Protein AF-0000000086943783 (afdb_homodimer)

Solvent-accessible surface area (backbone atoms only — not comparable to full-atom values): 76403 Å² total; per-residue (Å²): 144,80,87,82,84,87,76,86,74,84,74,84,80,66,71,90,65,64,84,80,62,68,92,60,79,70,76,73,70,64,77,73,72,56,77,78,65,75,58,68,52,67,50,79,80,73,63,37,38,27,36,44,81,49,81,36,45,38,57,27,76,38,79,39,72,90,73,42,32,34,34,36,22,16,54,25,28,37,35,55,28,37,61,92,45,45,45,77,45,46,78,70,81,31,38,32,80,47,69,41,53,62,38,65,60,27,37,72,73,71,41,48,58,92,60,51,21,29,10,35,28,66,44,65,38,61,70,76,78,83,46,40,29,36,38,24,18,9,20,14,55,48,25,30,30,48,66,28,34,70,86,56,41,75,58,56,89,87,59,75,66,79,86,63,54,62,9,70,34,54,26,32,29,49,78,85,55,50,48,24,61,40,63,42,56,69,61,24,65,93,55,31,47,38,46,39,14,32,19,29,55,35,88,85,54,71,32,53,33,48,27,34,54,58,29,44,40,85,89,76,57,45,75,76,44,75,41,36,25,54,64,77,84,34,59,76,76,51,30,81,56,41,30,49,32,51,47,86,51,88,65,33,39,36,39,32,28,23,24,52,36,68,76,34,53,79,75,45,82,48,61,36,16,35,43,31,38,34,36,44,41,59,64,11,24,69,77,63,52,42,53,19,61,63,26,49,36,35,28,40,48,49,39,39,45,69,61,100,50,57,36,67,34,31,35,57,44,22,57,31,60,48,88,94,43,82,55,43,39,38,33,32,17,21,34,63,90,27,88,49,84,42,23,22,35,31,34,39,33,40,46,64,40,48,49,51,22,73,68,48,45,38,27,39,55,88,40,97,62,33,32,60,39,67,48,58,75,87,73,56,51,83,72,57,73,49,59,82,53,89,57,39,48,72,55,54,66,70,40,53,57,45,38,74,73,39,30,36,32,54,43,55,23,55,32,48,90,60,38,52,60,40,69,44,72,78,34,54,54,39,27,45,42,66,49,77,46,79,42,66,63,91,69,76,62,45,61,33,41,37,38,42,34,25,16,57,54,9,32,33,38,32,32,41,30,42,86,90,72,51,55,46,63,56,38,60,43,80,73,36,83,76,33,39,33,56,32,64,48,77,40,77,89,76,38,31,33,38,38,20,19,48,46,38,35,38,38,38,55,64,61,56,18,61,78,67,30,90,43,53,68,61,17,16,33,32,81,52,21,9,24,34,78,89,79,68,43,30,32,60,53,48,79,86,39,44,64,40,54,80,61,82,56,50,65,75,35,59,86,69,45,62,72,42,73,44,79,40,47,68,57,37,56,48,76,50,63,57,37,74,68,56,53,72,55,53,65,85,49,57,72,49,42,36,39,37,27,90,86,78,37,75,43,76,63,74,72,43,76,81,41,36,37,45,27,61,45,65,18,42,32,39,47,52,35,50,79,81,64,30,34,39,37,38,35,24,52,58,81,27,65,65,32,34,35,36,38,43,59,57,72,60,81,78,53,78,74,83,57,72,61,61,45,40,49,56,39,42,60,41,35,59,57,32,47,56,43,48,56,48,43,55,57,43,54,58,46,47,61,56,56,56,72,60,62,64,85,80,83,83,87,65,86,77,56,84,53,101,73,73,60,96,104,137,92,83,89,85,88,84,93,83,82,67,101,77,79,72,99,67,74,77,93,61,70,89,65,75,69,74,70,68,66,74,74,66,57,77,75,64,75,58,67,53,71,50,79,79,73,63,39,37,28,36,42,78,48,81,36,45,38,56,25,78,36,79,37,74,92,74,43,34,33,36,35,23,16,53,24,30,36,35,55,29,36,62,90,45,45,44,77,45,45,77,71,80,32,39,31,81,48,69,42,54,63,39,66,63,27,38,73,73,71,42,51,57,93,60,52,21,29,11,36,29,68,44,66,38,60,69,76,78,84,48,39,30,35,38,24,19,10,19,14,56,49,25,31,31,49,65,27,34,70,86,56,41,75,57,54,89,87,58,76,67,79,86,63,55,64,9,70,35,55,27,33,28,49,77,87,56,50,48,25,61,41,61,41,57,68,62,25,65,94,56,30,46,38,47,38,14,32,18,28,54,34,87,84,56,72,32,51,33,47,28,32,54,57,30,43,40,84,89,78,55,46,76,77,44,76,42,36,24,54,64,78,84,33,60,76,77,49,31,81,56,40,30,50,32,51,46,88,50,87,66,33,38,37,37,31,29,23,24,51,35,69,75,34,52,78,75,43,81,47,60,35,16,34,41,30,38,34,38,43,42,60,63,11,26,67,77,65,54,42,52,20,61,63,25,48,37,34,29,39,48,49,42,38,43,67,61,100,49,58,36,70,33,31,34,58,45,21,57,31,60,48,89,94,41,81,56,43,40,38,33,34,17,21,34,62,91,28,90,52,84,44,23,22,35,30,34,38,33,41,47,63,38,46,48,50,21,72,69,48,45,37,28,40,55,87,40,96,62,34,34,61,41,69,48,58,75,86,74,55,51,83,71,59,73,49,59,80,54,89,57,40,50,72,56,55,67,69,41,52,57,45,39,73,72,39,28,36,32,52,42,56,23,57,32,48,90,61,37,51,60,41,72,45,73,78,34,54,54,39,26,44,42,66,47,76,47,79,41,65,64,90,68,74,63,45,62,33,40,37,38,43,33,24,16,57,56,8,34,34,38,32,32,40,31,40,86,90,72,52,55,46,63,57,38,59,41,79,74,36,83,77,35,38,34,56,32,66,48,76,40,76,90,76,38,33,36,39,38,20,19,48,44,38,34,38,39,38,53,64,61,55,18,63,77,68,28,91,43,53,68,62,18,14,32,32,81,51,19,9,24,33,78,88,80,66,44,30,32,60,53,48,78,87,39,44,65,40,53,79,62,81,57,50,66,74,34,56,85,70,44,62,72,42,72,45,79,40,46,69,56,38,56,48,74,49,63,56,36,74,67,56,53,72,55,54,66,86,50,57,73,50,43,36,37,37,27,87,85,79,36,75,43,76,64,74,73,42,76,83,42,36,37,44,28,62,44,65,19,42,32,39,48,51,35,50,81,83,65,32,33,39,36,37,34,24,51,59,81,28,64,64,32,34,34,34,38,43,60,52,72,59,78,77,51,79,67,83,52,73,60,54,44,38,41,58,44,37,55,49,39,47,60,43,40,55,47,45,50,49,40,46,54,42,44,51,46,36,47,53,46,38,57,58,55,51,87,71,60,92,74,64,68,74,100,63,82,90,77,77,80,81,128

InterPro domains:
  IPR001627 Sema domain [PF01403] (317-490)
  IPR001627 Sema domain [PS51004] (33-510)
  IPR001627 Sema domain [SM00630] (58-494)
  IPR007110 Immunoglobulin-like domain [PS50835] (554-635)
  IPR015943 WD40/YVTN repeat-like-containing domain superfamily [G3DSA:2.130.10.10] (34-515)
  IPR027231 Semaphorin [PTHR11036] (12-685)
  IPR036352 Sema domain superfamily [SSF101912] (40-510)

Foldseek 3Di:
DDDDDDCVDDDDPPDPPPDPDDPPPPPPPPPVVPPQPLPFDQPVQFRKGWGFSFLFAFFDWDDDVVVQWIWTWTWQKIFTARNLGRSPGDPPQRIAGHWADPLVVLVVVPDDSVALQTWTWQDWADQPPQFKIKIWTLRSLFIFIAIDTPSRHHDDPVQDAAPHTGCQLPDENGPPAAKEKYWDQAQAVVSFIWMWMWYARDSVSQFTKTKIAFGADSVVRDTDAHMAMADGNDVLQAASKGWAYWDDDDQKIKTKIKHWDPLCVVVHTDIAIKIKIAGNHFQAAQPFRRRYTQQIAMATAFAWADDPDIHTQGGWQHKEDDPPDPQKIKTKGWHPPDPDWIKIFIFMAGPVLVVVQVPAFWWAAPDPPGHIDTDDPVQADPPGGNDDDNDNRPDDPSSSVCCSHTRYTDDHRATPPNHTLDMDIPWAWRYKYWDWFWDCQVPDIWIWIWIWTWTQQQKTWTKIDTPPSDIATLAIDNHDGRFGWNDWDADPVSQWIWTDTSTIIMIHHNFSFFSVDQAQQSQQLRSQWFADQVVGTIGGDDHPGRHDVRCPPQCSCVVSADAAEDEDEAQAKDKAALDPAAGPRLLPFDKWKWFAFPPPGIDTDDADPPAWDADPRRITMGGRDDPRRAGKMWMDGHSHTRHIYGYDYDPPVVPDPPDPVVVVVVVVVVVVVVVVVVVVVVVVVVVVVVVVVVPDDDDDDDPVDDDPPDPVD/DDDDDDDDPDDPDDDVDDDVDDDPPCPPPPPVVPPQPLPFDQPVQFRKGWGFSFLFAFFDWDDDVVVQWIWTWTWQKIFTARNLGRSPGDPPQRMAGHWADPLVVLVVVPDDSVALQIWTWQDWADQPPQFKIKIWTLRSLFIFIAIDTPSRHHDDPVQDAAPHTGCQLPDENGPPAAKEKYWDQAQAVVSFIWMWMWYARDSVSQFTKTKIAFTADSVVRDTDAHMAMADGNDVLQAASKGWAYWDDDDQKIKTKIKHWDPLCVVVHTDIAIKIKIAGNHFQAAQPFRRRYTQQIAMATAFAWADDPDIHTQGGWQHKEDDPPDPQKIKTKGWHPPDPDWIKIFIFMAGPVLVVVQVPAFWWAAPDPPGHIDTDDPVQADPPGGNDDDNDNHPDDPSSSVCCSHTRYTDDHRATPPNHTLDMDIPWAWRYKYWDWFWDCQVPDIWIWIWIWTWTQQQKTWTKIDTPPSDIATLAIDNHDGRFGWNDWDADPVSQWIWTDTSTIIMIHHNFSFFSVDQAQQSQQLRSQWFADQVVGTIGGDDHPGRHDVVCPDQCSCVVSADAAEDEAEAQAKDKAALDPAAGPRLLPFDKWKWFAFPPPGIDTDDADPPAWDADPRRITMGGRDDPRRAGKMWMDGHSHTRHIYGYHYPHPVVPPPPDPVVVVVVVVVVVVVVVVVVVVVVVVVVVVCVVVVVVPVDDVVDDDPDPVPDDDD

Radius of gyration: 41.55 Å; Cα contacts (8 Å, |Δi|>4): 3367; chains: 2; bounding box: 140×114×156 Å

Organism: Bombyx mandarina (NCBI:txid7092)

Secondary structure (DSSP, 8-state):
--PPP-------TTGGGGGG-S-------------------EETTTTEEEE--SS----EEEEETTTTEEEEE-BSEEEEEETT-GGG--TTTTEEE-PPS-HHHHHHTT--TTTTTS-BEEEEEE-SSSSEEEEEE-TTTS-EEEEEETTS-BPPTT---TT-S--TTTS-SSTTS--EEEEE-SSSGGG--EEEEEEE-STTS--EEEEEPPEE-TTT--EEE--EEPPTT-TTT-SS-EEEEEEEETTEEEEEEEEE-GGGTTT---EEEEEEEEETT----SSTTTTB-SS-EEEEBP-EE-SSS-EE--EEEEEE--TT-TTEEEEEEE--S-SS--EEEEEEEEHHHHHHHHHS-BEEESSTTBPEEEPPGGGS-SSPTT---S-GGGS-HHHHHHHHH--BBSSPBPPGGGS-SEEEET--EEEEEEEEEEE--SSS-EEEEEEEEEETTSEEEEEEE-TTS-EEEEEEEE-STT----EEEEETTTTEEEEE-SS-EEEEETT--TTT--SHHHHTTSTTEEEETTTTEEEE--TTSB--TT---GGGGGGGS-EEEEEEETT--EEE-S-SS--GGGTTS-EEEEEEETTTEEEEPPP-SSSEEEBTTS-EEESS--GGG-EEEEEEETTEEEEEEEEEEE-GGGS---SHHHHHHHHHHHHHHHHHHHHHHHHHHHHHHHHHTTS-------TT-S-------/---------------S-SSS----------------------BTTTTBEEE--SS----EEEEETTTTEEEEEEBTEEEEEETT-GGG--TTTTEEE-PPS-HHHHHHTT--TTTTTS-BEEEEEE-SSSSEEEEEE-TTTS-EEEEEETTS-BPPTT---TT-S--TTTS-SSTTS--EEEEE-SSSGGG--EEEEEEE-STTS--EEEEEPPEE-TTT--EEE--EEPPTT-TTT-SS-EEEEEEEETTEEEEEEEEE-GGGTTT---EEEEEEEEETT----SSTTTTB-SS-EEEEBP-EE-SSS-EE--EEEEEE--TT-TTEEEEEEE--S-SS--EEEEEEEEHHHHHHHHHS-BEEESSTTBPEEEPPGGGS-SSPTT---S-GGGS-HHHHHHHHH--BBSSPBPPGGGS-SEEEET--EEEEEEEEEEE--SSS-EEEEEEEEEETTSEEEEEEE-TTS-EEEEEEEE-STT----EEEEETTTTEEEEE-SS-EEEEETT--TTT--SHHHHTTSTTEEEETTTTEEEE--TTSB--TT---GGGGTTTS-EEEEEEETT--EEE-S-SS--GGGTTS-EEEEEEETTTEEEEPPP-SSSEEEBTTS-EEESS--GGG-EEEEEEETTEEEEEEEEEEE-GGGS---SHHHHHHHHHHHHHHHHHHHHHHHHHHHHHHHHHTTT-------SSS---SS---

pLDDT: mean 83.32, std 23.14, range [16.33, 98.81]

Nearest PDB structures (foldseek):
  6qp7-assembly1_A  TM=9.779E-01  e=5.122E-95  Drosophila melanogaster
  6qp8-assembly1_B  TM=9.682E-01  e=1.395E-90  Drosophila melanogaster
  8rmj-assembly1_A-2  TM=9.760E-01  e=7.878E-88  Drosophila melanogaster
  6fkm-assembly1_B  TM=8.703E-01  e=6.163E-46  Drosophila melanogaster
  6fkk-assembly1_A  TM=8.649E-01  e=2.052E-46  Drosophila melanogaster

Structure (mmCIF, N/CA/C/O backbone):
data_AF-0000000086943783-model_v1
#
loop_
_entity.id
_entity.type
_entity.pdbx_description
1 polymer Semaphorin-2A
#
loop_
_atom_site.group_PDB
_atom_site.id
_atom_site.type_symbol
_atom_site.label_atom_id
_atom_site.label_alt_id
_atom_site.label_comp_id
_atom_site.label_asym_id
_atom_site.label_entity_id
_atom_site.label_seq_id
_atom_site.pdbx_PDB_ins_code
_atom_site.Cartn_x
_atom_site.Cartn_y
_atom_site.Cartn_z
_atom_site.occupancy
_atom_site.B_iso_or_equiv
_atom_site.auth_seq_id
_atom_site.auth_comp_id
_atom_site.auth_asym_id
_atom_site.auth_atom_id
_atom_site.pdbx_PDB_model_num
ATOM 1 N N . MET A 1 1 ? 53.219 -12.406 52.656 1 21.72 1 MET A N 1
ATOM 2 C CA . MET A 1 1 ? 52.219 -13.117 53.469 1 21.72 1 MET A CA 1
ATOM 3 C C . MET A 1 1 ? 50.781 -12.68 53.062 1 21.72 1 MET A C 1
ATOM 5 O O . MET A 1 1 ? 50.375 -11.562 53.375 1 21.72 1 MET A O 1
ATOM 9 N N . GLY A 1 2 ? 50.25 -13.07 51.969 1 22.25 2 GLY A N 1
ATOM 10 C CA . GLY A 1 2 ? 49.625 -12.664 50.719 1 22.25 2 GLY A CA 1
ATOM 11 C C . GLY A 1 2 ? 48.094 -12.773 50.781 1 22.25 2 GLY A C 1
ATOM 12 O O . GLY A 1 2 ? 47.406 -11.953 50.156 1 22.25 2 GLY A O 1
ATOM 13 N N . GLY A 1 3 ? 47.562 -13.93 51.25 1 24.02 3 GLY A N 1
ATOM 14 C CA . GLY A 1 3 ? 46.625 -14.766 50.5 1 24.02 3 GLY A CA 1
ATOM 15 C C . GLY A 1 3 ? 45.188 -14.359 50.688 1 24.02 3 GLY A C 1
ATOM 16 O O . GLY A 1 3 ? 44.812 -13.852 51.75 1 24.02 3 GLY A O 1
ATOM 17 N N . GLY A 1 4 ? 44.438 -14.125 49.531 1 23.8 4 GLY A N 1
ATOM 18 C CA . GLY A 1 4 ? 43.281 -13.43 48.969 1 23.8 4 GLY A CA 1
ATOM 19 C C . GLY A 1 4 ? 41.969 -13.922 49.531 1 23.8 4 GLY A C 1
ATOM 20 O O . GLY A 1 4 ? 41.906 -14.984 50.156 1 23.8 4 GLY A O 1
ATOM 21 N N . GLY A 1 5 ? 41.031 -13.086 49.531 1 23.92 5 GLY A N 1
ATOM 22 C CA . GLY A 1 5 ? 39.75 -12.727 50.094 1 23.92 5 GLY A CA 1
ATOM 23 C C . GLY A 1 5 ? 38.688 -13.812 49.938 1 23.92 5 GLY A C 1
ATOM 24 O O . GLY A 1 5 ? 38.844 -14.727 49.125 1 23.92 5 GLY A O 1
ATOM 25 N N . GLN A 1 6 ? 37.781 -13.883 50.875 1 22.11 6 GLN A N 1
ATOM 26 C CA . GLN A 1 6 ? 36.781 -14.656 51.594 1 22.11 6 GLN A CA 1
ATOM 27 C C . GLN A 1 6 ? 35.625 -15.07 50.656 1 22.11 6 GLN A C 1
ATOM 29 O O . GLN A 1 6 ? 34.969 -14.219 50.062 1 22.11 6 GLN A O 1
ATOM 34 N N . TRP A 1 7 ? 35.594 -16.359 50.062 1 22.61 7 TRP A N 1
ATOM 35 C CA . TRP A 1 7 ? 35 -17.234 49.062 1 22.61 7 TRP A CA 1
ATOM 36 C C . TRP A 1 7 ? 33.531 -17.531 49.406 1 22.61 7 TRP A C 1
ATOM 38 O O . TRP A 1 7 ? 33.25 -18.484 50.125 1 22.61 7 TRP A O 1
ATOM 48 N N . THR A 1 8 ? 32.844 -16.5 50.188 1 23.02 8 THR A N 1
ATOM 49 C CA . THR A 1 8 ? 31.656 -16.953 50.906 1 23.02 8 THR A CA 1
ATOM 50 C C . THR A 1 8 ? 30.641 -17.562 49.938 1 23.02 8 THR A C 1
ATOM 52 O O . THR A 1 8 ? 30 -16.844 49.188 1 23.02 8 THR A O 1
ATOM 55 N N . THR A 1 9 ? 30.75 -18.812 49.312 1 21.97 9 THR A N 1
ATOM 56 C CA . THR A 1 9 ? 30.312 -19.703 48.219 1 21.97 9 THR A CA 1
ATOM 57 C C . THR A 1 9 ? 28.875 -20.141 48.438 1 21.97 9 THR A C 1
ATOM 59 O O . THR A 1 9 ? 28.125 -20.328 47.469 1 21.97 9 THR A O 1
ATOM 62 N N . GLY A 1 10 ? 28.359 -20.562 49.719 1 20.02 10 GLY A N 1
ATOM 63 C CA . GLY A 1 10 ? 27.844 -21.922 49.75 1 20.02 10 GLY A CA 1
ATOM 64 C C . GLY A 1 10 ? 26.422 -22.031 49.25 1 20.02 10 GLY A C 1
ATOM 65 O O . GLY A 1 10 ? 26.141 -22.812 48.344 1 20.02 10 GLY A O 1
ATOM 66 N N . ILE A 1 11 ? 25.359 -22.141 50.156 1 21.33 11 ILE A N 1
ATOM 67 C CA . ILE A 1 11 ? 24.5 -23.281 50.469 1 21.33 11 ILE A CA 1
ATOM 68 C C . ILE A 1 11 ? 23.125 -23.094 49.812 1 21.33 11 ILE A C 1
ATOM 70 O O . ILE A 1 11 ? 22.469 -24.078 49.469 1 21.33 11 ILE A O 1
ATOM 74 N N . LEU A 1 12 ? 22.562 -21.891 49.812 1 22.33 12 LEU A N 1
ATOM 75 C CA . LEU A 1 12 ? 21.188 -21.875 50.281 1 22.33 12 LEU A CA 1
ATOM 76 C C . LEU A 1 12 ? 20.219 -22.328 49.188 1 22.33 12 LEU A C 1
ATOM 78 O O . LEU A 1 12 ? 19.016 -22.156 49.281 1 22.33 12 LEU A O 1
ATOM 82 N N . TRP A 1 13 ? 20.672 -22.828 48 1 22.64 13 TRP A N 1
ATOM 83 C CA . TRP A 1 13 ? 19.891 -22.766 46.75 1 22.64 13 TRP A CA 1
ATOM 84 C C . TRP A 1 13 ? 18.75 -23.797 46.781 1 22.64 13 TRP A C 1
ATOM 86 O O . TRP A 1 13 ? 18.094 -24.016 45.75 1 22.64 13 TRP A O 1
ATOM 96 N N . ILE A 1 14 ? 18.594 -24.531 47.906 1 22.06 14 ILE A N 1
ATOM 97 C CA . ILE A 1 14 ? 18.078 -25.891 47.781 1 22.06 14 ILE A CA 1
ATOM 98 C C . ILE A 1 14 ? 16.594 -25.844 47.406 1 22.06 14 ILE A C 1
ATOM 100 O O . ILE A 1 14 ? 16.125 -26.641 46.594 1 22.06 14 ILE A O 1
ATOM 104 N N . VAL A 1 15 ? 15.797 -25.141 48.219 1 22.83 15 VAL A N 1
ATOM 105 C CA . VAL A 1 15 ? 14.555 -25.719 48.719 1 22.83 15 VAL A CA 1
ATOM 106 C C . VAL A 1 15 ? 13.492 -25.688 47.625 1 22.83 15 VAL A C 1
ATOM 108 O O . VAL A 1 15 ? 12.5 -26.422 47.688 1 22.83 15 VAL A O 1
ATOM 111 N N . VAL A 1 16 ? 13.461 -24.656 46.75 1 23.95 16 VAL A N 1
ATOM 112 C CA . VAL A 1 16 ? 12.195 -24.266 46.156 1 23.95 16 VAL A CA 1
ATOM 113 C C . VAL A 1 16 ? 11.742 -25.344 45.188 1 23.95 16 VAL A C 1
ATOM 115 O O . VAL A 1 16 ? 10.93 -25.094 44.281 1 23.95 16 VAL A O 1
ATOM 118 N N . ALA A 1 17 ? 12.266 -26.641 45.25 1 21.55 17 ALA A N 1
ATOM 119 C CA . ALA A 1 17 ? 12.211 -27.719 44.25 1 21.55 17 ALA A CA 1
ATOM 120 C C . ALA A 1 17 ? 10.789 -28.219 44.062 1 21.55 17 ALA A C 1
ATOM 122 O O . ALA A 1 17 ? 10.398 -28.609 42.969 1 21.55 17 ALA A O 1
ATOM 123 N N . ALA A 1 18 ? 10.109 -28.547 45.188 1 20.61 18 ALA A N 1
ATOM 124 C CA . ALA A 1 18 ? 9.336 -29.781 45.188 1 20.61 18 ALA A CA 1
ATOM 125 C C . ALA A 1 18 ? 8.016 -29.594 44.438 1 20.61 18 ALA A C 1
ATOM 127 O O . ALA A 1 18 ? 7.484 -30.547 43.875 1 20.61 18 ALA A O 1
ATOM 128 N N . ALA A 1 19 ? 7.363 -28.562 44.875 1 22.23 19 ALA A N 1
ATOM 129 C CA . ALA A 1 19 ? 5.914 -28.734 44.875 1 22.23 19 ALA A CA 1
ATOM 130 C C . ALA A 1 19 ? 5.371 -28.828 43.469 1 22.23 19 ALA A C 1
ATOM 132 O O . ALA A 1 19 ? 4.156 -28.797 43.25 1 22.23 19 ALA A O 1
ATOM 133 N N . LEU A 1 20 ? 6.242 -28.641 42.438 1 21.02 20 LEU A N 1
ATOM 134 C CA . LEU A 1 20 ? 5.781 -28.484 41.062 1 21.02 20 LEU A CA 1
ATOM 135 C C . LEU A 1 20 ? 5.164 -29.781 40.531 1 21.02 20 LEU A C 1
ATOM 137 O O . LEU A 1 20 ? 4.93 -29.922 39.344 1 21.02 20 LEU A O 1
ATOM 141 N N . ALA A 1 21 ? 5.125 -30.812 41.375 1 20.91 21 ALA A N 1
ATOM 142 C CA . ALA A 1 21 ? 5.105 -32.156 40.812 1 20.91 21 ALA A CA 1
ATOM 143 C C . ALA A 1 21 ? 3.783 -32.438 40.094 1 20.91 21 ALA A C 1
ATOM 145 O O . ALA A 1 21 ? 3.762 -33.062 39.031 1 20.91 21 ALA A O 1
ATOM 146 N N . ASP A 1 22 ? 2.74 -32.438 40.906 1 19.8 22 ASP A N 1
ATOM 147 C CA . ASP A 1 22 ? 1.849 -33.594 40.812 1 19.8 22 ASP A CA 1
ATOM 148 C C . ASP A 1 22 ? 1.018 -33.531 39.531 1 19.8 22 ASP A C 1
ATOM 150 O O . ASP A 1 22 ? 0.693 -34.562 38.938 1 19.8 22 ASP A O 1
ATOM 154 N N . SER A 1 23 ? 0.177 -32.5 39.469 1 21.75 23 SER A N 1
ATOM 155 C CA . SER A 1 23 ? -1.133 -32.875 38.938 1 21.75 23 SER A CA 1
ATOM 156 C C . SER A 1 23 ? -1.054 -33.156 37.438 1 21.75 23 SER A C 1
ATOM 158 O O . SER A 1 23 ? -1.062 -32.25 36.625 1 21.75 23 SER A O 1
ATOM 160 N N . TRP A 1 24 ? -0.158 -33.938 37 1 22.02 24 TRP A N 1
ATOM 161 C CA . TRP A 1 24 ? 0.235 -34.375 35.656 1 22.02 24 TRP A CA 1
ATOM 162 C C . TRP A 1 24 ? -0.876 -35.188 35 1 22.02 24 TRP A C 1
ATOM 164 O O . TRP A 1 24 ? -0.632 -36.281 34.469 1 22.02 24 TRP A O 1
ATOM 174 N N . THR A 1 25 ? -2.043 -35.281 35.688 1 21.34 25 THR A N 1
ATOM 175 C CA . THR A 1 25 ? -2.836 -36.375 35.125 1 21.34 25 THR A CA 1
ATOM 176 C C . THR A 1 25 ? -2.91 -36.25 33.594 1 21.34 25 THR A C 1
ATOM 178 O O . THR A 1 25 ? -3.115 -35.156 33.062 1 21.34 25 THR A O 1
ATOM 181 N N . ALA A 1 26 ? -2.398 -37.219 32.969 1 22.08 26 ALA A N 1
ATOM 182 C CA . ALA A 1 26 ? -2.051 -37.625 31.594 1 22.08 26 ALA A CA 1
ATOM 183 C C . ALA A 1 26 ? -3.266 -37.562 30.672 1 22.08 26 ALA A C 1
ATOM 185 O O . ALA A 1 26 ? -4.246 -38.281 30.875 1 22.08 26 ALA A O 1
ATOM 186 N N . TYR A 1 27 ? -3.809 -36.375 30.422 1 22.52 27 TYR A N 1
ATOM 187 C CA . TYR A 1 27 ? -4.855 -36.344 29.406 1 22.52 27 TYR A CA 1
ATOM 188 C C . TYR A 1 27 ? -4.547 -37.344 28.297 1 22.52 27 TYR A C 1
ATOM 190 O O . TYR A 1 27 ? -3.566 -37.188 27.562 1 22.52 27 TYR A O 1
ATOM 198 N N . GLN A 1 28 ? -4.758 -38.625 28.625 1 23.81 28 GLN A N 1
ATOM 199 C CA . GLN A 1 28 ? -4.668 -39.719 27.656 1 23.81 28 GLN A CA 1
ATOM 200 C C . GLN A 1 28 ? -5.25 -39.312 26.312 1 23.81 28 GLN A C 1
ATOM 202 O O . GLN A 1 28 ? -6.434 -38.969 26.203 1 23.81 28 GLN A O 1
ATOM 207 N N . GLU A 1 29 ? -4.441 -38.688 25.547 1 25.27 29 GLU A N 1
ATOM 208 C CA . GLU A 1 29 ? -4.688 -38.406 24.141 1 25.27 29 GLU A CA 1
ATOM 209 C C . GLU A 1 29 ? -5.281 -39.625 23.422 1 25.27 29 GLU A C 1
ATOM 211 O O . GLU A 1 29 ? -4.664 -40.688 23.391 1 25.27 29 GLU A O 1
ATOM 216 N N . GLN A 1 30 ? -6.531 -39.938 23.828 1 27.5 30 GLN A N 1
ATOM 217 C CA . GLN A 1 30 ? -7.129 -41.031 23.047 1 27.5 30 GLN A CA 1
ATOM 218 C C . GLN A 1 30 ? -6.672 -40.969 21.594 1 27.5 30 GLN A C 1
ATOM 220 O O . GLN A 1 30 ? -6.531 -39.906 21.016 1 27.5 30 GLN A O 1
ATOM 225 N N . PRO A 1 31 ? -5.953 -42.094 21.25 1 28.91 31 PRO A N 1
ATOM 226 C CA . PRO A 1 31 ? -5.379 -42.188 19.906 1 28.91 31 PRO A CA 1
ATOM 227 C C . PRO A 1 31 ? -6.367 -41.781 18.812 1 28.91 31 PRO A C 1
ATOM 229 O O . PRO A 1 31 ? -7.473 -42.312 18.75 1 28.91 31 PRO A O 1
ATOM 232 N N . CYS A 1 32 ? -6.578 -40.625 18.688 1 26.22 32 CYS A N 1
ATOM 233 C CA . CYS A 1 32 ? -7.438 -40 17.688 1 26.22 32 CYS A CA 1
ATOM 234 C C . CYS A 1 32 ? -7.258 -40.688 16.328 1 26.22 32 CYS A C 1
ATOM 236 O O . CYS A 1 32 ? -7.23 -40 15.289 1 26.22 32 CYS A O 1
ATOM 238 N N . CYS A 1 33 ? -6.578 -41.875 16.344 1 28.78 33 CYS A N 1
ATOM 239 C CA . CYS A 1 33 ? -6.512 -42.562 15.055 1 28.78 33 CYS A CA 1
ATOM 240 C C . CYS A 1 33 ? -7.91 -42.812 14.492 1 28.78 33 CYS A C 1
ATOM 242 O O . CYS A 1 33 ? -8.461 -43.906 14.641 1 28.78 33 CYS A O 1
ATOM 244 N N . ARG A 1 34 ? -8.828 -41.938 14.773 1 29.62 34 ARG A N 1
ATOM 245 C CA . ARG A 1 34 ? -10.078 -42.281 14.102 1 29.62 34 ARG A CA 1
ATOM 246 C C . ARG A 1 34 ? -9.844 -42.594 12.633 1 29.62 34 ARG A C 1
ATOM 248 O O . ARG A 1 34 ? -8.992 -41.969 11.984 1 29.62 34 ARG A O 1
ATOM 255 N N . PRO A 1 35 ? -10.297 -43.75 12.297 1 33.06 35 PRO A N 1
ATOM 256 C CA . PRO A 1 35 ? -10.148 -44.094 10.875 1 33.06 35 PRO A CA 1
ATOM 257 C C . PRO A 1 35 ? -10.492 -42.938 9.953 1 33.06 35 PRO A C 1
ATOM 259 O O . PRO A 1 35 ? -11.406 -42.156 10.25 1 33.06 35 PRO A O 1
ATOM 262 N N . VAL A 1 36 ? -9.484 -42.281 9.312 1 39.12 36 VAL A N 1
ATOM 263 C CA . VAL A 1 36 ? -9.609 -41.25 8.305 1 39.12 36 VAL A CA 1
ATOM 264 C C . VAL A 1 36 ? -10.766 -41.562 7.367 1 39.12 36 VAL A C 1
ATOM 266 O O . VAL A 1 36 ? -10.703 -42.531 6.602 1 39.12 36 VAL A O 1
ATOM 269 N N . SER A 1 37 ? -12 -41.531 7.855 1 37.56 37 SER A N 1
ATOM 270 C CA . SER A 1 37 ? -13.141 -41.688 6.961 1 37.56 37 SER A CA 1
ATOM 271 C C . SER A 1 37 ? -13.031 -40.75 5.762 1 37.56 37 SER A C 1
ATOM 273 O O . SER A 1 37 ? -12.57 -39.625 5.895 1 37.56 37 SER A O 1
ATOM 275 N N . HIS A 1 38 ? -12.867 -41.312 4.594 1 44.88 38 HIS A N 1
ATOM 276 C CA . HIS A 1 38 ? -13.008 -40.688 3.285 1 44.88 38 HIS A CA 1
ATOM 277 C C . HIS A 1 38 ? -14.242 -39.781 3.236 1 44.88 38 HIS A C 1
ATOM 279 O O . HIS A 1 38 ? -15.367 -40.281 3.385 1 44.88 38 HIS A O 1
ATOM 285 N N . HIS A 1 39 ? -14.227 -38.719 3.758 1 42.84 39 HIS A N 1
ATOM 286 C CA . HIS A 1 39 ? -15.406 -37.875 3.662 1 42.84 39 HIS A CA 1
ATOM 287 C C . HIS A 1 39 ? -15.625 -37.375 2.232 1 42.84 39 HIS A C 1
ATOM 289 O O . HIS A 1 39 ? -14.766 -36.688 1.663 1 42.84 39 HIS A O 1
ATOM 295 N N . ARG A 1 40 ? -16.406 -38.031 1.47 1 48.03 40 ARG A N 1
ATOM 296 C CA . ARG A 1 40 ? -16.969 -37.562 0.197 1 48.03 40 ARG A CA 1
ATOM 297 C C . ARG A 1 40 ? -17.891 -36.375 0.396 1 48.03 40 ARG A C 1
ATOM 299 O O . ARG A 1 40 ? -18.953 -36.5 0.985 1 48.03 40 ARG A O 1
ATOM 306 N N . VAL A 1 41 ? -17.359 -35.281 0.521 1 49.62 41 VAL A N 1
ATOM 307 C CA . VAL A 1 41 ? -18.312 -34.188 0.648 1 49.62 41 VAL A CA 1
ATOM 308 C C . VAL A 1 41 ? -18.609 -33.594 -0.731 1 49.62 41 VAL A C 1
ATOM 310 O O . VAL A 1 41 ? -17.703 -33.219 -1.461 1 49.62 41 VAL A O 1
ATOM 313 N N . ARG A 1 42 ? -19.594 -34.031 -1.423 1 45.69 42 ARG A N 1
ATOM 314 C CA . ARG A 1 42 ? -20.109 -33.312 -2.568 1 45.69 42 ARG A CA 1
ATOM 315 C C . ARG A 1 42 ? -20.984 -32.125 -2.115 1 45.69 42 ARG A C 1
ATOM 317 O O . ARG A 1 42 ? -21.953 -32.312 -1.395 1 45.69 42 ARG A O 1
ATOM 324 N N . HIS A 1 43 ? -20.422 -31.078 -2.105 1 49 43 HIS A N 1
ATOM 325 C CA . HIS A 1 43 ? -21.328 -29.953 -1.863 1 49 43 HIS A CA 1
ATOM 326 C C . HIS A 1 43 ? -22.281 -29.75 -3.037 1 49 43 HIS A C 1
ATOM 328 O O . HIS A 1 43 ? -21.828 -29.562 -4.172 1 49 43 HIS A O 1
ATOM 334 N N . HIS A 1 44 ? -23.422 -30.375 -3.156 1 47.31 44 HIS A N 1
ATOM 335 C CA . HIS A 1 44 ? -24.469 -30.406 -4.168 1 47.31 44 HIS A CA 1
ATOM 336 C C . HIS A 1 44 ? -24.578 -29.078 -4.898 1 47.31 44 HIS A C 1
ATOM 338 O O . HIS A 1 44 ? -24.812 -29.047 -6.105 1 47.31 44 HIS A O 1
ATOM 344 N N . ARG A 1 45 ? -24.531 -27.922 -4.219 1 49.5 45 ARG A N 1
ATOM 345 C CA . ARG A 1 45 ? -24.922 -26.703 -4.918 1 49.5 45 ARG A CA 1
ATOM 346 C C . ARG A 1 45 ? -23.828 -26.234 -5.863 1 49.5 45 ARG A C 1
ATOM 348 O O . ARG A 1 45 ? -24.109 -25.656 -6.914 1 49.5 45 ARG A O 1
ATOM 355 N N . ASP A 1 46 ? -22.609 -26.312 -5.523 1 58.56 46 ASP A N 1
ATOM 356 C CA . ASP A 1 46 ? -21.641 -25.594 -6.344 1 58.56 46 ASP A CA 1
ATOM 357 C C . ASP A 1 46 ? -20.781 -26.547 -7.164 1 58.56 46 ASP A C 1
ATOM 359 O O . ASP A 1 46 ? -19.922 -26.125 -7.93 1 58.56 46 ASP A O 1
ATOM 363 N N . HIS A 1 47 ? -21.172 -27.719 -7.418 1 71.88 47 HIS A N 1
ATOM 364 C CA . HIS A 1 47 ? -20.438 -28.672 -8.242 1 71.88 47 HIS A CA 1
ATOM 365 C C . HIS A 1 47 ? -18.953 -28.688 -7.891 1 71.88 47 HIS A C 1
ATOM 367 O O . HIS A 1 47 ? -18.109 -28.828 -8.773 1 71.88 47 HIS A O 1
ATOM 373 N N . ILE A 1 48 ? -18.672 -28.438 -6.719 1 85.25 48 ILE A N 1
ATOM 374 C CA . ILE A 1 48 ? -17.297 -28.516 -6.258 1 85.25 48 ILE A CA 1
ATOM 375 C C . ILE A 1 48 ? -17.031 -29.891 -5.656 1 85.25 48 ILE A C 1
ATOM 377 O O . ILE A 1 48 ? -17.781 -30.359 -4.797 1 85.25 48 ILE A O 1
ATOM 381 N N . ARG A 1 49 ? -16.094 -30.578 -6.242 1 92.44 49 ARG A N 1
ATOM 382 C CA . ARG A 1 49 ? -15.688 -31.875 -5.73 1 92.44 49 ARG A CA 1
ATOM 383 C C . ARG A 1 49 ? -14.477 -31.75 -4.809 1 92.44 49 ARG A C 1
ATOM 385 O O . ARG A 1 49 ? -13.648 -30.859 -4.988 1 92.44 49 ARG A O 1
ATOM 392 N N . GLU A 1 50 ? -14.438 -32.688 -3.807 1 94.81 50 GLU A N 1
ATOM 393 C CA . GLU A 1 50 ? -13.391 -32.531 -2.799 1 94.81 50 GLU A CA 1
ATOM 394 C C . GLU A 1 50 ? -12.727 -33.875 -2.504 1 94.81 50 GLU A C 1
ATOM 396 O O . GLU A 1 50 ? -13.367 -34.938 -2.584 1 94.81 50 GLU A O 1
ATOM 401 N N . PHE A 1 51 ? -11.453 -33.812 -2.25 1 96.12 51 PHE A N 1
ATOM 402 C CA . PHE A 1 51 ? -10.648 -34.938 -1.758 1 96.12 51 PHE A CA 1
ATOM 403 C C . PHE A 1 51 ? -9.828 -34.5 -0.543 1 96.12 51 PHE A C 1
ATOM 405 O O . PHE A 1 51 ? -9.109 -33.5 -0.588 1 96.12 51 PHE A O 1
ATOM 412 N N . SER A 1 52 ? -10.008 -35.219 0.588 1 95.94 52 SER A N 1
ATOM 413 C CA . SER A 1 52 ? -9.211 -34.906 1.774 1 95.94 52 SER A CA 1
ATOM 414 C C . SER A 1 52 ? -8.922 -36.188 2.59 1 95.94 52 SER A C 1
ATOM 416 O O . SER A 1 52 ? -9.805 -37 2.787 1 95.94 52 SER A O 1
ATOM 418 N N . CYS A 1 53 ? -7.719 -36.375 2.922 1 96.38 53 CYS A N 1
ATOM 419 C CA . CYS A 1 53 ? -7.285 -37.438 3.812 1 96.38 53 CYS A CA 1
ATOM 420 C C . CYS A 1 53 ? -6.699 -36.875 5.102 1 96.38 53 CYS A C 1
ATOM 422 O O . CYS A 1 53 ? -5.793 -37.469 5.684 1 96.38 53 CYS A O 1
ATOM 424 N N . GLY A 1 54 ? -7.125 -35.656 5.402 1 94.25 54 GLY A N 1
ATOM 425 C CA . GLY A 1 54 ? -6.574 -34.938 6.555 1 94.25 54 GLY A CA 1
ATOM 426 C C . GLY A 1 54 ? -5.535 -33.906 6.188 1 94.25 54 GLY A C 1
ATOM 427 O O . GLY A 1 54 ? -5.371 -33.562 5.012 1 94.25 54 GLY A O 1
ATOM 428 N N . THR A 1 55 ? -4.895 -33.375 7.25 1 96.19 55 THR A N 1
ATOM 429 C CA . THR A 1 55 ? -3.865 -32.375 7.016 1 96.19 55 THR A CA 1
ATOM 430 C C . THR A 1 55 ? -2.559 -33.031 6.582 1 96.19 55 THR A C 1
ATOM 432 O O . THR A 1 55 ? -1.725 -33.375 7.418 1 96.19 55 THR A O 1
ATOM 435 N N . LEU A 1 56 ? -2.391 -33.125 5.289 1 97.38 56 LEU A N 1
ATOM 436 C CA . LEU A 1 56 ? -1.236 -33.844 4.754 1 97.38 56 LEU A CA 1
ATOM 437 C C . LEU A 1 56 ? -0.415 -32.938 3.842 1 97.38 56 LEU A C 1
ATOM 439 O O . LEU A 1 56 ? 0.472 -33.406 3.127 1 97.38 56 LEU A O 1
ATOM 443 N N . PHE A 1 57 ? -0.708 -31.703 3.785 1 97.38 57 PHE A N 1
ATOM 444 C CA . PHE A 1 57 ? 0.084 -30.703 3.078 1 97.38 57 PHE A CA 1
ATOM 445 C C . PHE A 1 57 ? 0.224 -31.062 1.605 1 97.38 57 PHE A C 1
ATOM 447 O O . PHE A 1 57 ? 1.331 -31.312 1.125 1 97.38 57 PHE A O 1
ATOM 454 N N . TYR A 1 58 ? -0.854 -30.969 0.869 1 97.62 58 TYR A N 1
ATOM 455 C CA . TYR A 1 58 ? -0.907 -31.266 -0.559 1 97.62 58 TYR A CA 1
ATOM 456 C C . TYR A 1 58 ? -0.285 -30.125 -1.373 1 97.62 58 TYR A C 1
ATOM 458 O O . TYR A 1 58 ? -0.994 -29.25 -1.873 1 97.62 58 TYR A O 1
ATOM 466 N N . ARG A 1 59 ? 1.004 -30.172 -1.658 1 95.81 59 ARG A N 1
ATOM 467 C CA . ARG A 1 59 ? 1.668 -28.953 -2.121 1 95.81 59 ARG A CA 1
ATOM 468 C C . ARG A 1 59 ? 2.242 -29.141 -3.521 1 95.81 59 ARG A C 1
ATOM 470 O O . ARG A 1 59 ? 2.67 -28.188 -4.16 1 95.81 59 ARG A O 1
ATOM 477 N N . THR A 1 60 ? 2.238 -30.359 -4.008 1 97 60 THR A N 1
ATOM 478 C CA . THR A 1 60 ? 2.797 -30.609 -5.332 1 97 60 THR A CA 1
ATOM 479 C C . THR A 1 60 ? 1.791 -31.344 -6.215 1 97 60 THR A C 1
ATOM 481 O O . THR A 1 60 ? 1.19 -32.344 -5.789 1 97 60 THR A O 1
ATOM 484 N N . LEU A 1 61 ? 1.687 -30.812 -7.457 1 97.31 61 LEU A N 1
ATOM 485 C CA . LEU A 1 61 ? 0.752 -31.422 -8.406 1 97.31 61 LEU A CA 1
ATOM 486 C C . LEU A 1 61 ? 1.446 -31.75 -9.719 1 97.31 61 LEU A C 1
ATOM 488 O O . LEU A 1 61 ? 2.291 -30.984 -10.188 1 97.31 61 LEU A O 1
ATOM 492 N N . TYR A 1 62 ? 1.17 -32.906 -10.219 1 96.38 62 TYR A N 1
ATOM 493 C CA . TYR A 1 62 ? 1.527 -33.281 -11.578 1 96.38 62 TYR A CA 1
ATOM 494 C C . TYR A 1 62 ? 0.323 -33.844 -12.32 1 96.38 62 TYR A C 1
ATOM 496 O O . TYR A 1 62 ? -0.258 -34.844 -11.906 1 96.38 62 TYR A O 1
ATOM 504 N N . MET A 1 63 ? 0.023 -33.188 -13.406 1 95.19 63 MET A N 1
ATOM 505 C CA . MET A 1 63 ? -1.173 -33.562 -14.156 1 95.19 63 MET A CA 1
ATOM 506 C C . MET A 1 63 ? -0.802 -34.312 -15.43 1 95.19 63 MET A C 1
ATOM 508 O O . MET A 1 63 ? 0.004 -33.844 -16.234 1 95.19 63 MET A O 1
ATOM 512 N N . ASN A 1 64 ? -1.394 -35.469 -15.562 1 94.06 64 ASN A N 1
ATOM 513 C CA . ASN A 1 64 ? -1.35 -36.25 -16.797 1 94.06 64 ASN A CA 1
ATOM 514 C C . ASN A 1 64 ? -2.725 -36.344 -17.453 1 94.06 64 ASN A C 1
ATOM 516 O O . ASN A 1 64 ? -3.488 -37.281 -17.156 1 94.06 64 ASN A O 1
ATOM 520 N N . GLU A 1 65 ? -2.971 -35.5 -18.375 1 91.75 65 GLU A N 1
ATOM 521 C CA . GLU A 1 65 ? -4.301 -35.406 -18.969 1 91.75 65 GLU A CA 1
ATOM 522 C C . GLU A 1 65 ? -4.598 -36.625 -19.859 1 91.75 65 GLU A C 1
ATOM 524 O O . GLU A 1 65 ? -5.746 -37.031 -19.969 1 91.75 65 GLU A O 1
ATOM 529 N N . GLU A 1 66 ? -3.613 -37.156 -20.5 1 90.19 66 GLU A N 1
ATOM 530 C CA . GLU A 1 66 ? -3.799 -38.312 -21.375 1 90.19 66 GLU A CA 1
ATOM 531 C C . GLU A 1 66 ? -4.328 -39.5 -20.609 1 90.19 66 GLU A C 1
ATOM 533 O O . GLU A 1 66 ? -5.191 -40.25 -21.094 1 90.19 66 GLU A O 1
ATOM 538 N N . ARG A 1 67 ? -3.822 -39.625 -19.453 1 92.38 67 ARG A N 1
ATOM 539 C CA . ARG A 1 67 ? -4.23 -40.75 -18.641 1 92.38 67 ARG A CA 1
ATOM 540 C C . ARG A 1 67 ? -5.328 -40.344 -17.656 1 92.38 67 ARG A C 1
ATOM 542 O O . ARG A 1 67 ? -5.727 -41.156 -16.812 1 92.38 67 ARG A O 1
ATOM 549 N N . ASN A 1 68 ? -5.734 -39.219 -17.703 1 94.56 68 ASN A N 1
ATOM 550 C CA . ASN A 1 68 ? -6.781 -38.688 -16.828 1 94.56 68 ASN A CA 1
ATOM 551 C C . ASN A 1 68 ? -6.43 -38.875 -15.359 1 94.56 68 ASN A C 1
ATOM 553 O O . ASN A 1 68 ? -7.242 -39.375 -14.586 1 94.56 68 ASN A O 1
ATOM 557 N N . THR A 1 69 ? -5.207 -38.531 -15.047 1 95.88 69 THR A N 1
ATOM 558 C CA . THR A 1 69 ? -4.723 -38.75 -13.688 1 95.88 69 THR A CA 1
ATOM 559 C C . THR A 1 69 ? -4.012 -37.531 -13.156 1 95.88 69 THR A C 1
ATOM 561 O O . THR A 1 69 ? -3.244 -36.875 -13.875 1 95.88 69 THR A O 1
ATOM 564 N N . LEU A 1 70 ? -4.348 -37.219 -11.93 1 97.44 70 LEU A N 1
ATOM 565 C CA . LEU A 1 70 ? -3.664 -36.156 -11.195 1 97.44 70 LEU A CA 1
ATOM 566 C C . LEU A 1 70 ? -2.822 -36.75 -10.062 1 97.44 70 LEU A C 1
ATOM 568 O O . LEU A 1 70 ? -3.354 -37.375 -9.148 1 97.44 70 LEU A O 1
ATOM 572 N N . TYR A 1 71 ? -1.542 -36.594 -10.141 1 98.06 71 TYR A N 1
ATOM 573 C CA . TYR A 1 71 ? -0.654 -37.031 -9.062 1 98.06 71 TYR A CA 1
ATOM 574 C C . TYR A 1 71 ? -0.447 -35.906 -8.055 1 98.06 71 TYR A C 1
ATOM 576 O O . TYR A 1 71 ? -0.254 -34.75 -8.438 1 98.06 71 TYR A O 1
ATOM 584 N N . VAL A 1 72 ? -0.537 -36.25 -6.801 1 98.31 72 VAL A N 1
ATOM 585 C CA . VAL A 1 72 ? -0.424 -35.25 -5.742 1 98.31 72 VAL A CA 1
ATOM 586 C C . VAL A 1 72 ? 0.653 -35.656 -4.746 1 98.31 72 VAL A C 1
ATOM 588 O O . VAL A 1 72 ? 0.603 -36.75 -4.199 1 98.31 72 VAL A O 1
ATOM 591 N N . GLY A 1 73 ? 1.672 -34.781 -4.609 1 98.19 73 GLY A N 1
ATOM 592 C CA . GLY A 1 73 ? 2.654 -35 -3.557 1 98.19 73 GLY A CA 1
ATOM 593 C C . GLY A 1 73 ? 2.211 -34.469 -2.209 1 98.19 73 GLY A C 1
ATOM 594 O O . GLY A 1 73 ? 1.877 -33.281 -2.08 1 98.19 73 GLY A O 1
ATOM 595 N N . ALA A 1 74 ? 2.197 -35.344 -1.19 1 98.06 74 ALA A N 1
ATOM 596 C CA . ALA A 1 74 ? 1.779 -34.969 0.163 1 98.06 74 ALA A CA 1
ATOM 597 C C . ALA A 1 74 ? 2.781 -35.5 1.197 1 98.06 74 ALA A C 1
ATOM 599 O O . ALA A 1 74 ? 3.895 -35.875 0.848 1 98.06 74 ALA A O 1
ATOM 600 N N . MET A 1 75 ? 2.395 -35.312 2.449 1 97.81 75 MET A N 1
ATOM 601 C CA . MET A 1 75 ? 3.25 -35.781 3.533 1 97.81 75 MET A CA 1
ATOM 602 C C . MET A 1 75 ? 3.264 -37.312 3.59 1 97.81 75 MET A C 1
ATOM 604 O O . MET A 1 75 ? 2.225 -37.938 3.809 1 97.81 75 MET A O 1
ATOM 608 N N . ASP A 1 76 ? 4.359 -37.969 3.328 1 96.81 76 ASP A N 1
ATOM 609 C CA . ASP A 1 76 ? 4.676 -39.375 3.463 1 96.81 76 ASP A CA 1
ATOM 610 C C . ASP A 1 76 ? 3.996 -40.188 2.367 1 96.81 76 ASP A C 1
ATOM 612 O O . ASP A 1 76 ? 4.008 -41.438 2.41 1 96.81 76 ASP A O 1
ATOM 616 N N . ARG A 1 77 ? 3.418 -39.531 1.415 1 96.88 77 ARG A N 1
ATOM 617 C CA . ARG A 1 77 ? 2.721 -40.344 0.405 1 96.88 77 ARG A CA 1
ATOM 618 C C . ARG A 1 77 ? 2.547 -39.531 -0.885 1 96.88 77 ARG A C 1
ATOM 620 O O . ARG A 1 77 ? 2.674 -38.312 -0.888 1 96.88 77 ARG A O 1
ATOM 627 N N . VAL A 1 78 ? 2.287 -40.25 -1.901 1 98.12 78 VAL A N 1
ATOM 628 C CA . VAL A 1 78 ? 1.877 -39.719 -3.205 1 98.12 78 VAL A CA 1
ATOM 629 C C . VAL A 1 78 ? 0.503 -40.281 -3.57 1 98.12 78 VAL A C 1
ATOM 631 O O . VAL A 1 78 ? 0.257 -41.5 -3.432 1 98.12 78 VAL A O 1
ATOM 634 N N . PHE A 1 79 ? -0.35 -39.406 -4 1 98.12 79 PHE A N 1
ATOM 635 C CA . PHE A 1 79 ? -1.692 -39.844 -4.375 1 98.12 79 PHE A CA 1
ATOM 636 C C . PHE A 1 79 ? -1.85 -39.875 -5.891 1 98.12 79 PHE A C 1
ATOM 638 O O . PHE A 1 79 ? -1.216 -39.062 -6.598 1 98.12 79 PHE A O 1
ATOM 645 N N . LYS A 1 80 ? -2.594 -40.781 -6.324 1 97.69 80 LYS A N 1
ATOM 646 C CA . LYS A 1 80 ? -3.051 -40.875 -7.707 1 97.69 80 LYS A CA 1
ATOM 647 C C . LYS A 1 80 ? -4.562 -40.688 -7.801 1 97.69 80 LYS A C 1
ATOM 649 O O . LYS A 1 80 ? -5.328 -41.594 -7.551 1 97.69 80 LYS A O 1
ATOM 654 N N . LEU A 1 81 ? -4.953 -39.5 -8.297 1 97.31 81 LEU A N 1
ATOM 655 C CA . LEU A 1 81 ? -6.371 -39.156 -8.281 1 97.31 81 LEU A CA 1
ATOM 656 C C . LEU A 1 81 ? -6.953 -39.219 -9.688 1 97.31 81 LEU A C 1
ATOM 658 O O . LEU A 1 81 ? -6.254 -38.938 -10.664 1 97.31 81 LEU A O 1
ATOM 662 N N . ASN A 1 82 ? -8.219 -39.531 -9.711 1 95.06 82 ASN A N 1
ATOM 663 C CA . ASN A 1 82 ? -8.969 -39.469 -10.961 1 95.06 82 ASN A CA 1
ATOM 664 C C . ASN A 1 82 ? -9.375 -38.031 -11.305 1 95.06 82 ASN A C 1
ATOM 666 O O . ASN A 1 82 ? -10.148 -37.438 -10.57 1 95.06 82 ASN A O 1
ATOM 670 N N . MET A 1 83 ? -8.977 -37.562 -12.422 1 95.25 83 MET A N 1
ATOM 671 C CA . MET A 1 83 ? -9.164 -36.156 -12.766 1 95.25 83 MET A CA 1
ATOM 672 C C . MET A 1 83 ? -10.625 -35.875 -13.102 1 95.25 83 MET A C 1
ATOM 674 O O . MET A 1 83 ? -11.078 -34.719 -13.023 1 95.25 83 MET A O 1
ATOM 678 N N . SER A 1 84 ? -11.352 -36.906 -13.523 1 92.19 84 SER A N 1
ATOM 679 C CA . SER A 1 84 ? -12.766 -36.688 -13.836 1 92.19 84 SER A CA 1
ATOM 680 C C . SER A 1 84 ? -13.578 -36.406 -12.578 1 92.19 84 SER A C 1
ATOM 682 O O . SER A 1 84 ? -14.578 -35.688 -12.625 1 92.19 84 SER A O 1
ATOM 684 N N . ASP A 1 85 ? -13.18 -37.094 -11.555 1 94.06 85 ASP A N 1
ATOM 685 C CA . ASP A 1 85 ? -13.805 -36.906 -10.25 1 94.06 85 ASP A CA 1
ATOM 686 C C . ASP A 1 85 ? -12.852 -37.281 -9.117 1 94.06 85 ASP A C 1
ATOM 688 O O . ASP A 1 85 ? -12.773 -38.438 -8.727 1 94.06 85 ASP A O 1
ATOM 692 N N . ILE A 1 86 ? -12.359 -36.25 -8.547 1 95.44 86 ILE A N 1
ATOM 693 C CA . ILE A 1 86 ? -11.312 -36.531 -7.566 1 95.44 86 ILE A CA 1
ATOM 694 C C . ILE A 1 86 ? -11.922 -37.094 -6.297 1 95.44 86 ILE A C 1
ATOM 696 O O . ILE A 1 86 ? -11.219 -37.688 -5.477 1 95.44 86 ILE A O 1
ATOM 700 N N . SER A 1 87 ? -13.242 -36.938 -6.09 1 93.06 87 SER A N 1
ATOM 701 C CA . SER A 1 87 ? -13.906 -37.438 -4.895 1 93.06 87 SER A CA 1
ATOM 702 C C . SER A 1 87 ? -14.016 -38.969 -4.914 1 93.06 87 SER A C 1
ATOM 704 O O . SER A 1 87 ? -14.273 -39.594 -3.879 1 93.06 87 SER A O 1
ATOM 706 N N . GLN A 1 88 ? -13.812 -39.562 -6.035 1 91.94 88 GLN A N 1
ATOM 707 C CA . GLN A 1 88 ? -13.93 -41 -6.184 1 91.94 88 GLN A CA 1
ATOM 708 C C . GLN A 1 88 ? -12.633 -41.688 -5.785 1 91.94 88 GLN A C 1
ATOM 710 O O . GLN A 1 88 ? -12.609 -42.906 -5.637 1 91.94 88 GLN A O 1
ATOM 715 N N . SER A 1 89 ? -11.609 -40.938 -5.535 1 92.38 89 SER A N 1
ATOM 716 C CA . SER A 1 89 ? -10.328 -41.531 -5.156 1 92.38 89 SER A CA 1
ATOM 717 C C . SER A 1 89 ? -10.289 -41.844 -3.666 1 92.38 89 SER A C 1
ATOM 719 O O . SER A 1 89 ? -10.984 -41.219 -2.869 1 92.38 89 SER A O 1
ATOM 721 N N . HIS A 1 90 ? -9.461 -42.844 -3.363 1 93.69 90 HIS A N 1
ATOM 722 C CA . HIS A 1 90 ? -9.383 -43.312 -1.984 1 93.69 90 HIS A CA 1
ATOM 723 C C . HIS A 1 90 ? -8.016 -43.031 -1.381 1 93.69 90 HIS A C 1
ATOM 725 O O . HIS A 1 90 ? -6.992 -43.125 -2.064 1 93.69 90 HIS A O 1
ATOM 731 N N . CYS A 1 91 ? -8.062 -42.812 -0.122 1 93.88 91 CYS A N 1
ATOM 732 C CA . CYS A 1 91 ? -6.855 -42.406 0.583 1 93.88 91 CYS A CA 1
ATOM 733 C C . CYS A 1 91 ? -5.867 -43.562 0.689 1 93.88 91 CYS A C 1
ATOM 735 O O . CYS A 1 91 ? -4.656 -43.344 0.716 1 93.88 91 CYS A O 1
ATOM 737 N N . GLU A 1 92 ? -6.32 -44.812 0.734 1 91.31 92 GLU A N 1
ATOM 738 C CA . GLU A 1 92 ? -5.449 -45.938 0.963 1 91.31 92 GLU A CA 1
ATOM 739 C C . GLU A 1 92 ? -5.117 -46.656 -0.345 1 91.31 92 GLU A C 1
ATOM 741 O O . GLU A 1 92 ? -3.955 -47 -0.602 1 91.31 92 GLU A O 1
ATOM 746 N N . ARG A 1 93 ? -6.094 -46.781 -1.185 1 91.75 93 ARG A N 1
ATOM 747 C CA . ARG A 1 93 ? -5.926 -47.562 -2.4 1 91.75 93 ARG A CA 1
ATOM 748 C C . ARG A 1 93 ? -5.176 -46.781 -3.467 1 91.75 93 ARG A C 1
ATOM 750 O O . ARG A 1 93 ? -4.383 -47.344 -4.227 1 91.75 93 ARG A O 1
ATOM 757 N N . ASP A 1 94 ? -5.414 -45.594 -3.502 1 95.12 94 ASP A N 1
ATOM 758 C CA . ASP A 1 94 ? -4.852 -44.781 -4.566 1 95.12 94 ASP A CA 1
ATOM 759 C C . ASP A 1 94 ? -3.662 -43.969 -4.062 1 95.12 94 ASP A C 1
ATOM 761 O O . ASP A 1 94 ? -3.551 -42.781 -4.352 1 95.12 94 ASP A O 1
ATOM 765 N N . ALA A 1 95 ? -2.891 -44.531 -3.197 1 96.44 95 ALA A N 1
ATOM 766 C CA . ALA A 1 95 ? -1.747 -43.844 -2.621 1 96.44 95 ALA A CA 1
ATOM 767 C C . ALA A 1 95 ? -0.528 -44.75 -2.535 1 96.44 95 ALA A C 1
ATOM 769 O O . ALA A 1 95 ? -0.666 -45.969 -2.479 1 96.44 95 ALA A O 1
ATOM 770 N N . LEU A 1 96 ? 0.588 -44.188 -2.689 1 97.19 96 LEU A N 1
ATOM 771 C CA . LEU A 1 96 ? 1.864 -44.844 -2.406 1 97.19 96 LEU A CA 1
ATOM 772 C C . LEU A 1 96 ? 2.514 -44.25 -1.164 1 97.19 96 LEU A C 1
ATOM 774 O O . LEU A 1 96 ? 2.781 -43.031 -1.116 1 97.19 96 LEU A O 1
ATOM 778 N N . LEU A 1 97 ? 2.787 -45.062 -0.224 1 96.38 97 LEU A N 1
ATOM 779 C CA . LEU A 1 97 ? 3.381 -44.625 1.027 1 96.38 97 LEU A CA 1
ATOM 780 C C . LEU A 1 97 ? 4.898 -44.531 0.91 1 96.38 97 LEU A C 1
ATOM 782 O O . LEU A 1 97 ? 5.547 -45.5 0.483 1 96.38 97 LEU A O 1
ATOM 786 N N . LEU A 1 98 ? 5.398 -43.406 1.161 1 96.06 98 LEU A N 1
ATOM 787 C CA . LEU A 1 98 ? 6.832 -43.125 1.22 1 96.06 98 LEU A CA 1
ATOM 788 C C . LEU A 1 98 ? 7.207 -42.469 2.539 1 96.06 98 LEU A C 1
ATOM 790 O O . LEU A 1 98 ? 7.508 -41.281 2.574 1 96.06 98 LEU A O 1
ATOM 794 N N . GLU A 1 99 ? 7.332 -43.188 3.564 1 94.06 99 GLU A N 1
ATOM 795 C CA . GLU A 1 99 ? 7.586 -42.656 4.902 1 94.06 99 GLU A CA 1
ATOM 796 C C . GLU A 1 99 ? 9.055 -42.281 5.074 1 94.06 99 GLU A C 1
ATOM 798 O O . GLU A 1 99 ? 9.93 -42.844 4.414 1 94.06 99 GLU A O 1
ATOM 803 N N . ALA A 1 100 ? 9.203 -41.312 5.906 1 94.06 100 ALA A N 1
ATOM 804 C CA . ALA A 1 100 ? 10.547 -40.812 6.168 1 94.06 100 ALA A CA 1
ATOM 805 C C . ALA A 1 100 ? 11.398 -41.875 6.855 1 94.06 100 ALA A C 1
ATOM 807 O O . ALA A 1 100 ? 10.891 -42.656 7.656 1 94.06 100 ALA A O 1
ATOM 808 N N . SER A 1 101 ? 12.625 -41.625 6.434 1 88.62 101 SER A N 1
ATOM 809 C CA . SER A 1 101 ? 13.609 -42.469 7.082 1 88.62 101 SER A CA 1
ATOM 810 C C . SER A 1 101 ? 14.312 -41.75 8.227 1 88.62 101 SER A C 1
ATOM 812 O O . SER A 1 101 ? 14.422 -40.5 8.211 1 88.62 101 SER A O 1
ATOM 814 N N . ASN A 1 102 ? 14.633 -42.344 9.305 1 88.12 102 ASN A N 1
ATOM 815 C CA . ASN A 1 102 ? 15.453 -41.812 10.391 1 88.12 102 ASN A CA 1
ATOM 816 C C . ASN A 1 102 ? 14.781 -40.625 11.086 1 88.12 102 ASN A C 1
ATOM 818 O O . ASN A 1 102 ? 15.383 -39.562 11.227 1 88.12 102 ASN A O 1
ATOM 822 N N . VAL A 1 103 ? 13.672 -40.625 11.406 1 93.69 103 VAL A N 1
ATOM 823 C CA . VAL A 1 103 ? 12.875 -39.594 12.07 1 93.69 103 VAL A CA 1
ATOM 824 C C . VAL A 1 103 ? 13.531 -39.219 13.391 1 93.69 103 VAL A C 1
ATOM 826 O O . VAL A 1 103 ? 13.555 -38.031 13.766 1 93.69 103 VAL A O 1
ATOM 829 N N . ALA A 1 104 ? 14.172 -40.156 14.055 1 93.19 104 ALA A N 1
ATOM 830 C CA . ALA A 1 104 ? 14.797 -39.938 15.359 1 93.19 104 ALA A CA 1
ATOM 831 C C . ALA A 1 104 ? 15.961 -38.938 15.25 1 93.19 104 ALA A C 1
ATOM 833 O O . ALA A 1 104 ? 16.109 -38.062 16.094 1 93.19 104 ALA A O 1
ATOM 834 N N . ARG A 1 105 ? 16.688 -39.125 14.258 1 92.69 105 ARG A N 1
ATOM 835 C CA . ARG A 1 105 ? 17.812 -38.219 14.039 1 92.69 105 ARG A CA 1
ATOM 836 C C . ARG A 1 105 ? 17.328 -36.812 13.758 1 92.69 105 ARG A C 1
ATOM 838 O O . ARG A 1 105 ? 17.938 -35.812 14.211 1 92.69 105 ARG A O 1
ATOM 845 N N . CYS A 1 106 ? 16.328 -36.688 13.008 1 94.69 106 CYS A N 1
ATOM 846 C CA . CYS A 1 106 ? 15.742 -35.406 12.664 1 94.69 106 CYS A CA 1
ATOM 847 C C . CYS A 1 106 ? 15.219 -34.688 13.906 1 94.69 106 CYS A C 1
ATOM 849 O O . CYS A 1 106 ? 15.445 -33.5 14.086 1 94.69 106 CYS A O 1
ATOM 851 N N . VAL A 1 107 ? 14.648 -35.375 14.828 1 94.94 107 VAL A N 1
ATOM 852 C CA . VAL A 1 107 ? 14.086 -34.812 16.047 1 94.94 107 VAL A CA 1
ATOM 853 C C . VAL A 1 107 ? 15.211 -34.375 17 1 94.94 107 VAL A C 1
ATOM 855 O O . VAL A 1 107 ? 15.109 -33.344 17.672 1 94.94 107 VAL A O 1
ATOM 858 N N . SER A 1 108 ? 16.234 -35.125 16.953 1 93.38 108 SER A N 1
ATOM 859 C CA . SER A 1 108 ? 17.375 -34.812 17.812 1 93.38 108 SER A CA 1
ATOM 860 C C . SER A 1 108 ? 18.047 -33.5 17.391 1 93.38 108 SER A C 1
ATOM 862 O O . SER A 1 108 ? 18.688 -32.844 18.188 1 93.38 108 SER A O 1
ATOM 864 N N . LYS A 1 109 ? 17.891 -33.188 16.172 1 92.38 109 LYS A N 1
ATOM 865 C CA . LYS A 1 109 ? 18.453 -31.938 15.648 1 92.38 109 LYS A CA 1
ATOM 866 C C . LYS A 1 109 ? 17.531 -30.766 15.961 1 92.38 109 LYS A C 1
ATOM 868 O O . LYS A 1 109 ? 17.797 -29.641 15.523 1 92.38 109 LYS A O 1
ATOM 873 N N . GLY A 1 110 ? 16.422 -31 16.625 1 91.25 110 GLY A N 1
ATOM 874 C CA . GLY A 1 110 ? 15.57 -29.922 17.109 1 91.25 110 GLY A CA 1
ATOM 875 C C . GLY A 1 110 ? 14.398 -29.625 16.188 1 91.25 110 GLY A C 1
ATOM 876 O O . GLY A 1 110 ? 13.758 -28.578 16.297 1 91.25 110 GLY A O 1
ATOM 877 N N . LYS A 1 111 ? 14.156 -30.516 15.258 1 91.56 111 LYS A N 1
ATOM 878 C CA . LYS A 1 111 ? 13.055 -30.281 14.336 1 91.56 111 LYS A CA 1
ATOM 879 C C . LYS A 1 111 ? 11.766 -30.922 14.836 1 91.56 111 LYS A C 1
ATOM 881 O O . LYS A 1 111 ? 11.812 -31.859 15.633 1 91.56 111 LYS A O 1
ATOM 886 N N . SER A 1 112 ? 10.688 -30.359 14.406 1 92.75 112 SER A N 1
ATOM 887 C CA . SER A 1 112 ? 9.383 -30.844 14.844 1 92.75 112 SER A CA 1
ATOM 888 C C . SER A 1 112 ? 9.047 -32.188 14.203 1 92.75 112 SER A C 1
ATOM 890 O O . SER A 1 112 ? 9.156 -32.344 12.984 1 92.75 112 SER A O 1
ATOM 892 N N . GLU A 1 113 ? 8.609 -33.125 14.914 1 91.62 113 GLU A N 1
ATOM 893 C CA . GLU A 1 113 ? 8.352 -34.469 14.445 1 91.62 113 GLU A CA 1
ATOM 894 C C . GLU A 1 113 ? 7.105 -34.531 13.562 1 91.62 113 GLU A C 1
ATOM 896 O O . GLU A 1 113 ? 7.121 -35.125 12.492 1 91.62 113 GLU A O 1
ATOM 901 N N . PRO A 1 114 ? 6.059 -33.812 13.969 1 91.75 114 PRO A N 1
ATOM 902 C CA . PRO A 1 114 ? 4.82 -34 13.211 1 91.75 114 PRO A CA 1
ATOM 903 C C . PRO A 1 114 ? 4.867 -33.344 11.828 1 91.75 114 PRO A C 1
ATOM 905 O O . PRO A 1 114 ? 4.09 -33.688 10.945 1 91.75 114 PRO A O 1
ATOM 908 N N . PHE A 1 115 ? 5.781 -32.469 11.617 1 94.62 115 PHE A N 1
ATOM 909 C CA . PHE A 1 115 ? 5.805 -31.75 10.344 1 94.62 115 PHE A CA 1
ATOM 910 C C . PHE A 1 115 ? 7.184 -31.828 9.703 1 94.62 115 PHE A C 1
ATOM 912 O O . PHE A 1 115 ? 7.371 -32.562 8.719 1 94.62 115 PHE A O 1
ATOM 919 N N . GLU A 1 116 ? 8.18 -31.359 10.305 1 95.44 116 GLU A N 1
ATOM 920 C CA . GLU A 1 116 ? 9.5 -31.203 9.695 1 95.44 116 GLU A CA 1
ATOM 921 C C . GLU A 1 116 ? 10.195 -32.562 9.539 1 95.44 116 GLU A C 1
ATOM 923 O O . GLU A 1 116 ? 10.977 -32.75 8.609 1 95.44 116 GLU A O 1
ATOM 928 N N . CYS A 1 117 ? 9.953 -33.531 10.445 1 96.69 117 CYS A N 1
ATOM 929 C CA . CYS A 1 117 ? 10.656 -34.812 10.414 1 96.69 117 CYS A CA 1
ATOM 930 C C . CYS A 1 117 ? 9.82 -35.875 9.719 1 96.69 117 CYS A C 1
ATOM 932 O O . CYS A 1 117 ? 9.859 -37.062 10.102 1 96.69 117 CYS A O 1
ATOM 934 N N . ARG A 1 118 ? 9.086 -35.438 8.773 1 97.25 118 ARG A N 1
ATOM 935 C CA . ARG A 1 118 ? 8.336 -36.344 7.883 1 97.25 118 ARG A CA 1
ATOM 936 C C . ARG A 1 118 ? 8.844 -36.219 6.449 1 97.25 118 ARG A C 1
ATOM 938 O O . ARG A 1 118 ? 9.844 -35.562 6.188 1 97.25 118 ARG A O 1
ATOM 945 N N . ASN A 1 119 ? 8.273 -37.031 5.605 1 97.81 119 ASN A N 1
ATOM 946 C CA . ASN A 1 119 ? 8.656 -36.969 4.199 1 97.81 119 ASN A CA 1
ATOM 947 C C . ASN A 1 119 ? 7.625 -36.219 3.365 1 97.81 119 ASN A C 1
ATOM 949 O O . ASN A 1 119 ? 6.59 -36.781 3 1 97.81 119 ASN A O 1
ATOM 953 N N . HIS A 1 120 ? 7.961 -35 3.096 1 97.94 120 HIS A N 1
ATOM 954 C CA . HIS A 1 120 ? 7.102 -34.219 2.223 1 97.94 120 HIS A CA 1
ATOM 955 C C . HIS A 1 120 ? 7.527 -34.344 0.765 1 97.94 120 HIS A C 1
ATOM 957 O O . HIS A 1 120 ? 8.664 -34 0.416 1 97.94 120 HIS A O 1
ATOM 963 N N . ILE A 1 121 ? 6.688 -34.844 -0.031 1 98.06 121 ILE A N 1
ATOM 964 C CA . ILE A 1 121 ? 6.992 -34.969 -1.451 1 98.06 121 ILE A CA 1
ATOM 965 C C . ILE A 1 121 ? 6.891 -33.625 -2.141 1 98.06 121 ILE A C 1
ATOM 967 O O . ILE A 1 121 ? 5.805 -33.031 -2.225 1 98.06 121 ILE A O 1
ATOM 971 N N . ARG A 1 122 ? 8.016 -33.188 -2.668 1 97.38 122 ARG A N 1
ATOM 972 C CA . ARG A 1 122 ? 8.055 -31.797 -3.164 1 97.38 122 ARG A CA 1
ATOM 973 C C . ARG A 1 122 ? 8.328 -31.766 -4.664 1 97.38 122 ARG A C 1
ATOM 975 O O . ARG A 1 122 ? 8.18 -30.734 -5.305 1 97.38 122 ARG A O 1
ATOM 982 N N . VAL A 1 123 ? 8.648 -32.938 -5.254 1 97.88 123 VAL A N 1
ATOM 983 C CA . VAL A 1 123 ? 8.922 -32.969 -6.684 1 97.88 123 VAL A CA 1
ATOM 984 C C . VAL A 1 123 ? 8.234 -34.188 -7.312 1 97.88 123 VAL A C 1
ATOM 986 O O . VAL A 1 123 ? 8.367 -35.312 -6.82 1 97.88 123 VAL A O 1
ATOM 989 N N . LEU A 1 124 ? 7.527 -33.969 -8.289 1 97.62 124 LEU A N 1
ATOM 990 C CA . LEU A 1 124 ? 6.91 -34.969 -9.141 1 97.62 124 LEU A CA 1
ATOM 991 C C . LEU A 1 124 ? 7.129 -34.656 -10.617 1 97.62 124 LEU A C 1
ATOM 993 O O . LEU A 1 124 ? 6.645 -33.625 -11.109 1 97.62 124 LEU A O 1
ATOM 997 N N . GLN A 1 125 ? 7.895 -35.5 -11.273 1 96.75 125 GLN A N 1
ATOM 998 C CA . GLN A 1 125 ? 8.18 -35.25 -12.68 1 96.75 125 GLN A CA 1
ATOM 999 C C . GLN A 1 125 ? 8.109 -36.562 -13.484 1 96.75 125 GLN A C 1
ATOM 1001 O O . GLN A 1 125 ? 8.586 -37.594 -13.031 1 96.75 125 GLN A O 1
ATOM 1006 N N . PRO A 1 126 ? 7.512 -36.469 -14.656 1 95.31 126 PRO A N 1
ATOM 1007 C CA . PRO A 1 126 ? 7.551 -37.656 -15.516 1 95.31 126 PRO A CA 1
ATOM 1008 C C . PRO A 1 126 ? 8.922 -37.906 -16.141 1 95.31 126 PRO A C 1
ATOM 1010 O O . PRO A 1 126 ? 9.602 -36.938 -16.531 1 95.31 126 PRO A O 1
ATOM 1013 N N . LEU A 1 127 ? 9.289 -39.125 -16.266 1 93.06 127 LEU A N 1
ATOM 1014 C CA . LEU A 1 127 ? 10.586 -39.438 -16.859 1 93.06 127 LEU A CA 1
ATOM 1015 C C . LEU A 1 127 ? 10.547 -39.312 -18.375 1 93.06 127 LEU A C 1
ATOM 1017 O O . LEU A 1 127 ? 11.594 -39.219 -19.016 1 93.06 127 LEU A O 1
ATOM 1021 N N . GLY A 1 128 ? 9.375 -39.25 -18.969 1 87.44 128 GLY A N 1
ATOM 1022 C CA . GLY A 1 128 ? 9.25 -39.062 -20.391 1 87.44 128 GLY A CA 1
ATOM 1023 C C . GLY A 1 128 ? 8.992 -40.344 -21.156 1 87.44 128 GLY A C 1
ATOM 1024 O O . GLY A 1 128 ? 8.742 -40.312 -22.375 1 87.44 128 GLY A O 1
ATOM 1025 N N . ASP A 1 129 ? 9.07 -41.469 -20.516 1 87.25 129 ASP A N 1
ATOM 1026 C CA . ASP A 1 129 ? 8.859 -42.719 -21.203 1 87.25 129 ASP A CA 1
ATOM 1027 C C . ASP A 1 129 ? 7.391 -43.156 -21.125 1 87.25 129 ASP A C 1
ATOM 1029 O O . ASP A 1 129 ? 7.016 -44.188 -21.672 1 87.25 129 ASP A O 1
ATOM 1033 N N . GLY A 1 130 ? 6.621 -42.438 -20.438 1 89.19 130 GLY A N 1
ATOM 1034 C CA . GLY A 1 130 ? 5.191 -42.688 -20.375 1 89.19 130 GLY A CA 1
ATOM 1035 C C . GLY A 1 130 ? 4.82 -43.719 -19.312 1 89.19 130 GLY A C 1
ATOM 1036 O O . GLY A 1 130 ? 3.637 -44 -19.109 1 89.19 130 GLY A O 1
ATOM 1037 N N . GLU A 1 131 ? 5.762 -44.156 -18.594 1 91.62 131 GLU A N 1
ATOM 1038 C CA . GLU A 1 131 ? 5.449 -45.219 -17.656 1 91.62 131 GLU A CA 1
ATOM 1039 C C . GLU A 1 131 ? 5.941 -44.906 -16.25 1 91.62 131 GLU A C 1
ATOM 1041 O O . GLU A 1 131 ? 5.438 -45.438 -15.258 1 91.62 131 GLU A O 1
ATOM 1046 N N . ARG A 1 132 ? 6.918 -44.156 -16.156 1 95.12 132 ARG A N 1
ATOM 1047 C CA . ARG A 1 132 ? 7.566 -43.969 -14.867 1 95.12 132 ARG A CA 1
ATOM 1048 C C . ARG A 1 132 ? 7.457 -42.531 -14.406 1 95.12 132 ARG A C 1
ATOM 1050 O O . ARG A 1 132 ? 7.309 -41.594 -15.227 1 95.12 132 ARG A O 1
ATOM 1057 N N . LEU A 1 133 ? 7.492 -42.375 -13.109 1 96.25 133 LEU A N 1
ATOM 1058 C CA . LEU A 1 133 ? 7.367 -41.094 -12.43 1 96.25 133 LEU A CA 1
ATOM 1059 C C . LEU A 1 133 ? 8.523 -40.875 -11.461 1 96.25 133 LEU A C 1
ATOM 1061 O O . LEU A 1 133 ? 8.852 -41.781 -10.672 1 96.25 133 LEU A O 1
ATOM 1065 N N . TYR A 1 134 ? 9.195 -39.812 -11.656 1 96.94 134 TYR A N 1
ATOM 1066 C CA . TYR A 1 134 ? 10.234 -39.406 -10.727 1 96.94 134 TYR A CA 1
ATOM 1067 C C . TYR A 1 134 ? 9.641 -38.688 -9.508 1 96.94 134 TYR A C 1
ATOM 1069 O O . TYR A 1 134 ? 8.812 -37.812 -9.648 1 96.94 134 TYR A O 1
ATOM 1077 N N . VAL A 1 135 ? 10.016 -39.094 -8.297 1 97.81 135 VAL A N 1
ATOM 1078 C CA . VAL A 1 135 ? 9.508 -38.562 -7.039 1 97.81 135 VAL A CA 1
ATOM 1079 C C . VAL A 1 135 ? 10.68 -38.188 -6.129 1 97.81 135 VAL A C 1
ATOM 1081 O O . VAL A 1 135 ? 11.641 -38.938 -6.012 1 97.81 135 VAL A O 1
ATOM 1084 N N . CYS A 1 136 ? 10.633 -37 -5.57 1 98 136 CYS A N 1
ATOM 1085 C CA . CYS A 1 136 ? 11.656 -36.594 -4.613 1 98 136 CYS A CA 1
ATOM 1086 C C . CYS A 1 136 ? 11.031 -35.938 -3.395 1 98 136 CYS A C 1
ATOM 1088 O O . CYS A 1 136 ? 10.117 -35.094 -3.531 1 98 136 CYS A O 1
ATOM 1090 N N . GLY A 1 137 ? 11.477 -36.312 -2.18 1 97.75 137 GLY A N 1
ATOM 1091 C CA . GLY A 1 137 ? 10.922 -35.781 -0.944 1 97.75 137 GLY A CA 1
ATOM 1092 C C . GLY A 1 137 ? 11.984 -35.344 0.054 1 97.75 137 GLY A C 1
ATOM 1093 O O . GLY A 1 137 ? 13.18 -35.625 -0.151 1 97.75 137 GLY A O 1
ATOM 1094 N N . THR A 1 138 ? 11.547 -34.688 1.113 1 97.12 138 THR A N 1
ATOM 1095 C CA . THR A 1 138 ? 12.445 -34.156 2.127 1 97.12 138 THR A CA 1
ATOM 1096 C C . THR A 1 138 ? 13.016 -35.281 2.992 1 97.12 138 THR A C 1
ATOM 1098 O O . THR A 1 138 ? 14.148 -35.188 3.467 1 97.12 138 THR A O 1
ATOM 1101 N N . ASN A 1 139 ? 12.219 -36.281 3.324 1 97.25 139 ASN A N 1
ATOM 1102 C CA . ASN A 1 139 ? 12.641 -37.469 4.062 1 97.25 139 ASN A CA 1
ATOM 1103 C C . ASN A 1 139 ? 13.273 -37.094 5.402 1 97.25 139 ASN A C 1
ATOM 1105 O O . ASN A 1 139 ? 14.391 -37.5 5.703 1 97.25 139 ASN A O 1
ATOM 1109 N N . ALA A 1 140 ? 12.617 -36.344 6.195 1 96.44 140 ALA A N 1
ATOM 1110 C CA . ALA A 1 140 ? 13.062 -35.938 7.527 1 96.44 140 ALA A CA 1
ATOM 1111 C C . ALA A 1 140 ? 14.375 -35.188 7.453 1 96.44 140 ALA A C 1
ATOM 1113 O O . ALA A 1 140 ? 15.328 -35.5 8.172 1 96.44 140 ALA A O 1
ATOM 1114 N N . HIS A 1 141 ? 14.469 -34.281 6.582 1 95.12 141 HIS A N 1
ATOM 1115 C CA . HIS A 1 141 ? 15.617 -33.406 6.379 1 95.12 141 HIS A CA 1
ATOM 1116 C C . HIS A 1 141 ? 16.812 -34.188 5.84 1 95.12 141 HIS A C 1
ATOM 1118 O O . HIS A 1 141 ? 17.953 -33.906 6.203 1 95.12 141 HIS A O 1
ATOM 1124 N N . SER A 1 142 ? 16.578 -35.219 5.137 1 95 142 SER A N 1
ATOM 1125 C CA . SER A 1 142 ? 17.531 -36 4.367 1 95 142 SER A CA 1
ATOM 1126 C C . SER A 1 142 ? 16.969 -36.375 3 1 95 142 SER A C 1
ATOM 1128 O O . SER A 1 142 ? 16.562 -37.531 2.783 1 95 142 SER A O 1
ATOM 1130 N N . PRO A 1 143 ? 17.031 -35.469 2.131 1 96.81 143 PRO A N 1
ATOM 1131 C CA . PRO A 1 143 ? 16.312 -35.625 0.858 1 96.81 143 PRO A CA 1
ATOM 1132 C C . PRO A 1 143 ? 16.641 -36.938 0.158 1 96.81 143 PRO A C 1
ATOM 1134 O O . PRO A 1 143 ? 17.812 -37.344 0.098 1 96.81 143 PRO A O 1
ATOM 1137 N N . LYS A 1 144 ? 15.594 -37.562 -0.345 1 97.12 144 LYS A N 1
ATOM 1138 C CA . LYS A 1 144 ? 15.68 -38.844 -1.044 1 97.12 144 LYS A CA 1
ATOM 1139 C C . LYS A 1 144 ? 14.75 -38.875 -2.252 1 97.12 144 LYS A C 1
ATOM 1141 O O . LYS A 1 144 ? 13.664 -38.281 -2.221 1 97.12 144 LYS A O 1
ATOM 1146 N N . ASP A 1 145 ? 15.227 -39.5 -3.311 1 96.88 145 ASP A N 1
ATOM 1147 C CA . ASP A 1 145 ? 14.391 -39.562 -4.508 1 96.88 145 ASP A CA 1
ATOM 1148 C C . ASP A 1 145 ? 14.133 -41.031 -4.914 1 96.88 145 ASP A C 1
ATOM 1150 O O . ASP A 1 145 ? 14.844 -41.938 -4.477 1 96.88 145 ASP A O 1
ATOM 1154 N N . TRP A 1 146 ? 13.07 -41.219 -5.645 1 95.62 146 TRP A N 1
ATOM 1155 C CA . TRP A 1 146 ? 12.609 -42.5 -6.148 1 95.62 146 TRP A CA 1
ATOM 1156 C C . TRP A 1 146 ? 12.141 -42.375 -7.598 1 95.62 146 TRP A C 1
ATOM 1158 O O . TRP A 1 146 ? 11.859 -41.281 -8.078 1 95.62 146 TRP A O 1
ATOM 1168 N N . VAL A 1 147 ? 12.203 -43.5 -8.227 1 96.25 147 VAL A N 1
ATOM 1169 C CA . VAL A 1 147 ? 11.469 -43.656 -9.477 1 96.25 147 VAL A CA 1
ATOM 1170 C C . VAL A 1 147 ? 10.453 -44.781 -9.328 1 96.25 147 VAL A C 1
ATOM 1172 O O . VAL A 1 147 ? 10.797 -45.875 -8.891 1 96.25 147 VAL A O 1
ATOM 1175 N N . VAL A 1 148 ? 9.25 -44.469 -9.633 1 96.56 148 VAL A N 1
ATOM 1176 C CA . VAL A 1 148 ? 8.172 -45.469 -9.516 1 96.56 148 VAL A CA 1
ATOM 1177 C C . VAL A 1 148 ? 7.391 -45.5 -10.828 1 96.56 148 VAL A C 1
ATOM 1179 O O . VAL A 1 148 ? 7.602 -44.688 -11.727 1 96.56 148 VAL A O 1
ATOM 1182 N N . TYR A 1 149 ? 6.582 -46.531 -10.914 1 95.88 149 TYR A N 1
ATOM 1183 C CA . TYR A 1 149 ? 5.684 -46.594 -12.062 1 95.88 149 TYR A CA 1
ATOM 1184 C C . TYR A 1 149 ? 4.535 -45.594 -11.898 1 95.88 149 TYR A C 1
ATOM 1186 O O . TYR A 1 149 ? 4.195 -45.219 -10.773 1 95.88 149 TYR A O 1
ATOM 1194 N N . LEU A 1 150 ? 3.928 -45.25 -12.969 1 95 150 LEU A N 1
ATOM 1195 C CA . LEU A 1 150 ? 2.834 -44.281 -12.961 1 95 150 LEU A CA 1
ATOM 1196 C C . LEU A 1 150 ? 1.634 -44.844 -12.195 1 95 150 LEU A C 1
ATOM 1198 O O . LEU A 1 150 ? 0.767 -44.062 -11.766 1 95 150 LEU A O 1
ATOM 1202 N N . ASN A 1 151 ? 1.518 -46.125 -12.031 1 93.12 151 ASN A N 1
ATOM 1203 C CA . ASN A 1 151 ? 0.441 -46.688 -11.234 1 93.12 151 ASN A CA 1
ATOM 1204 C C . ASN A 1 151 ? 0.788 -46.719 -9.742 1 93.12 151 ASN A C 1
ATOM 1206 O O . ASN A 1 151 ? 0.073 -47.312 -8.938 1 93.12 151 ASN A O 1
ATOM 1210 N N . LEU A 1 152 ? 1.861 -46.125 -9.398 1 95.5 152 LEU A N 1
ATOM 1211 C CA . LEU A 1 152 ? 2.336 -45.938 -8.031 1 95.5 152 LEU A CA 1
ATOM 1212 C C . LEU A 1 152 ? 2.795 -47.25 -7.41 1 95.5 152 LEU A C 1
ATOM 1214 O O . LEU A 1 152 ? 2.504 -47.531 -6.246 1 95.5 152 LEU A O 1
ATOM 1218 N N . THR A 1 153 ? 3.391 -48 -8.164 1 94.5 153 THR A N 1
ATOM 1219 C CA . THR A 1 153 ? 4.078 -49.188 -7.664 1 94.5 153 THR A CA 1
ATOM 1220 C C . THR A 1 153 ? 5.59 -49.031 -7.812 1 94.5 153 THR A C 1
ATOM 1222 O O . THR A 1 153 ? 6.066 -48.344 -8.703 1 94.5 153 THR A O 1
ATOM 1225 N N . HIS A 1 154 ? 6.254 -49.719 -6.961 1 94.06 154 HIS A N 1
ATOM 1226 C CA . HIS A 1 154 ? 7.711 -49.656 -6.988 1 94.06 154 HIS A CA 1
ATOM 1227 C C . HIS A 1 154 ? 8.281 -50.438 -8.172 1 94.06 154 HIS A C 1
ATOM 1229 O O . HIS A 1 154 ? 7.656 -51.375 -8.648 1 94.06 154 HIS A O 1
ATOM 1235 N N . LEU A 1 155 ? 9.391 -49.969 -8.578 1 93.19 155 LEU A N 1
ATOM 1236 C CA . LEU A 1 155 ? 10.109 -50.75 -9.586 1 93.19 155 LEU A CA 1
ATOM 1237 C C . LEU A 1 155 ? 10.641 -52.031 -9 1 93.19 155 LEU A C 1
ATOM 1239 O O . LEU A 1 155 ? 11.055 -52.094 -7.84 1 93.19 155 LEU A O 1
ATOM 1243 N N . PRO A 1 156 ? 10.594 -53.031 -9.812 1 91.25 156 PRO A N 1
ATOM 1244 C CA . PRO A 1 156 ? 11.18 -54.281 -9.32 1 91.25 156 PRO A CA 1
ATOM 1245 C C . PRO A 1 156 ? 12.688 -54.188 -9.078 1 91.25 156 PRO A C 1
ATOM 1247 O O . PRO A 1 156 ? 13.328 -53.25 -9.578 1 91.25 156 PRO A O 1
ATOM 1250 N N . ARG A 1 157 ? 13.297 -55.094 -8.367 1 86.19 157 ARG A N 1
ATOM 1251 C CA . ARG A 1 157 ? 14.695 -55.062 -7.961 1 86.19 157 ARG A CA 1
ATOM 1252 C C . ARG A 1 157 ? 15.617 -55.125 -9.172 1 86.19 157 ARG A C 1
ATOM 1254 O O . ARG A 1 157 ? 16.719 -54.594 -9.156 1 86.19 157 ARG A O 1
ATOM 1261 N N . HIS A 1 158 ? 15.156 -55.688 -10.227 1 85.19 158 HIS A N 1
ATOM 1262 C CA . HIS A 1 158 ? 16 -55.875 -11.406 1 85.19 158 HIS A CA 1
ATOM 1263 C C . HIS A 1 158 ? 16.016 -54.594 -12.258 1 85.19 158 HIS A C 1
ATOM 1265 O O . HIS A 1 158 ? 16.859 -54.469 -13.148 1 85.19 158 HIS A O 1
ATOM 1271 N N . GLU A 1 159 ? 15.109 -53.75 -12 1 85.56 159 GLU A N 1
ATOM 1272 C CA . GLU A 1 159 ? 15.078 -52.469 -12.719 1 85.56 159 GLU A CA 1
ATOM 1273 C C . GLU A 1 159 ? 15.602 -51.344 -11.844 1 85.56 159 GLU A C 1
ATOM 1275 O O . GLU A 1 159 ? 15.109 -51.125 -10.742 1 85.56 159 GLU A O 1
ATOM 1280 N N . TYR A 1 160 ? 16.766 -50.844 -12.273 1 82.5 160 TYR A N 1
ATOM 1281 C CA . TYR A 1 160 ? 17.406 -49.781 -11.5 1 82.5 160 TYR A CA 1
ATOM 1282 C C . TYR A 1 160 ? 17.719 -48.594 -12.375 1 82.5 160 TYR A C 1
ATOM 1284 O O . TYR A 1 160 ? 18.141 -48.75 -13.523 1 82.5 160 TYR A O 1
ATOM 1292 N N . ILE A 1 161 ? 17.328 -47.469 -11.906 1 88.69 161 ILE A N 1
ATOM 1293 C CA . ILE A 1 161 ? 17.672 -46.25 -12.594 1 88.69 161 ILE A CA 1
ATOM 1294 C C . ILE A 1 161 ? 18.906 -45.625 -11.93 1 88.69 161 ILE A C 1
ATOM 1296 O O . ILE A 1 161 ? 18.844 -45.188 -10.773 1 88.69 161 ILE A O 1
ATOM 1300 N N . PRO A 1 162 ? 19.953 -45.531 -12.633 1 90.56 162 PRO A N 1
ATOM 1301 C CA . PRO A 1 162 ? 21.188 -44.969 -12.047 1 90.56 162 PRO A CA 1
ATOM 1302 C C . PRO A 1 162 ? 21.016 -43.531 -11.602 1 90.56 162 PRO A C 1
ATOM 1304 O O . PRO A 1 162 ? 20.328 -42.75 -12.281 1 90.56 162 PRO A O 1
ATOM 1307 N N . GLY A 1 163 ? 21.656 -43.188 -10.539 1 88.94 163 GLY A N 1
ATOM 1308 C CA . GLY A 1 163 ? 21.656 -41.812 -10.062 1 88.94 163 GLY A CA 1
ATOM 1309 C C . GLY A 1 163 ? 20.484 -41.469 -9.164 1 88.94 163 GLY A C 1
ATOM 1310 O O . GLY A 1 163 ? 20.328 -40.344 -8.727 1 88.94 163 GLY A O 1
ATOM 1311 N N . VAL A 1 164 ? 19.641 -42.406 -8.977 1 92 164 VAL A N 1
ATOM 1312 C CA . VAL A 1 164 ? 18.469 -42.188 -8.125 1 92 164 VAL A CA 1
ATOM 1313 C C . VAL A 1 164 ? 18.734 -42.781 -6.746 1 92 164 VAL A C 1
ATOM 1315 O O . VAL A 1 164 ? 19.344 -43.844 -6.625 1 92 164 VAL A O 1
ATOM 1318 N N . GLY A 1 165 ? 18.438 -42.094 -5.68 1 91.5 165 GLY A N 1
ATOM 1319 C CA . GLY A 1 165 ? 18.625 -42.531 -4.305 1 91.5 165 GLY A CA 1
ATOM 1320 C C . GLY A 1 165 ? 18.969 -41.406 -3.359 1 91.5 165 GLY A C 1
ATOM 1321 O O . GLY A 1 165 ? 18.703 -41.469 -2.162 1 91.5 165 GLY A O 1
ATOM 1322 N N . LEU A 1 166 ? 19.641 -40.5 -3.92 1 92.88 166 LEU A N 1
ATOM 1323 C CA . LEU A 1 166 ? 20.031 -39.312 -3.152 1 92.88 166 LEU A CA 1
ATOM 1324 C C . LEU A 1 166 ? 19.344 -38.062 -3.67 1 92.88 166 LEU A C 1
ATOM 1326 O O . LEU A 1 166 ? 19.531 -37.656 -4.824 1 92.88 166 LEU A O 1
ATOM 1330 N N . GLY A 1 167 ? 18.609 -37.438 -2.809 1 96.25 167 GLY A N 1
ATOM 1331 C CA . GLY A 1 167 ? 17.797 -36.312 -3.229 1 96.25 167 GLY A CA 1
ATOM 1332 C C . GLY A 1 167 ? 18.453 -34.969 -2.955 1 96.25 167 GLY A C 1
ATOM 1333 O O . GLY A 1 167 ? 17.828 -33.938 -3.127 1 96.25 167 GLY A O 1
ATOM 1334 N N . VAL A 1 168 ? 19.797 -34.969 -2.568 1 96 168 VAL A N 1
ATOM 1335 C CA . VAL A 1 168 ? 20.5 -33.719 -2.258 1 96 168 VAL A CA 1
ATOM 1336 C C . VAL A 1 168 ? 20.578 -32.844 -3.506 1 96 168 VAL A C 1
ATOM 1338 O O . VAL A 1 168 ? 20.938 -33.344 -4.586 1 96 168 VAL A O 1
ATOM 1341 N N . ALA A 1 169 ? 20.219 -31.641 -3.412 1 96.88 169 ALA A N 1
ATOM 1342 C CA . ALA A 1 169 ? 20.234 -30.625 -4.465 1 96.88 169 ALA A CA 1
ATOM 1343 C C . ALA A 1 169 ? 19.109 -30.844 -5.465 1 96.88 169 ALA A C 1
ATOM 1345 O O . ALA A 1 169 ? 19 -30.125 -6.457 1 96.88 169 ALA A O 1
ATOM 1346 N N . LYS A 1 170 ? 18.312 -31.859 -5.215 1 97.5 170 LYS A N 1
ATOM 1347 C CA . LYS A 1 170 ? 17.203 -32.156 -6.109 1 97.5 170 LYS A CA 1
ATOM 1348 C C . LYS A 1 170 ? 15.875 -31.766 -5.488 1 97.5 170 LYS A C 1
ATOM 1350 O O . LYS A 1 170 ? 14.969 -31.297 -6.191 1 97.5 170 LYS A O 1
ATOM 1355 N N . CYS A 1 171 ? 15.719 -32 -4.301 1 95.88 171 CYS A N 1
ATOM 1356 C CA . CYS A 1 171 ? 14.57 -31.531 -3.529 1 95.88 171 CYS A CA 1
ATOM 1357 C C . CYS A 1 171 ? 15.016 -30.938 -2.197 1 95.88 171 CYS A C 1
ATOM 1359 O O . CYS A 1 171 ? 16.172 -31.094 -1.795 1 95.88 171 CYS A O 1
ATOM 1361 N N . PRO A 1 172 ? 14.195 -30.203 -1.519 1 96.31 172 PRO A N 1
ATOM 1362 C CA . PRO A 1 172 ? 14.625 -29.422 -0.352 1 96.31 172 PRO A CA 1
ATOM 1363 C C . PRO A 1 172 ? 14.75 -30.281 0.909 1 96.31 172 PRO A C 1
ATOM 1365 O O . PRO A 1 172 ? 14.164 -31.359 0.989 1 96.31 172 PRO A O 1
ATOM 1368 N N . TYR A 1 173 ? 15.531 -29.766 1.857 1 95.38 173 TYR A N 1
ATOM 1369 C CA . TYR A 1 173 ? 15.625 -30.344 3.195 1 95.38 173 TYR A CA 1
ATOM 1370 C C . TYR A 1 173 ? 14.398 -30 4.027 1 95.38 173 TYR A C 1
ATOM 1372 O O . TYR A 1 173 ? 13.812 -30.875 4.68 1 95.38 173 TYR A O 1
ATOM 1380 N N . ASP A 1 174 ? 14.039 -28.781 3.93 1 95.69 174 ASP A N 1
ATOM 1381 C CA . ASP A 1 174 ? 12.93 -28.219 4.699 1 95.69 174 ASP A CA 1
ATOM 1382 C C . ASP A 1 174 ? 11.641 -28.219 3.879 1 95.69 174 ASP A C 1
ATOM 1384 O O . ASP A 1 174 ? 11.602 -27.641 2.783 1 95.69 174 ASP A O 1
ATOM 1388 N N . PRO A 1 175 ? 10.586 -28.797 4.5 1 95.94 175 PRO A N 1
ATOM 1389 C CA . PRO A 1 175 ? 9.312 -28.797 3.766 1 95.94 175 PRO A CA 1
ATOM 1390 C C . PRO A 1 175 ? 8.773 -27.391 3.51 1 95.94 175 PRO A C 1
ATOM 1392 O O . PRO A 1 175 ? 7.949 -27.203 2.611 1 95.94 175 PRO A O 1
ATOM 1395 N N . ALA A 1 176 ? 9.172 -26.391 4.195 1 94.5 176 ALA A N 1
ATOM 1396 C CA . ALA A 1 176 ? 8.664 -25.031 4.055 1 94.5 176 ALA A CA 1
ATOM 1397 C C . ALA A 1 176 ? 9.406 -24.281 2.955 1 94.5 176 ALA A C 1
ATOM 1399 O O . ALA A 1 176 ? 8.953 -23.219 2.5 1 94.5 176 ALA A O 1
ATOM 1400 N N . ASP A 1 177 ? 10.445 -24.875 2.461 1 94.44 177 ASP A N 1
ATOM 1401 C CA . ASP A 1 177 ? 11.227 -24.188 1.436 1 94.44 177 ASP A CA 1
ATOM 1402 C C . ASP A 1 177 ? 10.602 -24.359 0.056 1 94.44 177 ASP A C 1
ATOM 1404 O O . ASP A 1 177 ? 10.094 -25.438 -0.271 1 94.44 177 ASP A O 1
ATOM 1408 N N . ASN A 1 178 ? 10.703 -23.266 -0.68 1 93.62 178 ASN A N 1
ATOM 1409 C CA . ASN A 1 178 ? 10.281 -23.359 -2.074 1 93.62 178 ASN A CA 1
ATOM 1410 C C . ASN A 1 178 ? 11.375 -23.984 -2.945 1 93.62 178 ASN A C 1
ATOM 1412 O O . ASN A 1 178 ? 12.555 -23.688 -2.756 1 93.62 178 ASN A O 1
ATOM 1416 N N . SER A 1 179 ? 10.969 -24.844 -3.758 1 95.75 179 SER A N 1
ATOM 1417 C CA . SER A 1 179 ? 11.859 -25.5 -4.703 1 95.75 179 SER A CA 1
ATOM 1418 C C . SER A 1 179 ? 11.156 -25.766 -6.031 1 95.75 179 SER A C 1
ATOM 1420 O O . SER A 1 179 ? 9.93 -25.719 -6.113 1 95.75 179 SER A O 1
ATOM 1422 N N . THR A 1 180 ? 11.953 -25.906 -7.023 1 97.56 180 THR A N 1
ATOM 1423 C CA . THR A 1 180 ? 11.43 -26.219 -8.352 1 97.56 180 THR A CA 1
ATOM 1424 C C . THR A 1 180 ? 12.312 -27.25 -9.047 1 97.56 180 THR A C 1
ATOM 1426 O O . THR A 1 180 ? 13.477 -27.422 -8.695 1 97.56 180 THR A O 1
ATOM 1429 N N . ALA A 1 181 ? 11.695 -28.031 -9.906 1 98 181 ALA A N 1
ATOM 1430 C CA . ALA A 1 181 ? 12.438 -29.016 -10.688 1 98 181 ALA A CA 1
ATOM 1431 C C . ALA A 1 181 ? 11.719 -29.328 -12 1 98 181 ALA A C 1
ATOM 1433 O O . ALA A 1 181 ? 10.492 -29.234 -12.078 1 98 181 ALA A O 1
ATOM 1434 N N . VAL A 1 182 ? 12.555 -29.656 -13 1 97.56 182 VAL A N 1
ATOM 1435 C CA . VAL A 1 182 ? 12.008 -30.031 -14.297 1 97.56 182 VAL A CA 1
ATOM 1436 C C . VAL A 1 182 ? 12.859 -31.141 -14.914 1 97.56 182 VAL A C 1
ATOM 1438 O O . VAL A 1 182 ? 14.094 -31.094 -14.844 1 97.56 182 VAL A O 1
ATOM 1441 N N . TRP A 1 183 ? 12.203 -32.156 -15.359 1 97 183 TRP A N 1
ATOM 1442 C CA . TRP A 1 183 ? 12.883 -33.25 -16.047 1 97 183 TRP A CA 1
ATOM 1443 C C . TRP A 1 183 ? 13.016 -32.938 -17.547 1 97 183 TRP A C 1
ATOM 1445 O O . TRP A 1 183 ? 12.008 -32.781 -18.234 1 97 183 TRP A O 1
ATOM 1455 N N . VAL A 1 184 ? 14.242 -32.938 -18.031 1 97.5 184 VAL A N 1
ATOM 1456 C CA . VAL A 1 184 ? 14.516 -32.594 -19.422 1 97.5 184 VAL A CA 1
ATOM 1457 C C . VAL A 1 184 ? 15.023 -33.812 -20.172 1 97.5 184 VAL A C 1
ATOM 1459 O O . VAL A 1 184 ? 16.016 -34.438 -19.766 1 97.5 184 VAL A O 1
ATOM 1462 N N . THR A 1 185 ? 14.414 -34.156 -21.281 1 94.88 185 THR A N 1
ATOM 1463 C CA . THR A 1 185 ? 14.75 -35.375 -22 1 94.88 185 THR A CA 1
ATOM 1464 C C . THR A 1 185 ? 15.578 -35.094 -23.25 1 94.88 185 THR A C 1
ATOM 1466 O O . THR A 1 185 ? 16.297 -35.938 -23.75 1 94.88 185 THR A O 1
ATOM 1469 N N . GLU A 1 186 ? 15.438 -33.906 -23.719 1 94.38 186 GLU A N 1
ATOM 1470 C CA . GLU A 1 186 ? 16.109 -33.562 -24.969 1 94.38 186 GLU A CA 1
ATOM 1471 C C . GLU A 1 186 ? 17.047 -32.375 -24.781 1 94.38 186 GLU A C 1
ATOM 1473 O O . GLU A 1 186 ? 16.781 -31.484 -23.969 1 94.38 186 GLU A O 1
ATOM 1478 N N . GLY A 1 187 ? 18.078 -32.375 -25.578 1 94.19 187 GLY A N 1
ATOM 1479 C CA . GLY A 1 187 ? 18.953 -31.234 -25.656 1 94.19 187 GLY A CA 1
ATOM 1480 C C . GLY A 1 187 ? 20.156 -31.328 -24.734 1 94.19 187 GLY A C 1
ATOM 1481 O O . GLY A 1 187 ? 21.109 -30.562 -24.875 1 94.19 187 GLY A O 1
ATOM 1482 N N . ASN A 1 188 ? 20.188 -32.25 -23.844 1 96.12 188 ASN A N 1
ATOM 1483 C CA . ASN A 1 188 ? 21.312 -32.438 -22.922 1 96.12 188 ASN A CA 1
ATOM 1484 C C . ASN A 1 188 ? 22.5 -33.062 -23.641 1 96.12 188 ASN A C 1
ATOM 1486 O O . ASN A 1 188 ? 22.359 -33.625 -24.734 1 96.12 188 ASN A O 1
ATOM 1490 N N . PRO A 1 189 ? 23.641 -32.969 -22.984 1 95 189 PRO A N 1
ATOM 1491 C CA . PRO A 1 189 ? 24.797 -33.625 -23.594 1 95 189 PRO A CA 1
ATOM 1492 C C . PRO A 1 189 ? 24.562 -35.125 -23.812 1 95 189 PRO A C 1
ATOM 1494 O O . PRO A 1 189 ? 24.078 -35.812 -22.922 1 95 189 PRO A O 1
ATOM 1497 N N . GLY A 1 190 ? 24.922 -35.531 -25.031 1 92.81 190 GLY A N 1
ATOM 1498 C CA . GLY A 1 190 ? 24.766 -36.938 -25.375 1 92.81 190 GLY A CA 1
ATOM 1499 C C . GLY A 1 190 ? 23.328 -37.344 -25.594 1 92.81 190 GLY A C 1
ATOM 1500 O O . GLY A 1 190 ? 23.047 -38.5 -25.875 1 92.81 190 GLY A O 1
ATOM 1501 N N . GLY A 1 191 ? 22.422 -36.438 -25.438 1 93.19 191 GLY A N 1
ATOM 1502 C CA . GLY A 1 191 ? 21 -36.719 -25.594 1 93.19 191 GLY A CA 1
ATOM 1503 C C . GLY A 1 191 ? 20.422 -37.469 -24.422 1 93.19 191 GLY A C 1
ATOM 1504 O O . GLY A 1 191 ? 19.438 -38.219 -24.562 1 93.19 191 GLY A O 1
ATOM 1505 N N . LEU A 1 192 ? 21.031 -37.344 -23.297 1 94.81 192 LEU A N 1
ATOM 1506 C CA . LEU A 1 192 ? 20.641 -38.094 -22.094 1 94.81 192 LEU A CA 1
ATOM 1507 C C . LEU A 1 192 ? 19.703 -37.25 -21.234 1 94.81 192 LEU A C 1
ATOM 1509 O O . LEU A 1 192 ? 19.875 -36.031 -21.094 1 94.81 192 LEU A O 1
ATOM 1513 N N . PRO A 1 193 ? 18.719 -37.906 -20.641 1 94.44 193 PRO A N 1
ATOM 1514 C CA . PRO A 1 193 ? 17.797 -37.156 -19.781 1 94.44 193 PRO A CA 1
ATOM 1515 C C . PRO A 1 193 ? 18.438 -36.75 -18.453 1 94.44 193 PRO A C 1
ATOM 1517 O O . PRO A 1 193 ? 19.375 -37.406 -17.984 1 94.44 193 PRO A O 1
ATOM 1520 N N . ALA A 1 194 ? 17.922 -35.688 -17.906 1 96.12 194 ALA A N 1
ATOM 1521 C CA . ALA A 1 194 ? 18.453 -35.188 -16.641 1 96.12 194 ALA A CA 1
ATOM 1522 C C . ALA A 1 194 ? 17.406 -34.344 -15.891 1 96.12 194 ALA A C 1
ATOM 1524 O O . ALA A 1 194 ? 16.484 -33.812 -16.5 1 96.12 194 ALA A O 1
ATOM 1525 N N . LEU A 1 195 ? 17.594 -34.312 -14.594 1 97.12 195 LEU A N 1
ATOM 1526 C CA . LEU A 1 195 ? 16.781 -33.438 -13.75 1 97.12 195 LEU A CA 1
ATOM 1527 C C . LEU A 1 195 ? 17.484 -32.094 -13.5 1 97.12 195 LEU A C 1
ATOM 1529 O O . LEU A 1 195 ? 18.672 -32.094 -13.172 1 97.12 195 LEU A O 1
ATOM 1533 N N . TYR A 1 196 ? 16.828 -31.031 -13.82 1 98.56 196 TYR A N 1
ATOM 1534 C CA . TYR A 1 196 ? 17.25 -29.703 -13.406 1 98.56 196 TYR A CA 1
ATOM 1535 C C . TYR A 1 196 ? 16.453 -29.234 -12.195 1 98.56 196 TYR A C 1
ATOM 1537 O O . TYR A 1 196 ? 15.227 -29.25 -12.203 1 98.56 196 TYR A O 1
ATOM 1545 N N . ALA A 1 197 ? 17.141 -28.797 -11.164 1 98.5 197 ALA A N 1
ATOM 1546 C CA . ALA A 1 197 ? 16.438 -28.422 -9.938 1 98.5 197 ALA A CA 1
ATOM 1547 C C . ALA A 1 197 ? 17.016 -27.141 -9.352 1 98.5 197 ALA A C 1
ATOM 1549 O O . ALA A 1 197 ? 18.188 -26.828 -9.539 1 98.5 197 ALA A O 1
ATOM 1550 N N . GLY A 1 198 ? 16.172 -26.312 -8.82 1 98.38 198 GLY A N 1
ATOM 1551 C CA . GLY A 1 198 ? 16.516 -25.188 -7.969 1 98.38 198 GLY A CA 1
ATOM 1552 C C . GLY A 1 198 ? 16.047 -25.359 -6.535 1 98.38 198 GLY A C 1
ATOM 1553 O O . GLY A 1 198 ? 14.852 -25.422 -6.273 1 98.38 198 GLY A O 1
ATOM 1554 N N . THR A 1 199 ? 16.938 -25.5 -5.66 1 97.75 199 THR A N 1
ATOM 1555 C CA . THR A 1 199 ? 16.609 -25.75 -4.258 1 97.75 199 THR A CA 1
ATOM 1556 C C . THR A 1 199 ? 17.797 -25.391 -3.359 1 97.75 199 THR A C 1
ATOM 1558 O O . THR A 1 199 ? 18.703 -24.672 -3.775 1 97.75 199 THR A O 1
ATOM 1561 N N . ASN A 1 200 ? 17.641 -25.812 -2.104 1 96.56 200 ASN A N 1
ATOM 1562 C CA . ASN A 1 200 ? 18.75 -25.672 -1.165 1 96.56 200 ASN A CA 1
ATOM 1563 C C . ASN A 1 200 ? 19.469 -27 -0.933 1 96.56 200 ASN A C 1
ATOM 1565 O O . ASN A 1 200 ? 18.828 -28 -0.606 1 96.56 200 ASN A O 1
ATOM 1569 N N . ALA A 1 201 ? 20.781 -26.969 -1.044 1 96.19 201 ALA A N 1
ATOM 1570 C CA . ALA A 1 201 ? 21.547 -28.219 -1.007 1 96.19 201 ALA A CA 1
ATOM 1571 C C . ALA A 1 201 ? 22.078 -28.484 0.397 1 96.19 201 ALA A C 1
ATOM 1573 O O . ALA A 1 201 ? 22.781 -29.469 0.615 1 96.19 201 ALA A O 1
ATOM 1574 N N . GLU A 1 202 ? 21.719 -27.641 1.314 1 94.12 202 GLU A N 1
ATOM 1575 C CA . GLU A 1 202 ? 22.203 -27.844 2.674 1 94.12 202 GLU A CA 1
ATOM 1576 C C . GLU A 1 202 ? 21.078 -27.688 3.695 1 94.12 202 GLU A C 1
ATOM 1578 O O . GLU A 1 202 ? 20.141 -26.922 3.482 1 94.12 202 GLU A O 1
ATOM 1583 N N . PHE A 1 203 ? 21.344 -28.312 4.82 1 90.25 203 PHE A N 1
ATOM 1584 C CA . PHE A 1 203 ? 20.422 -28.297 5.945 1 90.25 203 PHE A CA 1
ATOM 1585 C C . PHE A 1 203 ? 20.281 -26.891 6.508 1 90.25 203 PHE A C 1
ATOM 1587 O O . PHE A 1 203 ? 19.188 -26.484 6.93 1 90.25 203 PHE A O 1
ATOM 1594 N N . THR A 1 204 ? 21.281 -26.109 6.484 1 90.5 204 THR A N 1
ATOM 1595 C CA . THR A 1 204 ? 21.312 -24.766 7.059 1 90.5 204 THR A CA 1
ATOM 1596 C C . THR A 1 204 ? 20.688 -23.75 6.109 1 90.5 204 THR A C 1
ATOM 1598 O O . THR A 1 204 ? 20.5 -22.594 6.473 1 90.5 204 THR A O 1
ATOM 1601 N N . LYS A 1 205 ? 20.391 -24.156 4.926 1 91.06 205 LYS A N 1
ATOM 1602 C CA . LYS A 1 205 ? 19.812 -23.297 3.904 1 91.06 205 LYS A CA 1
ATOM 1603 C C . LYS A 1 205 ? 20.828 -22.281 3.408 1 91.06 205 LYS A C 1
ATOM 1605 O O . LYS A 1 205 ? 20.453 -21.219 2.898 1 91.06 205 LYS A O 1
ATOM 1610 N N . ALA A 1 206 ? 22.078 -22.547 3.502 1 92.38 206 ALA A N 1
ATOM 1611 C CA . ALA A 1 206 ? 23.125 -21.594 3.154 1 92.38 206 ALA A CA 1
ATOM 1612 C C . ALA A 1 206 ? 23.562 -21.766 1.702 1 92.38 206 ALA A C 1
ATOM 1614 O O . ALA A 1 206 ? 24.234 -20.906 1.143 1 92.38 206 ALA A O 1
ATOM 1615 N N . ASP A 1 207 ? 23.031 -22.875 1.094 1 94.75 207 ASP A N 1
ATOM 1616 C CA . ASP A 1 207 ? 23.5 -23.156 -0.256 1 94.75 207 ASP A CA 1
ATOM 1617 C C . ASP A 1 207 ? 22.344 -23.312 -1.231 1 94.75 207 ASP A C 1
ATOM 1619 O O . ASP A 1 207 ? 22.062 -24.422 -1.71 1 94.75 207 ASP A O 1
ATOM 1623 N N . PRO A 1 208 ? 21.75 -22.172 -1.597 1 97.12 208 PRO A N 1
ATOM 1624 C CA . PRO A 1 208 ? 20.828 -22.281 -2.738 1 97.12 208 PRO A CA 1
ATOM 1625 C C . PRO A 1 208 ? 21.547 -22.703 -4.023 1 97.12 208 PRO A C 1
ATOM 1627 O O . PRO A 1 208 ? 22.656 -22.234 -4.297 1 97.12 208 PRO A O 1
ATOM 1630 N N . VAL A 1 209 ? 20.875 -23.562 -4.828 1 97.88 209 VAL A N 1
ATOM 1631 C CA . VAL A 1 209 ? 21.625 -24.109 -5.953 1 97.88 209 VAL A CA 1
ATOM 1632 C C . VAL A 1 209 ? 20.688 -24.359 -7.133 1 97.88 209 VAL A C 1
ATOM 1634 O O . VAL A 1 209 ? 19.531 -24.734 -6.941 1 97.88 209 VAL A O 1
ATOM 1637 N N . ILE A 1 210 ? 21.109 -24.031 -8.258 1 98.56 210 ILE A N 1
ATOM 1638 C CA . ILE A 1 210 ? 20.594 -24.578 -9.508 1 98.56 210 ILE A CA 1
ATOM 1639 C C . ILE A 1 210 ? 21.453 -25.734 -9.969 1 98.56 210 ILE A C 1
ATOM 1641 O O . ILE A 1 210 ? 22.656 -25.578 -10.203 1 98.56 210 ILE A O 1
ATOM 1645 N N . PHE A 1 211 ? 20.812 -26.875 -10.117 1 98.44 211 PHE A N 1
ATOM 1646 C CA . PHE A 1 211 ? 21.547 -28.125 -10.18 1 98.44 211 PHE A CA 1
ATOM 1647 C C . PHE A 1 211 ? 21.031 -29 -11.32 1 98.44 211 PHE A C 1
ATOM 1649 O O . PHE A 1 211 ? 19.828 -29.047 -11.578 1 98.44 211 PHE A O 1
ATOM 1656 N N . ARG A 1 212 ? 21.969 -29.594 -12.039 1 98.31 212 ARG A N 1
ATOM 1657 C CA . ARG A 1 212 ? 21.688 -30.703 -12.945 1 98.31 212 ARG A CA 1
ATOM 1658 C C . ARG A 1 212 ? 22.422 -31.969 -12.508 1 98.31 212 ARG A C 1
ATOM 1660 O O . ARG A 1 212 ? 23.641 -31.938 -12.32 1 98.31 212 ARG A O 1
ATOM 1667 N N . ASN A 1 213 ? 21.781 -33.031 -12.391 1 96.5 213 ASN A N 1
ATOM 1668 C CA . ASN A 1 213 ? 22.406 -34.25 -11.898 1 96.5 213 ASN A CA 1
ATOM 1669 C C . ASN A 1 213 ? 23.312 -34.875 -12.953 1 96.5 213 ASN A C 1
ATOM 1671 O O . ASN A 1 213 ? 23.359 -34.406 -14.094 1 96.5 213 ASN A O 1
ATOM 1675 N N . ASP A 1 214 ? 24.031 -35.906 -12.469 1 96.69 214 ASP A N 1
ATOM 1676 C CA . ASP A 1 214 ? 24.891 -36.656 -13.375 1 96.69 214 ASP A CA 1
ATOM 1677 C C . ASP A 1 214 ? 24.094 -37.25 -14.523 1 96.69 214 ASP A C 1
ATOM 1679 O O . ASP A 1 214 ? 22.922 -37.625 -14.352 1 96.69 214 ASP A O 1
ATOM 1683 N N . LEU A 1 215 ? 24.766 -37.281 -15.617 1 96.31 215 LEU A N 1
ATOM 1684 C CA . LEU A 1 215 ? 24.109 -37.875 -16.781 1 96.31 215 LEU A CA 1
ATOM 1685 C C . LEU A 1 215 ? 24.531 -39.312 -16.969 1 96.31 215 LEU A C 1
ATOM 1687 O O . LEU A 1 215 ? 25.734 -39.594 -17.062 1 96.31 215 LEU A O 1
ATOM 1691 N N . PHE A 1 216 ? 23.547 -40.125 -17.031 1 94.75 216 PHE A N 1
ATOM 1692 C CA . PHE A 1 216 ? 23.797 -41.562 -17.188 1 94.75 216 PHE A CA 1
ATOM 1693 C C . PHE A 1 216 ? 23.188 -42.094 -18.484 1 94.75 216 PHE A C 1
ATOM 1695 O O . PHE A 1 216 ? 22.156 -41.594 -18.922 1 94.75 216 PHE A O 1
ATOM 1702 N N . ASP A 1 217 ? 23.891 -43.031 -19.047 1 92.38 217 ASP A N 1
ATOM 1703 C CA . ASP A 1 217 ? 23.281 -43.844 -20.078 1 92.38 217 ASP A CA 1
ATOM 1704 C C . ASP A 1 217 ? 22.406 -44.938 -19.469 1 92.38 217 ASP A C 1
ATOM 1706 O O . ASP A 1 217 ? 22.938 -45.906 -18.891 1 92.38 217 ASP A O 1
ATOM 1710 N N . PHE A 1 218 ? 21.141 -44.844 -19.656 1 85.75 218 PHE A N 1
ATOM 1711 C CA . PHE A 1 218 ? 20.219 -45.75 -18.984 1 85.75 218 PHE A CA 1
ATOM 1712 C C . PHE A 1 218 ? 20.344 -47.156 -19.516 1 85.75 218 PHE A C 1
ATOM 1714 O O . PHE A 1 218 ? 19.922 -48.125 -18.859 1 85.75 218 PHE A O 1
ATOM 1721 N N . ARG A 1 219 ? 20.891 -47.438 -20.719 1 85.25 219 ARG A N 1
ATOM 1722 C CA . ARG A 1 219 ? 21.078 -48.75 -21.297 1 85.25 219 ARG A CA 1
ATOM 1723 C C . ARG A 1 219 ? 22.266 -49.469 -20.672 1 85.25 219 ARG A C 1
ATOM 1725 O O . ARG A 1 219 ? 22.188 -50.656 -20.344 1 85.25 219 ARG A O 1
ATOM 1732 N N . THR A 1 220 ? 23.266 -48.719 -20.422 1 88.44 220 THR A N 1
ATOM 1733 C CA . THR A 1 220 ? 24.5 -49.312 -19.922 1 88.44 220 THR A CA 1
ATOM 1734 C C . THR A 1 220 ? 24.672 -49.031 -18.438 1 88.44 220 THR A C 1
ATOM 1736 O O . THR A 1 220 ? 25.453 -49.688 -17.766 1 88.44 220 THR A O 1
ATOM 1739 N N . GLY A 1 221 ? 24.016 -48 -17.984 1 88.56 221 GLY A N 1
ATOM 1740 C CA . GLY A 1 221 ? 24.156 -47.625 -16.594 1 88.56 221 GLY A CA 1
ATOM 1741 C C . GLY A 1 221 ? 25.406 -46.781 -16.312 1 88.56 221 GLY A C 1
ATOM 1742 O O . GLY A 1 221 ? 25.656 -46.406 -15.172 1 88.56 221 GLY A O 1
ATOM 1743 N N . GLN A 1 222 ? 26.203 -46.469 -17.266 1 93 222 GLN A N 1
ATOM 1744 C CA . GLN A 1 222 ? 27.469 -45.75 -17.094 1 93 222 GLN A CA 1
ATOM 1745 C C . GLN A 1 222 ? 27.234 -44.25 -17.031 1 93 222 GLN A C 1
ATOM 1747 O O . GLN A 1 222 ? 26.422 -43.719 -17.766 1 93 222 GLN A O 1
ATOM 1752 N N . LYS A 1 223 ? 27.938 -43.656 -16.109 1 95.06 223 LYS A N 1
ATOM 1753 C CA . LYS A 1 223 ? 27.953 -42.219 -16.016 1 95.06 223 LYS A CA 1
ATOM 1754 C C . LYS A 1 223 ? 28.734 -41.594 -17.172 1 95.06 223 LYS A C 1
ATOM 1756 O O . LYS A 1 223 ? 29.922 -41.906 -17.359 1 95.06 223 LYS A O 1
ATOM 1761 N N . LYS A 1 224 ? 28.203 -40.719 -17.875 1 95.56 224 LYS A N 1
ATOM 1762 C CA . LYS A 1 224 ? 28.844 -40.125 -19.047 1 95.56 224 LYS A CA 1
ATOM 1763 C C . LYS A 1 224 ? 29.328 -38.719 -18.766 1 95.56 224 LYS A C 1
ATOM 1765 O O . LYS A 1 224 ? 30.375 -38.281 -19.25 1 95.56 224 LYS A O 1
ATOM 1770 N N . PHE A 1 225 ? 28.531 -37.938 -18.062 1 95.19 225 PHE A N 1
ATOM 1771 C CA . PHE A 1 225 ? 28.875 -36.562 -17.75 1 95.19 225 PHE A CA 1
ATOM 1772 C C . PHE A 1 225 ? 28.609 -36.281 -16.266 1 95.19 225 PHE A C 1
ATOM 1774 O O . PHE A 1 225 ? 27.672 -36.812 -15.688 1 95.19 225 PHE A O 1
ATOM 1781 N N . ASN A 1 226 ? 29.391 -35.375 -15.711 1 95.31 226 ASN A N 1
ATOM 1782 C CA . ASN A 1 226 ? 29.25 -35 -14.305 1 95.31 226 ASN A CA 1
ATOM 1783 C C . ASN A 1 226 ? 28.156 -33.938 -14.109 1 95.31 226 ASN A C 1
ATOM 1785 O O . ASN A 1 226 ? 27.828 -33.219 -15.039 1 95.31 226 ASN A O 1
ATOM 1789 N N . PHE A 1 227 ? 27.703 -33.875 -12.859 1 96.56 227 PHE A N 1
ATOM 1790 C CA . PHE A 1 227 ? 26.688 -32.875 -12.484 1 96.56 227 PHE A CA 1
ATOM 1791 C C . PHE A 1 227 ? 27.219 -31.469 -12.672 1 96.56 227 PHE A C 1
ATOM 1793 O O . PHE A 1 227 ? 28.438 -31.266 -12.789 1 96.56 227 PHE A O 1
ATOM 1800 N N . LYS A 1 228 ? 26.328 -30.547 -12.867 1 97.69 228 LYS A N 1
ATOM 1801 C CA . LYS A 1 228 ? 26.625 -29.109 -12.898 1 97.69 228 LYS A CA 1
ATOM 1802 C C . LYS A 1 228 ? 25.812 -28.359 -11.867 1 97.69 228 LYS A C 1
ATOM 1804 O O . LYS A 1 228 ? 24.656 -28.703 -11.594 1 97.69 228 LYS A O 1
ATOM 1809 N N . ARG A 1 229 ? 26.359 -27.344 -11.281 1 97.69 229 ARG A N 1
ATOM 1810 C CA . ARG A 1 229 ? 25.672 -26.547 -10.266 1 97.69 229 ARG A CA 1
ATOM 1811 C C . ARG A 1 229 ? 26.156 -25.109 -10.273 1 97.69 229 ARG A C 1
ATOM 1813 O O . ARG A 1 229 ? 27.172 -24.797 -10.898 1 97.69 229 ARG A O 1
ATOM 1820 N N . THR A 1 230 ? 25.453 -24.25 -9.648 1 97.81 230 THR A N 1
ATOM 1821 C CA . THR A 1 230 ? 25.906 -22.875 -9.414 1 97.81 230 THR A CA 1
ATOM 1822 C C . THR A 1 230 ? 27.016 -22.859 -8.359 1 97.81 230 THR A C 1
ATOM 1824 O O . THR A 1 230 ? 27.141 -23.797 -7.574 1 97.81 230 THR A O 1
ATOM 1827 N N . LEU A 1 231 ? 27.734 -21.781 -8.289 1 95.44 231 LEU A N 1
ATOM 1828 C CA . LEU A 1 231 ? 28.844 -21.641 -7.359 1 95.44 231 LEU A CA 1
ATOM 1829 C C . LEU A 1 231 ? 28.344 -21.531 -5.922 1 95.44 231 LEU A C 1
ATOM 1831 O O . LEU A 1 231 ? 27.406 -20.797 -5.648 1 95.44 231 LEU A O 1
ATOM 1835 N N . LYS A 1 232 ? 29.078 -22.234 -5.078 1 91.69 232 LYS A N 1
ATOM 1836 C CA . LYS A 1 232 ? 28.688 -22.297 -3.672 1 91.69 232 LYS A CA 1
ATOM 1837 C C . LYS A 1 232 ? 29.125 -21.031 -2.93 1 91.69 232 LYS A C 1
ATOM 1839 O O . LYS A 1 232 ? 30.25 -20.547 -3.131 1 91.69 232 LYS A O 1
ATOM 1844 N N . TYR A 1 233 ? 28.344 -20.453 -2.107 1 88.88 233 TYR A N 1
ATOM 1845 C CA . TYR A 1 233 ? 28.609 -19.375 -1.158 1 88.88 233 TYR A CA 1
ATOM 1846 C C . TYR A 1 233 ? 29.031 -18.109 -1.88 1 88.88 233 TYR A C 1
ATOM 1848 O O . TYR A 1 233 ? 29.938 -17.391 -1.423 1 88.88 233 TYR A O 1
ATOM 1856 N N . ASP A 1 234 ? 28.547 -17.922 -3.064 1 92.5 234 ASP A N 1
ATOM 1857 C CA . ASP A 1 234 ? 28.766 -16.672 -3.791 1 92.5 234 ASP A CA 1
ATOM 1858 C C . ASP A 1 234 ? 27.438 -15.938 -4 1 92.5 234 ASP A C 1
ATOM 1860 O O . ASP A 1 234 ? 26.609 -16.359 -4.809 1 92.5 234 ASP A O 1
ATOM 1864 N N . SER A 1 235 ? 27.328 -14.859 -3.359 1 91.38 235 SER A N 1
ATOM 1865 C CA . SER A 1 235 ? 26.078 -14.102 -3.354 1 91.38 235 SER A CA 1
ATOM 1866 C C . SER A 1 235 ? 25.797 -13.484 -4.719 1 91.38 235 SER A C 1
ATOM 1868 O O . SER A 1 235 ? 24.672 -13.07 -5 1 91.38 235 SER A O 1
ATOM 1870 N N . LYS A 1 236 ? 26.828 -13.422 -5.57 1 93.5 236 LYS A N 1
ATOM 1871 C CA . LYS A 1 236 ? 26.609 -12.875 -6.91 1 93.5 236 LYS A CA 1
ATOM 1872 C C . LYS A 1 236 ? 25.797 -13.844 -7.77 1 93.5 236 LYS A C 1
ATOM 1874 O O . LYS A 1 236 ? 25.094 -13.414 -8.688 1 93.5 236 LYS A O 1
ATOM 1879 N N . TRP A 1 237 ? 25.938 -15.094 -7.469 1 96.69 237 TRP A N 1
ATOM 1880 C CA . TRP A 1 237 ? 25.203 -16.094 -8.227 1 96.69 237 TRP A CA 1
ATOM 1881 C C . TRP A 1 237 ? 23.797 -16.281 -7.66 1 96.69 237 TRP A C 1
ATOM 1883 O O . TRP A 1 237 ? 22.797 -16.062 -8.359 1 96.69 237 TRP A O 1
ATOM 1893 N N . LEU A 1 238 ? 23.75 -16.703 -6.418 1 97.25 238 LEU A N 1
ATOM 1894 C CA . LEU A 1 238 ? 22.5 -16.875 -5.703 1 97.25 238 LEU A CA 1
ATOM 1895 C C . LEU A 1 238 ? 22.625 -16.422 -4.254 1 97.25 238 LEU A C 1
ATOM 1897 O O . LEU A 1 238 ? 23.656 -16.656 -3.613 1 97.25 238 LEU A O 1
ATOM 1901 N N . ASP A 1 239 ? 21.578 -15.695 -3.752 1 94.75 239 ASP A N 1
ATOM 1902 C CA . ASP A 1 239 ? 21.609 -15.203 -2.379 1 94.75 239 ASP A CA 1
ATOM 1903 C C . ASP A 1 239 ? 20.25 -15.336 -1.716 1 94.75 239 ASP A C 1
ATOM 1905 O O . ASP A 1 239 ? 19.328 -14.57 -2.01 1 94.75 239 ASP A O 1
ATOM 1909 N N . LYS A 1 240 ? 20.156 -16.188 -0.678 1 92.94 240 LYS A N 1
ATOM 1910 C CA . LYS A 1 240 ? 18.906 -16.438 0.023 1 92.94 240 LYS A CA 1
ATOM 1911 C C . LYS A 1 240 ? 17.734 -16.562 -0.959 1 92.94 240 LYS A C 1
ATOM 1913 O O . LYS A 1 240 ? 16.734 -15.859 -0.831 1 92.94 240 LYS A O 1
ATOM 1918 N N . THR A 1 241 ? 17.859 -17.516 -1.766 1 96.62 241 THR A N 1
ATOM 1919 C CA . THR A 1 241 ? 17 -17.641 -2.939 1 96.62 241 THR A CA 1
ATOM 1920 C C . THR A 1 241 ? 15.75 -18.453 -2.617 1 96.62 241 THR A C 1
ATOM 1922 O O . THR A 1 241 ? 15.82 -19.438 -1.887 1 96.62 241 THR A O 1
ATOM 1925 N N . ASN A 1 242 ? 14.609 -17.984 -3.061 1 96.31 242 ASN A N 1
ATOM 1926 C CA . ASN A 1 242 ? 13.344 -18.703 -3.055 1 96.31 242 ASN A CA 1
ATOM 1927 C C . ASN A 1 242 ? 12.883 -19.062 -4.469 1 96.31 242 ASN A C 1
ATOM 1929 O O . ASN A 1 242 ? 12.391 -18.188 -5.195 1 96.31 242 ASN A O 1
ATOM 1933 N N . PHE A 1 243 ? 13.008 -20.328 -4.754 1 98.19 243 PHE A N 1
ATOM 1934 C CA . PHE A 1 243 ? 12.711 -20.75 -6.117 1 98.19 243 PHE A CA 1
ATOM 1935 C C . PHE A 1 243 ? 11.211 -20.891 -6.332 1 98.19 243 PHE A C 1
ATOM 1937 O O . PHE A 1 243 ? 10.5 -21.406 -5.465 1 98.19 243 PHE A O 1
ATOM 1944 N N . VAL A 1 244 ? 10.742 -20.469 -7.484 1 97.75 244 VAL A N 1
ATOM 1945 C CA . VAL A 1 244 ? 9.305 -20.406 -7.727 1 97.75 244 VAL A CA 1
ATOM 1946 C C . VAL A 1 244 ? 8.93 -21.344 -8.875 1 97.75 244 VAL A C 1
ATOM 1948 O O . VAL A 1 244 ? 7.918 -22.047 -8.812 1 97.75 244 VAL A O 1
ATOM 1951 N N . GLY A 1 245 ? 9.758 -21.297 -9.984 1 97.88 245 GLY A N 1
ATOM 1952 C CA . GLY A 1 245 ? 9.438 -22.156 -11.117 1 97.88 245 GLY A CA 1
ATOM 1953 C C . GLY A 1 245 ? 10.617 -22.391 -12.047 1 97.88 245 GLY A C 1
ATOM 1954 O O . GLY A 1 245 ? 11.562 -21.594 -12.07 1 97.88 245 GLY A O 1
ATOM 1955 N N . SER A 1 246 ? 10.539 -23.516 -12.797 1 98.38 246 SER A N 1
ATOM 1956 C CA . SER A 1 246 ? 11.523 -23.859 -13.82 1 98.38 246 SER A CA 1
ATOM 1957 C C . SER A 1 246 ? 10.852 -24.375 -15.086 1 98.38 246 SER A C 1
ATOM 1959 O O . SER A 1 246 ? 9.812 -25.047 -15.016 1 98.38 246 SER A O 1
ATOM 1961 N N . PHE A 1 247 ? 11.438 -24.062 -16.234 1 98.19 247 PHE A N 1
ATOM 1962 C CA . PHE A 1 247 ? 10.805 -24.375 -17.5 1 98.19 247 PHE A CA 1
ATOM 1963 C C . PHE A 1 247 ? 11.844 -24.797 -18.531 1 98.19 247 PHE A C 1
ATOM 1965 O O . PHE A 1 247 ? 12.914 -24.188 -18.625 1 98.19 247 PHE A O 1
ATOM 1972 N N . ASP A 1 248 ? 11.484 -25.859 -19.219 1 97.38 248 ASP A N 1
ATOM 1973 C CA . ASP A 1 248 ? 12.273 -26.328 -20.344 1 97.38 248 ASP A CA 1
ATOM 1974 C C . ASP A 1 248 ? 11.852 -25.641 -21.641 1 97.38 248 ASP A C 1
ATOM 1976 O O . ASP A 1 248 ? 10.781 -25.922 -22.188 1 97.38 248 ASP A O 1
ATOM 1980 N N . VAL A 1 249 ? 12.742 -24.734 -22.156 1 97.12 249 VAL A N 1
ATOM 1981 C CA . VAL A 1 249 ? 12.375 -23.969 -23.344 1 97.12 249 VAL A CA 1
ATOM 1982 C C . VAL A 1 249 ? 13.555 -23.938 -24.312 1 97.12 249 VAL A C 1
ATOM 1984 O O . VAL A 1 249 ? 14.57 -23.297 -24.047 1 97.12 249 VAL A O 1
ATOM 1987 N N . GLY A 1 250 ? 13.375 -24.547 -25.453 1 94.69 250 GLY A N 1
ATOM 1988 C CA . GLY A 1 250 ? 14.43 -24.547 -26.453 1 94.69 250 GLY A CA 1
ATOM 1989 C C . GLY A 1 250 ? 15.734 -25.141 -25.969 1 94.69 250 GLY A C 1
ATOM 1990 O O . GLY A 1 250 ? 15.75 -26.266 -25.469 1 94.69 250 GLY A O 1
ATOM 1991 N N . GLU A 1 251 ? 16.797 -24.359 -26.109 1 96.31 251 GLU A N 1
ATOM 1992 C CA . GLU A 1 251 ? 18.125 -24.844 -25.719 1 96.31 251 GLU A CA 1
ATOM 1993 C C . GLU A 1 251 ? 18.438 -24.5 -24.266 1 96.31 251 GLU A C 1
ATOM 1995 O O . GLU A 1 251 ? 19.5 -24.844 -23.766 1 96.31 251 GLU A O 1
ATOM 2000 N N . TYR A 1 252 ? 17.516 -23.859 -23.688 1 97.88 252 TYR A N 1
ATOM 2001 C CA . TYR A 1 252 ? 17.75 -23.359 -22.344 1 97.88 252 TYR A CA 1
ATOM 2002 C C . TYR A 1 252 ? 16.781 -23.984 -21.344 1 97.88 252 TYR A C 1
ATOM 2004 O O . TYR A 1 252 ? 15.727 -24.484 -21.734 1 97.88 252 TYR A O 1
ATOM 2012 N N . VAL A 1 253 ? 17.172 -24.016 -20.094 1 98.5 253 VAL A N 1
ATOM 2013 C CA . VAL A 1 253 ? 16.281 -24.203 -18.953 1 98.5 253 VAL A CA 1
ATOM 2014 C C . VAL A 1 253 ? 16.203 -22.906 -18.156 1 98.5 253 VAL A C 1
ATOM 2016 O O . VAL A 1 253 ? 17.234 -22.312 -17.812 1 98.5 253 VAL A O 1
ATOM 2019 N N . TYR A 1 254 ? 15.031 -22.453 -17.938 1 98.69 254 TYR A N 1
ATOM 2020 C CA . TYR A 1 254 ? 14.812 -21.203 -17.234 1 98.69 254 TYR A CA 1
ATOM 2021 C C . TYR A 1 254 ? 14.398 -21.438 -15.789 1 98.69 254 TYR A C 1
ATOM 2023 O O . TYR A 1 254 ? 13.672 -22.391 -15.5 1 98.69 254 TYR A O 1
ATOM 2031 N N . PHE A 1 255 ? 14.844 -20.594 -14.914 1 98.81 255 PHE A N 1
ATOM 2032 C CA . PHE A 1 255 ? 14.477 -20.609 -13.5 1 98.81 255 PHE A CA 1
ATOM 2033 C C . PHE A 1 255 ? 13.945 -19.25 -13.055 1 98.81 255 PHE A C 1
ATOM 2035 O O . PHE A 1 255 ? 14.516 -18.219 -13.398 1 98.81 255 PHE A O 1
ATOM 2042 N N . PHE A 1 256 ? 12.875 -19.234 -12.375 1 98.81 256 PHE A N 1
ATOM 2043 C CA . PHE A 1 256 ? 12.297 -18.031 -11.781 1 98.81 256 PHE A CA 1
ATOM 2044 C C . PHE A 1 256 ? 12.375 -18.094 -10.258 1 98.81 256 PHE A C 1
ATOM 2046 O O . PHE A 1 256 ? 12.039 -19.125 -9.656 1 98.81 256 PHE A O 1
ATOM 2053 N N . PHE A 1 257 ? 12.844 -17.016 -9.641 1 98.62 257 PHE A N 1
ATOM 2054 C CA . PHE A 1 257 ? 13.023 -17.016 -8.188 1 98.62 257 PHE A CA 1
ATOM 2055 C C . PHE A 1 257 ? 13.133 -15.586 -7.66 1 98.62 257 PHE A C 1
ATOM 2057 O O . PHE A 1 257 ? 13.078 -14.625 -8.43 1 98.62 257 PHE A O 1
ATOM 2064 N N . ARG A 1 258 ? 13.07 -15.445 -6.449 1 97.19 258 ARG A N 1
ATOM 2065 C CA . ARG A 1 258 ? 13.359 -14.18 -5.785 1 97.19 258 ARG A CA 1
ATOM 2066 C C . ARG A 1 258 ? 14.547 -14.32 -4.84 1 97.19 258 ARG A C 1
ATOM 2068 O O . ARG A 1 258 ? 14.758 -15.383 -4.25 1 97.19 258 ARG A O 1
ATOM 2075 N N . GLU A 1 259 ? 15.305 -13.289 -4.68 1 96.62 259 GLU A N 1
ATOM 2076 C CA . GLU A 1 259 ? 16.516 -13.312 -3.863 1 96.62 259 GLU A CA 1
ATOM 2077 C C . GLU A 1 259 ? 16.859 -11.914 -3.34 1 96.62 259 GLU A C 1
ATOM 2079 O O . GLU A 1 259 ? 16.281 -10.922 -3.785 1 96.62 259 GLU A O 1
ATOM 2084 N N . THR A 1 260 ? 17.719 -11.938 -2.416 1 94 260 THR A N 1
ATOM 2085 C CA . THR A 1 260 ? 18.234 -10.648 -1.961 1 94 260 THR A CA 1
ATOM 2086 C C . THR A 1 260 ? 19.078 -9.992 -3.049 1 94 260 THR A C 1
ATOM 2088 O O . THR A 1 260 ? 19.953 -10.633 -3.645 1 94 260 THR A O 1
ATOM 2091 N N . ALA A 1 261 ? 18.812 -8.789 -3.338 1 93.38 261 ALA A N 1
ATOM 2092 C CA . ALA A 1 261 ? 19.469 -8.086 -4.438 1 93.38 261 ALA A CA 1
ATOM 2093 C C . ALA A 1 261 ? 20.844 -7.566 -4.02 1 93.38 261 ALA A C 1
ATOM 2095 O O . ALA A 1 261 ? 20.938 -6.594 -3.27 1 93.38 261 ALA A O 1
ATOM 2096 N N . VAL A 1 262 ? 21.844 -8.102 -4.586 1 91.62 262 VAL A N 1
ATOM 2097 C CA . VAL A 1 262 ? 23.203 -7.703 -4.258 1 91.62 262 VAL A CA 1
ATOM 2098 C C . VAL A 1 262 ? 23.484 -6.301 -4.801 1 91.62 262 VAL A C 1
ATOM 2100 O O . VAL A 1 262 ? 24.266 -5.547 -4.223 1 91.62 262 VAL A O 1
ATOM 2103 N N . GLU A 1 263 ? 22.812 -5.973 -5.898 1 89.75 263 GLU A N 1
ATOM 2104 C CA . GLU A 1 263 ? 23.016 -4.672 -6.523 1 89.75 263 GLU A CA 1
ATOM 2105 C C . GLU A 1 263 ? 22.391 -3.553 -5.695 1 89.75 263 GLU A C 1
ATOM 2107 O O . GLU A 1 263 ? 22.656 -2.373 -5.945 1 89.75 263 GLU A O 1
ATOM 2112 N N . PHE A 1 264 ? 21.641 -3.943 -4.738 1 86.88 264 PHE A N 1
ATOM 2113 C CA . PHE A 1 264 ? 20.953 -2.957 -3.918 1 86.88 264 PHE A CA 1
ATOM 2114 C C . PHE A 1 264 ? 21.625 -2.811 -2.562 1 86.88 264 PHE A C 1
ATOM 2116 O O . PHE A 1 264 ? 21.188 -2.021 -1.723 1 86.88 264 PHE A O 1
ATOM 2123 N N . MET A 1 265 ? 22.656 -3.367 -2.33 1 81.12 265 MET A N 1
ATOM 2124 C CA . MET A 1 265 ? 23.281 -3.463 -1.015 1 81.12 265 MET A CA 1
ATOM 2125 C C . MET A 1 265 ? 23.734 -2.092 -0.527 1 81.12 265 MET A C 1
ATOM 2127 O O . MET A 1 265 ? 23.75 -1.829 0.676 1 81.12 265 MET A O 1
ATOM 2131 N N . ASN A 1 266 ? 24.047 -1.251 -1.478 1 78.56 266 ASN A N 1
ATOM 2132 C CA . ASN A 1 266 ? 24.531 0.074 -1.089 1 78.56 266 ASN A CA 1
ATOM 2133 C C . ASN A 1 266 ? 23.359 1.002 -0.739 1 78.56 266 ASN A C 1
ATOM 2135 O O . ASN A 1 266 ? 23.578 2.082 -0.186 1 78.56 266 ASN A O 1
ATOM 2139 N N . CYS A 1 267 ? 22.219 0.594 -1.02 1 78.69 267 CYS A N 1
ATOM 2140 C CA . CYS A 1 267 ? 21.047 1.425 -0.768 1 78.69 267 CYS A CA 1
ATOM 2141 C C . CYS A 1 267 ? 20.188 0.829 0.336 1 78.69 267 CYS A C 1
ATOM 2143 O O . CYS A 1 267 ? 19.266 1.482 0.833 1 78.69 267 CYS A O 1
ATOM 2145 N N . GLY A 1 268 ? 20.484 -0.323 0.721 1 80.5 268 GLY A N 1
ATOM 2146 C CA . GLY A 1 268 ? 19.688 -1.053 1.7 1 80.5 268 GLY A CA 1
ATOM 2147 C C . GLY A 1 268 ? 19.516 -2.516 1.346 1 80.5 268 GLY A C 1
ATOM 2148 O O . GLY A 1 268 ? 20.391 -3.135 0.757 1 80.5 268 GLY A O 1
ATOM 2149 N N . LYS A 1 269 ? 18.484 -3.016 1.968 1 83.06 269 LYS A N 1
ATOM 2150 C CA . LYS A 1 269 ? 18.125 -4.402 1.671 1 83.06 269 LYS A CA 1
ATOM 2151 C C . LYS A 1 269 ? 16.828 -4.477 0.871 1 83.06 269 LYS A C 1
ATOM 2153 O O . LYS A 1 269 ? 15.875 -3.756 1.158 1 83.06 269 LYS A O 1
ATOM 2158 N N . ALA A 1 270 ? 16.969 -5.301 -0.156 1 88.25 270 ALA A N 1
ATOM 2159 C CA . ALA A 1 270 ? 15.766 -5.48 -0.976 1 88.25 270 ALA A CA 1
ATOM 2160 C C . ALA A 1 270 ? 15.727 -6.879 -1.592 1 88.25 270 ALA A C 1
ATOM 2162 O O . ALA A 1 270 ? 16.766 -7.512 -1.774 1 88.25 270 ALA A O 1
ATOM 2163 N N . VAL A 1 271 ? 14.531 -7.355 -1.794 1 93.31 271 VAL A N 1
ATOM 2164 C CA . VAL A 1 271 ? 14.328 -8.617 -2.498 1 93.31 271 VAL A CA 1
ATOM 2165 C C . VAL A 1 271 ? 13.852 -8.344 -3.924 1 93.31 271 VAL A C 1
ATOM 2167 O O . VAL A 1 271 ? 12.945 -7.531 -4.141 1 93.31 271 VAL A O 1
ATOM 2170 N N . TYR A 1 272 ? 14.539 -9.008 -4.891 1 95.56 272 TYR A N 1
ATOM 2171 C CA . TYR A 1 272 ? 14.148 -8.859 -6.285 1 95.56 272 TYR A CA 1
ATOM 2172 C C . TYR A 1 272 ? 13.766 -10.203 -6.891 1 95.56 272 TYR A C 1
ATOM 2174 O O . TYR A 1 272 ? 14.289 -11.25 -6.488 1 95.56 272 TYR A O 1
ATOM 2182 N N . SER A 1 273 ? 12.852 -10.125 -7.797 1 97.88 273 SER A N 1
ATOM 2183 C CA . SER A 1 273 ? 12.523 -11.289 -8.609 1 97.88 273 SER A CA 1
ATOM 2184 C C . SER A 1 273 ? 13.477 -11.438 -9.789 1 97.88 273 SER A C 1
ATOM 2186 O O . SER A 1 273 ? 13.891 -10.438 -10.391 1 97.88 273 SER A O 1
ATOM 2188 N N . ARG A 1 274 ? 13.773 -12.766 -10.062 1 98.56 274 ARG A N 1
ATOM 2189 C CA . ARG A 1 274 ? 14.773 -13.047 -11.086 1 98.56 274 ARG A CA 1
ATOM 2190 C C . ARG A 1 274 ? 14.266 -14.094 -12.078 1 98.56 274 ARG A C 1
ATOM 2192 O O . ARG A 1 274 ? 13.43 -14.922 -11.734 1 98.56 274 ARG A O 1
ATOM 2199 N N . VAL A 1 275 ? 14.773 -13.961 -13.273 1 98.75 275 VAL A N 1
ATOM 2200 C CA . VAL A 1 275 ? 14.766 -15.062 -14.234 1 98.75 275 VAL A CA 1
ATOM 2201 C C . VAL A 1 275 ? 16.188 -15.445 -14.602 1 98.75 275 VAL A C 1
ATOM 2203 O O . VAL A 1 275 ? 17.016 -14.57 -14.883 1 98.75 275 VAL A O 1
ATOM 2206 N N . ALA A 1 276 ? 16.5 -16.688 -14.469 1 98.75 276 ALA A N 1
ATOM 2207 C CA . ALA A 1 276 ? 17.812 -17.188 -14.844 1 98.75 276 ALA A CA 1
ATOM 2208 C C . ALA A 1 276 ? 17.703 -18.266 -15.922 1 98.75 276 ALA A C 1
ATOM 2210 O O . ALA A 1 276 ? 16.625 -18.844 -16.109 1 98.75 276 ALA A O 1
ATOM 2211 N N . ARG A 1 277 ? 18.828 -18.469 -16.625 1 98.44 277 ARG A N 1
ATOM 2212 C CA . ARG A 1 277 ? 18.828 -19.531 -17.625 1 98.44 277 ARG A CA 1
ATOM 2213 C C . ARG A 1 277 ? 20.188 -20.219 -17.703 1 98.44 277 ARG A C 1
ATOM 2215 O O . ARG A 1 277 ? 21.203 -19.625 -17.359 1 98.44 277 ARG A O 1
ATOM 2222 N N . VAL A 1 278 ? 20.188 -21.469 -18.078 1 98.5 278 VAL A N 1
ATOM 2223 C CA . VAL A 1 278 ? 21.375 -22.266 -18.375 1 98.5 278 VAL A CA 1
ATOM 2224 C C . VAL A 1 278 ? 21.172 -23.047 -19.672 1 98.5 278 VAL A C 1
ATOM 2226 O O . VAL A 1 278 ? 20.047 -23.453 -20 1 98.5 278 VAL A O 1
ATOM 2229 N N . CYS A 1 279 ? 22.25 -23.203 -20.406 1 98.19 279 CYS A N 1
ATOM 2230 C CA . CYS A 1 279 ? 22.203 -24.031 -21.609 1 98.19 279 CYS A CA 1
ATOM 2231 C C . CYS A 1 279 ? 22.156 -25.5 -21.25 1 98.19 279 CYS A C 1
ATOM 2233 O O . CYS A 1 279 ? 22.891 -25.953 -20.359 1 98.19 279 CYS A O 1
ATOM 2235 N N . LYS A 1 280 ? 21.359 -26.25 -21.953 1 97.62 280 LYS A N 1
ATOM 2236 C CA . LYS A 1 280 ? 21.266 -27.688 -21.719 1 97.62 280 LYS A CA 1
ATOM 2237 C C . LYS A 1 280 ? 22.578 -28.391 -22.031 1 97.62 280 LYS A C 1
ATOM 2239 O O . LYS A 1 280 ? 22.953 -29.328 -21.344 1 97.62 280 LYS A O 1
ATOM 2244 N N . GLN A 1 281 ? 23.312 -27.859 -22.953 1 96.06 281 GLN A N 1
ATOM 2245 C CA . GLN A 1 281 ? 24.531 -28.5 -23.422 1 96.06 281 GLN A CA 1
ATOM 2246 C C . GLN A 1 281 ? 25.734 -28.078 -22.578 1 96.06 281 GLN A C 1
ATOM 2248 O O . GLN A 1 281 ? 26.875 -28.438 -22.891 1 96.06 281 GLN A O 1
ATOM 2253 N N . ASP A 1 282 ? 25.5 -27.375 -21.562 1 97.25 282 ASP A N 1
ATOM 2254 C CA . ASP A 1 282 ? 26.578 -26.875 -20.719 1 97.25 282 ASP A CA 1
ATOM 2255 C C . ASP A 1 282 ? 27.25 -28.016 -19.953 1 97.25 282 ASP A C 1
ATOM 2257 O O . ASP A 1 282 ? 26.609 -28.703 -19.156 1 97.25 282 ASP A O 1
ATOM 2261 N N . ASN A 1 283 ? 28.531 -28.203 -20.141 1 95.75 283 ASN A N 1
ATOM 2262 C CA . ASN A 1 283 ? 29.297 -29.234 -19.438 1 95.75 283 ASN A CA 1
ATOM 2263 C C . ASN A 1 283 ? 30.453 -28.641 -18.641 1 95.75 283 ASN A C 1
ATOM 2265 O O . ASN A 1 283 ? 31.453 -29.312 -18.375 1 95.75 283 ASN A O 1
ATOM 2269 N N . GLY A 1 284 ? 30.297 -27.391 -18.312 1 95.88 284 GLY A N 1
ATOM 2270 C CA . GLY A 1 284 ? 31.312 -26.734 -17.5 1 95.88 284 GLY A CA 1
ATOM 2271 C C . GLY A 1 284 ? 32.594 -26.438 -18.266 1 95.88 284 GLY A C 1
ATOM 2272 O O . GLY A 1 284 ? 32.688 -26.688 -19.469 1 95.88 284 GLY A O 1
ATOM 2273 N N . GLY A 1 285 ? 33.531 -25.781 -17.578 1 93.81 285 GLY A N 1
ATOM 2274 C CA . GLY A 1 285 ? 34.844 -25.531 -18.141 1 93.81 285 GLY A CA 1
ATOM 2275 C C . GLY A 1 285 ? 35.781 -26.703 -17.984 1 93.81 285 GLY A C 1
ATOM 2276 O O . GLY A 1 285 ? 35.5 -27.656 -17.281 1 93.81 285 GLY A O 1
ATOM 2277 N N . LYS A 1 286 ? 36.844 -26.578 -18.625 1 91.25 286 LYS A N 1
ATOM 2278 C CA . LYS A 1 286 ? 37.812 -27.656 -18.578 1 91.25 286 LYS A CA 1
ATOM 2279 C C . LYS A 1 286 ? 38.531 -27.688 -17.234 1 91.25 286 LYS A C 1
ATOM 2281 O O . LYS A 1 286 ? 38.562 -28.719 -16.562 1 91.25 286 LYS A O 1
ATOM 2286 N N . HIS A 1 287 ? 39.062 -26.547 -16.797 1 89.88 287 HIS A N 1
ATOM 2287 C CA . HIS A 1 287 ? 39.781 -26.469 -15.523 1 89.88 287 HIS A CA 1
ATOM 2288 C C . HIS A 1 287 ? 39.094 -25.516 -14.555 1 89.88 287 HIS A C 1
ATOM 2290 O O . HIS A 1 287 ? 38.906 -25.828 -13.383 1 89.88 287 HIS A O 1
ATOM 2296 N N . ILE A 1 288 ? 38.75 -24.406 -15.109 1 91.56 288 ILE A N 1
ATOM 2297 C CA . ILE A 1 288 ? 38 -23.422 -14.344 1 91.56 288 ILE A CA 1
ATOM 2298 C C . ILE A 1 288 ? 36.531 -23.719 -14.438 1 91.56 288 ILE A C 1
ATOM 2300 O O . ILE A 1 288 ? 36 -23.969 -15.523 1 91.56 288 ILE A O 1
ATOM 2304 N N . LEU A 1 289 ? 35.844 -23.719 -13.258 1 95.25 289 LEU A N 1
ATOM 2305 C CA . LEU A 1 289 ? 34.375 -23.953 -13.211 1 95.25 289 LEU A CA 1
ATOM 2306 C C . LEU A 1 289 ? 34.031 -25.297 -13.828 1 95.25 289 LEU A C 1
ATOM 2308 O O . LEU A 1 289 ? 33.125 -25.406 -14.633 1 95.25 289 LEU A O 1
ATOM 2312 N N . SER A 1 290 ? 34.781 -26.328 -13.547 1 94.56 290 SER A N 1
ATOM 2313 C CA . SER A 1 290 ? 34.594 -27.641 -14.133 1 94.56 290 SER A CA 1
ATOM 2314 C C . SER A 1 290 ? 33.281 -28.281 -13.688 1 94.56 290 SER A C 1
ATOM 2316 O O . SER A 1 290 ? 32.688 -29.047 -14.422 1 94.56 290 SER A O 1
ATOM 2318 N N . GLN A 1 291 ? 32.812 -27.938 -12.531 1 95.19 291 GLN A N 1
ATOM 2319 C CA . GLN A 1 291 ? 31.594 -28.516 -12.016 1 95.19 291 GLN A CA 1
ATOM 2320 C C . GLN A 1 291 ? 30.484 -27.469 -11.922 1 95.19 291 GLN A C 1
ATOM 2322 O O . GLN A 1 291 ? 29.453 -27.703 -11.305 1 95.19 291 GLN A O 1
ATOM 2327 N N . ASN A 1 292 ? 30.766 -26.328 -12.469 1 97.25 292 ASN A N 1
ATOM 2328 C CA . ASN A 1 292 ? 29.844 -25.203 -12.383 1 97.25 292 ASN A CA 1
ATOM 2329 C C . ASN A 1 292 ? 29.328 -24.812 -13.766 1 97.25 292 ASN A C 1
ATOM 2331 O O . ASN A 1 292 ? 29.938 -25.125 -14.781 1 97.25 292 ASN A O 1
ATOM 2335 N N . TRP A 1 293 ? 28.188 -24.172 -13.727 1 97.81 293 TRP A N 1
ATOM 2336 C CA . TRP A 1 293 ? 27.625 -23.656 -14.977 1 97.81 293 TRP A CA 1
ATOM 2337 C C . TRP A 1 293 ? 28.531 -22.578 -15.57 1 97.81 293 TRP A C 1
ATOM 2339 O O . TRP A 1 293 ? 28.969 -21.656 -14.867 1 97.81 293 TRP A O 1
ATOM 2349 N N . VAL A 1 294 ? 28.781 -22.625 -16.859 1 97.38 294 VAL A N 1
ATOM 2350 C CA . VAL A 1 294 ? 29.578 -21.594 -17.516 1 97.38 294 VAL A CA 1
ATOM 2351 C C . VAL A 1 294 ? 28.688 -20.766 -18.438 1 97.38 294 VAL A C 1
ATOM 2353 O O . VAL A 1 294 ? 29.156 -19.844 -19.094 1 97.38 294 VAL A O 1
ATOM 2356 N N . THR A 1 295 ? 27.344 -21.078 -18.469 1 97.56 295 THR A N 1
ATOM 2357 C CA . THR A 1 295 ? 26.406 -20.344 -19.312 1 97.56 295 THR A CA 1
ATOM 2358 C C . THR A 1 295 ? 25.312 -19.688 -18.453 1 97.56 295 THR A C 1
ATOM 2360 O O . THR A 1 295 ? 24.344 -19.172 -19 1 97.56 295 THR A O 1
ATOM 2363 N N . TYR A 1 296 ? 25.531 -19.734 -17.125 1 97.81 296 TYR A N 1
ATOM 2364 C CA . TYR A 1 296 ? 24.531 -19.219 -16.188 1 97.81 296 TYR A CA 1
ATOM 2365 C C . TYR A 1 296 ? 24.438 -17.703 -16.281 1 97.81 296 TYR A C 1
ATOM 2367 O O . TYR A 1 296 ? 25.438 -17 -16.172 1 97.81 296 TYR A O 1
ATOM 2375 N N . LEU A 1 297 ? 23.188 -17.188 -16.531 1 98.38 297 LEU A N 1
ATOM 2376 C CA . LEU A 1 297 ? 22.859 -15.766 -16.484 1 98.38 297 LEU A CA 1
ATOM 2377 C C . LEU A 1 297 ? 21.562 -15.523 -15.734 1 98.38 297 LEU A C 1
ATOM 2379 O O . LEU A 1 297 ? 20.656 -16.375 -15.75 1 98.38 297 LEU A O 1
ATOM 2383 N N . LYS A 1 298 ? 21.469 -14.422 -15.086 1 98.38 298 LYS A N 1
ATOM 2384 C CA . LYS A 1 298 ? 20.219 -14.039 -14.445 1 98.38 298 LYS A CA 1
ATOM 2385 C C . LYS A 1 298 ? 19.906 -12.562 -14.672 1 98.38 298 LYS A C 1
ATOM 2387 O O . LYS A 1 298 ? 20.812 -11.758 -14.859 1 98.38 298 LYS A O 1
ATOM 2392 N N . ALA A 1 299 ? 18.641 -12.242 -14.688 1 98.56 299 ALA A N 1
ATOM 2393 C CA . ALA A 1 299 ? 18.141 -10.883 -14.898 1 98.56 299 ALA A CA 1
ATOM 2394 C C . ALA A 1 299 ? 16.969 -10.578 -13.961 1 98.56 299 ALA A C 1
ATOM 2396 O O . ALA A 1 299 ? 16.234 -11.484 -13.57 1 98.56 299 ALA A O 1
ATOM 2397 N N . ARG A 1 300 ? 16.828 -9.305 -13.602 1 97.75 300 ARG A N 1
ATOM 2398 C CA . ARG A 1 300 ? 15.719 -8.867 -12.758 1 97.75 300 ARG A CA 1
ATOM 2399 C C . ARG A 1 300 ? 14.414 -8.852 -13.547 1 97.75 300 ARG A C 1
ATOM 2401 O O . ARG A 1 300 ? 14.383 -8.453 -14.711 1 97.75 300 ARG A O 1
ATOM 2408 N N . LEU A 1 301 ? 13.352 -9.344 -12.875 1 98 301 LEU A N 1
ATOM 2409 C CA . LEU A 1 301 ? 12.008 -9.242 -13.43 1 98 301 LEU A CA 1
ATOM 2410 C C . LEU A 1 301 ? 11.289 -8.008 -12.891 1 98 301 LEU A C 1
ATOM 2412 O O . LEU A 1 301 ? 11.094 -7.879 -11.68 1 98 301 LEU A O 1
ATOM 2416 N N . ASN A 1 302 ? 10.898 -7.203 -13.812 1 96.38 302 ASN A N 1
ATOM 2417 C CA . ASN A 1 302 ? 10.219 -5.984 -13.391 1 96.38 302 ASN A CA 1
ATOM 2418 C C . ASN A 1 302 ? 8.695 -6.141 -13.445 1 96.38 302 ASN A C 1
ATOM 2420 O O . ASN A 1 302 ? 8.156 -6.621 -14.438 1 96.38 302 ASN A O 1
ATOM 2424 N N . CYS A 1 303 ? 8.039 -5.82 -12.367 1 96.75 303 CYS A N 1
ATOM 2425 C CA . CYS A 1 303 ? 6.598 -5.633 -12.297 1 96.75 303 CYS A CA 1
ATOM 2426 C C . CYS A 1 303 ? 6.246 -4.383 -11.5 1 96.75 303 CYS A C 1
ATOM 2428 O O . CYS A 1 303 ? 6.441 -4.348 -10.281 1 96.75 303 CYS A O 1
ATOM 2430 N N . SER A 1 304 ? 5.781 -3.365 -12.242 1 92.69 304 SER A N 1
ATOM 2431 C CA . SER A 1 304 ? 5.562 -2.096 -11.562 1 92.69 304 SER A CA 1
ATOM 2432 C C . SER A 1 304 ? 4.438 -1.302 -12.219 1 92.69 304 SER A C 1
ATOM 2434 O O . SER A 1 304 ? 4.094 -1.545 -13.375 1 92.69 304 SER A O 1
ATOM 2436 N N . ILE A 1 305 ? 3.822 -0.475 -11.43 1 89.88 305 ILE A N 1
ATOM 2437 C CA . ILE A 1 305 ? 2.891 0.516 -11.961 1 89.88 305 ILE A CA 1
ATOM 2438 C C . ILE A 1 305 ? 3.664 1.714 -12.508 1 89.88 305 ILE A C 1
ATOM 2440 O O . ILE A 1 305 ? 4.488 2.301 -11.797 1 89.88 305 ILE A O 1
ATOM 2444 N N . PRO A 1 306 ? 3.396 2.076 -13.695 1 85.88 306 PRO A N 1
ATOM 2445 C CA . PRO A 1 306 ? 4.184 3.145 -14.32 1 85.88 306 PRO A CA 1
ATOM 2446 C C . PRO A 1 306 ? 3.977 4.5 -13.648 1 85.88 306 PRO A C 1
ATOM 2448 O O . PRO A 1 306 ? 2.92 4.746 -13.062 1 85.88 306 PRO A O 1
ATOM 2451 N N . GLY A 1 307 ? 5.066 5.379 -13.727 1 80.69 307 GLY A N 1
ATOM 2452 C CA . GLY A 1 307 ? 5.078 6.715 -13.156 1 80.69 307 GLY A CA 1
ATOM 2453 C C . GLY A 1 307 ? 6.473 7.305 -13.047 1 80.69 307 GLY A C 1
ATOM 2454 O O . GLY A 1 307 ? 7.453 6.664 -13.438 1 80.69 307 GLY A O 1
ATOM 2455 N N . GLU A 1 308 ? 6.594 8.625 -12.617 1 78.44 308 GLU A N 1
ATOM 2456 C CA . GLU A 1 308 ? 7.898 9.227 -12.359 1 78.44 308 GLU A CA 1
ATOM 2457 C C . GLU A 1 308 ? 8.672 8.438 -11.312 1 78.44 308 GLU A C 1
ATOM 2459 O O . GLU A 1 308 ? 9.875 8.219 -11.453 1 78.44 308 GLU A O 1
ATOM 2464 N N . PHE A 1 309 ? 7.883 8.055 -10.359 1 80.06 309 PHE A N 1
ATOM 2465 C CA . PHE A 1 309 ? 8.367 7.129 -9.344 1 80.06 309 PHE A CA 1
ATOM 2466 C C . PHE A 1 309 ? 7.527 5.859 -9.32 1 80.06 309 PHE A C 1
ATOM 2468 O O . PHE A 1 309 ? 6.512 5.797 -8.625 1 80.06 309 PHE A O 1
ATOM 2475 N N . PRO A 1 310 ? 7.984 4.922 -9.992 1 84.06 310 PRO A N 1
ATOM 2476 C CA . PRO A 1 310 ? 7.176 3.709 -10.141 1 84.06 310 PRO A CA 1
ATOM 2477 C C . PRO A 1 310 ? 6.988 2.957 -8.82 1 84.06 310 PRO A C 1
ATOM 2479 O O . PRO A 1 310 ? 7.852 3.021 -7.945 1 84.06 310 PRO A O 1
ATOM 2482 N N . PHE A 1 311 ? 5.828 2.275 -8.688 1 85.75 311 PHE A N 1
ATOM 2483 C CA . PHE A 1 311 ? 5.57 1.37 -7.57 1 85.75 311 PHE A CA 1
ATOM 2484 C C . PHE A 1 311 ? 5.887 -0.069 -7.957 1 85.75 311 PHE A C 1
ATOM 2486 O O . PHE A 1 311 ? 5.316 -0.6 -8.914 1 85.75 311 PHE A O 1
ATOM 2493 N N . TYR A 1 312 ? 6.672 -0.75 -7.176 1 88.44 312 TYR A N 1
ATOM 2494 C CA . TYR A 1 312 ? 7.195 -2.047 -7.59 1 88.44 312 TYR A CA 1
ATOM 2495 C C . TYR A 1 312 ? 6.562 -3.174 -6.781 1 88.44 312 TYR A C 1
ATOM 2497 O O . TYR A 1 312 ? 6.367 -3.045 -5.574 1 88.44 312 TYR A O 1
ATOM 2505 N N . PHE A 1 313 ? 6.207 -4.223 -7.453 1 93.06 313 PHE A N 1
ATOM 2506 C CA . PHE A 1 313 ? 5.922 -5.535 -6.875 1 93.06 313 PHE A CA 1
ATOM 2507 C C . PHE A 1 313 ? 7.105 -6.477 -7.066 1 93.06 313 PHE A C 1
ATOM 2509 O O . PHE A 1 313 ? 7.195 -7.176 -8.078 1 93.06 313 PHE A O 1
ATOM 2516 N N . ASP A 1 314 ? 7.902 -6.648 -6.09 1 92.88 314 ASP A N 1
ATOM 2517 C CA . ASP A 1 314 ? 9.234 -7.195 -6.309 1 92.88 314 ASP A CA 1
ATOM 2518 C C . ASP A 1 314 ? 9.289 -8.68 -5.945 1 92.88 314 ASP A C 1
ATOM 2520 O O . ASP A 1 314 ? 10.266 -9.367 -6.266 1 92.88 314 ASP A O 1
ATOM 2524 N N . GLU A 1 315 ? 8.352 -9.195 -5.363 1 95.81 315 GLU A N 1
ATOM 2525 C CA . GLU A 1 315 ? 8.445 -10.578 -4.902 1 95.81 315 GLU A CA 1
ATOM 2526 C C . GLU A 1 315 ? 7.551 -11.5 -5.727 1 95.81 315 GLU A C 1
ATOM 2528 O O . GLU A 1 315 ? 6.348 -11.594 -5.469 1 95.81 315 GLU A O 1
ATOM 2533 N N . ILE A 1 316 ? 8.141 -12.266 -6.547 1 97.94 316 ILE A N 1
ATOM 2534 C CA . ILE A 1 316 ? 7.418 -13.234 -7.371 1 97.94 316 ILE A CA 1
ATOM 2535 C C . ILE A 1 316 ? 6.934 -14.391 -6.5 1 97.94 316 ILE A C 1
ATOM 2537 O O . ILE A 1 316 ? 7.676 -14.891 -5.652 1 97.94 316 ILE A O 1
ATOM 2541 N N . GLN A 1 317 ? 5.688 -14.742 -6.715 1 97.12 317 GLN A N 1
ATOM 2542 C CA . GLN A 1 317 ? 5.109 -15.812 -5.902 1 97.12 317 GLN A CA 1
ATOM 2543 C C . GLN A 1 317 ? 4.805 -17.047 -6.75 1 97.12 317 GLN A C 1
ATOM 2545 O O . GLN A 1 317 ? 4.789 -18.156 -6.238 1 97.12 317 GLN A O 1
ATOM 2550 N N . SER A 1 318 ? 4.492 -16.797 -7.957 1 98.19 318 SER A N 1
ATOM 2551 C CA . SER A 1 318 ? 4.117 -17.891 -8.844 1 98.19 318 SER A CA 1
ATOM 2552 C C . SER A 1 318 ? 4.348 -17.531 -10.305 1 98.19 318 SER A C 1
ATOM 2554 O O . SER A 1 318 ? 4.32 -16.344 -10.664 1 98.19 318 SER A O 1
ATOM 2556 N N . VAL A 1 319 ? 4.664 -18.531 -11.078 1 98.44 319 VAL A N 1
ATOM 2557 C CA . VAL A 1 319 ? 4.855 -18.328 -12.508 1 98.44 319 VAL A CA 1
ATOM 2558 C C . VAL A 1 319 ? 4.191 -19.469 -13.281 1 98.44 319 VAL A C 1
ATOM 2560 O O . VAL A 1 319 ? 4.207 -20.625 -12.836 1 98.44 319 VAL A O 1
ATOM 2563 N N . HIS A 1 320 ? 3.561 -19.109 -14.375 1 98.25 320 HIS A N 1
ATOM 2564 C CA . HIS A 1 320 ? 2.848 -20.078 -15.188 1 98.25 320 HIS A CA 1
ATOM 2565 C C . HIS A 1 320 ? 3.137 -19.891 -16.672 1 98.25 320 HIS A C 1
ATOM 2567 O O . HIS A 1 320 ? 3.25 -18.766 -17.141 1 98.25 320 HIS A O 1
ATOM 2573 N N . GLN A 1 321 ? 3.357 -20.938 -17.297 1 97.62 321 GLN A N 1
ATOM 2574 C CA . GLN A 1 321 ? 3.447 -20.984 -18.766 1 97.62 321 GLN A CA 1
ATOM 2575 C C . GLN A 1 321 ? 2.348 -21.875 -19.344 1 97.62 321 GLN A C 1
ATOM 2577 O O . GLN A 1 321 ? 2.178 -23.016 -18.938 1 97.62 321 GLN A O 1
ATOM 2582 N N . ILE A 1 322 ? 1.61 -21.375 -20.312 1 95.75 322 ILE A N 1
ATOM 2583 C CA . ILE A 1 322 ? 0.562 -22.172 -20.953 1 95.75 322 ILE A CA 1
ATOM 2584 C C . ILE A 1 322 ? 1.188 -23.328 -21.734 1 95.75 322 ILE A C 1
ATOM 2586 O O . ILE A 1 322 ? 2.074 -23.109 -22.562 1 95.75 322 ILE A O 1
ATOM 2590 N N . PRO A 1 323 ? 0.723 -24.531 -21.422 1 92.25 323 PRO A N 1
ATOM 2591 C CA . PRO A 1 323 ? 1.297 -25.672 -22.125 1 92.25 323 PRO A CA 1
ATOM 2592 C C . PRO A 1 323 ? 1.221 -25.516 -23.656 1 92.25 323 PRO A C 1
ATOM 2594 O O . PRO A 1 323 ? 0.159 -25.203 -24.188 1 92.25 323 PRO A O 1
ATOM 2597 N N . GLY A 1 324 ? 2.348 -25.688 -24.266 1 90.19 324 GLY A N 1
ATOM 2598 C CA . GLY A 1 324 ? 2.412 -25.594 -25.703 1 90.19 324 GLY A CA 1
ATOM 2599 C C . GLY A 1 324 ? 2.771 -24.203 -26.203 1 90.19 324 GLY A C 1
ATOM 2600 O O . GLY A 1 324 ? 3.076 -24.016 -27.375 1 90.19 324 GLY A O 1
ATOM 2601 N N . ASP A 1 325 ? 2.701 -23.25 -25.375 1 94.31 325 ASP A N 1
ATOM 2602 C CA . ASP A 1 325 ? 3.057 -21.875 -25.734 1 94.31 325 ASP A CA 1
ATOM 2603 C C . ASP A 1 325 ? 4.27 -21.391 -24.938 1 94.31 325 ASP A C 1
ATOM 2605 O O . ASP A 1 325 ? 4.129 -20.922 -23.797 1 94.31 325 ASP A O 1
ATOM 2609 N N . THR A 1 326 ? 5.375 -21.391 -25.516 1 95.69 326 THR A N 1
ATOM 2610 C CA . THR A 1 326 ? 6.602 -21 -24.812 1 95.69 326 THR A CA 1
ATOM 2611 C C . THR A 1 326 ? 6.922 -19.531 -25.062 1 95.69 326 THR A C 1
ATOM 2613 O O . THR A 1 326 ? 7.992 -19.062 -24.672 1 95.69 326 THR A O 1
ATOM 2616 N N . SER A 1 327 ? 6.02 -18.797 -25.609 1 96.31 327 SER A N 1
ATOM 2617 C CA . SER A 1 327 ? 6.316 -17.422 -26.016 1 96.31 327 SER A CA 1
ATOM 2618 C C . SER A 1 327 ? 6.086 -16.453 -24.859 1 96.31 327 SER A C 1
ATOM 2620 O O . SER A 1 327 ? 6.543 -15.305 -24.891 1 96.31 327 SER A O 1
ATOM 2622 N N . ARG A 1 328 ? 5.375 -16.969 -23.844 1 97 328 ARG A N 1
ATOM 2623 C CA . ARG A 1 328 ? 5.023 -16.047 -22.766 1 97 328 ARG A CA 1
ATOM 2624 C C . ARG A 1 328 ? 5.09 -16.734 -21.406 1 97 328 ARG A C 1
ATOM 2626 O O . ARG A 1 328 ? 4.91 -17.953 -21.312 1 97 328 ARG A O 1
ATOM 2633 N N . PHE A 1 329 ? 5.383 -15.93 -20.406 1 98.44 329 PHE A N 1
ATOM 2634 C CA . PHE A 1 329 ? 5.281 -16.328 -19.016 1 98.44 329 PHE A CA 1
ATOM 2635 C C . PHE A 1 329 ? 4.363 -15.391 -18.234 1 98.44 329 PHE A C 1
ATOM 2637 O O . PHE A 1 329 ? 4.387 -14.18 -18.453 1 98.44 329 PHE A O 1
ATOM 2644 N N . TYR A 1 330 ? 3.523 -15.906 -17.422 1 98.5 330 TYR A N 1
ATOM 2645 C CA . TYR A 1 330 ? 2.637 -15.156 -16.531 1 98.5 330 TYR A CA 1
ATOM 2646 C C . TYR A 1 330 ? 3.049 -15.32 -15.078 1 98.5 330 TYR A C 1
ATOM 2648 O O . TYR A 1 330 ? 3.314 -16.438 -14.625 1 98.5 330 TYR A O 1
ATOM 2656 N N . ALA A 1 331 ? 3.129 -14.227 -14.367 1 98.69 331 ALA A N 1
ATOM 2657 C CA . ALA A 1 331 ? 3.643 -14.344 -13.008 1 98.69 331 ALA A CA 1
ATOM 2658 C C . ALA A 1 331 ? 2.84 -13.477 -12.039 1 98.69 331 ALA A C 1
ATOM 2660 O O . ALA A 1 331 ? 2.361 -12.398 -12.414 1 98.69 331 ALA A O 1
ATOM 2661 N N . ALA A 1 332 ? 2.65 -13.969 -10.867 1 98.56 332 ALA A N 1
ATOM 2662 C CA . ALA A 1 332 ? 2.037 -13.227 -9.766 1 98.56 332 ALA A CA 1
ATOM 2663 C C . ALA A 1 332 ? 3.094 -12.688 -8.805 1 98.56 332 ALA A C 1
ATOM 2665 O O . ALA A 1 332 ? 4.055 -13.383 -8.477 1 98.56 332 ALA A O 1
ATOM 2666 N N . PHE A 1 333 ? 2.914 -11.445 -8.383 1 97.38 333 PHE A N 1
ATOM 2667 C CA . PHE A 1 333 ? 3.867 -10.766 -7.516 1 97.38 333 PHE A CA 1
ATOM 2668 C C . PHE A 1 333 ? 3.17 -10.195 -6.289 1 97.38 333 PHE A C 1
ATOM 2670 O O . PHE A 1 333 ? 1.965 -9.938 -6.316 1 97.38 333 PHE A O 1
ATOM 2677 N N . THR A 1 334 ? 3.855 -10 -5.219 1 95 334 THR A N 1
ATOM 2678 C CA . THR A 1 334 ? 3.414 -9.289 -4.023 1 95 334 THR A CA 1
ATOM 2679 C C . THR A 1 334 ? 4.41 -8.195 -3.645 1 95 334 THR A C 1
ATOM 2681 O O . THR A 1 334 ? 5.52 -8.148 -4.18 1 95 334 THR A O 1
ATOM 2684 N N . THR A 1 335 ? 3.77 -7.387 -2.758 1 87.75 335 THR A N 1
ATOM 2685 C CA . THR A 1 335 ? 4.668 -6.387 -2.188 1 87.75 335 THR A CA 1
ATOM 2686 C C . THR A 1 335 ? 5.508 -6.996 -1.066 1 87.75 335 THR A C 1
ATOM 2688 O O . THR A 1 335 ? 5.137 -8.023 -0.492 1 87.75 335 THR A O 1
ATOM 2691 N N . GLY A 1 336 ? 6.711 -6.773 -0.9 1 72.81 336 GLY A N 1
ATOM 2692 C CA . GLY A 1 336 ? 7.57 -7.293 0.153 1 72.81 336 GLY A CA 1
ATOM 2693 C C . GLY A 1 336 ? 6.84 -7.508 1.465 1 72.81 336 GLY A C 1
ATOM 2694 O O . GLY A 1 336 ? 5.754 -6.961 1.674 1 72.81 336 GLY A O 1
ATOM 2695 N N . ALA A 1 337 ? 6.973 -8.633 2.264 1 59.53 337 ALA A N 1
ATOM 2696 C CA . ALA A 1 337 ? 6.336 -9.125 3.482 1 59.53 337 ALA A CA 1
ATOM 2697 C C . ALA A 1 337 ? 6.316 -8.047 4.562 1 59.53 337 ALA A C 1
ATOM 2699 O O . ALA A 1 337 ? 6.086 -8.336 5.738 1 59.53 337 ALA A O 1
ATOM 2700 N N . SER A 1 338 ? 6.355 -6.805 4.109 1 58.22 338 SER A N 1
ATOM 2701 C CA . SER A 1 338 ? 6.41 -5.902 5.258 1 58.22 338 SER A CA 1
ATOM 2702 C C . SER A 1 338 ? 5.02 -5.66 5.836 1 58.22 338 SER A C 1
ATOM 2704 O O . SER A 1 338 ? 4.012 -5.875 5.156 1 58.22 338 SER A O 1
ATOM 2706 N N . ASP A 1 339 ? 4.879 -5.734 7.191 1 59.03 339 ASP A N 1
ATOM 2707 C CA . ASP A 1 339 ? 3.713 -5.406 8 1 59.03 339 ASP A CA 1
ATOM 2708 C C . ASP A 1 339 ? 3.053 -4.117 7.52 1 59.03 339 ASP A C 1
ATOM 2710 O O . ASP A 1 339 ? 2.039 -3.688 8.07 1 59.03 339 ASP A O 1
ATOM 2714 N N . GLY A 1 340 ? 3.561 -3.711 6.363 1 66 340 GLY A N 1
ATOM 2715 C CA . GLY A 1 340 ? 2.982 -2.449 5.93 1 66 340 GLY A CA 1
ATOM 2716 C C . GLY A 1 340 ? 1.87 -2.621 4.91 1 66 340 GLY A C 1
ATOM 2717 O O . GLY A 1 340 ? 0.941 -3.404 5.125 1 66 340 GLY A O 1
ATOM 2718 N N . LEU A 1 341 ? 1.867 -1.854 3.857 1 76.44 341 LEU A N 1
ATOM 2719 C CA . LEU A 1 341 ? 0.876 -1.883 2.789 1 76.44 341 LEU A CA 1
ATOM 2720 C C . LEU A 1 341 ? 1.116 -3.066 1.856 1 76.44 341 LEU A C 1
ATOM 2722 O O . LEU A 1 341 ? 2.195 -3.195 1.274 1 76.44 341 LEU A O 1
ATOM 2726 N N . ILE A 1 342 ? 0.132 -4.012 1.854 1 84.38 342 ILE A N 1
ATOM 2727 C CA . ILE A 1 342 ? 0.274 -5.25 1.097 1 84.38 342 ILE A CA 1
ATOM 2728 C C . ILE A 1 342 ? -0.576 -5.18 -0.17 1 84.38 342 ILE A C 1
ATOM 2730 O O . ILE A 1 342 ? -1.681 -4.633 -0.155 1 84.38 342 ILE A O 1
ATOM 2734 N N . GLY A 1 343 ? -0.019 -5.695 -1.235 1 90.19 343 GLY A N 1
ATOM 2735 C CA . GLY A 1 343 ? -0.717 -5.797 -2.508 1 90.19 343 GLY A CA 1
ATOM 2736 C C . GLY A 1 343 ? -0.083 -6.793 -3.459 1 90.19 343 GLY A C 1
ATOM 2737 O O . GLY A 1 343 ? 1.012 -7.297 -3.197 1 90.19 343 GLY A O 1
ATOM 2738 N N . SER A 1 344 ? -0.811 -7.164 -4.441 1 95.12 344 SER A N 1
ATOM 2739 C CA . SER A 1 344 ? -0.333 -8.117 -5.438 1 95.12 344 SER A CA 1
ATOM 2740 C C . SER A 1 344 ? -0.601 -7.621 -6.852 1 95.12 344 SER A C 1
ATOM 2742 O O . SER A 1 344 ? -1.419 -6.719 -7.059 1 95.12 344 SER A O 1
ATOM 2744 N N . ALA A 1 345 ? 0.182 -8.156 -7.742 1 96.31 345 ALA A N 1
ATOM 2745 C CA . ALA A 1 345 ? 0.03 -7.832 -9.156 1 96.31 345 ALA A CA 1
ATOM 2746 C C . ALA A 1 345 ? 0.354 -9.039 -10.039 1 96.31 345 ALA A C 1
ATOM 2748 O O . ALA A 1 345 ? 1.031 -9.969 -9.602 1 96.31 345 ALA A O 1
ATOM 2749 N N . ILE A 1 346 ? -0.24 -9.07 -11.172 1 98.19 346 ILE A N 1
ATOM 2750 C CA . ILE A 1 346 ? 0.059 -10.07 -12.188 1 98.19 346 ILE A CA 1
ATOM 2751 C C . ILE A 1 346 ? 0.693 -9.391 -13.406 1 98.19 346 ILE A C 1
ATOM 2753 O O . ILE A 1 346 ? 0.142 -8.43 -13.945 1 98.19 346 ILE A O 1
ATOM 2757 N N . CYS A 1 347 ? 1.849 -9.883 -13.773 1 98.06 347 CYS A N 1
ATOM 2758 C CA . CYS A 1 347 ? 2.539 -9.352 -14.938 1 98.06 347 CYS A CA 1
ATOM 2759 C C . CYS A 1 347 ? 2.861 -10.453 -15.938 1 98.06 347 CYS A C 1
ATOM 2761 O O . CYS A 1 347 ? 3.025 -11.617 -15.547 1 98.06 347 CYS A O 1
ATOM 2763 N N . THR A 1 348 ? 2.891 -10.07 -17.172 1 97.44 348 THR A N 1
ATOM 2764 C CA . THR A 1 348 ? 3.193 -11 -18.25 1 97.44 348 THR A CA 1
ATOM 2765 C C . THR A 1 348 ? 4.523 -10.648 -18.906 1 97.44 348 THR A C 1
ATOM 2767 O O . THR A 1 348 ? 4.84 -9.469 -19.094 1 97.44 348 THR A O 1
ATOM 2770 N N . TYR A 1 349 ? 5.293 -11.664 -19.266 1 98.31 349 TYR A N 1
ATOM 2771 C CA . TYR A 1 349 ? 6.586 -11.477 -19.906 1 98.31 349 TYR A CA 1
ATOM 2772 C C . TYR A 1 349 ? 6.656 -12.242 -21.219 1 98.31 349 TYR A C 1
ATOM 2774 O O . TYR A 1 349 ? 6.293 -13.422 -21.281 1 98.31 349 TYR A O 1
ATOM 2782 N N . THR A 1 350 ? 7.121 -11.617 -22.234 1 97.81 350 THR A N 1
ATOM 2783 C CA . THR A 1 350 ? 7.34 -12.305 -23.5 1 97.81 350 THR A CA 1
ATOM 2784 C C . THR A 1 350 ? 8.766 -12.852 -23.578 1 97.81 350 THR A C 1
ATOM 2786 O O . THR A 1 350 ? 9.68 -12.305 -22.953 1 97.81 350 THR A O 1
ATOM 2789 N N . MET A 1 351 ? 8.906 -13.945 -24.328 1 97.75 351 MET A N 1
ATOM 2790 C CA . MET A 1 351 ? 10.234 -14.523 -24.516 1 97.75 351 MET A CA 1
ATOM 2791 C C . MET A 1 351 ? 11.172 -13.523 -25.203 1 97.75 351 MET A C 1
ATOM 2793 O O . MET A 1 351 ? 12.367 -13.492 -24.906 1 97.75 351 MET A O 1
ATOM 2797 N N . ASP A 1 352 ? 10.609 -12.672 -25.969 1 97.25 352 ASP A N 1
ATOM 2798 C CA . ASP A 1 352 ? 11.406 -11.641 -26.625 1 97.25 352 ASP A CA 1
ATOM 2799 C C . ASP A 1 352 ? 11.992 -10.664 -25.609 1 97.25 352 ASP A C 1
ATOM 2801 O O . ASP A 1 352 ? 13.164 -10.289 -25.703 1 97.25 352 ASP A O 1
ATOM 2805 N N . ASP A 1 353 ? 11.195 -10.242 -24.75 1 97.56 353 ASP A N 1
ATOM 2806 C CA . ASP A 1 353 ? 11.656 -9.328 -23.719 1 97.56 353 ASP A CA 1
ATOM 2807 C C . ASP A 1 353 ? 12.727 -9.984 -22.844 1 97.56 353 ASP A C 1
ATOM 2809 O O . ASP A 1 353 ? 13.688 -9.336 -22.438 1 97.56 353 ASP A O 1
ATOM 2813 N N . ILE A 1 354 ? 12.562 -11.203 -22.531 1 98.12 354 ILE A N 1
ATOM 2814 C CA . ILE A 1 354 ? 13.531 -11.938 -21.734 1 98.12 354 ILE A CA 1
ATOM 2815 C C . ILE A 1 354 ? 14.844 -12.062 -22.5 1 98.12 354 ILE A C 1
ATOM 2817 O O . ILE A 1 354 ? 15.914 -11.812 -21.938 1 98.12 354 ILE A O 1
ATOM 2821 N N . GLN A 1 355 ? 14.75 -12.375 -23.766 1 97.38 355 GLN A N 1
ATOM 2822 C CA . GLN A 1 355 ? 15.953 -12.508 -24.594 1 97.38 355 GLN A CA 1
ATOM 2823 C C . GLN A 1 355 ? 16.656 -11.164 -24.75 1 97.38 355 GLN A C 1
ATOM 2825 O O . GLN A 1 355 ? 17.891 -11.109 -24.766 1 97.38 355 GLN A O 1
ATOM 2830 N N . GLU A 1 356 ? 15.898 -10.164 -24.828 1 97.44 356 GLU A N 1
ATOM 2831 C CA . GLU A 1 356 ? 16.484 -8.828 -24.938 1 97.44 356 GLU A CA 1
ATOM 2832 C C . GLU A 1 356 ? 17.312 -8.492 -23.688 1 97.44 356 GLU A C 1
ATOM 2834 O O . GLU A 1 356 ? 18.406 -7.914 -23.797 1 97.44 356 GLU A O 1
ATOM 2839 N N . ALA A 1 357 ? 16.828 -8.812 -22.578 1 97.81 357 ALA A N 1
ATOM 2840 C CA . ALA A 1 357 ? 17.562 -8.57 -21.328 1 97.81 357 ALA A CA 1
ATOM 2841 C C . ALA A 1 357 ? 18.844 -9.383 -21.297 1 97.81 357 ALA A C 1
ATOM 2843 O O . ALA A 1 357 ? 19.906 -8.875 -20.922 1 97.81 357 ALA A O 1
ATOM 2844 N N . PHE A 1 358 ? 18.812 -10.648 -21.75 1 97.81 358 PHE A N 1
ATOM 2845 C CA . PHE A 1 358 ? 19.984 -11.523 -21.703 1 97.81 358 PHE A CA 1
ATOM 2846 C C . PHE A 1 358 ? 20.984 -11.141 -22.781 1 97.81 358 PHE A C 1
ATOM 2848 O O . PHE A 1 358 ? 22.172 -11.453 -22.688 1 97.81 358 PHE A O 1
ATOM 2855 N N . ALA A 1 359 ? 20.5 -10.469 -23.797 1 96.38 359 ALA A N 1
ATOM 2856 C CA . ALA A 1 359 ? 21.391 -9.992 -24.859 1 96.38 359 ALA A CA 1
ATOM 2857 C C . ALA A 1 359 ? 21.969 -8.625 -24.516 1 96.38 359 ALA A C 1
ATOM 2859 O O . ALA A 1 359 ? 22.844 -8.125 -25.219 1 96.38 359 ALA A O 1
ATOM 2860 N N . GLY A 1 360 ? 21.469 -8.078 -23.453 1 96.44 360 GLY A N 1
ATOM 2861 C CA . GLY A 1 360 ? 21.891 -6.742 -23.062 1 96.44 360 GLY A CA 1
ATOM 2862 C C . GLY A 1 360 ? 23.234 -6.734 -22.344 1 96.44 360 GLY A C 1
ATOM 2863 O O . GLY A 1 360 ? 24.016 -7.668 -22.484 1 96.44 360 GLY A O 1
ATOM 2864 N N . ARG A 1 361 ? 23.625 -5.652 -21.656 1 96.62 361 ARG A N 1
ATOM 2865 C CA . ARG A 1 361 ? 24.906 -5.465 -20.984 1 96.62 361 ARG A CA 1
ATOM 2866 C C . ARG A 1 361 ? 24.938 -6.227 -19.656 1 96.62 361 ARG A C 1
ATOM 2868 O O . ARG A 1 361 ? 23.891 -6.473 -19.047 1 96.62 361 ARG A O 1
ATOM 2875 N N . PHE A 1 362 ? 26.078 -6.574 -19.266 1 97.62 362 PHE A N 1
ATOM 2876 C CA . PHE A 1 362 ? 26.297 -7.188 -17.953 1 97.62 362 PHE A CA 1
ATOM 2877 C C . PHE A 1 362 ? 26.406 -6.125 -16.875 1 97.62 362 PHE A C 1
ATOM 2879 O O . PHE A 1 362 ? 26.609 -4.945 -17.172 1 97.62 362 PHE A O 1
ATOM 2886 N N . LYS A 1 363 ? 26.156 -6.473 -15.703 1 95.25 363 LYS A N 1
ATOM 2887 C CA . LYS A 1 363 ? 26.297 -5.578 -14.555 1 95.25 363 LYS A CA 1
ATOM 2888 C C . LYS A 1 363 ? 27.5 -5.98 -13.703 1 95.25 363 LYS A C 1
ATOM 2890 O O . LYS A 1 363 ? 27.75 -7.168 -13.5 1 95.25 363 LYS A O 1
ATOM 2895 N N . GLU A 1 364 ? 28.25 -5.016 -13.188 1 91.56 364 GLU A N 1
ATOM 2896 C CA . GLU A 1 364 ? 29.438 -5.344 -12.398 1 91.56 364 GLU A CA 1
ATOM 2897 C C . GLU A 1 364 ? 29.641 -4.332 -11.273 1 91.56 364 GLU A C 1
ATOM 2899 O O . GLU A 1 364 ? 29.109 -3.221 -11.328 1 91.56 364 GLU A O 1
ATOM 2904 N N . GLN A 1 365 ? 30.203 -4.836 -10.289 1 88.31 365 GLN A N 1
ATOM 2905 C CA . GLN A 1 365 ? 30.781 -4.008 -9.234 1 88.31 365 GLN A CA 1
ATOM 2906 C C . GLN A 1 365 ? 32.312 -4.109 -9.219 1 88.31 365 GLN A C 1
ATOM 2908 O O . GLN A 1 365 ? 32.844 -5.156 -8.867 1 88.31 365 GLN A O 1
ATOM 2913 N N . ALA A 1 366 ? 32.969 -3.023 -9.57 1 83.06 366 ALA A N 1
ATOM 2914 C CA . ALA A 1 366 ? 34.406 -3.053 -9.734 1 83.06 366 ALA A CA 1
ATOM 2915 C C . ALA A 1 366 ? 35.125 -3.385 -8.422 1 83.06 366 ALA A C 1
ATOM 2917 O O . ALA A 1 366 ? 36.062 -4.176 -8.398 1 83.06 366 ALA A O 1
ATOM 2918 N N . SER A 1 367 ? 34.688 -2.789 -7.441 1 82.62 367 SER A N 1
ATOM 2919 C CA . SER A 1 367 ? 35.156 -3.057 -6.09 1 82.62 367 SER A CA 1
ATOM 2920 C C . SER A 1 367 ? 34 -3.061 -5.082 1 82.62 367 SER A C 1
ATOM 2922 O O . SER A 1 367 ? 32.875 -2.676 -5.41 1 82.62 367 SER A O 1
ATOM 2924 N N . SER A 1 368 ? 34.344 -3.527 -3.92 1 79.38 368 SER A N 1
ATOM 2925 C CA . SER A 1 368 ? 33.312 -3.611 -2.887 1 79.38 368 SER A CA 1
ATOM 2926 C C . SER A 1 368 ? 32.781 -2.232 -2.547 1 79.38 368 SER A C 1
ATOM 2928 O O . SER A 1 368 ? 31.672 -2.117 -2.014 1 79.38 368 SER A O 1
ATOM 2930 N N . SER A 1 369 ? 33.469 -1.216 -2.928 1 81.38 369 SER A N 1
ATOM 2931 C CA . SER A 1 369 ? 33.062 0.144 -2.609 1 81.38 369 SER A CA 1
ATOM 2932 C C . SER A 1 369 ? 32.5 0.848 -3.838 1 81.38 369 SER A C 1
ATOM 2934 O O . SER A 1 369 ? 32.031 1.99 -3.75 1 81.38 369 SER A O 1
ATOM 2936 N N . SER A 1 370 ? 32.5 0.064 -4.902 1 83.56 370 SER A N 1
ATOM 2937 C CA . SER A 1 370 ? 32.031 0.67 -6.141 1 83.56 370 SER A CA 1
ATOM 2938 C C . SER A 1 370 ? 30.531 0.419 -6.34 1 83.56 370 SER A C 1
ATOM 2940 O O . SER A 1 370 ? 29.969 -0.509 -5.758 1 83.56 370 SER A O 1
ATOM 2942 N N . ALA A 1 371 ? 29.969 1.324 -7.125 1 86.69 371 ALA A N 1
ATOM 2943 C CA . ALA A 1 371 ? 28.562 1.149 -7.504 1 86.69 371 ALA A CA 1
ATOM 2944 C C . ALA A 1 371 ? 28.422 0.063 -8.562 1 86.69 371 ALA A C 1
ATOM 2946 O O . ALA A 1 371 ? 29.391 -0.292 -9.242 1 86.69 371 ALA A O 1
ATOM 2947 N N . TRP A 1 372 ? 27.266 -0.596 -8.602 1 89.44 372 TRP A N 1
ATOM 2948 C CA . TRP A 1 372 ? 26.938 -1.534 -9.672 1 89.44 372 TRP A CA 1
ATOM 2949 C C . TRP A 1 372 ? 26.641 -0.796 -10.969 1 89.44 372 TRP A C 1
ATOM 2951 O O . TRP A 1 372 ? 25.719 0.028 -11.023 1 89.44 372 TRP A O 1
ATOM 2961 N N . LEU A 1 373 ? 27.453 -1.033 -11.961 1 90.69 373 LEU A N 1
ATOM 2962 C CA . LEU A 1 373 ? 27.344 -0.313 -13.227 1 90.69 373 LEU A CA 1
ATOM 2963 C C . LEU A 1 373 ? 27.359 -1.278 -14.406 1 90.69 373 LEU A C 1
ATOM 2965 O O . LEU A 1 373 ? 27.828 -2.414 -14.273 1 90.69 373 LEU A O 1
ATOM 2969 N N . PRO A 1 374 ? 26.844 -0.863 -15.531 1 93.5 374 PRO A N 1
ATOM 2970 C CA . PRO A 1 374 ? 26.906 -1.704 -16.734 1 93.5 374 PRO A CA 1
ATOM 2971 C C . PRO A 1 374 ? 28.344 -1.862 -17.25 1 93.5 374 PRO A C 1
ATOM 2973 O O . PRO A 1 374 ? 29.125 -0.914 -17.203 1 93.5 374 PRO A O 1
ATOM 2976 N N . VAL A 1 375 ? 28.641 -3.033 -17.703 1 95.12 375 VAL A N 1
ATOM 2977 C CA . VAL A 1 375 ? 29.938 -3.307 -18.312 1 95.12 375 VAL A CA 1
ATOM 2978 C C . VAL A 1 375 ? 29.953 -2.793 -19.75 1 95.12 375 VAL A C 1
ATOM 2980 O O . VAL A 1 375 ? 29 -3.002 -20.5 1 95.12 375 VAL A O 1
ATOM 2983 N N . LEU A 1 376 ? 31.031 -2.127 -20.047 1 93.69 376 LEU A N 1
ATOM 2984 C CA . LEU A 1 376 ? 31.188 -1.634 -21.406 1 93.69 376 LEU A CA 1
ATOM 2985 C C . LEU A 1 376 ? 31.281 -2.791 -22.391 1 93.69 376 LEU A C 1
ATOM 2987 O O . LEU A 1 376 ? 31.906 -3.812 -22.094 1 93.69 376 LEU A O 1
ATOM 2991 N N . ARG A 1 377 ? 30.766 -2.635 -23.578 1 92.44 377 ARG A N 1
ATOM 2992 C CA . ARG A 1 377 ? 30.719 -3.682 -24.594 1 92.44 377 ARG A CA 1
ATOM 2993 C C . ARG A 1 377 ? 32.125 -4.141 -24.984 1 92.44 377 ARG A C 1
ATOM 2995 O O . ARG A 1 377 ? 32.344 -5.32 -25.266 1 92.44 377 ARG A O 1
ATOM 3002 N N . ALA A 1 378 ? 33.031 -3.205 -24.922 1 93.06 378 ALA A N 1
ATOM 3003 C CA . ALA A 1 378 ? 34.406 -3.5 -25.328 1 93.06 378 ALA A CA 1
ATOM 3004 C C . ALA A 1 378 ? 35.062 -4.441 -24.328 1 93.06 378 ALA A C 1
ATOM 3006 O O . ALA A 1 378 ? 36.031 -5.148 -24.672 1 93.06 378 ALA A O 1
ATOM 3007 N N . ARG A 1 379 ? 34.531 -4.527 -23.188 1 94.62 379 ARG A N 1
ATOM 3008 C CA . ARG A 1 379 ? 35.188 -5.324 -22.156 1 94.62 379 ARG A CA 1
ATOM 3009 C C . ARG A 1 379 ? 34.562 -6.723 -22.094 1 94.62 379 ARG A C 1
ATOM 3011 O O . ARG A 1 379 ? 35.031 -7.582 -21.344 1 94.62 379 ARG A O 1
ATOM 3018 N N . VAL A 1 380 ? 33.594 -6.988 -22.781 1 96.31 380 VAL A N 1
ATOM 3019 C CA . VAL A 1 380 ? 32.938 -8.297 -22.797 1 96.31 380 VAL A CA 1
ATOM 3020 C C . VAL A 1 380 ? 33.719 -9.234 -23.734 1 96.31 380 VAL A C 1
ATOM 3022 O O . VAL A 1 380 ? 33.906 -8.922 -24.922 1 96.31 380 VAL A O 1
ATOM 3025 N N . PRO A 1 381 ? 34.062 -10.328 -23.281 1 96.38 381 PRO A N 1
ATOM 3026 C CA . PRO A 1 381 ? 34.844 -11.25 -24.109 1 96.38 381 PRO A CA 1
ATOM 3027 C C . PRO A 1 381 ? 34 -11.938 -25.188 1 96.38 381 PRO A C 1
ATOM 3029 O O . PRO A 1 381 ? 32.781 -11.891 -25.141 1 96.38 381 PRO A O 1
ATOM 3032 N N . VAL A 1 382 ? 34.719 -12.547 -26.188 1 93.5 382 VAL A N 1
ATOM 3033 C CA . VAL A 1 382 ? 34.125 -13.352 -27.234 1 93.5 382 VAL A CA 1
ATOM 3034 C C . VAL A 1 382 ? 34.594 -14.797 -27.109 1 93.5 382 VAL A C 1
ATOM 3036 O O . VAL A 1 382 ? 35.781 -15.062 -26.938 1 93.5 382 VAL A O 1
ATOM 3039 N N . PRO A 1 383 ? 33.844 -15.75 -27.344 1 94.12 383 PRO A N 1
ATOM 3040 C CA . PRO A 1 383 ? 32.375 -15.625 -27.578 1 94.12 383 PRO A CA 1
ATOM 3041 C C . PRO A 1 383 ? 31.656 -15.047 -26.359 1 94.12 383 PRO A C 1
ATOM 3043 O O . PRO A 1 383 ? 32.125 -15.164 -25.234 1 94.12 383 PRO A O 1
ATOM 3046 N N . ARG A 1 384 ? 30.547 -14.414 -26.625 1 95.44 384 ARG A N 1
ATOM 3047 C CA . ARG A 1 384 ? 29.797 -13.742 -25.562 1 95.44 384 ARG A CA 1
ATOM 3048 C C . ARG A 1 384 ? 29.391 -14.734 -24.469 1 95.44 384 ARG A C 1
ATOM 3050 O O . ARG A 1 384 ? 28.781 -15.766 -24.75 1 95.44 384 ARG A O 1
ATOM 3057 N N . PRO A 1 385 ? 29.672 -14.445 -23.281 1 95.12 385 PRO A N 1
ATOM 3058 C CA . PRO A 1 385 ? 29.266 -15.328 -22.188 1 95.12 385 PRO A CA 1
ATOM 3059 C C . PRO A 1 385 ? 27.75 -15.531 -22.125 1 95.12 385 PRO A C 1
ATOM 3061 O O . PRO A 1 385 ? 27 -14.586 -22.344 1 95.12 385 PRO A O 1
ATOM 3064 N N . GLY A 1 386 ? 27.297 -16.812 -21.828 1 94.75 386 GLY A N 1
ATOM 3065 C CA . GLY A 1 386 ? 25.875 -17.109 -21.703 1 94.75 386 GLY A CA 1
ATOM 3066 C C . GLY A 1 386 ? 25.281 -17.703 -22.969 1 94.75 386 GLY A C 1
ATOM 3067 O O . GLY A 1 386 ? 24.172 -18.25 -22.953 1 94.75 386 GLY A O 1
ATOM 3068 N N . THR A 1 387 ? 25.984 -17.625 -24.047 1 93.88 387 THR A N 1
ATOM 3069 C CA . THR A 1 387 ? 25.531 -18.203 -25.297 1 93.88 387 THR A CA 1
ATOM 3070 C C . THR A 1 387 ? 25.812 -19.703 -25.328 1 93.88 387 THR A C 1
ATOM 3072 O O . THR A 1 387 ? 26.844 -20.156 -24.828 1 93.88 387 THR A O 1
ATOM 3075 N N . CYS A 1 388 ? 24.828 -20.422 -25.875 1 95.38 388 CYS A N 1
ATOM 3076 C CA . CYS A 1 388 ? 25 -21.859 -25.953 1 95.38 388 CYS A CA 1
ATOM 3077 C C . CYS A 1 388 ? 25.984 -22.234 -27.062 1 95.38 388 CYS A C 1
ATOM 3079 O O . CYS A 1 388 ? 25.812 -21.828 -28.203 1 95.38 388 CYS A O 1
ATOM 3081 N N . VAL A 1 389 ? 26.969 -22.922 -26.656 1 93.19 389 VAL A N 1
ATOM 3082 C CA . VAL A 1 389 ? 27.969 -23.406 -27.594 1 93.19 389 VAL A CA 1
ATOM 3083 C C . VAL A 1 389 ? 28.016 -24.938 -27.578 1 93.19 389 VAL A C 1
ATOM 3085 O O . VAL A 1 389 ? 27.531 -25.547 -26.625 1 93.19 389 VAL A O 1
ATOM 3088 N N . ASN A 1 390 ? 28.547 -25.516 -28.547 1 87.69 390 ASN A N 1
ATOM 3089 C CA . ASN A 1 390 ? 28.562 -26.969 -28.656 1 87.69 390 ASN A CA 1
ATOM 3090 C C . ASN A 1 390 ? 29.469 -27.594 -27.609 1 87.69 390 ASN A C 1
ATOM 3092 O O . ASN A 1 390 ? 29.172 -28.656 -27.078 1 87.69 390 ASN A O 1
ATOM 3096 N N . LYS A 1 391 ? 30.641 -26.969 -27.422 1 92.38 391 LYS A N 1
ATOM 3097 C CA . LYS A 1 391 ? 31.578 -27.484 -26.422 1 92.38 391 LYS A CA 1
ATOM 3098 C C . LYS A 1 391 ? 32.031 -26.391 -25.453 1 92.38 391 LYS A C 1
ATOM 3100 O O . LYS A 1 391 ? 32.969 -25.656 -25.734 1 92.38 391 LYS A O 1
ATOM 3105 N N . THR A 1 392 ? 31.453 -26.5 -24.266 1 94.88 392 THR A N 1
ATOM 3106 C CA . THR A 1 392 ? 31.75 -25.453 -23.297 1 94.88 392 THR A CA 1
ATOM 3107 C C . THR A 1 392 ? 33.156 -25.641 -22.719 1 94.88 392 THR A C 1
ATOM 3109 O O . THR A 1 392 ? 33.781 -24.688 -22.234 1 94.88 392 THR A O 1
ATOM 3112 N N . GLU A 1 393 ? 33.719 -26.859 -22.797 1 93.12 393 GLU A N 1
ATOM 3113 C CA . GLU A 1 393 ? 35.031 -27.141 -22.281 1 93.12 393 GLU A CA 1
ATOM 3114 C C . GLU A 1 393 ? 36.125 -26.422 -23.094 1 93.12 393 GLU A C 1
ATOM 3116 O O . GLU A 1 393 ? 37.219 -26.219 -22.625 1 93.12 393 GLU A O 1
ATOM 3121 N N . ALA A 1 394 ? 35.719 -26.031 -24.281 1 93.06 394 ALA A N 1
ATOM 3122 C CA . ALA A 1 394 ? 36.688 -25.391 -25.188 1 93.06 394 ALA A CA 1
ATOM 3123 C C . ALA A 1 394 ? 36.625 -23.875 -25.016 1 93.06 394 ALA A C 1
ATOM 3125 O O . ALA A 1 394 ? 37.406 -23.141 -25.641 1 93.06 394 ALA A O 1
ATOM 3126 N N . LEU A 1 395 ? 35.812 -23.344 -24.156 1 95.19 395 LEU A N 1
ATOM 3127 C CA . LEU A 1 395 ? 35.75 -21.906 -23.938 1 95.19 395 LEU A CA 1
ATOM 3128 C C . LEU A 1 395 ? 37.031 -21.375 -23.344 1 95.19 395 LEU A C 1
ATOM 3130 O O . LEU A 1 395 ? 37.625 -22.016 -22.469 1 95.19 395 LEU A O 1
ATOM 3134 N N . PRO A 1 396 ? 37.5 -20.25 -23.828 1 94.88 396 PRO A N 1
ATOM 3135 C CA . PRO A 1 396 ? 38.719 -19.672 -23.297 1 94.88 396 PRO A CA 1
ATOM 3136 C C . PRO A 1 396 ? 38.594 -19.25 -21.828 1 94.88 396 PRO A C 1
ATOM 3138 O O . PRO A 1 396 ? 37.5 -18.984 -21.359 1 94.88 396 PRO A O 1
ATOM 3141 N N . ASP A 1 397 ? 39.688 -19.125 -21.125 1 94.56 397 ASP A N 1
ATOM 3142 C CA . ASP A 1 397 ? 39.75 -18.797 -19.703 1 94.56 397 ASP A CA 1
ATOM 3143 C C . ASP A 1 397 ? 39.156 -17.422 -19.438 1 94.56 397 ASP A C 1
ATOM 3145 O O . ASP A 1 397 ? 38.594 -17.188 -18.375 1 94.56 397 ASP A O 1
ATOM 3149 N N . ASN A 1 398 ? 39.438 -16.531 -20.328 1 94.75 398 ASN A N 1
ATOM 3150 C CA . ASN A 1 398 ? 38.938 -15.172 -20.109 1 94.75 398 ASN A CA 1
ATOM 3151 C C . ASN A 1 398 ? 37.406 -15.141 -20.078 1 94.75 398 ASN A C 1
ATOM 3153 O O . ASN A 1 398 ? 36.812 -14.398 -19.297 1 94.75 398 ASN A O 1
ATOM 3157 N N . VAL A 1 399 ? 36.844 -15.945 -20.906 1 95.75 399 VAL A N 1
ATOM 3158 C CA . VAL A 1 399 ? 35.406 -16.031 -20.922 1 95.75 399 VAL A CA 1
ATOM 3159 C C . VAL A 1 399 ? 34.906 -16.688 -19.625 1 95.75 399 VAL A C 1
ATOM 3161 O O . VAL A 1 399 ? 33.938 -16.203 -19.016 1 95.75 399 VAL A O 1
ATOM 3164 N N . LEU A 1 400 ? 35.562 -17.688 -19.172 1 96 400 LEU A N 1
ATOM 3165 C CA . LEU A 1 400 ? 35.188 -18.422 -17.969 1 96 400 LEU A CA 1
ATOM 3166 C C . LEU A 1 400 ? 35.312 -17.531 -16.734 1 96 400 LEU A C 1
ATOM 3168 O O . LEU A 1 400 ? 34.438 -17.547 -15.852 1 96 400 LEU A O 1
ATOM 3172 N N . ASN A 1 401 ? 36.344 -16.766 -16.656 1 94.88 401 ASN A N 1
ATOM 3173 C CA . ASN A 1 401 ? 36.562 -15.859 -15.523 1 94.88 401 ASN A CA 1
ATOM 3174 C C . ASN A 1 401 ? 35.531 -14.727 -15.523 1 94.88 401 ASN A C 1
ATOM 3176 O O . ASN A 1 401 ? 35.094 -14.281 -14.461 1 94.88 401 ASN A O 1
ATOM 3180 N N . PHE A 1 402 ? 35.219 -14.297 -16.672 1 95.62 402 PHE A N 1
ATOM 3181 C CA . PHE A 1 402 ? 34.219 -13.242 -16.781 1 95.62 402 PHE A CA 1
ATOM 3182 C C . PHE A 1 402 ? 32.875 -13.719 -16.266 1 95.62 402 PHE A C 1
ATOM 3184 O O . PHE A 1 402 ? 32.219 -13.023 -15.469 1 95.62 402 PHE A O 1
ATOM 3191 N N . ILE A 1 403 ? 32.438 -14.844 -16.656 1 93.56 403 ILE A N 1
ATOM 3192 C CA . ILE A 1 403 ? 31.141 -15.367 -16.266 1 93.56 403 ILE A CA 1
ATOM 3193 C C . ILE A 1 403 ? 31.109 -15.617 -14.758 1 93.56 403 ILE A C 1
ATOM 3195 O O . ILE A 1 403 ? 30.062 -15.438 -14.117 1 93.56 403 ILE A O 1
ATOM 3199 N N . ARG A 1 404 ? 32.156 -16.031 -14.242 1 94.31 404 ARG A N 1
ATOM 3200 C CA . ARG A 1 404 ? 32.25 -16.312 -12.812 1 94.31 404 ARG A CA 1
ATOM 3201 C C . ARG A 1 404 ? 31.906 -15.07 -11.992 1 94.31 404 ARG A C 1
ATOM 3203 O O . ARG A 1 404 ? 31.25 -15.164 -10.961 1 94.31 404 ARG A O 1
ATOM 3210 N N . SER A 1 405 ? 32.25 -13.914 -12.531 1 93.75 405 SER A N 1
ATOM 3211 C CA . SER A 1 405 ? 32.094 -12.695 -11.742 1 93.75 405 SER A CA 1
ATOM 3212 C C . SER A 1 405 ? 30.922 -11.852 -12.25 1 93.75 405 SER A C 1
ATOM 3214 O O . SER A 1 405 ? 30.469 -10.93 -11.57 1 93.75 405 SER A O 1
ATOM 3216 N N . HIS A 1 406 ? 30.406 -12.211 -13.469 1 95.69 406 HIS A N 1
ATOM 3217 C CA . HIS A 1 406 ? 29.391 -11.352 -14.07 1 95.69 406 HIS A CA 1
ATOM 3218 C C . HIS A 1 406 ? 28.156 -12.156 -14.477 1 95.69 406 HIS A C 1
ATOM 3220 O O . HIS A 1 406 ? 27.734 -12.094 -15.633 1 95.69 406 HIS A O 1
ATOM 3226 N N . PRO A 1 407 ? 27.484 -12.75 -13.523 1 96.5 407 PRO A N 1
ATOM 3227 C CA . PRO A 1 407 ? 26.297 -13.508 -13.906 1 96.5 407 PRO A CA 1
ATOM 3228 C C . PRO A 1 407 ? 25.062 -12.617 -14.047 1 96.5 407 PRO A C 1
ATOM 3230 O O . PRO A 1 407 ? 24.062 -13.039 -14.633 1 96.5 407 PRO A O 1
ATOM 3233 N N . LEU A 1 408 ? 25.062 -11.383 -13.578 1 97.5 408 LEU A N 1
ATOM 3234 C CA . LEU A 1 408 ? 23.906 -10.508 -13.484 1 97.5 408 LEU A CA 1
ATOM 3235 C C . LEU A 1 408 ? 23.828 -9.562 -14.672 1 97.5 408 LEU A C 1
ATOM 3237 O O . LEU A 1 408 ? 24.828 -8.922 -15.023 1 97.5 408 LEU A O 1
ATOM 3241 N N . MET A 1 409 ? 22.625 -9.516 -15.305 1 98.06 409 MET A N 1
ATOM 3242 C CA . MET A 1 409 ? 22.391 -8.562 -16.391 1 98.06 409 MET A CA 1
ATOM 3243 C C . MET A 1 409 ? 22.031 -7.188 -15.836 1 98.06 409 MET A C 1
ATOM 3245 O O . MET A 1 409 ? 21.453 -7.078 -14.75 1 98.06 409 MET A O 1
ATOM 3249 N N . ASP A 1 410 ? 22.312 -6.211 -16.594 1 96 410 ASP A N 1
ATOM 3250 C CA . ASP A 1 410 ? 22.062 -4.844 -16.156 1 96 410 ASP A CA 1
ATOM 3251 C C . ASP A 1 410 ? 20.594 -4.465 -16.344 1 96 410 ASP A C 1
ATOM 3253 O O . ASP A 1 410 ? 19.969 -3.883 -15.453 1 96 410 ASP A O 1
ATOM 3257 N N . SER A 1 411 ? 20.062 -4.797 -17.453 1 95.56 411 SER A N 1
ATOM 3258 C CA . SER A 1 411 ? 18.672 -4.434 -17.766 1 95.56 411 SER A CA 1
ATOM 3259 C C . SER A 1 411 ? 17.688 -5.406 -17.125 1 95.56 411 SER A C 1
ATOM 3261 O O . SER A 1 411 ? 17.938 -6.613 -17.094 1 95.56 411 SER A O 1
ATOM 3263 N N . ALA A 1 412 ? 16.594 -4.84 -16.656 1 96.38 412 ALA A N 1
ATOM 3264 C CA . ALA A 1 412 ? 15.508 -5.672 -16.141 1 96.38 412 ALA A CA 1
ATOM 3265 C C . ALA A 1 412 ? 14.57 -6.09 -17.266 1 96.38 412 ALA A C 1
ATOM 3267 O O . ALA A 1 412 ? 14.406 -5.367 -18.25 1 96.38 412 ALA A O 1
ATOM 3268 N N . VAL A 1 413 ? 14.031 -7.254 -17.094 1 98.31 413 VAL A N 1
ATOM 3269 C CA . VAL A 1 413 ? 13.047 -7.719 -18.062 1 98.31 413 VAL A CA 1
ATOM 3270 C C . VAL A 1 413 ? 11.766 -6.887 -17.938 1 98.31 413 VAL A C 1
ATOM 3272 O O . VAL A 1 413 ? 11.18 -6.801 -16.859 1 98.31 413 VAL A O 1
ATOM 3275 N N . ARG A 1 414 ? 11.383 -6.34 -18.984 1 95.5 414 ARG A N 1
ATOM 3276 C CA . ARG A 1 414 ? 10.164 -5.531 -19 1 95.5 414 ARG A CA 1
ATOM 3277 C C . ARG A 1 414 ? 8.922 -6.41 -19.094 1 95.5 414 ARG A C 1
ATOM 3279 O O . ARG A 1 414 ? 8.945 -7.453 -19.75 1 95.5 414 ARG A O 1
ATOM 3286 N N . HIS A 1 415 ? 7.941 -6.008 -18.375 1 94.44 415 HIS A N 1
ATOM 3287 C CA . HIS A 1 415 ? 6.676 -6.719 -18.531 1 94.44 415 HIS A CA 1
ATOM 3288 C C . HIS A 1 415 ? 5.879 -6.191 -19.719 1 94.44 415 HIS A C 1
ATOM 3290 O O . HIS A 1 415 ? 6.086 -5.055 -20.156 1 94.44 415 HIS A O 1
ATOM 3296 N N . ASP A 1 416 ? 5.027 -6.984 -20.109 1 92.81 416 ASP A N 1
ATOM 3297 C CA . ASP A 1 416 ? 4.246 -6.699 -21.312 1 92.81 416 ASP A CA 1
ATOM 3298 C C . ASP A 1 416 ? 3.316 -5.508 -21.094 1 92.81 416 ASP A C 1
ATOM 3300 O O . ASP A 1 416 ? 2.621 -5.438 -20.078 1 92.81 416 ASP A O 1
ATOM 3304 N N . GLY A 1 417 ? 3.346 -4.543 -22.016 1 89.5 417 GLY A N 1
ATOM 3305 C CA . GLY A 1 417 ? 2.48 -3.375 -21.969 1 89.5 417 GLY A CA 1
ATOM 3306 C C . GLY A 1 417 ? 2.945 -2.334 -20.969 1 89.5 417 GLY A C 1
ATOM 3307 O O . GLY A 1 417 ? 2.303 -1.295 -20.797 1 89.5 417 GLY A O 1
ATOM 3308 N N . ASP A 1 418 ? 3.963 -2.584 -20.219 1 89.94 418 ASP A N 1
ATOM 3309 C CA . ASP A 1 418 ? 4.566 -1.685 -19.234 1 89.94 418 ASP A CA 1
ATOM 3310 C C . ASP A 1 418 ? 3.596 -1.373 -18.109 1 89.94 418 ASP A C 1
ATOM 3312 O O . ASP A 1 418 ? 3.662 -0.301 -17.5 1 89.94 418 ASP A O 1
ATOM 3316 N N . ALA A 1 419 ? 2.646 -2.16 -18 1 91.56 419 ALA A N 1
ATOM 3317 C CA . ALA A 1 419 ? 1.709 -2.121 -16.875 1 91.56 419 ALA A CA 1
ATOM 3318 C C . ALA A 1 419 ? 1.291 -3.529 -16.469 1 91.56 419 ALA A C 1
ATOM 3320 O O . ALA A 1 419 ? 1.257 -4.441 -17.297 1 91.56 419 ALA A O 1
ATOM 3321 N N . PRO A 1 420 ? 1.037 -3.697 -15.203 1 94.69 420 PRO A N 1
ATOM 3322 C CA . PRO A 1 420 ? 0.56 -5.02 -14.789 1 94.69 420 PRO A CA 1
ATOM 3323 C C . PRO A 1 420 ? -0.79 -5.379 -15.406 1 94.69 420 PRO A C 1
ATOM 3325 O O . PRO A 1 420 ? -1.601 -4.492 -15.688 1 94.69 420 PRO A O 1
ATOM 3328 N N . ALA A 1 421 ? -1.006 -6.594 -15.586 1 95.56 421 ALA A N 1
ATOM 3329 C CA . ALA A 1 421 ? -2.303 -7.055 -16.078 1 95.56 421 ALA A CA 1
ATOM 3330 C C . ALA A 1 421 ? -3.387 -6.867 -15.016 1 95.56 421 ALA A C 1
ATOM 3332 O O . ALA A 1 421 ? -4.551 -6.633 -15.352 1 95.56 421 ALA A O 1
ATOM 3333 N N . PHE A 1 422 ? -3.008 -7.012 -13.953 1 94.62 422 PHE A N 1
ATOM 3334 C CA . PHE A 1 422 ? -3.898 -6.867 -12.812 1 94.62 422 PHE A CA 1
ATOM 3335 C C . PHE A 1 422 ? -3.117 -6.488 -11.562 1 94.62 422 PHE A C 1
ATOM 3337 O O . PHE A 1 422 ? -1.993 -6.953 -11.359 1 94.62 422 PHE A O 1
ATOM 3344 N N . TYR A 1 423 ? -3.684 -5.672 -10.719 1 93.94 423 TYR A N 1
ATOM 3345 C CA . TYR A 1 423 ? -3.131 -5.402 -9.398 1 93.94 423 TYR A CA 1
ATOM 3346 C C . TYR A 1 423 ? -4.227 -5 -8.422 1 93.94 423 TYR A C 1
ATOM 3348 O O . TYR A 1 423 ? -5.273 -4.492 -8.828 1 93.94 423 TYR A O 1
ATOM 3356 N N . LYS A 1 424 ? -4.039 -5.32 -7.203 1 91.88 424 LYS A N 1
ATOM 3357 C CA . LYS A 1 424 ? -5.012 -5.012 -6.156 1 91.88 424 LYS A CA 1
ATOM 3358 C C . LYS A 1 424 ? -4.328 -4.855 -4.801 1 91.88 424 LYS A C 1
ATOM 3360 O O . LYS A 1 424 ? -3.391 -5.59 -4.484 1 91.88 424 LYS A O 1
ATOM 3365 N N . ARG A 1 425 ? -4.852 -3.941 -4.059 1 86.06 425 ARG A N 1
ATOM 3366 C CA . ARG A 1 425 ? -4.371 -3.732 -2.697 1 86.06 425 ARG A CA 1
ATOM 3367 C C . ARG A 1 425 ? -4.992 -4.738 -1.735 1 86.06 425 ARG A C 1
ATOM 3369 O O . ARG A 1 425 ? -6.082 -5.258 -1.992 1 86.06 425 ARG A O 1
ATOM 3376 N N . ASP A 1 426 ? -4.352 -5.027 -0.666 1 86.5 426 ASP A N 1
ATOM 3377 C CA . ASP A 1 426 ? -4.801 -5.902 0.412 1 86.5 426 ASP A CA 1
ATOM 3378 C C . ASP A 1 426 ? -5.109 -7.301 -0.111 1 86.5 426 ASP A C 1
ATOM 3380 O O . ASP A 1 426 ? -6.102 -7.914 0.289 1 86.5 426 ASP A O 1
ATOM 3384 N N . LEU A 1 427 ? -4.434 -7.629 -1.048 1 91.88 427 LEU A N 1
ATOM 3385 C CA . LEU A 1 427 ? -4.551 -8.953 -1.645 1 91.88 427 LEU A CA 1
ATOM 3386 C C . LEU A 1 427 ? -3.188 -9.633 -1.741 1 91.88 427 LEU A C 1
ATOM 3388 O O . LEU A 1 427 ? -2.203 -9 -2.129 1 91.88 427 LEU A O 1
ATOM 3392 N N . VAL A 1 428 ? -3.166 -10.859 -1.295 1 94.75 428 VAL A N 1
ATOM 3393 C CA . VAL A 1 428 ? -1.932 -11.625 -1.403 1 94.75 428 VAL A CA 1
ATOM 3394 C C . VAL A 1 428 ? -2.154 -12.836 -2.309 1 94.75 428 VAL A C 1
ATOM 3396 O O . VAL A 1 428 ? -2.809 -13.805 -1.915 1 94.75 428 VAL A O 1
ATOM 3399 N N . LEU A 1 429 ? -1.579 -12.758 -3.443 1 97.31 429 LEU A N 1
ATOM 3400 C CA . LEU A 1 429 ? -1.658 -13.875 -4.379 1 97.31 429 LEU A CA 1
ATOM 3401 C C . LEU A 1 429 ? -0.558 -14.898 -4.105 1 97.31 429 LEU A C 1
ATOM 3403 O O . LEU A 1 429 ? 0.586 -14.523 -3.834 1 97.31 429 LEU A O 1
ATOM 3407 N N . THR A 1 430 ? -0.925 -16.156 -4.23 1 97.06 430 THR A N 1
ATOM 3408 C CA . THR A 1 430 ? 0.034 -17.219 -3.922 1 97.06 430 THR A CA 1
ATOM 3409 C C . THR A 1 430 ? 0.326 -18.062 -5.156 1 97.06 430 THR A C 1
ATOM 3411 O O . THR A 1 430 ? 1.441 -18.562 -5.328 1 97.06 430 THR A O 1
ATOM 3414 N N . THR A 1 431 ? -0.652 -18.281 -5.941 1 97.94 431 THR A N 1
ATOM 3415 C CA . THR A 1 431 ? -0.528 -19.172 -7.082 1 97.94 431 THR A CA 1
ATOM 3416 C C . THR A 1 431 ? -1.252 -18.609 -8.297 1 97.94 431 THR A C 1
ATOM 3418 O O . THR A 1 431 ? -2.154 -17.781 -8.164 1 97.94 431 THR A O 1
ATOM 3421 N N . LEU A 1 432 ? -0.83 -19.094 -9.453 1 98.44 432 LEU A N 1
ATOM 3422 C CA . LEU A 1 432 ? -1.393 -18.562 -10.688 1 98.44 432 LEU A CA 1
ATOM 3423 C C . LEU A 1 432 ? -1.401 -19.609 -11.789 1 98.44 432 LEU A C 1
ATOM 3425 O O . LEU A 1 432 ? -0.434 -20.359 -11.945 1 98.44 432 LEU A O 1
ATOM 3429 N N . VAL A 1 433 ? -2.473 -19.766 -12.445 1 98.31 433 VAL A N 1
ATOM 3430 C CA . VAL A 1 433 ? -2.566 -20.5 -13.695 1 98.31 433 VAL A CA 1
ATOM 3431 C C . VAL A 1 433 ? -3.352 -19.688 -14.719 1 98.31 433 VAL A C 1
ATOM 3433 O O . VAL A 1 433 ? -4.148 -18.812 -14.352 1 98.31 433 VAL A O 1
ATOM 3436 N N . VAL A 1 434 ? -3.127 -19.906 -15.992 1 97.88 434 VAL A N 1
ATOM 3437 C CA . VAL A 1 434 ? -3.707 -19.062 -17.031 1 97.88 434 VAL A CA 1
ATOM 3438 C C . VAL A 1 434 ? -4.32 -19.938 -18.125 1 97.88 434 VAL A C 1
ATOM 3440 O O . VAL A 1 434 ? -3.785 -21 -18.453 1 97.88 434 VAL A O 1
ATOM 3443 N N . ASP A 1 435 ? -5.414 -19.484 -18.609 1 96.44 435 ASP A N 1
ATOM 3444 C CA . ASP A 1 435 ? -6.105 -20.125 -19.719 1 96.44 435 ASP A CA 1
ATOM 3445 C C . ASP A 1 435 ? -6.395 -19.125 -20.844 1 96.44 435 ASP A C 1
ATOM 3447 O O . ASP A 1 435 ? -6.27 -17.906 -20.641 1 96.44 435 ASP A O 1
ATOM 3451 N N . LYS A 1 436 ? -6.598 -19.672 -22.047 1 94.56 436 LYS A N 1
ATOM 3452 C CA . LYS A 1 436 ? -7.051 -18.875 -23.172 1 94.56 436 LYS A CA 1
ATOM 3453 C C . LYS A 1 436 ? -8.414 -19.344 -23.672 1 94.56 436 LYS A C 1
ATOM 3455 O O . LYS A 1 436 ? -8.617 -20.531 -23.922 1 94.56 436 LYS A O 1
ATOM 3460 N N . GLN A 1 437 ? -9.344 -18.391 -23.703 1 93.88 437 GLN A N 1
ATOM 3461 C CA . GLN A 1 437 ? -10.695 -18.734 -24.141 1 93.88 437 GLN A CA 1
ATOM 3462 C C . GLN A 1 437 ? -11.078 -17.969 -25.406 1 93.88 437 GLN A C 1
ATOM 3464 O O . GLN A 1 437 ? -11.188 -16.75 -25.391 1 93.88 437 GLN A O 1
ATOM 3469 N N . PHE A 1 438 ? -11.281 -18.75 -26.438 1 92.81 438 PHE A N 1
ATOM 3470 C CA . PHE A 1 438 ? -11.727 -18.188 -27.703 1 92.81 438 PHE A CA 1
ATOM 3471 C C . PHE A 1 438 ? -13.242 -18.125 -27.766 1 92.81 438 PHE A C 1
ATOM 3473 O O . PHE A 1 438 ? -13.93 -19.109 -27.453 1 92.81 438 PHE A O 1
ATOM 3480 N N . VAL A 1 439 ? -13.797 -17 -28.062 1 92.12 439 VAL A N 1
ATOM 3481 C CA . VAL A 1 439 ? -15.234 -16.812 -28.172 1 92.12 439 VAL A CA 1
ATOM 3482 C C . VAL A 1 439 ? -15.594 -16.328 -29.578 1 92.12 439 VAL A C 1
ATOM 3484 O O . VAL A 1 439 ? -15.117 -15.266 -30.016 1 92.12 439 VAL A O 1
ATOM 3487 N N . ASP A 1 440 ? -16.453 -17.078 -30.188 1 90.12 440 ASP A N 1
ATOM 3488 C CA . ASP A 1 440 ? -16.984 -16.719 -31.516 1 90.12 440 ASP A CA 1
ATOM 3489 C C . ASP A 1 440 ? -18.172 -15.766 -31.391 1 90.12 440 ASP A C 1
ATOM 3491 O O . ASP A 1 440 ? -19.266 -16.188 -31.016 1 90.12 440 ASP A O 1
ATOM 3495 N N . MET A 1 441 ? -18.016 -14.555 -31.703 1 83.44 441 MET A N 1
ATOM 3496 C CA . MET A 1 441 ? -19.062 -13.555 -31.562 1 83.44 441 MET A CA 1
ATOM 3497 C C . MET A 1 441 ? -19.797 -13.344 -32.875 1 83.44 441 MET A C 1
ATOM 3499 O O . MET A 1 441 ? -20.516 -12.359 -33.062 1 83.44 441 MET A O 1
ATOM 3503 N N . LEU A 1 442 ? -19.75 -14.32 -33.812 1 77.88 442 LEU A N 1
ATOM 3504 C CA . LEU A 1 442 ? -20.375 -14.234 -35.125 1 77.88 442 LEU A CA 1
ATOM 3505 C C . LEU A 1 442 ? -19.938 -12.969 -35.844 1 77.88 442 LEU A C 1
ATOM 3507 O O . LEU A 1 442 ? -20.688 -12.438 -36.688 1 77.88 442 LEU A O 1
ATOM 3511 N N . GLY A 1 443 ? -18.844 -12.367 -35.562 1 73.12 443 GLY A N 1
ATOM 3512 C CA . GLY A 1 443 ? -18.172 -11.211 -36.156 1 73.12 443 GLY A CA 1
ATOM 3513 C C . GLY A 1 443 ? -16.719 -11.07 -35.719 1 73.12 443 GLY A C 1
ATOM 3514 O O . GLY A 1 443 ? -15.867 -11.828 -36.156 1 73.12 443 GLY A O 1
ATOM 3515 N N . ASP A 1 444 ? -16.578 -10.242 -34.75 1 79.06 444 ASP A N 1
ATOM 3516 C CA . ASP A 1 444 ? -15.219 -10.016 -34.281 1 79.06 444 ASP A CA 1
ATOM 3517 C C . ASP A 1 444 ? -14.883 -10.977 -33.125 1 79.06 444 ASP A C 1
ATOM 3519 O O . ASP A 1 444 ? -15.25 -10.727 -31.969 1 79.06 444 ASP A O 1
ATOM 3523 N N . ASP A 1 445 ? -14.219 -12.047 -33.531 1 86.19 445 ASP A N 1
ATOM 3524 C CA . ASP A 1 445 ? -13.805 -13.031 -32.531 1 86.19 445 ASP A CA 1
ATOM 3525 C C . ASP A 1 445 ? -12.859 -12.414 -31.516 1 86.19 445 ASP A C 1
ATOM 3527 O O . ASP A 1 445 ? -12.109 -11.492 -31.828 1 86.19 445 ASP A O 1
ATOM 3531 N N . ILE A 1 446 ? -13.102 -12.852 -30.312 1 90.06 446 ILE A N 1
ATOM 3532 C CA . ILE A 1 446 ? -12.273 -12.336 -29.234 1 90.06 446 ILE A CA 1
ATOM 3533 C C . ILE A 1 446 ? -11.641 -13.5 -28.469 1 90.06 446 ILE A C 1
ATOM 3535 O O . ILE A 1 446 ? -12.289 -14.523 -28.234 1 90.06 446 ILE A O 1
ATOM 3539 N N . THR A 1 447 ? -10.375 -13.398 -28.25 1 93.25 447 THR A N 1
ATOM 3540 C CA . THR A 1 447 ? -9.695 -14.344 -27.359 1 93.25 447 THR A CA 1
ATOM 3541 C C . THR A 1 447 ? -9.359 -13.695 -26.031 1 93.25 447 THR A C 1
ATOM 3543 O O . THR A 1 447 ? -8.68 -12.664 -25.984 1 93.25 447 THR A O 1
ATOM 3546 N N . TYR A 1 448 ? -9.914 -14.312 -25.031 1 95.19 448 TYR A N 1
ATOM 3547 C CA . TYR A 1 448 ? -9.664 -13.805 -23.688 1 95.19 448 TYR A CA 1
ATOM 3548 C C . TYR A 1 448 ? -8.531 -14.562 -23 1 95.19 448 TYR A C 1
ATOM 3550 O O . TYR A 1 448 ? -8.406 -15.773 -23.172 1 95.19 448 TYR A O 1
ATOM 3558 N N . THR A 1 449 ? -7.684 -13.836 -22.312 1 96.25 449 THR A N 1
ATOM 3559 C CA . THR A 1 449 ? -6.781 -14.461 -21.344 1 96.25 449 THR A CA 1
ATOM 3560 C C . THR A 1 449 ? -7.41 -14.5 -19.953 1 96.25 449 THR A C 1
ATOM 3562 O O . THR A 1 449 ? -7.773 -13.461 -19.406 1 96.25 449 THR A O 1
ATOM 3565 N N . VAL A 1 450 ? -7.578 -15.641 -19.438 1 97.12 450 VAL A N 1
ATOM 3566 C CA . VAL A 1 450 ? -8.25 -15.789 -18.141 1 97.12 450 VAL A CA 1
ATOM 3567 C C . VAL A 1 450 ? -7.246 -16.25 -17.094 1 97.12 450 VAL A C 1
ATOM 3569 O O . VAL A 1 450 ? -6.672 -17.328 -17.203 1 97.12 450 VAL A O 1
ATOM 3572 N N . PHE A 1 451 ? -7.023 -15.422 -16.078 1 98.12 451 PHE A N 1
ATOM 3573 C CA . PHE A 1 451 ? -6.137 -15.75 -14.969 1 98.12 451 PHE A CA 1
ATOM 3574 C C . PHE A 1 451 ? -6.918 -16.359 -13.812 1 98.12 451 PHE A C 1
ATOM 3576 O O . PHE A 1 451 ? -7.938 -15.82 -13.391 1 98.12 451 PHE A O 1
ATOM 3583 N N . TYR A 1 452 ? -6.516 -17.484 -13.391 1 98.06 452 TYR A N 1
ATOM 3584 C CA . TYR A 1 452 ? -6.961 -18.031 -12.117 1 98.06 452 TYR A CA 1
ATOM 3585 C C . TYR A 1 452 ? -5.883 -17.875 -11.055 1 98.06 452 TYR A C 1
ATOM 3587 O O . TYR A 1 452 ? -4.84 -18.531 -11.125 1 98.06 452 TYR A O 1
ATOM 3595 N N . ALA A 1 453 ? -6.145 -17.016 -10.094 1 98.44 453 ALA A N 1
ATOM 3596 C CA . ALA A 1 453 ? -5.137 -16.688 -9.086 1 98.44 453 ALA A CA 1
ATOM 3597 C C . ALA A 1 453 ? -5.605 -17.094 -7.688 1 98.44 453 ALA A C 1
ATOM 3599 O O . ALA A 1 453 ? -6.652 -16.625 -7.227 1 98.44 453 ALA A O 1
ATOM 3600 N N . GLY A 1 454 ? -4.832 -17.953 -7.074 1 98.25 454 GLY A N 1
ATOM 3601 C CA . GLY A 1 454 ? -5.121 -18.328 -5.699 1 98.25 454 GLY A CA 1
ATOM 3602 C C . GLY A 1 454 ? -4.582 -17.328 -4.691 1 98.25 454 GLY A C 1
ATOM 3603 O O . GLY A 1 454 ? -3.564 -16.672 -4.938 1 98.25 454 GLY A O 1
ATOM 3604 N N . THR A 1 455 ? -5.281 -17.234 -3.52 1 97.5 455 THR A N 1
ATOM 3605 C CA . THR A 1 455 ? -4.883 -16.281 -2.484 1 97.5 455 THR A CA 1
ATOM 3606 C C . THR A 1 455 ? -4.535 -17.016 -1.189 1 97.5 455 THR A C 1
ATOM 3608 O O . THR A 1 455 ? -4.75 -18.219 -1.074 1 97.5 455 THR A O 1
ATOM 3611 N N . ASN A 1 456 ? -4.008 -16.25 -0.226 1 95.75 456 ASN A N 1
ATOM 3612 C CA . ASN A 1 456 ? -3.67 -16.812 1.079 1 95.75 456 ASN A CA 1
ATOM 3613 C C . ASN A 1 456 ? -4.902 -16.938 1.97 1 95.75 456 ASN A C 1
ATOM 3615 O O . ASN A 1 456 ? -4.852 -17.594 3.018 1 95.75 456 ASN A O 1
ATOM 3619 N N . ALA A 1 457 ? -5.996 -16.422 1.492 1 94.94 457 ALA A N 1
ATOM 3620 C CA . ALA A 1 457 ? -7.23 -16.5 2.266 1 94.94 457 ALA A CA 1
ATOM 3621 C C . ALA A 1 457 ? -8.133 -17.625 1.76 1 94.94 457 ALA A C 1
ATOM 3623 O O . ALA A 1 457 ? -9.242 -17.812 2.266 1 94.94 457 ALA A O 1
ATOM 3624 N N . GLY A 1 458 ? -7.734 -18.266 0.736 1 96.56 458 GLY A N 1
ATOM 3625 C CA . GLY A 1 458 ? -8.484 -19.406 0.239 1 96.56 458 GLY A CA 1
ATOM 3626 C C . GLY A 1 458 ? -9.422 -19.047 -0.903 1 96.56 458 GLY A C 1
ATOM 3627 O O . GLY A 1 458 ? -10.305 -19.844 -1.245 1 96.56 458 GLY A O 1
ATOM 3628 N N . GLU A 1 459 ? -9.203 -17.891 -1.448 1 96.69 459 GLU A N 1
ATOM 3629 C CA . GLU A 1 459 ? -10.008 -17.469 -2.586 1 96.69 459 GLU A CA 1
ATOM 3630 C C . GLU A 1 459 ? -9.266 -17.672 -3.9 1 96.69 459 GLU A C 1
ATOM 3632 O O . GLU A 1 459 ? -8.031 -17.656 -3.932 1 96.69 459 GLU A O 1
ATOM 3637 N N . VAL A 1 460 ? -10.055 -17.875 -4.898 1 97 460 VAL A N 1
ATOM 3638 C CA . VAL A 1 460 ? -9.508 -17.922 -6.25 1 97 460 VAL A CA 1
ATOM 3639 C C . VAL A 1 460 ? -10.117 -16.812 -7.09 1 97 460 VAL A C 1
ATOM 3641 O O . VAL A 1 460 ? -11.336 -16.781 -7.312 1 97 460 VAL A O 1
ATOM 3644 N N . TYR A 1 461 ? -9.305 -15.938 -7.504 1 97.19 461 TYR A N 1
ATOM 3645 C CA . TYR A 1 461 ? -9.742 -14.844 -8.359 1 97.19 461 TYR A CA 1
ATOM 3646 C C . TYR A 1 461 ? -9.758 -15.273 -9.828 1 97.19 461 TYR A C 1
ATOM 3648 O O . TYR A 1 461 ? -8.789 -15.859 -10.312 1 97.19 461 TYR A O 1
ATOM 3656 N N . LYS A 1 462 ? -10.852 -15.039 -10.422 1 96.5 462 LYS A N 1
ATOM 3657 C CA . LYS A 1 462 ? -10.953 -15.172 -11.867 1 96.5 462 LYS A CA 1
ATOM 3658 C C . LYS A 1 462 ? -10.867 -13.812 -12.555 1 96.5 462 LYS A C 1
ATOM 3660 O O . LYS A 1 462 ? -11.789 -13 -12.461 1 96.5 462 LYS A O 1
ATOM 3665 N N . ILE A 1 463 ? -9.797 -13.625 -13.273 1 97.31 463 ILE A N 1
ATOM 3666 C CA . ILE A 1 463 ? -9.531 -12.328 -13.883 1 97.31 463 ILE A CA 1
ATOM 3667 C C . ILE A 1 463 ? -9.484 -12.469 -15.406 1 97.31 463 ILE A C 1
ATOM 3669 O O . ILE A 1 463 ? -8.789 -13.344 -15.93 1 97.31 463 ILE A O 1
ATOM 3673 N N . VAL A 1 464 ? -10.195 -11.617 -16.047 1 96.81 464 VAL A N 1
ATOM 3674 C CA . VAL A 1 464 ? -10.273 -11.688 -17.5 1 96.81 464 VAL A CA 1
ATOM 3675 C C . VAL A 1 464 ? -9.547 -10.492 -18.125 1 96.81 464 VAL A C 1
ATOM 3677 O O . VAL A 1 464 ? -9.758 -9.352 -17.719 1 96.81 464 VAL A O 1
ATOM 3680 N N . GLN A 1 465 ? -8.672 -10.812 -19.047 1 95.94 465 GLN A N 1
ATOM 3681 C CA . GLN A 1 465 ? -7.961 -9.789 -19.812 1 95.94 465 GLN A CA 1
ATOM 3682 C C . GLN A 1 465 ? -8.234 -9.938 -21.297 1 95.94 465 GLN A C 1
ATOM 3684 O O . GLN A 1 465 ? -8.336 -11.062 -21.812 1 95.94 465 GLN A O 1
ATOM 3689 N N . TRP A 1 466 ? -8.414 -8.859 -21.969 1 93.12 466 TRP A N 1
ATOM 3690 C CA . TRP A 1 466 ? -8.656 -8.891 -23.406 1 93.12 466 TRP A CA 1
ATOM 3691 C C . TRP A 1 466 ? -7.715 -7.941 -24.141 1 93.12 466 TRP A C 1
ATOM 3693 O O . TRP A 1 466 ? -6.891 -7.27 -23.516 1 93.12 466 TRP A O 1
ATOM 3703 N N . ALA A 1 467 ? -7.832 -7.984 -25.406 1 83.81 467 ALA A N 1
ATOM 3704 C CA . ALA A 1 467 ? -6.926 -7.188 -26.234 1 83.81 467 ALA A CA 1
ATOM 3705 C C . ALA A 1 467 ? -7.09 -5.699 -25.938 1 83.81 467 ALA A C 1
ATOM 3707 O O . ALA A 1 467 ? -8.203 -5.223 -25.719 1 83.81 467 ALA A O 1
ATOM 3708 N N . GLY A 1 468 ? -6.09 -4.898 -25.797 1 77.25 468 GLY A N 1
ATOM 3709 C CA . GLY A 1 468 ? -6.121 -3.473 -25.516 1 77.25 468 GLY A CA 1
ATOM 3710 C C . GLY A 1 468 ? -5.727 -3.143 -24.078 1 77.25 468 GLY A C 1
ATOM 3711 O O . GLY A 1 468 ? -5.664 -1.971 -23.703 1 77.25 468 GLY A O 1
ATOM 3712 N N . GLY A 1 469 ? -5.52 -4.219 -23.375 1 75.44 469 GLY A N 1
ATOM 3713 C CA . GLY A 1 469 ? -4.938 -4.016 -22.047 1 75.44 469 GLY A CA 1
ATOM 3714 C C . GLY A 1 469 ? -5.969 -3.938 -20.953 1 75.44 469 GLY A C 1
ATOM 3715 O O . GLY A 1 469 ? -5.629 -3.693 -19.781 1 75.44 469 GLY A O 1
ATOM 3716 N N . GLY A 1 470 ? -7.184 -4.055 -21.203 1 86.38 470 GLY A N 1
ATOM 3717 C CA . GLY A 1 470 ? -8.203 -4.043 -20.172 1 86.38 470 GLY A CA 1
ATOM 3718 C C . GLY A 1 470 ? -8.289 -5.348 -19.406 1 86.38 470 GLY A C 1
ATOM 3719 O O . GLY A 1 470 ? -8.078 -6.422 -19.969 1 86.38 470 GLY A O 1
ATOM 3720 N N . ALA A 1 471 ? -8.453 -5.273 -18.078 1 92.06 471 ALA A N 1
ATOM 3721 C CA . ALA A 1 471 ? -8.617 -6.453 -17.234 1 92.06 471 ALA A CA 1
ATOM 3722 C C . ALA A 1 471 ? -9.648 -6.207 -16.141 1 92.06 471 ALA A C 1
ATOM 3724 O O . ALA A 1 471 ? -9.852 -5.066 -15.719 1 92.06 471 ALA A O 1
ATOM 3725 N N . ARG A 1 472 ? -10.328 -7.246 -15.82 1 91.81 472 ARG A N 1
ATOM 3726 C CA . ARG A 1 472 ? -11.344 -7.133 -14.781 1 91.81 472 ARG A CA 1
ATOM 3727 C C . ARG A 1 472 ? -11.5 -8.445 -14.023 1 91.81 472 ARG A C 1
ATOM 3729 O O . ARG A 1 472 ? -11.312 -9.523 -14.594 1 91.81 472 ARG A O 1
ATOM 3736 N N . VAL A 1 473 ? -11.883 -8.297 -12.805 1 94.81 473 VAL A N 1
ATOM 3737 C CA . VAL A 1 473 ? -12.219 -9.484 -12.023 1 94.81 473 VAL A CA 1
ATOM 3738 C C . VAL A 1 473 ? -13.609 -9.984 -12.422 1 94.81 473 VAL A C 1
ATOM 3740 O O . VAL A 1 473 ? -14.602 -9.273 -12.258 1 94.81 473 VAL A O 1
ATOM 3743 N N . ALA A 1 474 ? -13.656 -11.109 -12.93 1 93.94 474 ALA A N 1
ATOM 3744 C CA . ALA A 1 474 ? -14.938 -11.68 -13.352 1 93.94 474 ALA A CA 1
ATOM 3745 C C . ALA A 1 474 ? -15.664 -12.32 -12.172 1 93.94 474 ALA A C 1
ATOM 3747 O O . ALA A 1 474 ? -16.891 -12.211 -12.055 1 93.94 474 ALA A O 1
ATOM 3748 N N . ASP A 1 475 ? -14.867 -13.023 -11.422 1 93.75 475 ASP A N 1
ATOM 3749 C CA . ASP A 1 475 ? -15.469 -13.719 -10.289 1 93.75 475 ASP A CA 1
ATOM 3750 C C . ASP A 1 475 ? -14.422 -14.039 -9.227 1 93.75 475 ASP A C 1
ATOM 3752 O O . ASP A 1 475 ? -13.219 -14.023 -9.5 1 93.75 475 ASP A O 1
ATOM 3756 N N . VAL A 1 476 ? -14.883 -14.203 -8.031 1 94.75 476 VAL A N 1
ATOM 3757 C CA . VAL A 1 476 ? -14.062 -14.648 -6.91 1 94.75 476 VAL A CA 1
ATOM 3758 C C . VAL A 1 476 ? -14.695 -15.875 -6.262 1 94.75 476 VAL A C 1
ATOM 3760 O O . VAL A 1 476 ? -15.828 -15.82 -5.777 1 94.75 476 VAL A O 1
ATOM 3763 N N . TRP A 1 477 ? -13.945 -16.969 -6.234 1 92.06 477 TRP A N 1
ATOM 3764 C CA . TRP A 1 477 ? -14.438 -18.219 -5.648 1 92.06 477 TRP A CA 1
ATOM 3765 C C . TRP A 1 477 ? -13.875 -18.406 -4.242 1 92.06 477 TRP A C 1
ATOM 3767 O O . TRP A 1 477 ? -12.664 -18.328 -4.035 1 92.06 477 TRP A O 1
ATOM 3777 N N . LEU A 1 478 ? -14.766 -18.578 -3.326 1 89.25 478 LEU A N 1
ATOM 3778 C CA . LEU A 1 478 ? -14.297 -19.047 -2.025 1 89.25 478 LEU A CA 1
ATOM 3779 C C . LEU A 1 478 ? -14.078 -20.547 -2.039 1 89.25 478 LEU A C 1
ATOM 3781 O O . LEU A 1 478 ? -15.016 -21.328 -1.823 1 89.25 478 LEU A O 1
ATOM 3785 N N . ALA A 1 479 ? -12.914 -20.906 -2.27 1 86.56 479 ALA A N 1
ATOM 3786 C CA . ALA A 1 479 ? -12.609 -22.312 -2.504 1 86.56 479 ALA A CA 1
ATOM 3787 C C . ALA A 1 479 ? -12.305 -23.031 -1.193 1 86.56 479 ALA A C 1
ATOM 3789 O O . ALA A 1 479 ? -12.742 -24.172 -0.983 1 86.56 479 ALA A O 1
ATOM 3790 N N . ALA A 1 480 ? -11.539 -22.469 -0.355 1 88 480 ALA A N 1
ATOM 3791 C CA . ALA A 1 480 ? -11.172 -23.031 0.942 1 88 480 ALA A CA 1
ATOM 3792 C C . ALA A 1 480 ? -11.031 -21.938 1.994 1 88 480 ALA A C 1
ATOM 3794 O O . ALA A 1 480 ? -9.93 -21.438 2.238 1 88 480 ALA A O 1
ATOM 3795 N N . ALA A 1 481 ? -12.094 -21.719 2.654 1 86 481 ALA A N 1
ATOM 3796 C CA . ALA A 1 481 ? -12.156 -20.562 3.541 1 86 481 ALA A CA 1
ATOM 3797 C C . ALA A 1 481 ? -11.039 -20.609 4.578 1 86 481 ALA A C 1
ATOM 3799 O O . ALA A 1 481 ? -10.891 -21.594 5.309 1 86 481 ALA A O 1
ATOM 3800 N N . ALA A 1 482 ? -10.242 -19.641 4.602 1 88.88 482 ALA A N 1
ATOM 3801 C CA . ALA A 1 482 ? -9.203 -19.375 5.59 1 88.88 482 ALA A CA 1
ATOM 3802 C C . ALA A 1 482 ? -8.031 -20.344 5.43 1 88.88 482 ALA A C 1
ATOM 3804 O O . ALA A 1 482 ? -7.324 -20.641 6.395 1 88.88 482 ALA A O 1
ATOM 3805 N N . GLU A 1 483 ? -7.953 -20.984 4.281 1 94.25 483 GLU A N 1
ATOM 3806 C CA . GLU A 1 483 ? -6.816 -21.828 3.943 1 94.25 483 GLU A CA 1
ATOM 3807 C C . GLU A 1 483 ? -6.062 -21.297 2.732 1 94.25 483 GLU A C 1
ATOM 3809 O O . GLU A 1 483 ? -6.633 -21.141 1.651 1 94.25 483 GLU A O 1
ATOM 3814 N N . PRO A 1 484 ? -4.84 -21.031 2.963 1 96.69 484 PRO A N 1
ATOM 3815 C CA . PRO A 1 484 ? -4.082 -20.547 1.805 1 96.69 484 PRO A CA 1
ATOM 3816 C C . PRO A 1 484 ? -4.023 -21.562 0.67 1 96.69 484 PRO A C 1
ATOM 3818 O O . PRO A 1 484 ? -3.867 -22.766 0.92 1 96.69 484 PRO A O 1
ATOM 3821 N N . ILE A 1 485 ? -4.215 -21.109 -0.507 1 97.94 485 ILE A N 1
ATOM 3822 C CA . ILE A 1 485 ? -4.078 -21.969 -1.677 1 97.94 485 ILE A CA 1
ATOM 3823 C C . ILE A 1 485 ? -2.598 -22.203 -1.979 1 97.94 485 ILE A C 1
ATOM 3825 O O . ILE A 1 485 ? -1.851 -21.234 -2.205 1 97.94 485 ILE A O 1
ATOM 3829 N N . ARG A 1 486 ? -2.217 -23.484 -2.031 1 97.31 486 ARG A N 1
ATOM 3830 C CA . ARG A 1 486 ? -0.801 -23.812 -2.135 1 97.31 486 ARG A CA 1
ATOM 3831 C C . ARG A 1 486 ? -0.427 -24.188 -3.566 1 97.31 486 ARG A C 1
ATOM 3833 O O . ARG A 1 486 ? 0.723 -24.016 -3.977 1 97.31 486 ARG A O 1
ATOM 3840 N N . ALA A 1 487 ? -1.327 -24.688 -4.266 1 97.44 487 ALA A N 1
ATOM 3841 C CA . ALA A 1 487 ? -1.067 -25.094 -5.645 1 97.44 487 ALA A CA 1
ATOM 3842 C C . ALA A 1 487 ? -2.338 -25.016 -6.488 1 97.44 487 ALA A C 1
ATOM 3844 O O . ALA A 1 487 ? -3.443 -25.188 -5.973 1 97.44 487 ALA A O 1
ATOM 3845 N N . LEU A 1 488 ? -2.135 -24.734 -7.742 1 97.38 488 LEU A N 1
ATOM 3846 C CA . LEU A 1 488 ? -3.201 -24.719 -8.734 1 97.38 488 LEU A CA 1
ATOM 3847 C C . LEU A 1 488 ? -2.795 -25.469 -9.992 1 97.38 488 LEU A C 1
ATOM 3849 O O . LEU A 1 488 ? -1.631 -25.438 -10.398 1 97.38 488 LEU A O 1
ATOM 3853 N N . ALA A 1 489 ? -3.684 -26.156 -10.523 1 97.25 489 ALA A N 1
ATOM 3854 C CA . ALA A 1 489 ? -3.494 -26.828 -11.812 1 97.25 489 ALA A CA 1
ATOM 3855 C C . ALA A 1 489 ? -4.746 -26.703 -12.672 1 97.25 489 ALA A C 1
ATOM 3857 O O . ALA A 1 489 ? -5.867 -26.812 -12.172 1 97.25 489 ALA A O 1
ATOM 3858 N N . LEU A 1 490 ? -4.551 -26.438 -13.953 1 96.88 490 LEU A N 1
ATOM 3859 C CA . LEU A 1 490 ? -5.66 -26.25 -14.883 1 96.88 490 LEU A CA 1
ATOM 3860 C C . LEU A 1 490 ? -5.629 -27.312 -15.984 1 96.88 490 LEU A C 1
ATOM 3862 O O . LEU A 1 490 ? -4.633 -27.438 -16.688 1 96.88 490 LEU A O 1
ATOM 3866 N N . ALA A 1 491 ? -6.676 -28.062 -16.062 1 95.5 491 ALA A N 1
ATOM 3867 C CA . ALA A 1 491 ? -6.828 -29.031 -17.141 1 95.5 491 ALA A CA 1
ATOM 3868 C C . ALA A 1 491 ? -7.656 -28.469 -18.281 1 95.5 491 ALA A C 1
ATOM 3870 O O . ALA A 1 491 ? -8.852 -28.219 -18.125 1 95.5 491 ALA A O 1
ATOM 3871 N N . ARG A 1 492 ? -7.129 -28.406 -19.391 1 90.94 492 ARG A N 1
ATOM 3872 C CA . ARG A 1 492 ? -7.801 -27.797 -20.531 1 90.94 492 ARG A CA 1
ATOM 3873 C C . ARG A 1 492 ? -8.805 -28.75 -21.156 1 90.94 492 ARG A C 1
ATOM 3875 O O . ARG A 1 492 ? -9.891 -28.344 -21.578 1 90.94 492 ARG A O 1
ATOM 3882 N N . THR A 1 493 ? -8.422 -29.969 -21.188 1 89.88 493 THR A N 1
ATOM 3883 C CA . THR A 1 493 ? -9.281 -30.969 -21.828 1 89.88 493 THR A CA 1
ATOM 3884 C C . THR A 1 493 ? -10.531 -31.203 -21 1 89.88 493 THR A C 1
ATOM 3886 O O . THR A 1 493 ? -11.641 -31.297 -21.531 1 89.88 493 THR A O 1
ATOM 3889 N N . GLN A 1 494 ? -10.359 -31.281 -19.734 1 89.88 494 GLN A N 1
ATOM 3890 C CA . GLN A 1 494 ? -11.477 -31.547 -18.844 1 89.88 494 GLN A CA 1
ATOM 3891 C C . GLN A 1 494 ? -12.18 -30.266 -18.422 1 89.88 494 GLN A C 1
ATOM 3893 O O . GLN A 1 494 ? -13.258 -30.312 -17.828 1 89.88 494 GLN A O 1
ATOM 3898 N N . HIS A 1 495 ? -11.586 -29.172 -18.766 1 91.81 495 HIS A N 1
ATOM 3899 C CA . HIS A 1 495 ? -12.109 -27.875 -18.359 1 91.81 495 HIS A CA 1
ATOM 3900 C C . HIS A 1 495 ? -12.359 -27.828 -16.859 1 91.81 495 HIS A C 1
ATOM 3902 O O . HIS A 1 495 ? -13.461 -27.5 -16.422 1 91.81 495 HIS A O 1
ATOM 3908 N N . ALA A 1 496 ? -11.297 -28.125 -16.156 1 95.19 496 ALA A N 1
ATOM 3909 C CA . ALA A 1 496 ? -11.391 -28.188 -14.703 1 95.19 496 ALA A CA 1
ATOM 3910 C C . ALA A 1 496 ? -10.172 -27.531 -14.055 1 95.19 496 ALA A C 1
ATOM 3912 O O . ALA A 1 496 ? -9.078 -27.562 -14.609 1 95.19 496 ALA A O 1
ATOM 3913 N N . LEU A 1 497 ? -10.469 -26.906 -12.961 1 96.5 497 LEU A N 1
ATOM 3914 C CA . LEU A 1 497 ? -9.422 -26.328 -12.133 1 96.5 497 LEU A CA 1
ATOM 3915 C C . LEU A 1 497 ? -9.234 -27.125 -10.844 1 96.5 497 LEU A C 1
ATOM 3917 O O . LEU A 1 497 ? -10.211 -27.453 -10.164 1 96.5 497 LEU A O 1
ATOM 3921 N N . TYR A 1 498 ? -8.023 -27.516 -10.555 1 97.38 498 TYR A N 1
ATOM 3922 C CA . TYR A 1 498 ? -7.707 -28.219 -9.32 1 97.38 498 TYR A CA 1
ATOM 3923 C C . TYR A 1 498 ? -6.922 -27.328 -8.367 1 97.38 498 TYR A C 1
ATOM 3925 O O . TYR A 1 498 ? -5.961 -26.672 -8.766 1 97.38 498 TYR A O 1
ATOM 3933 N N . LEU A 1 499 ? -7.363 -27.219 -7.188 1 97.12 499 LEU A N 1
ATOM 3934 C CA . LEU A 1 499 ? -6.648 -26.438 -6.176 1 97.12 499 LEU A CA 1
ATOM 3935 C C . LEU A 1 499 ? -6.312 -27.312 -4.969 1 97.12 499 LEU A C 1
ATOM 3937 O O . LEU A 1 499 ? -7.07 -28.219 -4.621 1 97.12 499 LEU A O 1
ATOM 3941 N N . ALA A 1 500 ? -5.188 -27 -4.371 1 97.88 500 ALA A N 1
ATOM 3942 C CA . ALA A 1 500 ? -4.719 -27.766 -3.223 1 97.88 500 ALA A CA 1
ATOM 3943 C C . ALA A 1 500 ? -4.344 -26.844 -2.062 1 97.88 500 ALA A C 1
ATOM 3945 O O . ALA A 1 500 ? -3.818 -25.75 -2.277 1 97.88 500 ALA A O 1
ATOM 3946 N N . THR A 1 501 ? -4.707 -27.25 -0.892 1 97.56 501 THR A N 1
ATOM 3947 C CA . THR A 1 501 ? -4.297 -26.609 0.358 1 97.56 501 THR A CA 1
ATOM 3948 C C . THR A 1 501 ? -3.539 -27.594 1.241 1 97.56 501 THR A C 1
ATOM 3950 O O . THR A 1 501 ? -3.195 -28.703 0.799 1 97.56 501 THR A O 1
ATOM 3953 N N . ASP A 1 502 ? -3.227 -27.219 2.406 1 97.5 502 ASP A N 1
ATOM 3954 C CA . ASP A 1 502 ? -2.559 -28.125 3.332 1 97.5 502 ASP A CA 1
ATOM 3955 C C . ASP A 1 502 ? -3.527 -29.188 3.863 1 97.5 502 ASP A C 1
ATOM 3957 O O . ASP A 1 502 ? -3.105 -30.203 4.395 1 97.5 502 ASP A O 1
ATOM 3961 N N . HIS A 1 503 ? -4.84 -29.016 3.504 1 96.81 503 HIS A N 1
ATOM 3962 C CA . HIS A 1 503 ? -5.832 -29.859 4.164 1 96.81 503 HIS A CA 1
ATOM 3963 C C . HIS A 1 503 ? -6.641 -30.656 3.146 1 96.81 503 HIS A C 1
ATOM 3965 O O . HIS A 1 503 ? -7.172 -31.719 3.467 1 96.81 503 HIS A O 1
ATOM 3971 N N . ARG A 1 504 ? -6.711 -30.109 1.965 1 96.62 504 ARG A N 1
ATOM 3972 C CA . ARG A 1 504 ? -7.625 -30.75 1.031 1 96.62 504 ARG A CA 1
ATOM 3973 C C . ARG A 1 504 ? -7.328 -30.328 -0.406 1 96.62 504 ARG A C 1
ATOM 3975 O O . ARG A 1 504 ? -6.527 -29.422 -0.642 1 96.62 504 ARG A O 1
ATOM 3982 N N . LEU A 1 505 ? -7.953 -31.109 -1.317 1 96.94 505 LEU A N 1
ATOM 3983 C CA . LEU A 1 505 ? -8 -30.766 -2.734 1 96.94 505 LEU A CA 1
ATOM 3984 C C . LEU A 1 505 ? -9.43 -30.5 -3.184 1 96.94 505 LEU A C 1
ATOM 3986 O O . LEU A 1 505 ? -10.367 -31.156 -2.701 1 96.94 505 LEU A O 1
ATOM 3990 N N . ARG A 1 506 ? -9.539 -29.547 -4.051 1 96.31 506 ARG A N 1
ATOM 3991 C CA . ARG A 1 506 ? -10.844 -29.25 -4.621 1 96.31 506 ARG A CA 1
ATOM 3992 C C . ARG A 1 506 ? -10.773 -29.156 -6.141 1 96.31 506 ARG A C 1
ATOM 3994 O O . ARG A 1 506 ? -9.75 -28.75 -6.695 1 96.31 506 ARG A O 1
ATOM 4001 N N . GLU A 1 507 ? -11.797 -29.609 -6.746 1 96 507 GLU A N 1
ATOM 4002 C CA . GLU A 1 507 ? -11.984 -29.547 -8.195 1 96 507 GLU A CA 1
ATOM 4003 C C . GLU A 1 507 ? -13.117 -28.609 -8.562 1 96 507 GLU A C 1
ATOM 4005 O O . GLU A 1 507 ? -14.25 -28.781 -8.117 1 96 507 GLU A O 1
ATOM 4010 N N . LEU A 1 508 ? -12.758 -27.594 -9.367 1 93 508 LEU A N 1
ATOM 4011 C CA . LEU A 1 508 ? -13.734 -26.609 -9.805 1 93 508 LEU A CA 1
ATOM 4012 C C . LEU A 1 508 ? -13.93 -26.672 -11.32 1 93 508 LEU A C 1
ATOM 4014 O O . LEU A 1 508 ? -12.953 -26.625 -12.07 1 93 508 LEU A O 1
ATOM 4018 N N . PRO A 1 509 ? -15.16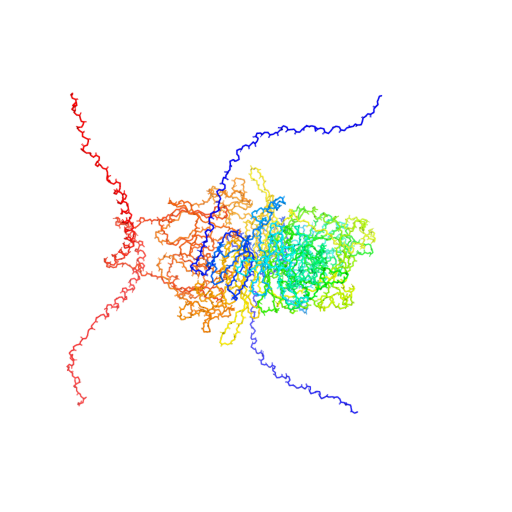4 -26.719 -11.711 1 92.5 509 PRO A N 1
ATOM 4019 C CA . PRO A 1 509 ? -15.398 -26.672 -13.156 1 92.5 509 PRO A CA 1
ATOM 4020 C C . PRO A 1 509 ? -15.203 -25.281 -13.75 1 92.5 509 PRO A C 1
ATOM 4022 O O . PRO A 1 509 ? -15.734 -24.297 -13.219 1 92.5 509 PRO A O 1
ATOM 4025 N N . LEU A 1 510 ? -14.523 -25.172 -14.852 1 92.5 510 LEU A N 1
ATOM 4026 C CA . LEU A 1 510 ? -14.266 -23.875 -15.484 1 92.5 510 LEU A CA 1
ATOM 4027 C C . LEU A 1 510 ? -15.539 -23.328 -16.125 1 92.5 510 LEU A C 1
ATOM 4029 O O . LEU A 1 510 ? -15.734 -22.109 -16.156 1 92.5 510 LEU A O 1
ATOM 4033 N N . ARG A 1 511 ? -16.344 -24.219 -16.609 1 90.31 511 ARG A N 1
ATOM 4034 C CA . ARG A 1 511 ? -17.594 -23.812 -17.266 1 90.31 511 ARG A CA 1
ATOM 4035 C C . ARG A 1 511 ? -18.781 -23.922 -16.312 1 90.31 511 ARG A C 1
ATOM 4037 O O . ARG A 1 511 ? -19.812 -24.469 -16.672 1 90.31 511 ARG A O 1
ATOM 4044 N N . ALA A 1 512 ? -18.5 -23.438 -15.141 1 89.19 512 ALA A N 1
ATOM 4045 C CA . ALA A 1 512 ? -19.578 -23.391 -14.156 1 89.19 512 ALA A CA 1
ATOM 4046 C C . ALA A 1 512 ? -20.5 -22.219 -14.414 1 89.19 512 ALA A C 1
ATOM 4048 O O . ALA A 1 512 ? -20.391 -21.172 -13.766 1 89.19 512 ALA A O 1
ATOM 4049 N N . CYS A 1 513 ? -21.375 -22.391 -15.32 1 92.56 513 CYS A N 1
ATOM 4050 C CA . CYS A 1 513 ? -22.266 -21.297 -15.695 1 92.56 513 CYS A CA 1
ATOM 4051 C C . CYS A 1 513 ? -23.609 -21.422 -15.008 1 92.56 513 CYS A C 1
ATOM 4053 O O . CYS A 1 513 ? -23.969 -20.594 -14.18 1 92.56 513 CYS A O 1
ATOM 4055 N N . ALA A 1 514 ? -24.078 -22.719 -15.203 1 85.12 514 ALA A N 1
ATOM 4056 C CA . ALA A 1 514 ? -25.391 -22.938 -14.625 1 85.12 514 ALA A CA 1
ATOM 4057 C C . ALA A 1 514 ? -25.328 -22.984 -13.102 1 85.12 514 ALA A C 1
ATOM 4059 O O . ALA A 1 514 ? -24.375 -23.531 -12.531 1 85.12 514 ALA A O 1
ATOM 4060 N N . HIS A 1 515 ? -26.031 -22.234 -12.352 1 78.44 515 HIS A N 1
ATOM 4061 C CA . HIS A 1 515 ? -26.156 -22.234 -10.898 1 78.44 515 HIS A CA 1
ATOM 4062 C C . HIS A 1 515 ? -25.188 -21.266 -10.25 1 78.44 515 HIS A C 1
ATOM 4064 O O . HIS A 1 515 ? -25.375 -20.844 -9.102 1 78.44 515 HIS A O 1
ATOM 4070 N N . ARG A 1 516 ? -24.031 -21.125 -11.07 1 87.06 516 ARG A N 1
ATOM 4071 C CA . ARG A 1 516 ? -23.094 -20.156 -10.523 1 87.06 516 ARG A CA 1
ATOM 4072 C C . ARG A 1 516 ? -23.625 -18.734 -10.695 1 87.06 516 ARG A C 1
ATOM 4074 O O . ARG A 1 516 ? -23.5 -17.906 -9.797 1 87.06 516 ARG A O 1
ATOM 4081 N N . TYR A 1 517 ? -24.125 -18.562 -11.859 1 90.06 517 TYR A N 1
ATOM 4082 C CA . TYR A 1 517 ? -24.656 -17.234 -12.156 1 90.06 517 TYR A CA 1
ATOM 4083 C C . TYR A 1 517 ? -26.172 -17.266 -12.289 1 90.06 517 TYR A C 1
ATOM 4085 O O . TYR A 1 517 ? -26.703 -18.016 -13.117 1 90.06 517 TYR A O 1
ATOM 4093 N N . ASP A 1 518 ? -26.844 -16.5 -11.461 1 83 518 ASP A N 1
ATOM 4094 C CA . ASP A 1 518 ? -28.297 -16.469 -11.469 1 83 518 ASP A CA 1
ATOM 4095 C C . ASP A 1 518 ? -28.828 -15.211 -12.148 1 83 518 ASP A C 1
ATOM 4097 O O . ASP A 1 518 ? -30.031 -14.945 -12.133 1 83 518 ASP A O 1
ATOM 4101 N N . SER A 1 519 ? -27.938 -14.438 -12.641 1 85.81 519 SER A N 1
ATOM 4102 C CA . SER A 1 519 ? -28.344 -13.203 -13.305 1 85.81 519 SER A CA 1
ATOM 4103 C C . SER A 1 519 ? -27.578 -12.992 -14.602 1 85.81 519 SER A C 1
ATOM 4105 O O . SER A 1 519 ? -26.438 -13.414 -14.719 1 85.81 519 SER A O 1
ATOM 4107 N N . CYS A 1 520 ? -28.281 -12.359 -15.523 1 90.56 520 CYS A N 1
ATOM 4108 C CA . CYS A 1 520 ? -27.688 -12.062 -16.812 1 90.56 520 CYS A CA 1
ATOM 4109 C C . CYS A 1 520 ? -26.422 -11.227 -16.656 1 90.56 520 CYS A C 1
ATOM 4111 O O . CYS A 1 520 ? -25.422 -11.477 -17.312 1 90.56 520 CYS A O 1
ATOM 4113 N N . VAL A 1 521 ? -26.422 -10.312 -15.734 1 88.62 521 VAL A N 1
ATOM 4114 C CA . VAL A 1 521 ? -25.344 -9.344 -15.578 1 88.62 521 VAL A CA 1
ATOM 4115 C C . VAL A 1 521 ? -24.047 -10.062 -15.18 1 88.62 521 VAL A C 1
ATOM 4117 O O . VAL A 1 521 ? -22.969 -9.727 -15.664 1 88.62 521 VAL A O 1
ATOM 4120 N N . ARG A 1 522 ? -24.172 -11.023 -14.375 1 91.06 522 ARG A N 1
ATOM 4121 C CA . ARG A 1 522 ? -23 -11.766 -13.938 1 91.06 522 ARG A CA 1
ATOM 4122 C C . ARG A 1 522 ? -22.578 -12.797 -14.984 1 91.06 522 ARG A C 1
ATOM 4124 O O . ARG A 1 522 ? -21.391 -13.039 -15.188 1 91.06 522 ARG A O 1
ATOM 4131 N N . CYS A 1 523 ? -23.547 -13.336 -15.633 1 93.69 523 CYS A N 1
ATOM 4132 C CA . CYS A 1 523 ? -23.312 -14.398 -16.609 1 93.69 523 CYS A CA 1
ATOM 4133 C C . CYS A 1 523 ? -22.547 -13.875 -17.812 1 93.69 523 CYS A C 1
ATOM 4135 O O . CYS A 1 523 ? -21.562 -14.492 -18.234 1 93.69 523 CYS A O 1
ATOM 4137 N N . VAL A 1 524 ? -22.891 -12.758 -18.297 1 93.75 524 VAL A N 1
ATOM 4138 C CA . VAL A 1 524 ? -22.344 -12.266 -19.562 1 93.75 524 VAL A CA 1
ATOM 4139 C C . VAL A 1 524 ? -20.891 -11.844 -19.375 1 93.75 524 VAL A C 1
ATOM 4141 O O . VAL A 1 524 ? -20.156 -11.695 -20.344 1 93.75 524 VAL A O 1
ATOM 4144 N N . LEU A 1 525 ? -20.5 -11.648 -18.141 1 92.38 525 LEU A N 1
ATOM 4145 C CA . LEU A 1 525 ? -19.156 -11.133 -17.859 1 92.38 525 LEU A CA 1
ATOM 4146 C C . LEU A 1 525 ? -18.141 -12.266 -17.797 1 92.38 525 LEU A C 1
ATOM 4148 O O . LEU A 1 525 ? -16.938 -12.023 -17.766 1 92.38 525 LEU A O 1
ATOM 4152 N N . ASP A 1 526 ? -18.547 -13.484 -17.797 1 95 526 ASP A N 1
ATOM 4153 C CA . ASP A 1 526 ? -17.672 -14.641 -17.781 1 95 526 ASP A CA 1
ATOM 4154 C C . ASP A 1 526 ? -17.359 -15.117 -19.203 1 95 526 ASP A C 1
ATOM 4156 O O . ASP A 1 526 ? -18.266 -15.438 -19.969 1 95 526 ASP A O 1
ATOM 4160 N N . PRO A 1 527 ? -16.141 -15.234 -19.516 1 95.19 527 PRO A N 1
ATOM 4161 C CA . PRO A 1 527 ? -15.758 -15.602 -20.875 1 95.19 527 PRO A CA 1
ATOM 4162 C C . PRO A 1 527 ? -16.234 -17 -21.266 1 95.19 527 PRO A C 1
ATOM 4164 O O . PRO A 1 527 ? -16.312 -17.328 -22.453 1 95.19 527 PRO A O 1
ATOM 4167 N N . TYR A 1 528 ? -16.531 -17.891 -20.359 1 95.94 528 TYR A N 1
ATOM 4168 C CA . TYR A 1 528 ? -16.922 -19.266 -20.656 1 95.94 528 TYR A CA 1
ATOM 4169 C C . TYR A 1 528 ? -18.438 -19.375 -20.797 1 95.94 528 TYR A C 1
ATOM 4171 O O . TYR A 1 528 ? -18.953 -20.422 -21.203 1 95.94 528 TYR A O 1
ATOM 4179 N N . CYS A 1 529 ? -19.109 -18.281 -20.469 1 96.19 529 CYS A N 1
ATOM 4180 C CA . CYS A 1 529 ? -20.562 -18.406 -20.312 1 96.19 529 CYS A CA 1
ATOM 4181 C C . CYS A 1 529 ? -21.297 -17.438 -21.234 1 96.19 529 CYS A C 1
ATOM 4183 O O . CYS A 1 529 ? -20.672 -16.531 -21.797 1 96.19 529 CYS A O 1
ATOM 4185 N N . GLY A 1 530 ? -22.531 -17.703 -21.422 1 95.62 530 GLY A N 1
ATOM 4186 C CA . GLY A 1 530 ? -23.5 -16.875 -22.125 1 95.62 530 GLY A CA 1
ATOM 4187 C C . GLY A 1 530 ? -24.906 -17 -21.594 1 95.62 530 GLY A C 1
ATOM 4188 O O . GLY A 1 530 ? -25.297 -18.062 -21.109 1 95.62 530 GLY A O 1
ATOM 4189 N N . TRP A 1 531 ? -25.625 -15.906 -21.719 1 94.62 531 TRP A N 1
ATOM 4190 C CA . TRP A 1 531 ? -26.984 -15.875 -21.203 1 94.62 531 TRP A CA 1
ATOM 4191 C C . TRP A 1 531 ? -28 -16.25 -22.281 1 94.62 531 TRP A C 1
ATOM 4193 O O . TRP A 1 531 ? -28 -15.641 -23.359 1 94.62 531 TRP A O 1
ATOM 4203 N N . ASP A 1 532 ? -28.75 -17.266 -21.938 1 93.75 532 ASP A N 1
ATOM 4204 C CA . ASP A 1 532 ? -29.844 -17.656 -22.828 1 93.75 532 ASP A CA 1
ATOM 4205 C C . ASP A 1 532 ? -31.094 -16.828 -22.531 1 93.75 532 ASP A C 1
ATOM 4207 O O . ASP A 1 532 ? -31.797 -17.078 -21.547 1 93.75 532 ASP A O 1
ATOM 4211 N N . LYS A 1 533 ? -31.469 -16.047 -23.406 1 89.44 533 LYS A N 1
ATOM 4212 C CA . LYS A 1 533 ? -32.594 -15.133 -23.219 1 89.44 533 LYS A CA 1
ATOM 4213 C C . LYS A 1 533 ? -33.906 -15.883 -23.172 1 89.44 533 LYS A C 1
ATOM 4215 O O . LYS A 1 533 ? -34.812 -15.492 -22.438 1 89.44 533 LYS A O 1
ATOM 4220 N N . GLU A 1 534 ? -34.031 -16.844 -23.906 1 88.56 534 GLU A N 1
ATOM 4221 C CA . GLU A 1 534 ? -35.281 -17.578 -24.031 1 88.56 534 GLU A CA 1
ATOM 4222 C C . GLU A 1 534 ? -35.594 -18.375 -22.766 1 88.56 534 GLU A C 1
ATOM 4224 O O . GLU A 1 534 ? -36.719 -18.359 -22.266 1 88.56 534 GLU A O 1
ATOM 4229 N N . VAL A 1 535 ? -34.562 -19 -22.25 1 87.5 535 VAL A N 1
ATOM 4230 C CA . VAL A 1 535 ? -34.75 -19.859 -21.094 1 87.5 535 VAL A CA 1
ATOM 4231 C C . VAL A 1 535 ? -34.531 -19.047 -19.812 1 87.5 535 VAL A C 1
ATOM 4233 O O . VAL A 1 535 ? -35.062 -19.375 -18.75 1 87.5 535 VAL A O 1
ATOM 4236 N N . GLY A 1 536 ? -33.75 -18.031 -19.906 1 87.38 536 GLY A N 1
ATOM 4237 C CA . GLY A 1 536 ? -33.406 -17.234 -18.75 1 87.38 536 GLY A CA 1
ATOM 4238 C C . GLY A 1 536 ? -32.406 -17.906 -17.828 1 87.38 536 GLY A C 1
ATOM 4239 O O . GLY A 1 536 ? -32.594 -17.953 -16.609 1 87.38 536 GLY A O 1
ATOM 4240 N N . ALA A 1 537 ? -31.484 -18.516 -18.422 1 91.69 537 ALA A N 1
ATOM 4241 C CA . ALA A 1 537 ? -30.484 -19.234 -17.656 1 91.69 537 ALA A CA 1
ATOM 4242 C C . ALA A 1 537 ? -29.094 -19.031 -18.25 1 91.69 537 ALA A C 1
ATOM 4244 O O . ALA A 1 537 ? -28.953 -18.719 -19.438 1 91.69 537 ALA A O 1
ATOM 4245 N N . CYS A 1 538 ? -28.172 -19.125 -17.391 1 95 538 CYS A N 1
ATOM 4246 C CA . CYS A 1 538 ? -26.781 -19.016 -17.828 1 95 538 CYS A CA 1
ATOM 4247 C C . CYS A 1 538 ? -26.25 -20.375 -18.297 1 95 538 CYS A C 1
ATOM 4249 O O . CYS A 1 538 ? -26.469 -21.391 -17.625 1 95 538 CYS A O 1
ATOM 4251 N N . ARG A 1 539 ? -25.625 -20.422 -19.469 1 95.12 539 ARG A N 1
ATOM 4252 C CA . ARG A 1 539 ? -25.094 -21.641 -20.062 1 95.12 539 ARG A CA 1
ATOM 4253 C C . ARG A 1 539 ? -23.688 -21.422 -20.625 1 95.12 539 ARG A C 1
ATOM 4255 O O . ARG A 1 539 ? -23.25 -20.281 -20.766 1 95.12 539 ARG A O 1
ATOM 4262 N N . PRO A 1 540 ? -22.938 -22.594 -20.797 1 94.69 540 PRO A N 1
ATOM 4263 C CA . PRO A 1 540 ? -21.688 -22.406 -21.531 1 94.69 540 PRO A CA 1
ATOM 4264 C C . PRO A 1 540 ? -21.875 -21.719 -22.875 1 94.69 540 PRO A C 1
ATOM 4266 O O . PRO A 1 540 ? -22.859 -22 -23.578 1 94.69 540 PRO A O 1
ATOM 4269 N N . TYR A 1 541 ? -21.078 -20.922 -23.234 1 95.06 541 TYR A N 1
ATOM 4270 C CA . TYR A 1 541 ? -21.281 -20.031 -24.375 1 95.06 541 TYR A CA 1
ATOM 4271 C C . TYR A 1 541 ? -21.391 -20.828 -25.672 1 95.06 541 TYR A C 1
ATOM 4273 O O . TYR A 1 541 ? -20.594 -21.734 -25.922 1 95.06 541 TYR A O 1
ATOM 4281 N N . THR A 1 542 ? -22.281 -20.547 -26.391 1 93.38 542 THR A N 1
ATOM 4282 C CA . THR A 1 542 ? -22.484 -20.938 -27.781 1 93.38 542 THR A CA 1
ATOM 4283 C C . THR A 1 542 ? -22.938 -19.734 -28.609 1 93.38 542 THR A C 1
ATOM 4285 O O . THR A 1 542 ? -23.609 -18.844 -28.094 1 93.38 542 THR A O 1
ATOM 4288 N N . PRO A 1 543 ? -22.453 -19.734 -29.781 1 92.69 543 PRO A N 1
ATOM 4289 C CA . PRO A 1 543 ? -22.875 -18.594 -30.594 1 92.69 543 PRO A CA 1
ATOM 4290 C C . PRO A 1 543 ? -24.375 -18.344 -30.547 1 92.69 543 PRO A C 1
ATOM 4292 O O . PRO A 1 543 ? -25.156 -19.281 -30.672 1 92.69 543 PRO A O 1
ATOM 4295 N N . GLY A 1 544 ? -24.734 -17.109 -30.297 1 90.38 544 GLY A N 1
ATOM 4296 C CA . GLY A 1 544 ? -26.141 -16.734 -30.188 1 90.38 544 GLY A CA 1
ATOM 4297 C C . GLY A 1 544 ? -26.531 -16.312 -28.781 1 90.38 544 GLY A C 1
ATOM 4298 O O . GLY A 1 544 ? -27.516 -15.602 -28.594 1 90.38 544 GLY A O 1
ATOM 4299 N N . LEU A 1 545 ? -25.844 -16.781 -27.812 1 93.56 545 LEU A N 1
ATOM 4300 C CA . LEU A 1 545 ? -26.094 -16.375 -26.438 1 93.56 545 LEU A CA 1
ATOM 4301 C C . LEU A 1 545 ? -25.531 -14.984 -26.172 1 93.56 545 LEU A C 1
ATOM 4303 O O . LEU A 1 545 ? -24.594 -14.555 -26.844 1 93.56 545 LEU A O 1
ATOM 4307 N N . LEU A 1 546 ? -26.109 -14.32 -25.234 1 93.31 546 LEU A N 1
ATOM 4308 C CA . LEU A 1 546 ? -25.609 -13 -24.859 1 93.31 546 LEU A CA 1
ATOM 4309 C C . LEU A 1 546 ? -24.266 -13.117 -24.125 1 93.31 546 LEU A C 1
ATOM 4311 O O . LEU A 1 546 ? -24.141 -13.906 -23.188 1 93.31 546 LEU A O 1
ATOM 4315 N N . HIS A 1 547 ? -23.375 -12.367 -24.594 1 93.62 547 HIS A N 1
ATOM 4316 C CA . HIS A 1 547 ? -22.031 -12.43 -24.031 1 93.62 547 HIS A CA 1
ATOM 4317 C C . HIS A 1 547 ? -21.344 -11.07 -24.125 1 93.62 547 HIS A C 1
ATOM 4319 O O . HIS A 1 547 ? -21.391 -10.406 -25.156 1 93.62 547 HIS A O 1
ATOM 4325 N N . ASP A 1 548 ? -20.703 -10.648 -22.969 1 91.75 548 ASP A N 1
ATOM 4326 C CA . ASP A 1 548 ? -19.953 -9.398 -22.953 1 91.75 548 ASP A CA 1
ATOM 4327 C C . ASP A 1 548 ? -18.938 -9.383 -21.797 1 91.75 548 ASP A C 1
ATOM 4329 O O . ASP A 1 548 ? -19.062 -8.578 -20.875 1 91.75 548 ASP A O 1
ATOM 4333 N N . ALA A 1 549 ? -17.938 -10.141 -21.938 1 92.19 549 ALA A N 1
ATOM 4334 C CA . ALA A 1 549 ? -16.953 -10.273 -20.859 1 92.19 549 ALA A CA 1
ATOM 4335 C C . ALA A 1 549 ? -16.141 -8.992 -20.719 1 92.19 549 ALA A C 1
ATOM 4337 O O . ALA A 1 549 ? -15.477 -8.789 -19.688 1 92.19 549 ALA A O 1
ATOM 4338 N N . THR A 1 550 ? -16.141 -8.047 -21.641 1 90.06 550 THR A N 1
ATOM 4339 C CA . THR A 1 550 ? -15.422 -6.777 -21.578 1 90.06 550 THR A CA 1
ATOM 4340 C C . THR A 1 550 ? -16.281 -5.715 -20.891 1 90.06 550 THR A C 1
ATOM 4342 O O . THR A 1 550 ? -15.773 -4.652 -20.516 1 90.06 550 THR A O 1
ATOM 4345 N N . ASN A 1 551 ? -17.5 -5.988 -20.641 1 87.5 551 ASN A N 1
ATOM 4346 C CA . ASN A 1 551 ? -18.469 -5.035 -20.094 1 87.5 551 ASN A CA 1
ATOM 4347 C C . ASN A 1 551 ? -18.531 -3.77 -20.938 1 87.5 551 ASN A C 1
ATOM 4349 O O . ASN A 1 551 ? -18.578 -2.66 -20.406 1 87.5 551 ASN A O 1
ATOM 4353 N N . SER A 1 552 ? -18.484 -3.891 -22.219 1 86.88 552 SER A N 1
ATOM 4354 C CA . SER A 1 552 ? -18.516 -2.768 -23.141 1 86.88 552 SER A CA 1
ATOM 4355 C C . SER A 1 552 ? -19.938 -2.312 -23.422 1 86.88 552 SER A C 1
ATOM 4357 O O . SER A 1 552 ? -20.172 -1.164 -23.812 1 86.88 552 SER A O 1
ATOM 4359 N N . THR A 1 553 ? -20.859 -3.186 -23.234 1 87.38 553 THR A N 1
ATOM 4360 C CA . THR A 1 553 ? -22.266 -2.871 -23.453 1 87.38 553 THR A CA 1
ATOM 4361 C C . THR A 1 553 ? -23.062 -3.07 -22.156 1 87.38 553 THR A C 1
ATOM 4363 O O . THR A 1 553 ? -23.797 -4.043 -22.031 1 87.38 553 THR A O 1
ATOM 4366 N N . PRO A 1 554 ? -23.078 -2.096 -21.375 1 81.69 554 PRO A N 1
ATOM 4367 C CA . PRO A 1 554 ? -23.719 -2.266 -20.062 1 81.69 554 PRO A CA 1
ATOM 4368 C C . PRO A 1 554 ? -25.219 -2.537 -20.172 1 81.69 554 PRO A C 1
ATOM 4370 O O . PRO A 1 554 ? -25.812 -3.1 -19.234 1 81.69 554 PRO A O 1
ATOM 4373 N N . SER A 1 555 ? -25.891 -2.285 -21.266 1 85.94 555 SER A N 1
ATOM 4374 C CA . SER A 1 555 ? -27.328 -2.443 -21.406 1 85.94 555 SER A CA 1
ATOM 4375 C C . SER A 1 555 ? -27.688 -3.814 -21.984 1 85.94 555 SER A C 1
ATOM 4377 O O . SER A 1 555 ? -28.859 -4.113 -22.203 1 85.94 555 SER A O 1
ATOM 4379 N N . ILE A 1 556 ? -26.766 -4.633 -22.109 1 88.62 556 ILE A N 1
ATOM 4380 C CA . ILE A 1 556 ? -26.953 -5.914 -22.781 1 88.62 556 ILE A CA 1
ATOM 4381 C C . ILE A 1 556 ? -27.969 -6.758 -22.016 1 88.62 556 ILE A C 1
ATOM 4383 O O . ILE A 1 556 ? -28.688 -7.566 -22.594 1 88.62 556 ILE A O 1
ATOM 4387 N N . CYS A 1 557 ? -28.062 -6.59 -20.688 1 89.62 557 CYS A N 1
ATOM 4388 C CA . CYS A 1 557 ? -28.922 -7.43 -19.859 1 89.62 557 CYS A CA 1
ATOM 4389 C C . CYS A 1 557 ? -30.203 -6.695 -19.5 1 89.62 557 CYS A C 1
ATOM 4391 O O . CYS A 1 557 ? -31 -7.191 -18.688 1 89.62 557 CYS A O 1
ATOM 4393 N N . GLU A 1 558 ? -30.5 -5.602 -20.031 1 84.38 558 GLU A N 1
ATOM 4394 C CA . GLU A 1 558 ? -31.656 -4.805 -19.641 1 84.38 558 GLU A CA 1
ATOM 4395 C C . GLU A 1 558 ? -32.969 -5.527 -19.953 1 84.38 558 GLU A C 1
ATOM 4397 O O . GLU A 1 558 ? -33.906 -5.496 -19.172 1 84.38 558 GLU A O 1
ATOM 4402 N N . ALA A 1 559 ? -32.906 -6.141 -21.062 1 78.06 559 ALA A N 1
ATOM 4403 C CA . ALA A 1 559 ? -34.125 -6.836 -21.484 1 78.06 559 ALA A CA 1
ATOM 4404 C C . ALA A 1 559 ? -34.344 -8.102 -20.641 1 78.06 559 ALA A C 1
ATOM 4406 O O . ALA A 1 559 ? -35.469 -8.594 -20.547 1 78.06 559 ALA A O 1
ATOM 4407 N N . SER A 1 560 ? -33.281 -8.578 -20.078 1 78.5 560 SER A N 1
ATOM 4408 C CA . SER A 1 560 ? -33.375 -9.836 -19.328 1 78.5 560 SER A CA 1
ATOM 4409 C C . SER A 1 560 ? -33.5 -9.578 -17.828 1 78.5 560 SER A C 1
ATOM 4411 O O . SER A 1 560 ? -33.562 -10.523 -17.047 1 78.5 560 SER A O 1
ATOM 4413 N N . ALA A 1 561 ? -33.469 -8.352 -17.469 1 74.06 561 ALA A N 1
ATOM 4414 C CA . ALA A 1 561 ? -33.625 -8.07 -16.031 1 74.06 561 ALA A CA 1
ATOM 4415 C C . ALA A 1 561 ? -35.062 -8.266 -15.594 1 74.06 561 ALA A C 1
ATOM 4417 O O . ALA A 1 561 ? -35.969 -7.625 -16.125 1 74.06 561 ALA A O 1
ATOM 4418 N N . PRO A 1 562 ? -35.219 -9.328 -14.82 1 71.31 562 PRO A N 1
ATOM 4419 C CA . PRO A 1 562 ? -36.594 -9.602 -14.422 1 71.31 562 PRO A CA 1
ATOM 4420 C C . PRO A 1 562 ? -37.219 -8.484 -13.578 1 71.31 562 PRO A C 1
ATOM 4422 O O . PRO A 1 562 ? -36.531 -7.953 -12.688 1 71.31 562 PRO A O 1
ATOM 4425 N N . LEU A 1 563 ? -38.188 -7.992 -14.07 1 83.94 563 LEU A N 1
ATOM 4426 C CA . LEU A 1 563 ? -39 -7.094 -13.258 1 83.94 563 LEU A CA 1
ATOM 4427 C C . LEU A 1 563 ? -39.844 -7.875 -12.25 1 83.94 563 LEU A C 1
ATOM 4429 O O . LEU A 1 563 ? -40.688 -8.68 -12.633 1 83.94 563 LEU A O 1
ATOM 4433 N N . LYS A 1 564 ? -39.438 -7.812 -11.016 1 88.62 564 LYS A N 1
ATOM 4434 C CA . LYS A 1 564 ? -40.188 -8.5 -9.961 1 88.62 564 LYS A CA 1
ATOM 4435 C C . LYS A 1 564 ? -41.219 -7.574 -9.32 1 88.62 564 LYS A C 1
ATOM 4437 O O . LYS A 1 564 ? -40.906 -6.414 -9.023 1 88.62 564 LYS A O 1
ATOM 4442 N N . THR A 1 565 ? -42.344 -8.031 -9.234 1 92.38 565 THR A N 1
ATOM 4443 C CA . THR A 1 565 ? -43.406 -7.242 -8.594 1 92.38 565 THR A CA 1
ATOM 4444 C C . THR A 1 565 ? -43.531 -7.609 -7.117 1 92.38 565 THR A C 1
ATOM 4446 O O . THR A 1 565 ? -43.656 -8.781 -6.773 1 92.38 565 THR A O 1
ATOM 4449 N N . VAL A 1 566 ? -43.344 -6.699 -6.348 1 92.56 566 VAL A N 1
ATOM 4450 C CA . VAL A 1 566 ? -43.469 -6.867 -4.906 1 92.56 566 VAL A CA 1
ATOM 4451 C C . VAL A 1 566 ? -44.75 -6.184 -4.434 1 92.56 566 VAL A C 1
ATOM 4453 O O . VAL A 1 566 ? -45 -5.004 -4.723 1 92.56 566 VAL A O 1
ATOM 4456 N N . LYS A 1 567 ? -45.625 -6.969 -3.803 1 89.94 567 LYS A N 1
ATOM 4457 C CA . LYS A 1 567 ? -46.844 -6.426 -3.258 1 89.94 567 LYS A CA 1
ATOM 4458 C C . LYS A 1 567 ? -46.75 -6.211 -1.751 1 89.94 567 LYS A C 1
ATOM 4460 O O . LYS A 1 567 ? -46.188 -7.055 -1.035 1 89.94 567 LYS A O 1
ATOM 4465 N N . ALA A 1 568 ? -47.094 -5.059 -1.406 1 87.56 568 ALA A N 1
ATOM 4466 C CA . ALA A 1 568 ? -47.062 -4.719 0.014 1 87.56 568 ALA A CA 1
ATOM 4467 C C . ALA A 1 568 ? -48.312 -3.961 0.428 1 87.56 568 ALA A C 1
ATOM 4469 O O . ALA A 1 568 ? -49.031 -3.396 -0.417 1 87.56 568 ALA A O 1
ATOM 4470 N N . SER A 1 569 ? -48.625 -4.191 1.693 1 82.44 569 SER A N 1
ATOM 4471 C CA . SER A 1 569 ? -49.719 -3.41 2.248 1 82.44 569 SER A CA 1
ATOM 4472 C C . SER A 1 569 ? -49.219 -2.104 2.857 1 82.44 569 SER A C 1
ATOM 4474 O O . SER A 1 569 ? -48.031 -1.982 3.195 1 82.44 569 SER A O 1
ATOM 4476 N N . TYR A 1 570 ? -50.188 -1.227 2.947 1 80.94 570 TYR A N 1
ATOM 4477 C CA . TYR A 1 570 ? -49.844 0.062 3.545 1 80.94 570 TYR A CA 1
ATOM 4478 C C . TYR A 1 570 ? -49.281 -0.119 4.938 1 80.94 570 TYR A C 1
ATOM 4480 O O . TYR A 1 570 ? -49.812 -0.87 5.754 1 80.94 570 TYR A O 1
ATOM 4488 N N . GLY A 1 571 ? -48.094 0.456 5.23 1 78.94 571 GLY A N 1
ATOM 4489 C CA . GLY A 1 571 ? -47.438 0.4 6.531 1 78.94 571 GLY A CA 1
ATOM 4490 C C . GLY A 1 571 ? -46.5 -0.762 6.664 1 78.94 571 GLY A C 1
ATOM 4491 O O . GLY A 1 571 ? -45.719 -0.827 7.621 1 78.94 571 GLY A O 1
ATOM 4492 N N . GLN A 1 572 ? -46.5 -1.611 5.668 1 82.88 572 GLN A N 1
ATOM 4493 C CA . GLN A 1 572 ? -45.594 -2.752 5.684 1 82.88 572 GLN A CA 1
ATOM 4494 C C . GLN A 1 572 ? -44.188 -2.342 5.254 1 82.88 572 GLN A C 1
ATOM 4496 O O . GLN A 1 572 ? -44 -1.269 4.68 1 82.88 572 GLN A O 1
ATOM 4501 N N . SER A 1 573 ? -43.25 -3.125 5.719 1 89.94 573 SER A N 1
ATOM 4502 C CA . SER A 1 573 ? -41.875 -2.885 5.297 1 89.94 573 SER A CA 1
ATOM 4503 C C . SER A 1 573 ? -41.438 -3.9 4.25 1 89.94 573 SER A C 1
ATOM 4505 O O . SER A 1 573 ? -41.844 -5.059 4.289 1 89.94 573 SER A O 1
ATOM 4507 N N . VAL A 1 574 ? -40.594 -3.391 3.307 1 91.5 574 VAL A N 1
ATOM 4508 C CA . VAL A 1 574 ? -40.188 -4.266 2.217 1 91.5 574 VAL A CA 1
ATOM 4509 C C . VAL A 1 574 ? -38.656 -4.199 2.057 1 91.5 574 VAL A C 1
ATOM 4511 O O . VAL A 1 574 ? -38.062 -3.174 2.354 1 91.5 574 VAL A O 1
ATOM 4514 N N . HIS A 1 575 ? -38.125 -5.301 1.735 1 93.06 575 HIS A N 1
ATOM 4515 C CA . HIS A 1 575 ? -36.719 -5.398 1.37 1 93.06 575 HIS A CA 1
ATOM 4516 C C . HIS A 1 575 ? -36.562 -5.711 -0.113 1 93.06 575 HIS A C 1
ATOM 4518 O O . HIS A 1 575 ? -37 -6.754 -0.585 1 93.06 575 HIS A O 1
ATOM 4524 N N . LEU A 1 576 ? -36 -4.758 -0.825 1 93.62 576 LEU A N 1
ATOM 4525 C CA . LEU A 1 576 ? -35.656 -4.969 -2.225 1 93.62 576 LEU A CA 1
ATOM 4526 C C . LEU A 1 576 ? -34.188 -5.336 -2.361 1 93.62 576 LEU A C 1
ATOM 4528 O O . LEU A 1 576 ? -33.312 -4.457 -2.334 1 93.62 576 LEU A O 1
ATOM 4532 N N . ALA A 1 577 ? -33.938 -6.551 -2.5 1 90.62 577 ALA A N 1
ATOM 4533 C CA . ALA A 1 577 ? -32.562 -7.047 -2.533 1 90.62 577 ALA A CA 1
ATOM 4534 C C . ALA A 1 577 ? -31.953 -6.918 -3.932 1 90.62 577 ALA A C 1
ATOM 4536 O O . ALA A 1 577 ? -32.656 -7.125 -4.93 1 90.62 577 ALA A O 1
ATOM 4537 N N . ALA A 1 578 ? -30.781 -6.395 -3.963 1 88.38 578 ALA A N 1
ATOM 4538 C CA . ALA A 1 578 ? -30.062 -6.457 -5.234 1 88.38 578 ALA A CA 1
ATOM 4539 C C . ALA A 1 578 ? -29.516 -7.863 -5.484 1 88.38 578 ALA A C 1
ATOM 4541 O O . ALA A 1 578 ? -29.672 -8.406 -6.586 1 88.38 578 ALA A O 1
ATOM 4542 N N . PHE A 1 579 ? -28.812 -8.359 -4.457 1 85.25 579 PHE A N 1
ATOM 4543 C CA . PHE A 1 579 ? -28.328 -9.734 -4.379 1 85.25 579 PHE A CA 1
ATOM 4544 C C . PHE A 1 579 ? -28.625 -10.336 -3.012 1 85.25 579 PHE A C 1
ATOM 4546 O O . PHE A 1 579 ? -28.844 -9.609 -2.041 1 85.25 579 PHE A O 1
ATOM 4553 N N . GLY A 1 580 ? -28.859 -11.578 -2.994 1 79 580 GLY A N 1
ATOM 4554 C CA . GLY A 1 580 ? -28.797 -12.156 -1.661 1 79 580 GLY A CA 1
ATOM 4555 C C . GLY A 1 580 ? -27.516 -11.828 -0.922 1 79 580 GLY A C 1
ATOM 4556 O O . GLY A 1 580 ? -27.547 -11.141 0.099 1 79 580 GLY A O 1
ATOM 4557 N N . LYS A 1 581 ? -26.484 -12.227 -1.444 1 84.31 581 LYS A N 1
ATOM 4558 C CA . LYS A 1 581 ? -25.125 -11.836 -1.069 1 84.31 581 LYS A CA 1
ATOM 4559 C C . LYS A 1 581 ? -24.391 -11.203 -2.248 1 84.31 581 LYS A C 1
ATOM 4561 O O . LYS A 1 581 ? -24.312 -11.797 -3.322 1 84.31 581 LYS A O 1
ATOM 4566 N N . THR A 1 582 ? -23.969 -10.023 -2.004 1 89 582 THR A N 1
ATOM 4567 C CA . THR A 1 582 ? -23.266 -9.328 -3.074 1 89 582 THR A CA 1
ATOM 4568 C C . THR A 1 582 ? -22 -10.078 -3.467 1 89 582 THR A C 1
ATOM 4570 O O . THR A 1 582 ? -21.188 -10.422 -2.607 1 89 582 THR A O 1
ATOM 4573 N N . PRO A 1 583 ? -21.906 -10.328 -4.711 1 89.19 583 PRO A N 1
ATOM 4574 C CA . PRO A 1 583 ? -20.688 -11 -5.16 1 89.19 583 PRO A CA 1
ATOM 4575 C C . PRO A 1 583 ? -19.422 -10.188 -4.875 1 89.19 583 PRO A C 1
ATOM 4577 O O . PRO A 1 583 ? -19.438 -8.961 -5.008 1 89.19 583 PRO A O 1
ATOM 4580 N N . ASP A 1 584 ? -18.375 -10.875 -4.527 1 88 584 ASP A N 1
ATOM 4581 C CA . ASP A 1 584 ? -17.109 -10.234 -4.156 1 88 584 ASP A CA 1
ATOM 4582 C C . ASP A 1 584 ? -16.547 -9.422 -5.32 1 88 584 ASP A C 1
ATOM 4584 O O . ASP A 1 584 ? -15.914 -8.383 -5.109 1 88 584 ASP A O 1
ATOM 4588 N N . ALA A 1 585 ? -16.797 -9.859 -6.469 1 88.75 585 ALA A N 1
ATOM 4589 C CA . ALA A 1 585 ? -16.266 -9.18 -7.648 1 88.75 585 ALA A CA 1
ATOM 4590 C C . ALA A 1 585 ? -16.922 -7.812 -7.836 1 88.75 585 ALA A C 1
ATOM 4592 O O . ALA A 1 585 ? -16.375 -6.953 -8.539 1 88.75 585 ALA A O 1
ATOM 4593 N N . LEU A 1 586 ? -18.047 -7.613 -7.23 1 89.38 586 LEU A N 1
ATOM 4594 C CA . LEU A 1 586 ? -18.781 -6.375 -7.449 1 89.38 586 LEU A CA 1
ATOM 4595 C C . LEU A 1 586 ? -18.766 -5.5 -6.199 1 89.38 586 LEU A C 1
ATOM 4597 O O . LEU A 1 586 ? -19.344 -4.418 -6.188 1 89.38 586 LEU A O 1
ATOM 4601 N N . LYS A 1 587 ? -18.094 -5.883 -5.203 1 87.19 587 LYS A N 1
ATOM 4602 C CA . LYS A 1 587 ? -18.125 -5.215 -3.902 1 87.19 587 LYS A CA 1
ATOM 4603 C C . LYS A 1 587 ? -17.594 -3.791 -3.998 1 87.19 587 LYS A C 1
ATOM 4605 O O . LYS A 1 587 ? -18.031 -2.906 -3.258 1 87.19 587 LYS A O 1
ATOM 4610 N N . ASP A 1 588 ? -16.75 -3.562 -4.902 1 82.81 588 ASP A N 1
ATOM 4611 C CA . ASP A 1 588 ? -16.109 -2.252 -4.977 1 82.81 588 ASP A CA 1
ATOM 4612 C C . ASP A 1 588 ? -16.859 -1.337 -5.953 1 82.81 588 ASP A C 1
ATOM 4614 O O . ASP A 1 588 ? -16.484 -0.174 -6.125 1 82.81 588 ASP A O 1
ATOM 4618 N N . GLN A 1 589 ? -17.953 -1.809 -6.461 1 87.81 589 GLN A N 1
ATOM 4619 C CA . GLN A 1 589 ? -18.672 -0.996 -7.426 1 87.81 589 GLN A CA 1
ATOM 4620 C C . GLN A 1 589 ? -19.594 0.008 -6.727 1 87.81 589 GLN A C 1
ATOM 4622 O O . GLN A 1 589 ? -20.094 -0.26 -5.633 1 87.81 589 GLN A O 1
ATOM 4627 N N . TYR A 1 590 ? -19.75 1.114 -7.391 1 90.69 590 TYR A N 1
ATOM 4628 C CA . TYR A 1 590 ? -20.688 2.119 -6.906 1 90.69 590 TYR A CA 1
ATOM 4629 C C . TYR A 1 590 ? -22.125 1.701 -7.184 1 90.69 590 TYR A C 1
ATOM 4631 O O . TYR A 1 590 ? -22.469 1.323 -8.305 1 90.69 590 TYR A O 1
ATOM 4639 N N . VAL A 1 591 ? -22.922 1.705 -6.137 1 94.06 591 VAL A N 1
ATOM 4640 C CA . VAL A 1 591 ? -24.297 1.229 -6.266 1 94.06 591 VAL A CA 1
ATOM 4641 C C . VAL A 1 591 ? -25.266 2.393 -6.082 1 94.06 591 VAL A C 1
ATOM 4643 O O . VAL A 1 591 ? -25.109 3.207 -5.168 1 94.06 591 VAL A O 1
ATOM 4646 N N . VAL A 1 592 ? -26.281 2.479 -7.023 1 95.31 592 VAL A N 1
ATOM 4647 C CA . VAL A 1 592 ? -27.281 3.535 -6.957 1 95.31 592 VAL A CA 1
ATOM 4648 C C . VAL A 1 592 ? -28.672 2.939 -7.148 1 95.31 592 VAL A C 1
ATOM 4650 O O . VAL A 1 592 ? -28.859 2.039 -7.969 1 95.31 592 VAL A O 1
ATOM 4653 N N . TRP A 1 593 ? -29.641 3.369 -6.383 1 96.25 593 TRP A N 1
ATOM 4654 C CA . TRP A 1 593 ? -31.047 2.998 -6.527 1 96.25 593 TRP A CA 1
ATOM 4655 C C . TRP A 1 593 ? -31.859 4.156 -7.098 1 96.25 593 TRP A C 1
ATOM 4657 O O . TRP A 1 593 ? -31.672 5.309 -6.699 1 96.25 593 TRP A O 1
ATOM 4667 N N . PHE A 1 594 ? -32.719 3.842 -8.094 1 96.31 594 PHE A N 1
ATOM 4668 C CA . PHE A 1 594 ? -33.625 4.824 -8.68 1 96.31 594 PHE A CA 1
ATOM 4669 C C . PHE A 1 594 ? -35.062 4.453 -8.398 1 96.31 594 PHE A C 1
ATOM 4671 O O . PHE A 1 594 ? -35.438 3.273 -8.383 1 96.31 594 PHE A O 1
ATOM 4678 N N . HIS A 1 595 ? -35.844 5.418 -8.117 1 95.81 595 HIS A N 1
ATOM 4679 C CA . HIS A 1 595 ? -37.281 5.27 -7.961 1 95.81 595 HIS A CA 1
ATOM 4680 C C . HIS A 1 595 ? -38.031 6.035 -9.047 1 95.81 595 HIS A C 1
ATOM 4682 O O . HIS A 1 595 ? -37.844 7.234 -9.227 1 95.81 595 HIS A O 1
ATOM 4688 N N . HIS A 1 596 ? -38.75 5.285 -9.773 1 94.25 596 HIS A N 1
ATOM 4689 C CA . HIS A 1 596 ? -39.656 5.879 -10.766 1 94.25 596 HIS A CA 1
ATOM 4690 C C . HIS A 1 596 ? -41.062 6.012 -10.219 1 94.25 596 HIS A C 1
ATOM 4692 O O . HIS A 1 596 ? -41.844 5.055 -10.258 1 94.25 596 HIS A O 1
ATOM 4698 N N . SER A 1 597 ? -41.312 7.156 -9.758 1 88.56 597 SER A N 1
ATOM 4699 C CA . SER A 1 597 ? -42.625 7.395 -9.203 1 88.56 597 SER A CA 1
ATOM 4700 C C . SER A 1 597 ? -43.562 8.07 -10.227 1 88.56 597 SER A C 1
ATOM 4702 O O . SER A 1 597 ? -43.062 8.664 -11.188 1 88.56 597 SER A O 1
ATOM 4704 N N . ARG A 1 598 ? -44.844 7.977 -10.055 1 81.94 598 ARG A N 1
ATOM 4705 C CA . ARG A 1 598 ? -45.844 8.586 -10.945 1 81.94 598 ARG A CA 1
ATOM 4706 C C . ARG A 1 598 ? -45.812 10.109 -10.812 1 81.94 598 ARG A C 1
ATOM 4708 O O . ARG A 1 598 ? -45.969 10.82 -11.805 1 81.94 598 ARG A O 1
ATOM 4715 N N . GLU A 1 599 ? -45.531 10.578 -9.609 1 81.31 599 GLU A N 1
ATOM 4716 C CA . GLU A 1 599 ? -45.594 12.008 -9.336 1 81.31 599 GLU A CA 1
ATOM 4717 C C . GLU A 1 599 ? -44.281 12.703 -9.68 1 81.31 599 GLU A C 1
ATOM 4719 O O . GLU A 1 599 ? -44.281 13.75 -10.328 1 81.31 599 GLU A O 1
ATOM 4724 N N . LYS A 1 600 ? -43.188 12.172 -9.258 1 84.75 600 LYS A N 1
ATOM 4725 C CA . LYS A 1 600 ? -41.906 12.875 -9.312 1 84.75 600 LYS A CA 1
ATOM 4726 C C . LYS A 1 600 ? -41.031 12.352 -10.461 1 84.75 600 LYS A C 1
ATOM 4728 O O . LYS A 1 600 ? -40 12.922 -10.766 1 84.75 600 LYS A O 1
ATOM 4733 N N . GLY A 1 601 ? -41.5 11.367 -11.125 1 89.06 601 GLY A N 1
ATOM 4734 C CA . GLY A 1 601 ? -40.656 10.773 -12.156 1 89.06 601 GLY A CA 1
ATOM 4735 C C . GLY A 1 601 ? -39.5 9.945 -11.586 1 89.06 601 GLY A C 1
ATOM 4736 O O . GLY A 1 601 ? -39.656 9.312 -10.539 1 89.06 601 GLY A O 1
ATOM 4737 N N . ARG A 1 602 ? -38.344 9.945 -12.391 1 92.75 602 ARG A N 1
ATOM 4738 C CA . ARG A 1 602 ? -37.188 9.148 -12 1 92.75 602 ARG A CA 1
ATOM 4739 C C . ARG A 1 602 ? -36.219 9.969 -11.156 1 92.75 602 ARG A C 1
ATOM 4741 O O . ARG A 1 602 ? -35.781 11.039 -11.586 1 92.75 602 ARG A O 1
ATOM 4748 N N . TYR A 1 603 ? -35.938 9.5 -9.992 1 93.56 603 TYR A N 1
ATOM 4749 C CA . TYR A 1 603 ? -34.938 10.203 -9.188 1 93.56 603 TYR A CA 1
ATOM 4750 C C . TYR A 1 603 ? -34.094 9.219 -8.398 1 93.56 603 TYR A C 1
ATOM 4752 O O . TYR A 1 603 ? -34.5 8.094 -8.125 1 93.56 603 TYR A O 1
ATOM 4760 N N . LYS A 1 604 ? -32.875 9.648 -8.086 1 95.06 604 LYS A N 1
ATOM 4761 C CA . LYS A 1 604 ? -31.953 8.852 -7.285 1 95.06 604 LYS A CA 1
ATOM 4762 C C . LYS A 1 604 ? -32.406 8.789 -5.828 1 95.06 604 LYS A C 1
ATOM 4764 O O . LYS A 1 604 ? -32.75 9.812 -5.242 1 95.06 604 LYS A O 1
ATOM 4769 N N . ILE A 1 605 ? -32.406 7.621 -5.25 1 94.31 605 ILE A N 1
ATOM 4770 C CA . ILE A 1 605 ? -32.844 7.43 -3.873 1 94.31 605 ILE A CA 1
ATOM 4771 C C . ILE A 1 605 ? -31.75 7.879 -2.908 1 94.31 605 ILE A C 1
ATOM 4773 O O . ILE A 1 605 ? -30.594 7.48 -3.045 1 94.31 605 ILE A O 1
ATOM 4777 N N . ASN A 1 606 ? -32.125 8.75 -2.041 1 92.31 606 ASN A N 1
ATOM 4778 C CA . ASN A 1 606 ? -31.25 9.125 -0.931 1 92.31 606 ASN A CA 1
ATOM 4779 C C . ASN A 1 606 ? -31.594 8.359 0.342 1 92.31 606 ASN A C 1
ATOM 4781 O O . ASN A 1 606 ? -32.75 8.406 0.801 1 92.31 606 ASN A O 1
ATOM 4785 N N . PHE A 1 607 ? -30.656 7.691 0.811 1 90.19 607 PHE A N 1
ATOM 4786 C CA . PHE A 1 607 ? -30.891 6.891 2.01 1 90.19 607 PHE A CA 1
ATOM 4787 C C . PHE A 1 607 ? -31.016 7.785 3.24 1 90.19 607 PHE A C 1
ATOM 4789 O O . PHE A 1 607 ? -30.391 8.844 3.305 1 90.19 607 PHE A O 1
ATOM 4796 N N . ASN A 1 608 ? -31.828 7.367 3.986 1 84 608 ASN A N 1
ATOM 4797 C CA . ASN A 1 608 ? -31.938 8.062 5.266 1 84 608 ASN A CA 1
ATOM 4798 C C . ASN A 1 608 ? -31.859 7.086 6.438 1 84 608 ASN A C 1
ATOM 4800 O O . ASN A 1 608 ? -31.75 5.875 6.242 1 84 608 ASN A O 1
ATOM 4804 N N . TRP A 1 609 ? -31.719 7.473 7.605 1 76 609 TRP A N 1
ATOM 4805 C CA . TRP A 1 609 ? -31.469 6.617 8.758 1 76 609 TRP A CA 1
ATOM 4806 C C . TRP A 1 609 ? -32.781 6.125 9.367 1 76 609 TRP A C 1
ATOM 4808 O O . TRP A 1 609 ? -32.781 5.191 10.18 1 76 609 TRP A O 1
ATOM 4818 N N . ASP A 1 610 ? -33.875 6.539 8.82 1 80.5 610 ASP A N 1
ATOM 4819 C CA . ASP A 1 610 ? -35.125 6.238 9.523 1 80.5 610 ASP A CA 1
ATOM 4820 C C . ASP A 1 610 ? -35.969 5.246 8.727 1 80.5 610 ASP A C 1
ATOM 4822 O O . ASP A 1 610 ? -36.375 4.207 9.258 1 80.5 610 ASP A O 1
ATOM 4826 N N . ARG A 1 611 ? -36.188 5.598 7.461 1 88.06 611 ARG A N 1
ATOM 4827 C CA . ARG A 1 611 ? -37.188 4.816 6.734 1 88.06 611 ARG A CA 1
ATOM 4828 C C . ARG A 1 611 ? -36.562 4.129 5.523 1 88.06 611 ARG A C 1
ATOM 4830 O O . ARG A 1 611 ? -36.875 2.975 5.227 1 88.06 611 ARG A O 1
ATOM 4837 N N . VAL A 1 612 ? -35.75 4.844 4.82 1 93.56 612 VAL A N 1
ATOM 4838 C CA . VAL A 1 612 ? -35.125 4.32 3.605 1 93.56 612 VAL A CA 1
ATOM 4839 C C . VAL A 1 612 ? -33.688 3.908 3.895 1 93.56 612 VAL A C 1
ATOM 4841 O O . VAL A 1 612 ? -32.781 4.754 3.959 1 93.56 612 VAL A O 1
ATOM 4844 N N . LEU A 1 613 ? -33.5 2.627 3.992 1 93.38 613 LEU A N 1
ATOM 4845 C CA . LEU A 1 613 ? -32.219 2.121 4.453 1 93.38 613 LEU A CA 1
ATOM 4846 C C . LEU A 1 613 ? -31.531 1.299 3.365 1 93.38 613 LEU A C 1
ATOM 4848 O O . LEU A 1 613 ? -32.188 0.678 2.537 1 93.38 613 LEU A O 1
ATOM 4852 N N . GLN A 1 614 ? -30.219 1.318 3.426 1 92.81 614 GLN A N 1
ATOM 4853 C CA . GLN A 1 614 ? -29.422 0.442 2.578 1 92.81 614 GLN A CA 1
ATOM 4854 C C . GLN A 1 614 ? -28.828 -0.708 3.383 1 92.81 614 GLN A C 1
ATOM 4856 O O . GLN A 1 614 ? -28.312 -0.503 4.488 1 92.81 614 GLN A O 1
ATOM 4861 N N . THR A 1 615 ? -28.922 -1.85 2.893 1 91.94 615 THR A N 1
ATOM 4862 C CA . THR A 1 615 ? -28.375 -3.008 3.584 1 91.94 615 THR A CA 1
ATOM 4863 C C . THR A 1 615 ? -26.875 -3.131 3.309 1 91.94 615 THR A C 1
ATOM 4865 O O . THR A 1 615 ? -26.344 -2.498 2.387 1 91.94 615 THR A O 1
ATOM 4868 N N . SER A 1 616 ? -26.172 -3.953 4.113 1 90 616 SER A N 1
ATOM 4869 C CA . SER A 1 616 ? -24.75 -4.223 3.912 1 90 616 SER A CA 1
ATOM 4870 C C . SER A 1 616 ? -24.5 -4.898 2.568 1 90 616 SER A C 1
ATOM 4872 O O . SER A 1 616 ? -23.422 -4.762 1.991 1 90 616 SER A O 1
ATOM 4874 N N . GLU A 1 617 ? -25.531 -5.562 2.061 1 91.19 617 GLU A N 1
ATOM 4875 C CA . GLU A 1 617 ? -25.438 -6.207 0.753 1 91.19 617 GLU A CA 1
ATOM 4876 C C . GLU A 1 617 ? -25.953 -5.285 -0.351 1 91.19 617 GLU A C 1
ATOM 4878 O O . GLU A 1 617 ? -26.203 -5.73 -1.471 1 91.19 617 GLU A O 1
ATOM 4883 N N . ARG A 1 618 ? -26.156 -4.027 -0.058 1 92.06 618 ARG A N 1
ATOM 4884 C CA . ARG A 1 618 ? -26.469 -2.939 -0.979 1 92.06 618 ARG A CA 1
ATOM 4885 C C . ARG A 1 618 ? -27.906 -3.027 -1.461 1 92.06 618 ARG A C 1
ATOM 4887 O O . ARG A 1 618 ? -28.219 -2.592 -2.57 1 92.06 618 ARG A O 1
ATOM 4894 N N . GLY A 1 619 ? -28.703 -3.674 -0.707 1 92.81 619 GLY A N 1
ATOM 4895 C CA . GLY A 1 619 ? -30.141 -3.676 -0.968 1 92.81 619 GLY A CA 1
ATOM 4896 C C . GLY A 1 619 ? -30.859 -2.469 -0.388 1 92.81 619 GLY A C 1
ATOM 4897 O O . GLY A 1 619 ? -30.234 -1.646 0.292 1 92.81 619 GLY A O 1
ATOM 4898 N N . LEU A 1 620 ? -32.156 -2.367 -0.74 1 95.06 620 LEU A N 1
ATOM 4899 C CA . LEU A 1 620 ? -33 -1.251 -0.286 1 95.06 620 LEU A CA 1
ATOM 4900 C C . LEU A 1 620 ? -34.094 -1.733 0.646 1 95.06 620 LEU A C 1
ATOM 4902 O O . LEU A 1 620 ? -34.812 -2.676 0.319 1 95.06 620 LEU A O 1
ATOM 4906 N N . VAL A 1 621 ? -34.094 -1.171 1.797 1 93.81 621 VAL A N 1
ATOM 4907 C CA . VAL A 1 621 ? -35.188 -1.473 2.736 1 93.81 621 VAL A CA 1
ATOM 4908 C C . VAL A 1 621 ? -36.062 -0.244 2.918 1 93.81 621 VAL A C 1
ATOM 4910 O O . VAL A 1 621 ? -35.594 0.844 3.227 1 93.81 621 VAL A O 1
ATOM 4913 N N . LEU A 1 622 ? -37.344 -0.397 2.635 1 94.19 622 LEU A N 1
ATOM 4914 C CA . LEU A 1 622 ? -38.344 0.64 2.871 1 94.19 622 LEU A CA 1
ATOM 4915 C C . LEU A 1 622 ? -39.219 0.28 4.059 1 94.19 622 LEU A C 1
ATOM 4917 O O . LEU A 1 622 ? -40 -0.678 3.992 1 94.19 622 LEU A O 1
ATOM 4921 N N . LEU A 1 623 ? -39 1.018 5.055 1 91.06 623 LEU A N 1
ATOM 4922 C CA . LEU A 1 623 ? -39.812 0.779 6.234 1 91.06 623 LEU A CA 1
ATOM 4923 C C . LEU A 1 623 ? -41.156 1.532 6.133 1 91.06 623 LEU A C 1
ATOM 4925 O O . LEU A 1 623 ? -41.188 2.67 5.656 1 91.06 623 LEU A O 1
ATOM 4929 N N . SER A 1 624 ? -42.219 0.933 6.504 1 85.69 624 SER A N 1
ATOM 4930 C CA . SER A 1 624 ? -43.531 1.538 6.547 1 85.69 624 SER A CA 1
ATOM 4931 C C . SER A 1 624 ? -43.875 2.219 5.227 1 85.69 624 SER A C 1
ATOM 4933 O O . SER A 1 624 ? -44.062 3.436 5.18 1 85.69 624 SER A O 1
ATOM 4935 N N . VAL A 1 625 ? -44.125 1.417 4.254 1 89.81 625 VAL A N 1
ATOM 4936 C CA . VAL A 1 625 ? -44.344 1.912 2.898 1 89.81 625 VAL A CA 1
ATOM 4937 C C . VAL A 1 625 ? -45.688 2.619 2.799 1 89.81 625 VAL A C 1
ATOM 4939 O O . VAL A 1 625 ? -46.656 2.238 3.479 1 89.81 625 VAL A O 1
ATOM 4942 N N . SER A 1 626 ? -45.719 3.676 1.998 1 87.38 626 SER A N 1
ATOM 4943 C CA . SER A 1 626 ? -46.938 4.449 1.722 1 87.38 626 SER A CA 1
ATOM 4944 C C . SER A 1 626 ? -47.219 4.508 0.225 1 87.38 626 SER A C 1
ATOM 4946 O O . SER A 1 626 ? -46.5 3.912 -0.576 1 87.38 626 SER A O 1
ATOM 4948 N N . ASP A 1 627 ? -48.281 5.219 -0.131 1 85.81 627 ASP A N 1
ATOM 4949 C CA . ASP A 1 627 ? -48.719 5.316 -1.525 1 85.81 627 ASP A CA 1
ATOM 4950 C C . ASP A 1 627 ? -47.656 6 -2.377 1 85.81 627 ASP A C 1
ATOM 4952 O O . ASP A 1 627 ? -47.5 5.707 -3.566 1 85.81 627 ASP A O 1
ATOM 4956 N N . SER A 1 628 ? -46.875 6.863 -1.732 1 88.25 628 SER A N 1
ATOM 4957 C CA . SER A 1 628 ? -45.844 7.59 -2.469 1 88.25 628 SER A CA 1
ATOM 4958 C C . SER A 1 628 ? -44.688 6.672 -2.852 1 88.25 628 SER A C 1
ATOM 4960 O O . SER A 1 628 ? -43.875 7.012 -3.717 1 88.25 628 SER A O 1
ATOM 4962 N N . ASP A 1 629 ? -44.656 5.543 -2.203 1 92.31 629 ASP A N 1
ATOM 4963 C CA . ASP A 1 629 ? -43.562 4.609 -2.455 1 92.31 629 ASP A CA 1
ATOM 4964 C C . ASP A 1 629 ? -43.875 3.686 -3.627 1 92.31 629 ASP A C 1
ATOM 4966 O O . ASP A 1 629 ? -43.031 2.895 -4.051 1 92.31 629 ASP A O 1
ATOM 4970 N N . ARG A 1 630 ? -45.031 3.783 -4.145 1 91.88 630 ARG A N 1
ATOM 4971 C CA . ARG A 1 630 ? -45.406 2.953 -5.285 1 91.88 630 ARG A CA 1
ATOM 4972 C C . ARG A 1 630 ? -44.594 3.312 -6.516 1 91.88 630 ARG A C 1
ATOM 4974 O O . ARG A 1 630 ? -44.219 4.477 -6.715 1 91.88 630 ARG A O 1
ATOM 4981 N N . GLY A 1 631 ? -44.312 2.287 -7.281 1 93.62 631 GLY A N 1
ATOM 4982 C CA . GLY A 1 631 ? -43.594 2.535 -8.523 1 93.62 631 GLY A CA 1
ATOM 4983 C C . GLY A 1 631 ? -42.5 1.522 -8.789 1 93.62 631 GLY A C 1
ATOM 4984 O O . GLY A 1 631 ? -42.5 0.44 -8.203 1 93.62 631 GLY A O 1
ATOM 4985 N N . ARG A 1 632 ? -41.719 1.984 -9.75 1 94.81 632 ARG A N 1
ATOM 4986 C CA . ARG A 1 632 ? -40.625 1.091 -10.18 1 94.81 632 ARG A CA 1
ATOM 4987 C C . ARG A 1 632 ? -39.312 1.463 -9.516 1 94.81 632 ARG A C 1
ATOM 4989 O O . ARG A 1 632 ? -38.969 2.643 -9.422 1 94.81 632 ARG A O 1
ATOM 4996 N N . TYR A 1 633 ? -38.656 0.493 -8.977 1 95.69 633 TYR A N 1
ATOM 4997 C CA . TYR A 1 633 ? -37.344 0.66 -8.367 1 95.69 633 TYR A CA 1
ATOM 4998 C C . TYR A 1 633 ? -36.281 -0.081 -9.164 1 95.69 633 TYR A C 1
ATOM 5000 O O . TYR A 1 633 ? -36.469 -1.231 -9.562 1 95.69 633 TYR A O 1
ATOM 5008 N N . GLU A 1 634 ? -35.156 0.653 -9.43 1 93.75 634 GLU A N 1
ATOM 5009 C CA . GLU A 1 634 ? -34.062 0.072 -10.188 1 93.75 634 GLU A CA 1
ATOM 5010 C C . GLU A 1 634 ? -32.75 0.199 -9.422 1 93.75 634 GLU A C 1
ATOM 5012 O O . GLU A 1 634 ? -32.469 1.239 -8.82 1 93.75 634 GLU A O 1
ATOM 5017 N N . CYS A 1 635 ? -32 -0.841 -9.391 1 93.75 635 CYS A N 1
ATOM 5018 C CA . CYS A 1 635 ? -30.703 -0.851 -8.742 1 93.75 635 CYS A CA 1
ATOM 5019 C C . CYS A 1 635 ? -29.578 -0.991 -9.781 1 93.75 635 CYS A C 1
ATOM 5021 O O . CYS A 1 635 ? -29.578 -1.938 -10.562 1 93.75 635 CYS A O 1
ATOM 5023 N N . TYR A 1 636 ? -28.625 -0.055 -9.742 1 91.88 636 TYR A N 1
ATOM 5024 C CA . TYR A 1 636 ? -27.516 -0.069 -10.68 1 91.88 636 TYR A CA 1
ATOM 5025 C C . TYR A 1 636 ? -26.188 -0.322 -9.953 1 91.88 636 TYR A C 1
ATOM 5027 O O . TYR A 1 636 ? -25.906 0.297 -8.93 1 91.88 636 TYR A O 1
ATOM 5035 N N . PHE A 1 637 ? -25.469 -1.267 -10.398 1 90.44 637 PHE A N 1
ATOM 5036 C CA . PHE A 1 637 ? -24.062 -1.428 -10.07 1 90.44 637 PHE A CA 1
ATOM 5037 C C . PHE A 1 637 ? -23.172 -0.858 -11.172 1 90.44 637 PHE A C 1
ATOM 5039 O O . PHE A 1 637 ? -23.047 -1.451 -12.242 1 90.44 637 PHE A O 1
ATOM 5046 N N . GLY A 1 638 ? -22.547 0.256 -10.836 1 89.19 638 GLY A N 1
ATOM 5047 C CA . GLY A 1 638 ? -21.953 0.971 -11.945 1 89.19 638 GLY A CA 1
ATOM 5048 C C . GLY A 1 638 ? -22.938 1.319 -13.047 1 89.19 638 GLY A C 1
ATOM 5049 O O . GLY A 1 638 ? -24 1.894 -12.773 1 89.19 638 GLY A O 1
ATOM 5050 N N . PRO A 1 639 ? -22.594 0.928 -14.211 1 86.75 639 PRO A N 1
ATOM 5051 C CA . PRO A 1 639 ? -23.5 1.247 -15.32 1 86.75 639 PRO A CA 1
ATOM 5052 C C . PRO A 1 639 ? -24.5 0.137 -15.594 1 86.75 639 PRO A C 1
ATOM 5054 O O . PRO A 1 639 ? -25.406 0.308 -16.422 1 86.75 639 PRO A O 1
ATOM 5057 N N . SER A 1 640 ? -24.484 -0.941 -14.859 1 86.75 640 SER A N 1
ATOM 5058 C CA . SER A 1 640 ? -25.297 -2.109 -15.188 1 86.75 640 SER A CA 1
ATOM 5059 C C . SER A 1 640 ? -26.516 -2.205 -14.281 1 86.75 640 SER A C 1
ATOM 5061 O O . SER A 1 640 ? -26.406 -2.041 -13.062 1 86.75 640 SER A O 1
ATOM 5063 N N . LEU A 1 641 ? -27.641 -2.4 -14.891 1 89.62 641 LEU A N 1
ATOM 5064 C CA . LEU A 1 641 ? -28.875 -2.635 -14.133 1 89.62 641 LEU A CA 1
ATOM 5065 C C . LEU A 1 641 ? -28.906 -4.055 -13.578 1 89.62 641 LEU A C 1
ATOM 5067 O O . LEU A 1 641 ? -28.844 -5.023 -14.328 1 89.62 641 LEU A O 1
ATOM 5071 N N . VAL A 1 642 ? -29.016 -4.211 -12.273 1 87.81 642 VAL A N 1
ATOM 5072 C CA . VAL A 1 642 ? -28.891 -5.52 -11.648 1 87.81 642 VAL A CA 1
ATOM 5073 C C . VAL A 1 642 ? -30.266 -6.016 -11.211 1 87.81 642 VAL A C 1
ATOM 5075 O O . VAL A 1 642 ? -30.547 -7.215 -11.266 1 87.81 642 VAL A O 1
ATOM 5078 N N . ALA A 1 643 ? -31.109 -5.117 -10.727 1 89.81 643 ALA A N 1
ATOM 5079 C CA . ALA A 1 643 ? -32.438 -5.504 -10.242 1 89.81 643 ALA A CA 1
ATOM 5080 C C . ALA A 1 643 ? -33.469 -4.414 -10.523 1 89.81 643 ALA A C 1
ATOM 5082 O O . ALA A 1 643 ? -33.125 -3.227 -10.516 1 89.81 643 ALA A O 1
ATOM 5083 N N . SER A 1 644 ? -34.656 -4.895 -10.805 1 91.56 644 SER A N 1
ATOM 5084 C CA . SER A 1 644 ? -35.781 -4.016 -11.031 1 91.56 644 SER A CA 1
ATOM 5085 C C . SER A 1 644 ? -37.031 -4.535 -10.32 1 91.56 644 SER A C 1
ATOM 5087 O O . SER A 1 644 ? -37.344 -5.727 -10.398 1 91.56 644 SER A O 1
ATOM 5089 N N . TYR A 1 645 ? -37.625 -3.705 -9.602 1 94.31 645 TYR A N 1
ATOM 5090 C CA . TYR A 1 645 ? -38.812 -4.07 -8.844 1 94.31 645 TYR A CA 1
ATOM 5091 C C . TYR A 1 645 ? -39.969 -3.121 -9.148 1 94.31 645 TYR A C 1
ATOM 5093 O O . TYR A 1 645 ? -39.781 -1.927 -9.367 1 94.31 645 TYR A O 1
ATOM 5101 N N . ASN A 1 646 ? -41.125 -3.703 -9.266 1 94.44 646 ASN A N 1
ATOM 5102 C CA . ASN A 1 646 ? -42.344 -2.924 -9.234 1 94.44 646 ASN A CA 1
ATOM 5103 C C . ASN A 1 646 ? -43.062 -3.07 -7.895 1 94.44 646 ASN A C 1
ATOM 5105 O O . ASN A 1 646 ? -43.531 -4.156 -7.555 1 94.44 646 ASN A O 1
ATOM 5109 N N . LEU A 1 647 ? -43.031 -2.029 -7.164 1 94.75 647 LEU A N 1
ATOM 5110 C CA . LEU A 1 647 ? -43.688 -2.061 -5.855 1 94.75 647 LEU A CA 1
ATOM 5111 C C . LEU A 1 647 ? -45.125 -1.588 -5.941 1 94.75 647 LEU A C 1
ATOM 5113 O O . LEU A 1 647 ? -45.375 -0.427 -6.266 1 94.75 647 LEU A O 1
ATOM 5117 N N . ASP A 1 648 ? -46 -2.541 -5.691 1 91.06 648 ASP A N 1
ATOM 5118 C CA . ASP A 1 648 ? -47.438 -2.246 -5.66 1 91.06 648 ASP A CA 1
ATOM 5119 C C . ASP A 1 648 ? -47.969 -2.256 -4.227 1 91.06 648 ASP A C 1
ATOM 5121 O O . ASP A 1 648 ? -47.688 -3.176 -3.461 1 91.06 648 ASP A O 1
ATOM 5125 N N . ILE A 1 649 ? -48.625 -1.227 -3.918 1 88.44 649 ILE A N 1
ATOM 5126 C CA . ILE A 1 649 ? -49.156 -1.099 -2.564 1 88.44 649 ILE A CA 1
ATOM 5127 C C . ILE A 1 649 ? -50.688 -1.18 -2.596 1 88.44 649 ILE A C 1
ATOM 5129 O O . ILE A 1 649 ? -51.344 -0.411 -3.305 1 88.44 649 ILE A O 1
ATOM 5133 N N . ASP A 1 650 ? -51.281 -2.137 -2.055 1 78.69 650 ASP A N 1
ATOM 5134 C CA . ASP A 1 650 ? -52.75 -2.307 -1.955 1 78.69 650 ASP A CA 1
ATOM 5135 C C . ASP A 1 650 ? -53.344 -1.322 -0.955 1 78.69 650 ASP A C 1
ATOM 5137 O O . ASP A 1 650 ? -53.062 -1.404 0.245 1 78.69 650 ASP A O 1
ATOM 5141 N N . ILE A 1 651 ? -54.031 -0.287 -1.591 1 58.72 651 ILE A N 1
ATOM 5142 C CA . ILE A 1 651 ? -54.656 0.718 -0.742 1 58.72 651 ILE A CA 1
ATOM 5143 C C . ILE A 1 651 ? -56.062 0.231 -0.302 1 58.72 651 ILE A C 1
ATOM 5145 O O . ILE A 1 651 ? -56.625 0.742 0.667 1 58.72 651 ILE A O 1
ATOM 5149 N N . HIS A 1 652 ? -56.938 -0.552 -1.285 1 48.81 652 HIS A N 1
ATOM 5150 C CA . HIS A 1 652 ? -58.344 -0.846 -1.14 1 48.81 652 HIS A CA 1
ATOM 5151 C C . HIS A 1 652 ? -58.656 -1.395 0.25 1 48.81 652 HIS A C 1
ATOM 5153 O O . HIS A 1 652 ? -59.812 -1.34 0.702 1 48.81 652 HIS A O 1
ATOM 5159 N N . ARG A 1 653 ? -57.969 -2.297 0.661 1 43.69 653 ARG A N 1
ATOM 5160 C CA . ARG A 1 653 ? -58.625 -3.102 1.685 1 43.69 653 ARG A CA 1
ATOM 5161 C C . ARG A 1 653 ? -59.125 -2.227 2.832 1 43.69 653 ARG A C 1
ATOM 5163 O O . ARG A 1 653 ? -59.656 -2.732 3.816 1 43.69 653 ARG A O 1
ATOM 5170 N N . CYS A 1 654 ? -58.75 -1.038 2.816 1 38.38 654 CYS A N 1
ATOM 5171 C CA . CYS A 1 654 ? -59.5 -0.317 3.838 1 38.38 654 CYS A CA 1
ATOM 5172 C C . CYS A 1 654 ? -60.906 -0.004 3.357 1 38.38 654 CYS A C 1
ATOM 5174 O O . CYS A 1 654 ? -61.594 0.89 3.891 1 38.38 654 CYS A O 1
ATOM 5176 N N . THR A 1 655 ? -61.344 -0.513 2.139 1 35.41 655 THR A N 1
ATOM 5177 C CA . THR A 1 655 ? -62.75 -0.293 1.783 1 35.41 655 THR A CA 1
ATOM 5178 C C . THR A 1 655 ? -63.688 -1.166 2.635 1 35.41 655 THR A C 1
ATOM 5180 O O . THR A 1 655 ? -63.281 -2.232 3.102 1 35.41 655 THR A O 1
ATOM 5183 N N . GLN A 1 656 ? -64.875 -0.76 3.135 1 33.91 656 GLN A N 1
ATOM 5184 C CA . GLN A 1 656 ? -65.938 -1.467 3.857 1 33.91 656 GLN A CA 1
ATOM 5185 C C . GLN A 1 656 ? -66.312 -2.779 3.166 1 33.91 656 GLN A C 1
ATOM 5187 O O . GLN A 1 656 ? -66.625 -2.797 1.969 1 33.91 656 GLN A O 1
ATOM 5192 N N . PRO A 1 657 ? -65.75 -4.023 3.605 1 38.44 657 PRO A N 1
ATOM 5193 C CA . PRO A 1 657 ? -66.25 -5.246 2.98 1 38.44 657 PRO A CA 1
ATOM 5194 C C . PRO A 1 657 ? -67.75 -5.211 2.768 1 38.44 657 PRO A C 1
ATOM 5196 O O . PRO A 1 657 ? -68.5 -4.629 3.576 1 38.44 657 PRO A O 1
ATOM 5199 N N . SER A 1 658 ? -68.312 -5.102 1.579 1 39.12 658 SER A N 1
ATOM 5200 C CA . SER A 1 658 ? -69.75 -5.129 1.374 1 39.12 658 SER A CA 1
ATOM 5201 C C . SER A 1 658 ? -70.312 -6.504 1.693 1 39.12 658 SER A C 1
ATOM 5203 O O . SER A 1 658 ? -71.5 -6.613 2.113 1 39.12 658 SER A O 1
ATOM 5205 N N . LYS A 1 659 ? -69.75 -7.758 1.038 1 39.84 659 LYS A N 1
ATOM 5206 C CA . LYS A 1 659 ? -70.438 -9.039 1.182 1 39.84 659 LYS A CA 1
ATOM 5207 C C . LYS A 1 659 ? -69.938 -9.828 2.371 1 39.84 659 LYS A C 1
ATOM 5209 O O . LYS A 1 659 ? -68.75 -9.602 2.797 1 39.84 659 LYS A O 1
ATOM 5214 N N . THR A 1 660 ? -70.812 -10.68 3.07 1 38.09 660 THR A N 1
ATOM 5215 C CA . THR A 1 660 ? -70.688 -11.508 4.262 1 38.09 660 THR A CA 1
ATOM 5216 C C . THR A 1 660 ? -69.438 -12.375 4.16 1 38.09 660 THR A C 1
ATOM 5218 O O . THR A 1 660 ? -68.688 -12.531 5.141 1 38.09 660 THR A O 1
ATOM 5221 N N . GLN A 1 661 ? -69.25 -12.977 2.945 1 38.75 661 GLN A N 1
ATOM 5222 C CA . GLN A 1 661 ? -68.25 -14.016 2.826 1 38.75 661 GLN A CA 1
ATOM 5223 C C . GLN A 1 661 ? -66.875 -13.422 2.922 1 38.75 661 GLN A C 1
ATOM 5225 O O . GLN A 1 661 ? -65.938 -14.047 3.469 1 38.75 661 GLN A O 1
ATOM 5230 N N . GLU A 1 662 ? -66.812 -12.266 2.287 1 41 662 GLU A N 1
ATOM 5231 C CA . GLU A 1 662 ? -65.438 -11.664 2.254 1 41 662 GLU A CA 1
ATOM 5232 C C . GLU A 1 662 ? -65.062 -11.188 3.639 1 41 662 GLU A C 1
ATOM 5234 O O . GLU A 1 662 ? -63.844 -11.242 3.982 1 41 662 GLU A O 1
ATOM 5239 N N . TYR A 1 663 ? -66.125 -10.797 4.461 1 37.47 663 TYR A N 1
ATOM 5240 C CA . TYR A 1 663 ? -65.938 -10.594 5.895 1 37.47 663 TYR A CA 1
ATOM 5241 C C . TYR A 1 663 ? -65.438 -11.875 6.57 1 37.47 663 TYR A C 1
ATOM 5243 O O . TYR A 1 663 ? -64.562 -11.844 7.438 1 37.47 663 TYR A O 1
ATOM 5251 N N . LYS A 1 664 ? -66.062 -12.961 6.102 1 40.56 664 LYS A N 1
ATOM 5252 C CA . LYS A 1 664 ? -65.75 -14.258 6.676 1 40.56 664 LYS A CA 1
ATOM 5253 C C . LYS A 1 664 ? -64.25 -14.609 6.391 1 40.56 664 LYS A C 1
ATOM 5255 O O . LYS A 1 664 ? -63.562 -15.133 7.262 1 40.56 664 LYS A O 1
ATOM 5260 N N . GLN A 1 665 ? -63.875 -14.414 5.113 1 42.03 665 GLN A N 1
ATOM 5261 C CA . GLN A 1 665 ? -62.531 -14.812 4.766 1 42.03 665 GLN A CA 1
ATOM 5262 C C . GLN A 1 665 ? -61.5 -13.938 5.473 1 42.03 665 GLN A C 1
ATOM 5264 O O . GLN A 1 665 ? -60.469 -14.438 5.973 1 42.03 665 GLN A O 1
ATOM 5269 N N . VAL A 1 666 ? -61.812 -12.656 5.527 1 42.56 666 VAL A N 1
ATOM 5270 C CA . VAL A 1 666 ? -60.969 -11.789 6.336 1 42.56 666 VAL A CA 1
ATOM 5271 C C . VAL A 1 666 ? -61.062 -12.172 7.809 1 42.56 666 VAL A C 1
ATOM 5273 O O . VAL A 1 666 ? -60.062 -12.227 8.523 1 42.56 666 VAL A O 1
ATOM 5276 N N . TYR A 1 667 ? -62.406 -12.523 8.18 1 39.06 667 TYR A N 1
ATOM 5277 C CA . TYR A 1 667 ? -62.656 -13.094 9.492 1 39.06 667 TYR A CA 1
ATOM 5278 C C . TYR A 1 667 ? -62 -14.469 9.633 1 39.06 667 TYR A C 1
ATOM 5280 O O . TYR A 1 667 ? -61.406 -14.773 10.656 1 39.06 667 TYR A O 1
ATOM 5288 N N . SER A 1 668 ? -62.156 -15.312 8.633 1 41.03 668 SER A N 1
ATOM 5289 C CA . SER A 1 668 ? -61.562 -16.656 8.672 1 41.03 668 SER A CA 1
ATOM 5290 C C . SER A 1 668 ? -60.062 -16.578 8.75 1 41.03 668 SER A C 1
ATOM 5292 O O . SER A 1 668 ? -59.438 -17.312 9.523 1 41.03 668 SER A O 1
ATOM 5294 N N . ASP A 1 669 ? -59.469 -15.812 7.961 1 43 669 ASP A N 1
ATOM 5295 C CA . ASP A 1 669 ? -58.031 -15.641 7.996 1 43 669 ASP A CA 1
ATOM 5296 C C . ASP A 1 669 ? -57.594 -14.984 9.297 1 43 669 ASP A C 1
ATOM 5298 O O . ASP A 1 669 ? -56.562 -15.375 9.883 1 43 669 ASP A O 1
ATOM 5302 N N . TRP A 1 670 ? -58.5 -14.117 9.727 1 41.41 670 TRP A N 1
ATOM 5303 C CA . TRP A 1 670 ? -58.438 -13.555 11.07 1 41.41 670 TRP A CA 1
ATOM 5304 C C . TRP A 1 670 ? -58.781 -14.602 12.125 1 41.41 670 TRP A C 1
ATOM 5306 O O . TRP A 1 670 ? -58.125 -14.703 13.156 1 41.41 670 TRP A O 1
ATOM 5316 N N . CYS A 1 671 ? -59.875 -15.352 11.82 1 38.75 671 CYS A N 1
ATOM 5317 C CA . CYS A 1 671 ? -60.312 -16.469 12.648 1 38.75 671 CYS A CA 1
ATOM 5318 C C . CYS A 1 671 ? -59.188 -17.5 12.789 1 38.75 671 CYS A C 1
ATOM 5320 O O . CYS A 1 671 ? -58.969 -18.031 13.883 1 38.75 671 CYS A O 1
ATOM 5322 N N . HIS A 1 672 ? -58.531 -17.875 11.703 1 42.59 672 HIS A N 1
ATOM 5323 C CA . HIS A 1 672 ? -57.438 -18.828 11.789 1 42.59 672 HIS A CA 1
ATOM 5324 C C . HIS A 1 672 ? -56.312 -18.297 12.68 1 42.59 672 HIS A C 1
ATOM 5326 O O . HIS A 1 672 ? -55.781 -19.047 13.508 1 42.59 672 HIS A O 1
ATOM 5332 N N . GLU A 1 673 ? -56.125 -17.078 12.547 1 40.22 673 GLU A N 1
ATOM 5333 C CA . GLU A 1 673 ? -55.188 -16.453 13.484 1 40.22 673 GLU A CA 1
ATOM 5334 C C . GLU A 1 673 ? -55.844 -16.25 14.852 1 40.22 673 GLU A C 1
ATOM 5336 O O . GLU A 1 673 ? -55.188 -16.453 15.883 1 40.22 673 GLU A O 1
ATOM 5341 N N . PHE A 1 674 ? -57.219 -15.992 14.805 1 38.25 674 PHE A N 1
ATOM 5342 C CA . PHE A 1 674 ? -58.094 -15.844 15.969 1 38.25 674 PHE A CA 1
ATOM 5343 C C . PHE A 1 674 ? -58.312 -17.188 16.641 1 38.25 674 PHE A C 1
ATOM 5345 O O . PHE A 1 674 ? -58.375 -17.266 17.875 1 38.25 674 PHE A O 1
ATOM 5352 N N . GLU A 1 675 ? -58.438 -18.219 15.867 1 41.28 675 GLU A N 1
ATOM 5353 C CA . GLU A 1 675 ? -58.531 -19.562 16.422 1 41.28 675 GLU A CA 1
ATOM 5354 C C . GLU A 1 675 ? -57.344 -19.891 17.312 1 41.28 675 GLU A C 1
ATOM 5356 O O . GLU A 1 675 ? -57.5 -20.547 18.344 1 41.28 675 GLU A O 1
ATOM 5361 N N . LYS A 1 676 ? -56.25 -19.422 16.953 1 40.25 676 LYS A N 1
ATOM 5362 C CA . LYS A 1 676 ? -55.062 -19.562 17.781 1 40.25 676 LYS A CA 1
ATOM 5363 C C . LYS A 1 676 ? -55.188 -18.734 19.062 1 40.25 676 LYS A C 1
ATOM 5365 O O . LYS A 1 676 ? -54.844 -19.219 20.156 1 40.25 676 LYS A O 1
ATOM 5370 N N . TYR A 1 677 ? -55.844 -17.562 18.797 1 35.03 677 TYR A N 1
ATOM 5371 C CA . TYR A 1 677 ? -56.125 -16.797 20.016 1 35.03 677 TYR A CA 1
ATOM 5372 C C . TYR A 1 677 ? -57.25 -17.453 20.812 1 35.03 677 TYR A C 1
ATOM 5374 O O . TYR A 1 677 ? -57.219 -17.484 22.047 1 35.03 677 TYR A O 1
ATOM 5382 N N . LYS A 1 678 ? -58.312 -17.984 20.141 1 37.41 678 LYS A N 1
ATOM 5383 C CA . LYS A 1 678 ? -59.406 -18.688 20.797 1 37.41 678 LYS A CA 1
ATOM 5384 C C . LYS A 1 678 ? -58.875 -19.844 21.656 1 37.41 678 LYS A C 1
ATOM 5386 O O . LYS A 1 678 ? -59.344 -20.031 22.781 1 37.41 678 LYS A O 1
ATOM 5391 N N . ASN A 1 679 ? -57.906 -20.5 21.109 1 41.25 679 ASN A N 1
ATOM 5392 C CA . ASN A 1 679 ? -57.312 -21.562 21.938 1 41.25 679 ASN A CA 1
ATOM 5393 C C . ASN A 1 679 ? -56.562 -20.984 23.141 1 41.25 679 ASN A C 1
ATOM 5395 O O . ASN A 1 679 ? -56.688 -21.5 24.25 1 41.25 679 ASN A O 1
ATOM 5399 N N . ALA A 1 680 ? -56.031 -19.781 22.859 1 35.94 680 ALA A N 1
ATOM 5400 C CA . ALA A 1 680 ? -55.344 -19.109 23.984 1 35.94 680 ALA A CA 1
ATOM 5401 C C . ALA A 1 680 ? -56.375 -18.5 24.938 1 35.94 680 ALA A C 1
ATOM 5403 O O . ALA A 1 680 ? -56.188 -18.516 26.156 1 35.94 680 ALA A O 1
ATOM 5404 N N . MET A 1 681 ? -57.5 -17.984 24.375 1 36.12 681 MET A N 1
ATOM 5405 C CA . MET A 1 681 ? -58.656 -17.516 25.141 1 36.12 681 MET A CA 1
ATOM 5406 C C . MET A 1 681 ? -59.219 -18.641 26 1 36.12 681 MET A C 1
ATOM 5408 O O . MET A 1 681 ? -59.719 -18.391 27.094 1 36.12 681 MET A O 1
ATOM 5412 N N . LYS A 1 682 ? -59.281 -19.797 25.484 1 40.84 682 LYS A N 1
ATOM 5413 C CA . LYS A 1 682 ? -59.719 -20.953 26.266 1 40.84 682 LYS A CA 1
ATOM 5414 C C . LYS A 1 682 ? -58.875 -21.109 27.531 1 40.84 682 LYS A C 1
ATOM 5416 O O . LYS A 1 682 ? -59.406 -21.375 28.609 1 40.84 682 LYS A O 1
ATOM 5421 N N . VAL A 1 683 ? -57.625 -20.766 27.359 1 41.25 683 VAL A N 1
ATOM 5422 C CA . VAL A 1 683 ? -56.719 -20.906 28.5 1 41.25 683 VAL A CA 1
ATOM 5423 C C . VAL A 1 683 ? -56.906 -19.703 29.438 1 41.25 683 VAL A C 1
ATOM 5425 O O . VAL A 1 683 ? -56.969 -19.875 30.656 1 41.25 683 VAL A O 1
ATOM 5428 N N . TRP A 1 684 ? -57.156 -18.5 28.75 1 33.81 684 TRP A N 1
ATOM 5429 C CA . TRP A 1 684 ? -57.406 -17.312 29.547 1 33.81 684 TRP A CA 1
ATOM 5430 C C . TRP A 1 684 ? -58.781 -17.359 30.203 1 33.81 684 TRP A C 1
ATOM 5432 O O . TRP A 1 684 ? -58.906 -17.047 31.391 1 33.81 684 TRP A O 1
ATOM 5442 N N . GLU A 1 685 ? -59.875 -17.719 29.516 1 39.66 685 GLU A N 1
ATOM 5443 C CA . GLU A 1 685 ? -61.188 -17.922 30.094 1 39.66 685 GLU A CA 1
ATOM 5444 C C . GLU A 1 685 ? -61.125 -18.828 31.312 1 39.66 685 GLU A C 1
ATOM 5446 O O . GLU A 1 685 ? -61.844 -18.594 32.312 1 39.66 685 GLU A O 1
ATOM 5451 N N . SER A 1 686 ? -60.25 -19.703 31.266 1 41.25 686 SER A N 1
ATOM 5452 C CA . SER A 1 686 ? -60.031 -20.547 32.438 1 41.25 686 SER A CA 1
ATOM 5453 C C . SER A 1 686 ? -59.406 -19.75 33.594 1 41.25 686 SER A C 1
ATOM 5455 O O . SER A 1 686 ? -59.75 -19.938 34.75 1 41.25 686 SER A O 1
ATOM 5457 N N . ARG A 1 687 ? -58.719 -18.656 33.062 1 36.81 687 ARG A N 1
ATOM 5458 C CA . ARG A 1 687 ? -58.062 -17.859 34.094 1 36.81 687 ARG A CA 1
ATOM 5459 C C . ARG A 1 687 ? -59.031 -16.812 34.656 1 36.81 687 ARG A C 1
ATOM 5461 O O . ARG A 1 687 ? -59 -16.516 35.844 1 36.81 687 ARG A O 1
ATOM 5468 N N . GLN A 1 688 ? -59.938 -16.156 33.781 1 36.28 688 GLN A N 1
ATOM 5469 C CA . GLN A 1 688 ? -60.969 -15.227 34.25 1 36.28 688 GLN A CA 1
ATOM 5470 C C . GLN A 1 688 ? -61.906 -15.914 35.25 1 36.28 688 GLN A C 1
ATOM 5472 O O . GLN A 1 688 ? -62.375 -15.289 36.188 1 36.28 688 GLN A O 1
ATOM 5477 N N . MET A 1 689 ? -62.281 -17.125 34.906 1 37.66 689 MET A N 1
ATOM 5478 C CA . MET A 1 689 ? -63.062 -17.844 35.906 1 37.66 689 MET A CA 1
ATOM 5479 C C . MET A 1 689 ? -62.406 -17.781 37.281 1 37.66 689 MET A C 1
ATOM 5481 O O . MET A 1 689 ? -63.062 -17.812 38.312 1 37.66 689 MET A O 1
ATOM 5485 N N . GLN A 1 690 ? -61.125 -17.578 37.125 1 33.97 690 GLN A N 1
ATOM 5486 C CA . GLN A 1 690 ? -60.438 -17.531 38.438 1 33.97 690 GLN A CA 1
ATOM 5487 C C . GLN A 1 690 ? -60.5 -16.125 39.031 1 33.97 690 GLN A C 1
ATOM 5489 O O . GLN A 1 690 ? -60.469 -15.961 40.25 1 33.97 690 GLN A O 1
ATOM 5494 N N . CYS A 1 691 ? -60.594 -15.07 38.094 1 30.23 691 CYS A N 1
ATOM 5495 C CA . CYS A 1 691 ? -60.656 -13.742 38.688 1 30.23 691 CYS A CA 1
ATOM 5496 C C . CYS A 1 691 ? -62.062 -13.398 39.125 1 30.23 691 CYS A C 1
ATOM 5498 O O . CYS A 1 691 ? -62.281 -12.414 39.844 1 30.23 691 CYS A O 1
ATOM 5500 N N . ALA A 1 692 ? -63.188 -13.664 38.375 1 31.11 692 ALA A N 1
ATOM 5501 C CA . ALA A 1 692 ? -64.562 -13.359 38.906 1 31.11 692 ALA A CA 1
ATOM 5502 C C . ALA A 1 692 ? -64.688 -13.844 40.344 1 31.11 692 ALA A C 1
ATOM 5504 O O . ALA A 1 692 ? -65.312 -13.164 41.156 1 31.11 692 ALA A O 1
ATOM 5505 N N . LYS A 1 693 ? -64.625 -15.117 40.5 1 34.12 693 LYS A N 1
ATOM 5506 C CA . LYS A 1 693 ? -64.812 -15.781 41.781 1 34.12 693 LYS A CA 1
ATOM 5507 C C . LYS A 1 693 ? -63.875 -15.234 42.844 1 34.12 693 LYS A C 1
ATOM 5509 O O . LYS A 1 693 ? -63.812 -15.742 43.969 1 34.12 693 LYS A O 1
ATOM 5514 N N . GLY A 1 694 ? -63.188 -14.219 42.406 1 24.83 694 GLY A N 1
ATOM 5515 C CA . GLY A 1 694 ? -62.625 -13.477 43.531 1 24.83 694 GLY A CA 1
ATOM 5516 C C . GLY A 1 694 ? -63.625 -12.516 44.156 1 24.83 694 GLY A C 1
ATOM 5517 O O . GLY A 1 694 ? -63.281 -11.852 45.156 1 24.83 694 GLY A O 1
ATOM 5518 N N . MET A 1 695 ? -64.625 -11.938 43.312 1 26.69 695 MET A N 1
ATOM 5519 C CA . MET A 1 695 ? -65.5 -10.984 43.938 1 26.69 695 MET A CA 1
ATOM 5520 C C . MET A 1 695 ? -66.438 -11.672 44.938 1 26.69 695 MET A C 1
ATOM 5522 O O . MET A 1 695 ? -67.312 -11.055 45.5 1 26.69 695 MET A O 1
ATOM 5526 N N . ASN A 1 696 ? -66.75 -12.867 44.875 1 21.08 696 ASN A N 1
ATOM 5527 C CA . ASN A 1 696 ? -67.625 -13.109 46 1 21.08 696 ASN A CA 1
ATOM 5528 C C . ASN A 1 696 ? -67.25 -12.234 47.188 1 21.08 696 ASN A C 1
ATOM 5530 O O . ASN A 1 696 ? -66.188 -11.695 47.281 1 21.08 696 ASN A O 1
ATOM 5534 N N . ALA A 1 697 ? -68 -12.688 48.344 1 24.25 697 ALA A N 1
ATOM 5535 C CA . ALA A 1 697 ? -68.562 -12.586 49.719 1 24.25 697 ALA A CA 1
ATOM 5536 C C . ALA A 1 697 ? -67.625 -11.789 50.594 1 24.25 697 ALA A C 1
ATOM 5538 O O . ALA A 1 697 ? -66.438 -12.141 50.75 1 24.25 697 ALA A O 1
ATOM 5539 N N . SER A 1 698 ? -68 -10.273 50.719 1 22.22 698 SER A N 1
ATOM 5540 C CA . SER A 1 698 ? -68.438 -9.328 51.75 1 22.22 698 SER A CA 1
ATOM 5541 C C . SER A 1 698 ? -68.5 -10.008 53.125 1 22.22 698 SER A C 1
ATOM 5543 O O . SER A 1 698 ? -68.688 -11.227 53.188 1 22.22 698 SER A O 1
ATOM 5545 N N . SER A 1 699 ? -68.125 -9.086 54.031 1 21.86 699 SER A N 1
ATOM 5546 C CA . SER A 1 699 ? -68.312 -8.734 55.438 1 21.86 699 SER A CA 1
ATOM 5547 C C . SER A 1 699 ? -69.688 -9.031 55.938 1 21.86 699 SER A C 1
ATOM 5549 O O . SER A 1 699 ? -70.688 -8.461 55.438 1 21.86 699 SER A O 1
ATOM 5551 N N . GLN A 1 700 ? -70.125 -10.297 56.281 1 19.97 700 GLN A N 1
ATOM 5552 C CA . GLN A 1 700 ? -70.75 -10.594 57.562 1 19.97 700 GLN A CA 1
ATOM 5553 C C . GLN A 1 700 ? -70.438 -9.508 58.594 1 19.97 700 GLN A C 1
ATOM 5555 O O . GLN A 1 700 ? -69.25 -9.109 58.75 1 19.97 700 GLN A O 1
ATOM 5560 N N . GLN A 1 701 ? -71.562 -8.594 59.312 1 20.39 701 GLN A N 1
ATOM 5561 C CA . GLN A 1 701 ? -72.5 -8.273 60.375 1 20.39 701 GLN A CA 1
ATOM 5562 C C . GLN A 1 701 ? -72.125 -8.977 61.688 1 20.39 701 GLN A C 1
ATOM 5564 O O . GLN A 1 701 ? -71.25 -9.844 61.688 1 20.39 701 GLN A O 1
ATOM 5569 N N . ASN A 1 702 ? -73.25 -9.617 62.344 1 19.47 702 ASN A N 1
ATOM 5570 C CA . ASN A 1 702 ? -73.875 -9.836 63.625 1 19.47 702 ASN A CA 1
ATOM 5571 C C . ASN A 1 702 ? -73.125 -10.891 64.438 1 19.47 702 ASN A C 1
ATOM 5573 O O . ASN A 1 702 ? -73.062 -10.844 65.688 1 19.47 702 ASN A O 1
ATOM 5577 N N . SER A 1 703 ? -72.938 -12.188 63.906 1 19.33 703 SER A N 1
ATOM 5578 C CA . SER A 1 703 ? -73 -12.93 65.188 1 19.33 703 SER A CA 1
ATOM 5579 C C . SER A 1 703 ? -71.75 -12.672 66 1 19.33 703 SER A C 1
ATOM 5581 O O . SER A 1 703 ? -70.625 -13.047 65.625 1 19.33 703 SER A O 1
ATOM 5583 N N . MET A 1 704 ? -71.5 -11.266 66.438 1 18.72 704 MET A N 1
ATOM 5584 C CA . MET A 1 704 ? -71 -11.297 67.812 1 18.72 704 MET A CA 1
ATOM 5585 C C . MET A 1 704 ? -71.812 -12.273 68.688 1 18.72 704 MET A C 1
ATOM 5587 O O . MET A 1 704 ? -71.562 -12.461 69.875 1 18.72 704 MET A O 1
ATOM 5591 N N . ASN A 1 705 ? -73.125 -12.477 68.438 1 17.52 705 ASN A N 1
ATOM 5592 C CA . ASN A 1 705 ? -73.938 -12.922 69.625 1 17.52 705 ASN A CA 1
ATOM 5593 C C . ASN A 1 705 ? -73.5 -14.312 70.062 1 17.52 705 ASN A C 1
ATOM 5595 O O . ASN A 1 705 ? -73.688 -14.68 71.25 1 17.52 705 ASN A O 1
ATOM 5599 N N . ASN A 1 706 ? -73.688 -15.422 69.688 1 17.39 706 ASN A N 1
ATOM 5600 C CA . ASN A 1 706 ? -73.812 -16.219 70.938 1 17.39 706 ASN A CA 1
ATOM 5601 C C . ASN A 1 706 ? -72.5 -16.312 71.625 1 17.39 706 ASN A C 1
ATOM 5603 O O . ASN A 1 706 ? -71.438 -15.914 71.062 1 17.39 706 ASN A O 1
ATOM 5607 N N . GLU A 1 707 ? -71.938 -17.547 71.938 1 18.62 707 GLU A N 1
ATOM 5608 C CA . GLU A 1 707 ? -71.75 -18.297 73.188 1 18.62 707 GLU A CA 1
ATOM 5609 C C . GLU A 1 707 ? -70.312 -18.219 73.688 1 18.62 707 GLU A C 1
ATOM 5611 O O . GLU A 1 707 ? -70.062 -18 74.875 1 18.62 707 GLU A O 1
ATOM 5616 N N . ILE A 1 708 ? -69.375 -18.797 73 1 18.92 708 ILE A N 1
ATOM 5617 C CA . ILE A 1 708 ? -68.562 -19.516 74 1 18.92 708 ILE A CA 1
ATOM 5618 C C . ILE A 1 708 ? -68.062 -18.547 75.062 1 18.92 708 ILE A C 1
ATOM 5620 O O . ILE A 1 708 ? -67.312 -17.656 74.75 1 18.92 708 ILE A O 1
ATOM 5624 N N . VAL A 1 709 ? -69.188 -18.125 76.188 1 16.78 709 VAL A N 1
ATOM 5625 C CA . VAL A 1 709 ? -69.875 -18.5 77.438 1 16.78 709 VAL A CA 1
ATOM 5626 C C . VAL A 1 709 ? -69.688 -19.984 77.688 1 16.78 709 VAL A C 1
ATOM 5628 O O . VAL A 1 709 ? -70.438 -20.797 77.188 1 16.78 709 VAL A O 1
ATOM 5631 N N . ALA A 1 710 ? -69.188 -21.188 77.75 1 19.17 710 ALA A N 1
ATOM 5632 C CA . ALA A 1 710 ? -68.875 -21.641 79.125 1 19.17 710 ALA A CA 1
ATOM 5633 C C . ALA A 1 710 ? -67.75 -20.875 79.75 1 19.17 710 ALA A C 1
ATOM 5635 O O . ALA A 1 710 ? -67.875 -20.266 80.812 1 19.17 710 ALA A O 1
ATOM 5636 N N . SER A 1 711 ? -67 -21.875 80.062 1 18.88 711 SER A N 1
ATOM 5637 C CA . SER A 1 711 ? -66.562 -22.766 81.062 1 18.88 711 SER A CA 1
ATOM 5638 C C . SER A 1 711 ? -65.125 -22.406 81.5 1 18.88 711 SER A C 1
ATOM 5640 O O . SER A 1 711 ? -64.188 -22.562 80.75 1 18.88 711 SER A O 1
ATOM 5642 N N . LEU A 1 712 ? -64.688 -21.109 81.812 1 18.58 712 LEU A N 1
ATOM 5643 C CA . LEU A 1 712 ? -64.438 -20.828 83.25 1 18.58 712 LEU A CA 1
ATOM 5644 C C . LEU A 1 712 ? -65.688 -21.047 84.062 1 18.58 712 LEU A C 1
ATOM 5646 O O . LEU A 1 712 ? -65.75 -20.703 85.25 1 18.58 712 LEU A O 1
ATOM 5650 N N . ARG A 1 713 ? -66.75 -22.031 84 1 16.33 713 ARG A N 1
ATOM 5651 C CA . ARG A 1 713 ? -66.938 -23.219 84.812 1 16.33 713 ARG A CA 1
ATOM 5652 C C . ARG A 1 713 ? -66.25 -24.438 84.188 1 16.33 713 ARG A C 1
ATOM 5654 O O . ARG A 1 713 ? -66.25 -24.578 82.938 1 16.33 713 ARG A O 1
ATOM 5661 N N . MET B 1 1 ? 30.453 34.188 -72.125 1 17.77 1 MET B N 1
ATOM 5662 C CA . MET B 1 1 ? 29.906 35.406 -71.5 1 17.77 1 MET B CA 1
ATOM 5663 C C . MET B 1 1 ? 29.781 35.25 -70 1 17.77 1 MET B C 1
ATOM 5665 O O . MET B 1 1 ? 29.531 34.125 -69.5 1 17.77 1 MET B O 1
ATOM 5669 N N . GLY B 1 2 ? 29.781 36.375 -69.125 1 19.66 2 GLY B N 1
ATOM 5670 C CA . GLY B 1 2 ? 30.375 36.719 -67.875 1 19.66 2 GLY B CA 1
ATOM 5671 C C . GLY B 1 2 ? 29.594 36.156 -66.688 1 19.66 2 GLY B C 1
ATOM 5672 O O . GLY B 1 2 ? 28.578 35.5 -66.875 1 19.66 2 GLY B O 1
ATOM 5673 N N . GLY B 1 3 ? 29.375 37.031 -65.688 1 19.77 3 GLY B N 1
ATOM 5674 C CA . GLY B 1 3 ? 29.719 37.312 -64.312 1 19.77 3 GLY B CA 1
ATOM 5675 C C . GLY B 1 3 ? 28.641 36.938 -63.312 1 19.77 3 GLY B C 1
ATOM 5676 O O . GLY B 1 3 ? 28.906 36.188 -62.344 1 19.77 3 GLY B O 1
ATOM 5677 N N . GLY B 1 4 ? 27.625 37.812 -63.062 1 19.08 4 GLY B N 1
ATOM 5678 C CA . GLY B 1 4 ? 27.25 38.562 -61.875 1 19.08 4 GLY B CA 1
ATOM 5679 C C . GLY B 1 4 ? 26.297 37.812 -60.969 1 19.08 4 GLY B C 1
ATOM 5680 O O . GLY B 1 4 ? 25.578 36.906 -61.406 1 19.08 4 GLY B O 1
ATOM 5681 N N . GLY B 1 5 ? 26.391 37.844 -59.562 1 21.33 5 GLY B N 1
ATOM 5682 C CA . GLY B 1 5 ? 26.234 37.188 -58.281 1 21.33 5 GLY B CA 1
ATOM 5683 C C . GLY B 1 5 ? 24.812 37.281 -57.75 1 21.33 5 GLY B C 1
ATOM 5684 O O . GLY B 1 5 ? 24.297 36.312 -57.188 1 21.33 5 GLY B O 1
ATOM 5685 N N . GLN B 1 6 ? 24.078 38.469 -57.719 1 17.58 6 GLN B N 1
ATOM 5686 C CA . GLN B 1 6 ? 23.594 39.156 -56.531 1 17.58 6 GLN B CA 1
ATOM 5687 C C . GLN B 1 6 ? 22.312 38.531 -56 1 17.58 6 GLN B C 1
ATOM 5689 O O . GLN B 1 6 ? 21.688 37.719 -56.688 1 17.58 6 GLN B O 1
ATOM 5694 N N . TRP B 1 7 ? 21.328 39.344 -55.25 1 17.41 7 TRP B N 1
ATOM 5695 C CA . TRP B 1 7 ? 20.766 39.688 -53.938 1 17.41 7 TRP B CA 1
ATOM 5696 C C . TRP B 1 7 ? 19.312 39.281 -53.844 1 17.41 7 TRP B C 1
ATOM 5698 O O . TRP B 1 7 ? 18.844 38.875 -52.781 1 17.41 7 TRP B O 1
ATOM 5708 N N . THR B 1 8 ? 18.328 39.375 -54.812 1 17.94 8 THR B N 1
ATOM 5709 C CA . THR B 1 8 ? 17.109 40.125 -54.625 1 17.94 8 THR B CA 1
ATOM 5710 C C . THR B 1 8 ? 16.047 39.312 -53.906 1 17.94 8 THR B C 1
ATOM 5712 O O . THR B 1 8 ? 15.695 38.219 -54.344 1 17.94 8 THR B O 1
ATOM 5715 N N . THR B 1 9 ? 15.57 39.625 -52.469 1 20.02 9 THR B N 1
ATOM 5716 C CA . THR B 1 9 ? 14.906 39.438 -51.188 1 20.02 9 THR B CA 1
ATOM 5717 C C . THR B 1 9 ? 13.391 39.5 -51.344 1 20.02 9 THR B C 1
ATOM 5719 O O . THR B 1 9 ? 12.648 39.188 -50.406 1 20.02 9 THR B O 1
ATOM 5722 N N . GLY B 1 10 ? 12.688 39.969 -52.406 1 17.16 10 GLY B N 1
ATOM 5723 C CA . GLY B 1 10 ? 11.555 40.875 -52.25 1 17.16 10 GLY B CA 1
ATOM 5724 C C . GLY B 1 10 ? 10.336 40.188 -51.656 1 17.16 10 GLY B C 1
ATOM 5725 O O . GLY B 1 10 ? 9.812 40.656 -50.625 1 17.16 10 GLY B O 1
ATOM 5726 N N . ILE B 1 11 ? 9.07 40.312 -52.281 1 18.39 11 ILE B N 1
ATOM 5727 C CA . ILE B 1 11 ? 7.816 41.031 -52.156 1 18.39 11 ILE B CA 1
ATOM 5728 C C . ILE B 1 11 ? 6.707 40.094 -51.719 1 18.39 11 ILE B C 1
ATOM 5730 O O . ILE B 1 11 ? 5.621 40.531 -51.312 1 18.39 11 ILE B O 1
ATOM 5734 N N . LEU B 1 12 ? 6.773 38.844 -51.906 1 19.09 12 LEU B N 1
ATOM 5735 C CA . LEU B 1 12 ? 5.441 38.312 -52.156 1 19.09 12 LEU B CA 1
ATOM 5736 C C . LEU B 1 12 ? 4.613 38.219 -50.875 1 19.09 12 LEU B C 1
ATOM 5738 O O . LEU B 1 12 ? 4.781 37.312 -50.094 1 19.09 12 LEU B O 1
ATOM 5742 N N . TRP B 1 13 ? 4.262 39.438 -49.969 1 19.38 13 TRP B N 1
ATOM 5743 C CA . TRP B 1 13 ? 3.75 39.812 -48.656 1 19.38 13 TRP B CA 1
ATOM 5744 C C . TRP B 1 13 ? 2.281 39.406 -48.531 1 19.38 13 TRP B C 1
ATOM 5746 O O . TRP B 1 13 ? 1.882 38.812 -47.5 1 19.38 13 TRP B O 1
ATOM 5756 N N . ILE B 1 14 ? 1.235 40.062 -49.188 1 19.45 14 ILE B N 1
ATOM 5757 C CA . ILE B 1 14 ? 0.179 40.844 -48.594 1 19.45 14 ILE B CA 1
ATOM 5758 C C . ILE B 1 14 ? -1.042 40 -48.312 1 19.45 14 ILE B C 1
ATOM 5760 O O . ILE B 1 14 ? -1.638 40.094 -47.219 1 19.45 14 ILE B O 1
ATOM 5764 N N . VAL B 1 15 ? -1.8 39.344 -49.281 1 20.3 15 VAL B N 1
ATOM 5765 C CA . VAL B 1 15 ? -3.217 39.656 -49.469 1 20.3 15 VAL B CA 1
ATOM 5766 C C . VAL B 1 15 ? -4.055 38.781 -48.531 1 20.3 15 VAL B C 1
ATOM 5768 O O . VAL B 1 15 ? -5.242 39.031 -48.312 1 20.3 15 VAL B O 1
ATOM 5771 N N . VAL B 1 16 ? -3.66 37.562 -48.25 1 21.84 16 VAL B N 1
ATOM 5772 C CA . VAL B 1 16 ? -4.68 36.625 -47.812 1 21.84 16 VAL B CA 1
ATOM 5773 C C . VAL B 1 16 ? -5.289 37.062 -46.5 1 21.84 16 VAL B C 1
ATOM 5775 O O . VAL B 1 16 ? -4.703 36.844 -45.438 1 21.84 16 VAL B O 1
ATOM 5778 N N . ALA B 1 17 ? -5.762 38.438 -46.219 1 19.61 17 ALA B N 1
ATOM 5779 C CA . ALA B 1 17 ? -6.23 39.406 -45.25 1 19.61 17 ALA B CA 1
ATOM 5780 C C . ALA B 1 17 ? -7.57 38.969 -44.656 1 19.61 17 ALA B C 1
ATOM 5782 O O . ALA B 1 17 ? -7.773 39.062 -43.438 1 19.61 17 ALA B O 1
ATOM 5783 N N . ALA B 1 18 ? -8.719 39.031 -45.406 1 18.61 18 ALA B N 1
ATOM 5784 C CA . ALA B 1 18 ? -9.875 39.75 -44.906 1 18.61 18 ALA B CA 1
ATOM 5785 C C . ALA B 1 18 ? -10.68 38.938 -43.906 1 18.61 18 ALA B C 1
ATOM 5787 O O . ALA B 1 18 ? -11.008 39.406 -42.812 1 18.61 18 ALA B O 1
ATOM 5788 N N . ALA B 1 19 ? -11.617 38.094 -44.469 1 20.48 19 ALA B N 1
ATOM 5789 C CA . ALA B 1 19 ? -13.016 38.094 -44.031 1 20.48 19 ALA B CA 1
ATOM 5790 C C . ALA B 1 19 ? -13.219 37.281 -42.781 1 20.48 19 ALA B C 1
ATOM 5792 O O . ALA B 1 19 ? -14.352 37.062 -42.344 1 20.48 19 ALA B O 1
ATOM 5793 N N . LEU B 1 20 ? -12.25 36.469 -42.438 1 19.84 20 LEU B N 1
ATOM 5794 C CA . LEU B 1 20 ? -12.469 35.562 -41.312 1 19.84 20 LEU B CA 1
ATOM 5795 C C . LEU B 1 20 ? -12.891 36.344 -40.062 1 19.84 20 LEU B C 1
ATOM 5797 O O 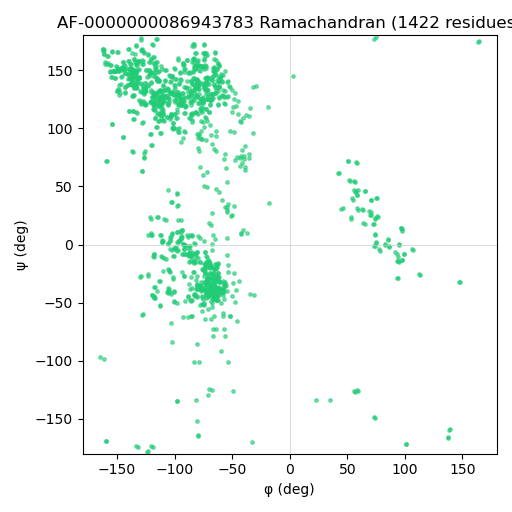. LEU B 1 20 ? -12.336 36.156 -38.969 1 19.84 20 LEU B O 1
ATOM 5801 N N . ALA B 1 21 ? -13.539 37.5 -40.312 1 18.91 21 ALA B N 1
ATOM 5802 C CA . ALA B 1 21 ? -13.789 38.625 -39.406 1 18.91 21 ALA B CA 1
ATOM 5803 C C . ALA B 1 21 ? -14.602 38.188 -38.188 1 18.91 21 ALA B C 1
ATOM 5805 O O . ALA B 1 21 ? -14.211 38.438 -37.031 1 18.91 21 ALA B O 1
ATOM 5806 N N . ASP B 1 22 ? -15.984 38.281 -38.25 1 18.06 22 ASP B N 1
ATOM 5807 C CA . ASP B 1 22 ? -16.781 39.094 -37.375 1 18.06 22 ASP B CA 1
ATOM 5808 C C . ASP B 1 22 ? -17.172 38.344 -36.094 1 18.06 22 ASP B C 1
ATOM 5810 O O . ASP B 1 22 ? -17.234 38.906 -35 1 18.06 22 ASP B O 1
ATOM 5814 N N . SER B 1 23 ? -17.953 37.219 -36.281 1 20.61 23 SER B N 1
ATOM 5815 C CA . SER B 1 23 ? -19.094 37.156 -35.375 1 20.61 23 SER B CA 1
ATOM 5816 C C . SER B 1 23 ? -18.672 36.781 -33.969 1 20.61 23 SER B C 1
ATOM 5818 O O . SER B 1 23 ? -18.406 35.625 -33.688 1 20.61 23 SER B O 1
ATOM 5820 N N . TRP B 1 24 ? -17.719 37.406 -33.406 1 21.7 24 TRP B N 1
ATOM 5821 C CA . TRP B 1 24 ? -17.156 37.375 -32.062 1 21.7 24 TRP B CA 1
ATOM 5822 C C . TRP B 1 24 ? -18.219 37.625 -31.016 1 21.7 24 TRP B C 1
ATOM 5824 O O . TRP B 1 24 ? -18.484 38.781 -30.656 1 21.7 24 TRP B O 1
ATOM 5834 N N . THR B 1 25 ? -19.438 37.219 -31.359 1 21.17 25 THR B N 1
ATOM 5835 C CA . THR B 1 25 ? -20.391 37.719 -30.375 1 21.17 25 THR B CA 1
ATOM 5836 C C . THR B 1 25 ? -19.891 37.469 -28.953 1 21.17 25 THR B C 1
ATOM 5838 O O . THR B 1 25 ? -19.359 36.406 -28.656 1 21.17 25 THR B O 1
ATOM 5841 N N . ALA B 1 26 ? -19.703 38.531 -28.234 1 23.8 26 ALA B N 1
ATOM 5842 C CA . ALA B 1 26 ? -19.234 39 -26.922 1 23.8 26 ALA B CA 1
ATOM 5843 C C . ALA B 1 26 ? -20 38.281 -25.797 1 23.8 26 ALA B C 1
ATOM 5845 O O . ALA B 1 26 ? -21.188 38.531 -25.609 1 23.8 26 ALA B O 1
ATOM 5846 N N . TYR B 1 27 ? -19.984 37 -25.844 1 23.12 27 TYR B N 1
ATOM 5847 C CA . TYR B 1 27 ? -20.609 36.5 -24.641 1 23.12 27 TYR B CA 1
ATOM 5848 C C . TYR B 1 27 ? -20.234 37.312 -23.422 1 23.12 27 TYR B C 1
ATOM 5850 O O . TYR B 1 27 ? -19.078 37.375 -23.016 1 23.12 27 TYR B O 1
ATOM 5858 N N . GLN B 1 28 ? -20.875 38.5 -23.328 1 22.14 28 GLN B N 1
ATOM 5859 C CA . GLN B 1 28 ? -20.734 39.406 -22.203 1 22.14 28 GLN B CA 1
ATOM 5860 C C . GLN B 1 28 ? -20.734 38.656 -20.875 1 22.14 28 GLN B C 1
ATOM 5862 O O . GLN B 1 28 ? -21.703 38 -20.531 1 22.14 28 GLN B O 1
ATOM 5867 N N . GLU B 1 29 ? -19.594 38.156 -20.578 1 24.34 29 GLU B N 1
ATOM 5868 C CA . GLU B 1 29 ? -19.312 37.656 -19.234 1 24.34 29 GLU B CA 1
ATOM 5869 C C . GLU B 1 29 ? -19.875 38.562 -18.172 1 24.34 29 GLU B C 1
ATOM 5871 O O . GLU B 1 29 ? -19.516 39.75 -18.125 1 24.34 29 GLU B O 1
ATOM 5876 N N . GLN B 1 30 ? -21.219 38.531 -18.125 1 26.05 30 GLN B N 1
ATOM 5877 C CA . GLN B 1 30 ? -21.734 39.375 -17.031 1 26.05 30 GLN B CA 1
ATOM 5878 C C . GLN B 1 30 ? -20.797 39.312 -15.828 1 26.05 30 GLN B C 1
ATOM 5880 O O . GLN B 1 30 ? -20.25 38.25 -15.484 1 26.05 30 GLN B O 1
ATOM 5885 N N . PRO B 1 31 ? -20.156 40.5 -15.648 1 27.59 31 PRO B N 1
ATOM 5886 C CA . PRO B 1 31 ? -19.203 40.625 -14.547 1 27.59 31 PRO B CA 1
ATOM 5887 C C . PRO B 1 31 ? -19.672 39.938 -13.273 1 27.59 31 PRO B C 1
ATOM 5889 O O . PRO B 1 31 ? -20.766 40.219 -12.781 1 27.59 31 PRO B O 1
ATOM 5892 N N . CYS B 1 32 ? -19.609 38.719 -13.297 1 25.25 32 CYS B N 1
ATOM 5893 C CA . CYS B 1 32 ? -19.906 37.906 -12.141 1 25.25 32 CYS B CA 1
ATOM 5894 C C . CYS B 1 32 ? -19.422 38.562 -10.852 1 25.25 32 CYS B C 1
ATOM 5896 O O . CYS B 1 32 ? -18.438 38.125 -10.258 1 25.25 32 CYS B O 1
ATOM 5898 N N . CYS B 1 33 ? -19.016 39.844 -11.039 1 27.31 33 CYS B N 1
ATOM 5899 C CA . CYS B 1 33 ? -18.672 40.5 -9.773 1 27.31 33 CYS B CA 1
ATOM 5900 C C . CYS B 1 33 ? -19.844 40.406 -8.789 1 27.31 33 CYS B C 1
ATOM 5902 O O . CYS B 1 33 ? -20.609 41.375 -8.672 1 27.31 33 CYS B O 1
ATOM 5904 N N . ARG B 1 34 ? -20.562 39.344 -8.883 1 30.17 34 ARG B N 1
ATOM 5905 C CA . ARG B 1 34 ? -21.562 39.406 -7.816 1 30.17 34 ARG B CA 1
ATOM 5906 C C . ARG B 1 34 ? -20.922 39.844 -6.496 1 30.17 34 ARG B C 1
ATOM 5908 O O . ARG B 1 34 ? -19.812 39.438 -6.18 1 30.17 34 ARG B O 1
ATOM 5915 N N . PRO B 1 35 ? -21.438 40.875 -5.977 1 32.25 35 PRO B N 1
ATOM 5916 C CA . PRO B 1 35 ? -20.891 41.25 -4.664 1 32.25 35 PRO B CA 1
ATOM 5917 C C . PRO B 1 35 ? -20.672 40.031 -3.762 1 32.25 35 PRO B C 1
ATOM 5919 O O . PRO B 1 35 ? -21.469 39.094 -3.775 1 32.25 35 PRO B O 1
ATOM 5922 N N . VAL B 1 36 ? -19.375 39.594 -3.578 1 38.72 36 VAL B N 1
ATOM 5923 C CA . VAL B 1 36 ? -18.969 38.562 -2.652 1 38.72 36 VAL B CA 1
ATOM 5924 C C . VAL B 1 36 ? -19.75 38.656 -1.354 1 38.72 36 VAL B C 1
ATOM 5926 O O . VAL B 1 36 ? -19.609 39.625 -0.611 1 38.72 36 VAL B O 1
ATOM 5929 N N . SER B 1 37 ? -21.078 38.438 -1.426 1 37.03 37 SER B N 1
ATOM 5930 C CA . SER B 1 37 ? -21.828 38.375 -0.179 1 37.03 37 SER B CA 1
ATOM 5931 C C . SER B 1 37 ? -21.125 37.531 0.864 1 37.03 37 SER B C 1
ATOM 5933 O O . SER B 1 37 ? -20.547 36.5 0.53 1 37.03 37 SER B O 1
ATOM 5935 N N . HIS B 1 38 ? -20.656 38.156 1.902 1 43.22 38 HIS B N 1
ATOM 5936 C CA . HIS B 1 38 ? -20.203 37.531 3.148 1 43.22 38 HIS B CA 1
ATOM 5937 C C . HIS B 1 38 ? -21.156 36.438 3.604 1 43.22 38 HIS B C 1
ATOM 5939 O O . HIS B 1 38 ? -22.312 36.719 3.936 1 43.22 38 HIS B O 1
ATOM 5945 N N . HIS B 1 39 ? -21.141 35.375 3.006 1 42.62 39 HIS B N 1
ATOM 5946 C CA . HIS B 1 39 ? -22.031 34.312 3.498 1 42.62 39 HIS B CA 1
ATOM 5947 C C . HIS B 1 39 ? -21.625 33.875 4.895 1 42.62 39 HIS B C 1
ATOM 5949 O O . HIS B 1 39 ? -20.516 33.344 5.09 1 42.62 39 HIS B O 1
ATOM 5955 N N . ARG B 1 40 ? -22.172 34.406 5.91 1 47.66 40 ARG B N 1
ATOM 5956 C CA . ARG B 1 40 ? -22.125 33.938 7.293 1 47.66 40 ARG B CA 1
ATOM 5957 C C . ARG B 1 40 ? -22.844 32.594 7.43 1 47.66 40 ARG B C 1
ATOM 5959 O O . ARG B 1 40 ? -24.062 32.5 7.27 1 47.66 40 ARG B O 1
ATOM 5966 N N . VAL B 1 41 ? -22.172 31.547 7.105 1 47.34 41 VAL B N 1
ATOM 5967 C CA . VAL B 1 41 ? -22.906 30.312 7.324 1 47.34 41 VAL B CA 1
ATOM 5968 C C . VAL B 1 41 ? -22.562 29.734 8.703 1 47.34 41 VAL B C 1
ATOM 5970 O O . VAL B 1 41 ? -21.391 29.484 9 1 47.34 41 VAL B O 1
ATOM 5973 N N . ARG B 1 42 ? -23.266 30.125 9.766 1 45.53 42 ARG B N 1
ATOM 5974 C CA . ARG B 1 42 ? -23.188 29.375 11.023 1 45.53 42 ARG B CA 1
ATOM 5975 C C . ARG B 1 42 ? -23.953 28.062 10.93 1 45.53 42 ARG B C 1
ATOM 5977 O O . ARG B 1 42 ? -25.156 28.062 10.625 1 45.53 42 ARG B O 1
ATOM 5984 N N . HIS B 1 43 ? -23.297 27 10.734 1 47.81 43 HIS B N 1
ATOM 5985 C CA . HIS B 1 43 ? -24.016 25.719 10.805 1 47.81 43 HIS B CA 1
ATOM 5986 C C . HIS B 1 43 ? -24.375 25.375 12.242 1 47.81 43 HIS B C 1
ATOM 5988 O O . HIS B 1 43 ? -23.516 25.328 13.109 1 47.81 43 HIS B O 1
ATOM 5994 N N . HIS B 1 44 ? -25.531 25.766 12.781 1 47.25 44 HIS B N 1
ATOM 5995 C CA . HIS B 1 44 ? -26.094 25.641 14.109 1 47.25 44 HIS B CA 1
ATOM 5996 C C . HIS B 1 44 ? -25.672 24.328 14.766 1 47.25 44 HIS B C 1
ATOM 5998 O O . HIS B 1 44 ? -25.422 24.281 15.977 1 47.25 44 HIS B O 1
ATOM 6004 N N . ARG B 1 45 ? -25.672 23.203 14.078 1 49.12 45 ARG B N 1
ATOM 6005 C CA . ARG B 1 45 ? -25.547 21.953 14.836 1 49.12 45 ARG B CA 1
ATOM 6006 C C . ARG B 1 45 ? -24.094 21.719 15.273 1 49.12 45 ARG B C 1
ATOM 6008 O O . ARG B 1 45 ? -23.844 21.141 16.328 1 49.12 45 ARG B O 1
ATOM 6015 N N . ASP B 1 46 ? -23.156 21.984 14.484 1 58.06 46 ASP B N 1
ATOM 6016 C CA . ASP B 1 46 ? -21.844 21.484 14.852 1 58.06 46 ASP B CA 1
ATOM 6017 C C . ASP B 1 46 ? -20.922 22.609 15.312 1 58.06 46 ASP B C 1
ATOM 6019 O O . ASP B 1 46 ? -19.781 22.375 15.695 1 58.06 46 ASP B O 1
ATOM 6023 N N . HIS B 1 47 ? -21.359 23.703 15.711 1 71.5 47 HIS B N 1
ATOM 6024 C CA . HIS B 1 47 ? -20.547 24.812 16.234 1 71.5 47 HIS B CA 1
ATOM 6025 C C . HIS B 1 47 ? -19.344 25.078 15.344 1 71.5 47 HIS B C 1
ATOM 6027 O O . HIS B 1 47 ? -18.25 25.391 15.844 1 71.5 47 HIS B O 1
ATOM 6033 N N . ILE B 1 48 ? -19.516 24.844 14.133 1 85.06 48 ILE B N 1
ATOM 6034 C CA . ILE B 1 48 ? -18.438 25.141 13.188 1 85.06 48 ILE B CA 1
ATOM 6035 C C . ILE B 1 48 ? -18.672 26.531 12.586 1 85.06 48 ILE B C 1
ATOM 6037 O O . ILE B 1 48 ? -19.766 26.828 12.094 1 85.06 48 ILE B O 1
ATOM 6041 N N . ARG B 1 49 ? -17.719 27.391 12.789 1 92.38 49 ARG B N 1
ATOM 6042 C CA . ARG B 1 49 ? -17.766 28.719 12.211 1 92.38 49 ARG B CA 1
ATOM 6043 C C . ARG B 1 49 ? -16.984 28.781 10.898 1 92.38 49 ARG B C 1
ATOM 6045 O O . ARG B 1 49 ? -16.016 28.047 10.719 1 92.38 49 ARG B O 1
ATOM 6052 N N . GLU B 1 50 ? -17.484 29.641 9.977 1 94.81 50 GLU B N 1
ATOM 6053 C CA . GLU B 1 50 ? -16.891 29.641 8.648 1 94.81 50 GLU B CA 1
ATOM 6054 C C . GLU B 1 50 ? -16.625 31.078 8.172 1 94.81 50 GLU B C 1
ATOM 6056 O O . GLU B 1 50 ? -17.359 32 8.523 1 94.81 50 GLU B O 1
ATOM 6061 N N . PHE B 1 51 ? -15.57 31.25 7.449 1 96.12 51 PHE B N 1
ATOM 6062 C CA . PHE B 1 51 ? -15.219 32.469 6.727 1 96.12 51 PHE B CA 1
ATOM 6063 C C . PHE B 1 51 ? -14.852 32.156 5.281 1 96.12 51 PHE B C 1
ATOM 6065 O O . PHE B 1 51 ? -14.008 31.297 5.02 1 96.12 51 PHE B O 1
ATOM 6072 N N . SER B 1 52 ? -15.555 32.812 4.316 1 95.94 52 SER B N 1
ATOM 6073 C CA . SER B 1 52 ? -15.227 32.594 2.91 1 95.94 52 SER B CA 1
ATOM 6074 C C . SER B 1 52 ? -15.484 33.844 2.092 1 95.94 52 SER B C 1
ATOM 6076 O O . SER B 1 52 ? -16.516 34.5 2.266 1 95.94 52 SER B O 1
ATOM 6078 N N . CYS B 1 53 ? -14.539 34.25 1.343 1 96.38 53 CYS B N 1
ATOM 6079 C CA . CYS B 1 53 ? -14.672 35.344 0.394 1 96.38 53 CYS B CA 1
ATOM 6080 C C . CYS B 1 53 ? -14.523 34.844 -1.04 1 96.38 53 CYS B C 1
ATOM 6082 O O . CYS B 1 53 ? -14.031 35.594 -1.903 1 96.38 53 CYS B O 1
ATOM 6084 N N . GLY B 1 54 ? -14.812 33.531 -1.195 1 94.31 54 GLY B N 1
ATOM 6085 C CA . GLY B 1 54 ? -14.625 32.906 -2.494 1 94.31 54 GLY B CA 1
ATOM 6086 C C . GLY B 1 54 ? -13.352 32.094 -2.582 1 94.31 54 GLY B C 1
ATOM 6087 O O . GLY B 1 54 ? -12.703 31.828 -1.565 1 94.31 54 GLY B O 1
ATOM 6088 N N . THR B 1 55 ? -13.078 31.656 -3.83 1 96.25 55 THR B N 1
ATOM 6089 C CA . THR B 1 55 ? -11.875 30.844 -4.035 1 96.25 55 THR B CA 1
ATOM 6090 C C . THR B 1 55 ? -10.641 31.734 -4.102 1 96.25 55 THR B C 1
ATOM 6092 O O . THR B 1 55 ? -10.25 32.188 -5.18 1 96.25 55 THR B O 1
ATOM 6095 N N . LEU B 1 56 ? -10.031 31.938 -2.957 1 97.38 56 LEU B N 1
ATOM 6096 C CA . LEU B 1 56 ? -8.898 32.844 -2.869 1 97.38 56 LEU B CA 1
ATOM 6097 C C . LEU B 1 56 ? -7.652 32.125 -2.363 1 97.38 56 LEU B C 1
ATOM 6099 O O . LEU B 1 56 ? -6.656 32.781 -2.027 1 97.38 56 LEU B O 1
ATOM 6103 N N . PHE B 1 57 ? -7.676 30.859 -2.24 1 97.31 57 PHE B N 1
ATOM 6104 C CA . PHE B 1 57 ? -6.52 30.031 -1.915 1 97.31 57 PHE B CA 1
ATOM 6105 C C . PHE B 1 57 ? -5.898 30.469 -0.591 1 97.31 57 PHE B C 1
ATOM 6107 O O . PHE B 1 57 ? -4.758 30.938 -0.557 1 97.31 57 PHE B O 1
ATOM 6114 N N . TYR B 1 58 ? -6.578 30.203 0.498 1 97.56 58 TYR B N 1
ATOM 6115 C CA . TYR B 1 58 ? -6.137 30.547 1.85 1 97.56 58 TYR B CA 1
ATOM 6116 C C . TYR B 1 58 ? -5.066 29.562 2.328 1 97.56 58 TYR B C 1
ATOM 6118 O O . TYR B 1 58 ? -5.371 28.594 3.018 1 97.56 58 TYR B O 1
ATOM 6126 N N . ARG B 1 59 ? -3.795 29.844 2.105 1 95.69 59 ARG B N 1
ATOM 6127 C CA . ARG B 1 59 ? -2.801 28.797 2.24 1 95.69 59 ARG B CA 1
ATOM 6128 C C . ARG B 1 59 ? -1.791 29.125 3.334 1 95.69 59 ARG B C 1
ATOM 6130 O O . ARG B 1 59 ? -1.002 28.266 3.74 1 95.69 59 ARG B O 1
ATOM 6137 N N . THR B 1 60 ? -1.82 30.328 3.828 1 96.94 60 THR B N 1
ATOM 6138 C CA . THR B 1 60 ? -0.858 30.719 4.852 1 96.94 60 THR B CA 1
ATOM 6139 C C . THR B 1 60 ? -1.57 31.297 6.074 1 96.94 60 THR B C 1
ATOM 6141 O O . THR B 1 60 ? -2.445 32.156 5.938 1 96.94 60 THR B O 1
ATOM 6144 N N . LEU B 1 61 ? -1.123 30.797 7.242 1 97.31 61 LEU B N 1
ATOM 6145 C CA . LEU B 1 61 ? -1.725 31.25 8.492 1 97.31 61 LEU B CA 1
ATOM 6146 C C . LEU B 1 61 ? -0.656 31.734 9.461 1 97.31 61 LEU B C 1
ATOM 6148 O O . LEU B 1 61 ? 0.423 31.156 9.555 1 97.31 61 LEU B O 1
ATOM 6152 N N . TYR B 1 62 ? -0.925 32.875 10.07 1 96.38 62 TYR B N 1
ATOM 6153 C CA . TYR B 1 62 ? -0.155 33.344 11.211 1 96.38 62 TYR B CA 1
ATOM 6154 C C . TYR B 1 62 ? -1.072 33.719 12.367 1 96.38 62 TYR B C 1
ATOM 6156 O O . TYR B 1 62 ? -1.938 34.594 12.234 1 96.38 62 TYR B O 1
ATOM 6164 N N . MET B 1 63 ? -0.822 33.031 13.469 1 95.19 63 MET B N 1
ATOM 6165 C CA . MET B 1 63 ? -1.699 33.219 14.617 1 95.19 63 MET B CA 1
ATOM 6166 C C . MET B 1 63 ? -1.018 34.062 15.688 1 95.19 63 MET B C 1
ATOM 6168 O O . MET B 1 63 ? 0.098 33.781 16.109 1 95.19 63 MET B O 1
ATOM 6172 N N . ASN B 1 64 ? -1.708 35.125 16.062 1 94.06 64 ASN B N 1
ATOM 6173 C CA . ASN B 1 64 ? -1.345 35.938 17.219 1 94.06 64 ASN B CA 1
ATOM 6174 C C . ASN B 1 64 ? -2.369 35.812 18.344 1 94.06 64 ASN B C 1
ATOM 6176 O O . ASN B 1 64 ? -3.33 36.594 18.406 1 94.06 64 ASN B O 1
ATOM 6180 N N . GLU B 1 65 ? -2.1 34.969 19.266 1 91.69 65 GLU B N 1
ATOM 6181 C CA . GLU B 1 65 ? -3.072 34.656 20.312 1 91.69 65 GLU B CA 1
ATOM 6182 C C . GLU B 1 65 ? -3.217 35.812 21.281 1 91.69 65 GLU B C 1
ATOM 6184 O O . GLU B 1 65 ? -4.297 36.062 21.828 1 91.69 65 GLU B O 1
ATOM 6189 N N . GLU B 1 66 ? -2.176 36.562 21.516 1 90.06 66 GLU B N 1
ATOM 6190 C CA . GLU B 1 66 ? -2.217 37.688 22.453 1 90.06 66 GLU B CA 1
ATOM 6191 C C . GLU B 1 66 ? -3.199 38.75 21.969 1 90.06 66 GLU B C 1
ATOM 6193 O O . GLU B 1 66 ? -3.922 39.344 22.781 1 90.06 66 GLU B O 1
ATOM 6198 N N . ARG B 1 67 ? -3.193 38.906 20.734 1 92.25 67 ARG B N 1
ATOM 6199 C CA . ARG B 1 67 ? -4.074 39.938 20.172 1 92.25 67 ARG B CA 1
ATOM 6200 C C . ARG B 1 67 ? -5.371 39.312 19.656 1 92.25 67 ARG B C 1
ATOM 6202 O O . ARG B 1 67 ? -6.191 40 19.047 1 92.25 67 ARG B O 1
ATOM 6209 N N . ASN B 1 68 ? -5.512 38.094 19.812 1 94.5 68 ASN B N 1
ATOM 6210 C CA . ASN B 1 68 ? -6.699 37.375 19.375 1 94.5 68 ASN B CA 1
ATOM 6211 C C . ASN B 1 68 ? -6.965 37.562 17.891 1 94.5 68 ASN B C 1
ATOM 6213 O O . ASN B 1 68 ? -8.086 37.906 17.484 1 94.5 68 ASN B O 1
ATOM 6217 N N . THR B 1 69 ? -5.914 37.438 17.125 1 95.88 69 THR B N 1
ATOM 6218 C CA . THR B 1 69 ? -6.02 37.719 15.688 1 95.88 69 THR B CA 1
ATOM 6219 C C . THR B 1 69 ? -5.355 36.594 14.883 1 95.88 69 THR B C 1
ATOM 6221 O O . THR B 1 69 ? -4.273 36.125 15.242 1 95.88 69 THR B O 1
ATOM 6224 N N . LEU B 1 70 ? -6.07 36.188 13.859 1 97.38 70 LEU B N 1
ATOM 6225 C CA . LEU B 1 70 ? -5.535 35.25 12.891 1 97.38 70 LEU B CA 1
ATOM 6226 C C . LEU B 1 70 ? -5.293 35.906 11.547 1 97.38 70 LEU B C 1
ATOM 6228 O O . LEU B 1 70 ? -6.23 36.406 10.922 1 97.38 70 LEU B O 1
ATOM 6232 N N . TYR B 1 71 ? -4.07 36.031 11.133 1 98.06 71 TYR B N 1
ATOM 6233 C CA . TYR B 1 71 ? -3.738 36.562 9.812 1 98.06 71 TYR B CA 1
ATOM 6234 C C . TYR B 1 71 ? -3.727 35.438 8.766 1 98.06 71 TYR B C 1
ATOM 6236 O O . TYR B 1 71 ? -3.203 34.344 9.008 1 98.06 71 TYR B O 1
ATOM 6244 N N . VAL B 1 72 ? -4.344 35.719 7.652 1 98.31 72 VAL B N 1
ATOM 6245 C CA . VAL B 1 72 ? -4.457 34.719 6.594 1 98.31 72 VAL B CA 1
ATOM 6246 C C . VAL B 1 72 ? -3.926 35.281 5.281 1 98.31 72 VAL B C 1
ATOM 6248 O O . VAL B 1 72 ? -4.375 36.344 4.832 1 98.31 72 VAL B O 1
ATOM 6251 N N . GLY B 1 73 ? -2.896 34.594 4.742 1 98.19 73 GLY B N 1
ATOM 6252 C CA . GLY B 1 73 ? -2.436 34.969 3.408 1 98.19 73 GLY B CA 1
ATOM 6253 C C . GLY B 1 73 ? -3.254 34.312 2.307 1 98.19 73 GLY B C 1
ATOM 6254 O O . GLY B 1 73 ? -3.4 33.094 2.271 1 98.19 73 GLY B O 1
ATOM 6255 N N . ALA B 1 74 ? -3.801 35.125 1.401 1 98.06 74 ALA B N 1
ATOM 6256 C CA . ALA B 1 74 ? -4.629 34.656 0.292 1 98.06 74 ALA B CA 1
ATOM 6257 C C . ALA B 1 74 ? -4.195 35.281 -1.023 1 98.06 74 ALA B C 1
ATOM 6259 O O . ALA B 1 74 ? -3.121 35.875 -1.104 1 98.06 74 ALA B O 1
ATOM 6260 N N . MET B 1 75 ? -4.984 35 -2.051 1 97.81 75 MET B N 1
ATOM 6261 C CA . MET B 1 75 ? -4.695 35.594 -3.359 1 97.81 75 MET B CA 1
ATOM 6262 C C . MET B 1 75 ? -4.977 37.094 -3.363 1 97.81 75 MET B C 1
ATOM 6264 O O . MET B 1 75 ? -6.113 37.5 -3.156 1 97.81 75 MET B O 1
ATOM 6268 N N . ASP B 1 76 ? -3.984 37.906 -3.512 1 96.88 76 ASP B N 1
ATOM 6269 C CA . ASP B 1 76 ? -4 39.375 -3.709 1 96.88 76 ASP B CA 1
ATOM 6270 C C . ASP B 1 76 ? -4.352 40.094 -2.412 1 96.88 76 ASP B C 1
ATOM 6272 O O . ASP B 1 76 ? -4.586 41.312 -2.416 1 96.88 76 ASP B O 1
ATOM 6276 N N . ARG B 1 77 ? -4.41 39.375 -1.33 1 96.81 77 ARG B N 1
ATOM 6277 C CA . ARG B 1 77 ? -4.805 40.062 -0.105 1 96.81 77 ARG B CA 1
ATOM 6278 C C . ARG B 1 77 ? -4.34 39.312 1.129 1 96.81 77 ARG B C 1
ATOM 6280 O O . ARG B 1 77 ? -4.004 38.125 1.039 1 96.81 77 ARG B O 1
ATOM 6287 N N . VAL B 1 78 ? -4.324 39.969 2.199 1 98.12 78 VAL B N 1
ATOM 6288 C CA . VAL B 1 78 ? -4.117 39.469 3.543 1 98.12 78 VAL B CA 1
ATOM 6289 C C . VAL B 1 78 ? -5.328 39.781 4.414 1 98.12 78 VAL B C 1
ATOM 6291 O O . VAL B 1 78 ? -5.82 40.906 4.418 1 98.12 78 VAL B O 1
ATOM 6294 N N . PHE B 1 79 ? -5.797 38.781 5.102 1 98.12 79 PHE B N 1
ATOM 6295 C CA . PHE B 1 79 ? -6.949 38.969 5.969 1 98.12 79 PHE B CA 1
ATOM 6296 C C . PHE B 1 79 ? -6.527 39.031 7.434 1 98.12 79 PHE B C 1
ATOM 6298 O O . PHE B 1 79 ? -5.547 38.375 7.82 1 98.12 79 PHE B O 1
ATOM 6305 N N . LYS B 1 80 ? -7.203 39.812 8.148 1 97.69 80 LYS B N 1
ATOM 6306 C CA . LYS B 1 80 ? -7.117 39.875 9.602 1 9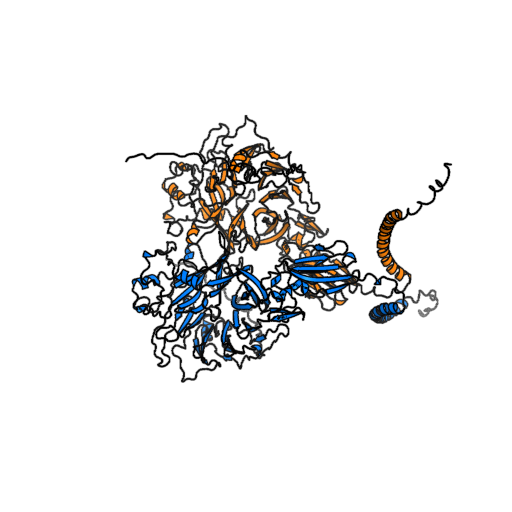7.69 80 LYS B CA 1
ATOM 6307 C C . LYS B 1 80 ? -8.422 39.406 10.25 1 97.69 80 LYS B C 1
ATOM 6309 O O . LYS B 1 80 ? -9.383 40.188 10.328 1 97.69 80 LYS B O 1
ATOM 6314 N N . LEU B 1 81 ? -8.391 38.219 10.812 1 97.25 81 LEU B N 1
ATOM 6315 C CA . LEU B 1 81 ? -9.625 37.625 11.32 1 97.25 81 LEU B CA 1
ATOM 6316 C C . LEU B 1 81 ? -9.633 37.625 12.844 1 97.25 81 LEU B C 1
ATOM 6318 O O . LEU B 1 81 ? -8.578 37.469 13.477 1 97.25 81 LEU B O 1
ATOM 6322 N N . ASN B 1 82 ? -10.836 37.719 13.344 1 95 82 ASN B N 1
ATOM 6323 C CA . ASN B 1 82 ? -11.031 37.562 14.781 1 95 82 ASN B CA 1
ATOM 6324 C C . ASN B 1 82 ? -11.023 36.094 15.195 1 95 82 ASN B C 1
ATOM 6326 O O . ASN B 1 82 ? -11.891 35.312 14.789 1 95 82 ASN B O 1
ATOM 6330 N N . MET B 1 83 ? -10.148 35.719 16.062 1 95.12 83 MET B N 1
ATOM 6331 C CA . MET B 1 83 ? -9.953 34.312 16.406 1 95.12 83 MET B CA 1
ATOM 6332 C C . MET B 1 83 ? -11.102 33.781 17.266 1 95.12 83 MET B C 1
ATOM 6334 O O . MET B 1 83 ? -11.336 32.594 17.312 1 95.12 83 MET B O 1
ATOM 6338 N N . SER B 1 84 ? -11.781 34.688 17.969 1 92 84 SER B N 1
ATOM 6339 C CA . SER B 1 84 ? -12.906 34.25 18.781 1 92 84 SER B CA 1
ATOM 6340 C C . SER B 1 84 ? -14.07 33.781 17.906 1 92 84 SER B C 1
ATOM 6342 O O . SER B 1 84 ? -14.844 32.906 18.312 1 92 84 SER B O 1
ATOM 6344 N N . ASP B 1 85 ? -14.219 34.5 16.828 1 93.94 85 ASP B N 1
ATOM 6345 C CA . ASP B 1 85 ? -15.25 34.125 15.852 1 93.94 85 ASP B CA 1
ATOM 6346 C C . ASP B 1 85 ? -14.875 34.625 14.461 1 93.94 85 ASP B C 1
ATOM 6348 O O . ASP B 1 85 ? -15.148 35.781 14.109 1 93.94 85 ASP B O 1
ATOM 6352 N N . ILE B 1 86 ? -14.453 33.719 13.711 1 95.38 86 ILE B N 1
ATOM 6353 C CA . ILE B 1 86 ? -13.914 34.125 12.422 1 95.38 86 ILE B CA 1
ATOM 6354 C C . ILE B 1 86 ? -15.055 34.531 11.5 1 95.38 86 ILE B C 1
ATOM 6356 O O . ILE B 1 86 ? -14.828 35.219 10.5 1 95.38 86 ILE B O 1
ATOM 6360 N N . SER B 1 87 ? -16.297 34.125 11.789 1 92.94 87 SER B N 1
ATOM 6361 C CA . SER B 1 87 ? -17.438 34.438 10.945 1 92.94 87 SER B CA 1
ATOM 6362 C C . SER B 1 87 ? -17.797 35.938 11.055 1 92.94 87 SER B C 1
ATOM 6364 O O . SER B 1 87 ? -18.531 36.469 10.219 1 92.94 87 SER B O 1
ATOM 6366 N N . GLN B 1 88 ? -17.312 36.594 12.047 1 92 88 GLN B N 1
ATOM 6367 C CA . GLN B 1 88 ? -17.609 38 12.281 1 92 88 GLN B CA 1
ATOM 6368 C C . GLN B 1 88 ? -16.703 38.906 11.453 1 92 88 GLN B C 1
ATOM 6370 O O . GLN B 1 88 ? -16.938 40.094 11.352 1 92 88 GLN B O 1
ATOM 6375 N N . SER B 1 89 ? -15.734 38.344 10.797 1 92.38 89 SER B N 1
ATOM 6376 C CA . SER B 1 89 ? -14.805 39.125 9.984 1 92.38 89 SER B CA 1
ATOM 6377 C C . SER B 1 89 ? -15.383 39.406 8.602 1 92.38 89 SER B C 1
ATOM 6379 O O . SER B 1 89 ? -16.203 38.625 8.102 1 92.38 89 SER B O 1
ATOM 6381 N N . HIS B 1 90 ? -14.914 40.531 8.062 1 93.69 90 HIS B N 1
ATOM 6382 C CA . HIS B 1 90 ? -15.438 40.969 6.777 1 93.69 90 HIS B CA 1
ATOM 6383 C C . HIS B 1 90 ? -14.367 40.906 5.691 1 93.69 90 HIS B C 1
ATOM 6385 O O . HIS B 1 90 ? -13.195 41.188 5.941 1 93.69 90 HIS B O 1
ATOM 6391 N N . CYS B 1 91 ? -14.859 40.656 4.535 1 93.88 91 CYS B N 1
ATOM 6392 C CA . CYS B 1 91 ? -13.953 40.438 3.412 1 93.88 91 CYS B CA 1
ATOM 6393 C C . CYS B 1 91 ? -13.297 41.719 2.982 1 93.88 91 CYS B C 1
ATOM 6395 O O . CYS B 1 91 ? -12.164 41.719 2.494 1 93.88 91 CYS B O 1
ATOM 6397 N N . GLU B 1 92 ? -13.945 42.875 3.145 1 91.31 92 GLU B N 1
ATOM 6398 C CA . GLU B 1 92 ? -13.43 44.125 2.643 1 91.31 92 GLU B CA 1
ATOM 6399 C C . GLU B 1 92 ? -12.766 44.938 3.754 1 91.31 92 GLU B C 1
ATOM 6401 O O . GLU B 1 92 ? -11.672 45.469 3.568 1 91.31 92 GLU B O 1
ATOM 6406 N N . ARG B 1 93 ? -13.367 44.938 4.906 1 91.75 93 ARG B N 1
ATOM 6407 C CA . ARG B 1 93 ? -12.891 45.781 5.996 1 91.75 93 ARG B CA 1
ATOM 6408 C C . ARG B 1 93 ? -11.672 45.156 6.676 1 91.75 93 ARG B C 1
ATOM 6410 O O . ARG B 1 93 ? -10.766 45.875 7.105 1 91.75 93 ARG B O 1
ATOM 6417 N N . ASP B 1 94 ? -11.672 43.969 6.75 1 95 94 ASP B N 1
ATOM 6418 C CA . ASP B 1 94 ? -10.617 43.281 7.496 1 95 94 ASP B CA 1
ATOM 6419 C C . ASP B 1 94 ? -9.586 42.688 6.555 1 95 94 ASP B C 1
ATOM 6421 O O . ASP B 1 94 ? -9.164 41.531 6.738 1 95 94 ASP B O 1
ATOM 6425 N N . ALA B 1 95 ? -9.305 43.375 5.488 1 96.44 95 ALA B N 1
ATOM 6426 C CA . ALA B 1 95 ? -8.359 42.844 4.5 1 96.44 95 ALA B CA 1
ATOM 6427 C C . ALA B 1 95 ? -7.441 43.969 3.992 1 96.44 95 ALA B C 1
ATOM 6429 O O . ALA B 1 95 ? -7.805 45.125 4.027 1 96.44 95 ALA B O 1
ATOM 6430 N N . LEU B 1 96 ? -6.266 43.594 3.697 1 97.12 96 LEU B N 1
ATOM 6431 C CA . LEU B 1 96 ? -5.324 44.469 2.979 1 97.12 96 LEU B CA 1
ATOM 6432 C C . LEU B 1 96 ? -5.094 43.938 1.563 1 97.12 96 LEU B C 1
ATOM 6434 O O . LEU B 1 96 ? -4.652 42.812 1.379 1 97.12 96 LEU B O 1
ATOM 6438 N N . LEU B 1 97 ? -5.352 44.781 0.618 1 96.31 97 LEU B N 1
ATOM 6439 C CA . LEU B 1 97 ? -5.195 44.375 -0.779 1 96.31 97 LEU B CA 1
ATOM 6440 C C . LEU B 1 97 ? -3.754 44.562 -1.238 1 96.31 97 LEU B C 1
ATOM 6442 O O . LEU B 1 97 ? -3.172 45.625 -1.046 1 96.31 97 LEU B O 1
ATOM 6446 N N . LEU B 1 98 ? -3.191 43.531 -1.692 1 95.94 98 LEU B N 1
ATOM 6447 C CA . LEU B 1 98 ? -1.862 43.531 -2.295 1 95.94 98 LEU B CA 1
ATOM 6448 C C . LEU B 1 98 ? -1.898 42.906 -3.682 1 95.94 98 LEU B C 1
ATOM 6450 O O . LEU B 1 98 ? -1.43 41.781 -3.869 1 95.94 98 LEU B O 1
ATOM 6454 N N . GLU B 1 99 ? -2.293 43.594 -4.656 1 93.94 99 GLU B N 1
ATOM 6455 C CA . GLU B 1 99 ? -2.473 43.094 -6.008 1 93.94 99 GLU B CA 1
ATOM 6456 C C . GLU B 1 99 ? -1.134 42.969 -6.73 1 93.94 99 GLU B C 1
ATOM 6458 O O . GLU B 1 99 ? -0.184 43.688 -6.426 1 93.94 99 GLU B O 1
ATOM 6463 N N . ALA B 1 100 ? -1.153 42 -7.598 1 93.94 100 ALA B N 1
ATOM 6464 C CA . ALA B 1 100 ? 0.063 41.719 -8.367 1 93.94 100 ALA B CA 1
ATOM 6465 C C . ALA B 1 100 ? 0.4 42.906 -9.281 1 93.94 100 ALA B C 1
ATOM 6467 O O . ALA B 1 100 ? -0.497 43.562 -9.812 1 93.94 100 ALA B O 1
ATOM 6468 N N . SER B 1 101 ? 1.723 42.875 -9.352 1 88.25 101 SER B N 1
ATOM 6469 C CA . SER B 1 101 ? 2.23 43.875 -10.289 1 88.25 101 SER B CA 1
ATOM 6470 C C . SER B 1 101 ? 2.568 43.25 -11.633 1 88.25 101 SER B C 1
ATOM 6472 O O . SER B 1 101 ? 2.881 42.062 -11.711 1 88.25 101 SER B O 1
ATOM 6474 N N . ASN B 1 102 ? 2.357 43.844 -12.734 1 88.06 102 ASN B N 1
ATOM 6475 C CA . ASN B 1 102 ? 2.797 43.438 -14.062 1 88.06 102 ASN B CA 1
ATOM 6476 C C . ASN B 1 102 ? 2.131 42.125 -14.5 1 88.06 102 ASN B C 1
ATOM 6478 O O . ASN B 1 102 ? 2.811 41.188 -14.883 1 88.06 102 ASN B O 1
ATOM 6482 N N . VAL B 1 103 ? 1.005 41.938 -14.367 1 93.62 103 VAL B N 1
ATOM 6483 C CA . VAL B 1 103 ? 0.207 40.75 -14.727 1 93.62 103 VAL B CA 1
ATOM 6484 C C . VAL B 1 103 ? 0.377 40.438 -16.219 1 93.62 103 VAL B C 1
ATOM 6486 O O . VAL B 1 103 ? 0.461 39.281 -16.609 1 93.62 103 VAL B O 1
ATOM 6489 N N . ALA B 1 104 ? 0.559 41.469 -17.031 1 92.94 104 ALA B N 1
ATOM 6490 C CA . ALA B 1 104 ? 0.676 41.312 -18.484 1 92.94 104 ALA B CA 1
ATOM 6491 C C . ALA B 1 104 ? 1.948 40.562 -18.844 1 92.94 104 ALA B C 1
ATOM 6493 O O . ALA B 1 104 ? 1.93 39.688 -19.719 1 92.94 104 ALA B O 1
ATOM 6494 N N . ARG B 1 105 ? 2.947 40.875 -18.188 1 92.44 105 ARG B N 1
ATOM 6495 C CA . ARG B 1 105 ? 4.211 40.188 -18.453 1 92.44 105 ARG B CA 1
ATOM 6496 C C . ARG B 1 105 ? 4.129 38.719 -18.062 1 92.44 105 ARG B C 1
ATOM 6498 O O . ARG B 1 105 ? 4.68 37.875 -18.75 1 92.44 105 ARG B O 1
ATOM 6505 N N . CYS B 1 106 ? 3.508 38.469 -17 1 94.56 106 CYS B N 1
ATOM 6506 C CA . CYS B 1 106 ? 3.322 37.125 -16.516 1 94.56 106 CYS B CA 1
ATOM 6507 C C . CYS B 1 106 ? 2.508 36.281 -17.5 1 94.56 106 CYS B C 1
ATOM 6509 O O . CYS B 1 106 ? 2.861 35.125 -17.797 1 94.56 106 CYS B O 1
ATOM 6511 N N . VAL B 1 107 ? 1.525 36.844 -18.094 1 94.75 107 VAL B N 1
ATOM 6512 C CA . VAL B 1 107 ? 0.655 36.125 -19.047 1 94.75 107 VAL B CA 1
ATOM 6513 C C . VAL B 1 107 ? 1.405 35.875 -20.344 1 94.75 107 VAL B C 1
ATOM 6515 O O . VAL B 1 107 ? 1.235 34.844 -20.984 1 94.75 107 VAL B O 1
ATOM 6518 N N . SER B 1 108 ? 2.225 36.812 -20.672 1 93.25 108 SER B N 1
ATOM 6519 C CA . SER B 1 108 ? 3 36.656 -21.906 1 93.25 108 SER B CA 1
ATOM 6520 C C . SER B 1 108 ? 3.994 35.5 -21.812 1 93.25 108 SER B C 1
ATOM 6522 O O . SER B 1 108 ? 4.391 34.938 -22.828 1 93.25 108 SER B O 1
ATOM 6524 N N . LYS B 1 109 ? 4.359 35.188 -20.625 1 92.31 109 LYS B N 1
ATOM 6525 C CA . LYS B 1 109 ? 5.281 34.094 -20.406 1 92.31 109 LYS B CA 1
ATOM 6526 C C . LYS B 1 109 ? 4.539 32.75 -20.391 1 92.31 109 LYS B C 1
ATOM 6528 O O . LYS B 1 109 ? 5.133 31.703 -20.125 1 92.31 109 LYS B O 1
ATOM 6533 N N . GLY B 1 110 ? 3.232 32.781 -20.594 1 91.06 110 GLY B N 1
ATOM 6534 C CA . GLY B 1 110 ? 2.463 31.547 -20.766 1 91.06 110 GLY B CA 1
ATOM 6535 C C . GLY B 1 110 ? 1.787 31.094 -19.484 1 91.06 110 GLY B C 1
ATOM 6536 O O . GLY B 1 110 ? 1.353 29.938 -19.391 1 91.06 110 GLY B O 1
ATOM 6537 N N . LYS B 1 111 ? 1.768 31.938 -18.5 1 91.25 111 LYS B N 1
ATOM 6538 C CA . LYS B 1 111 ? 1.148 31.547 -17.25 1 91.25 111 LYS B CA 1
ATOM 6539 C C . LYS B 1 111 ? -0.325 31.938 -17.203 1 91.25 111 LYS B C 1
ATOM 6541 O O . LYS B 1 111 ? -0.749 32.844 -17.922 1 91.25 111 LYS B O 1
ATOM 6546 N N . SER B 1 112 ? -1.042 31.203 -16.406 1 92.56 112 SER B N 1
ATOM 6547 C CA . SER B 1 112 ? -2.479 31.438 -16.312 1 92.56 112 SER B CA 1
ATOM 6548 C C . SER B 1 112 ? -2.779 32.719 -15.539 1 92.56 112 SER B C 1
ATOM 6550 O O . SER B 1 112 ? -2.252 32.938 -14.445 1 92.56 112 SER B O 1
ATOM 6552 N N . GLU B 1 113 ? -3.609 33.562 -16 1 91.44 113 GLU B N 1
ATOM 6553 C CA . GLU B 1 113 ? -3.904 34.844 -15.414 1 91.44 113 GLU B CA 1
ATOM 6554 C C . GLU B 1 113 ? -4.723 34.719 -14.133 1 91.44 113 GLU B C 1
ATOM 6556 O O . GLU B 1 113 ? -4.414 35.344 -13.125 1 91.44 113 GLU B O 1
ATOM 6561 N N . PRO B 1 114 ? -5.699 33.812 -14.141 1 91.62 114 PRO B N 1
ATOM 6562 C CA . PRO B 1 114 ? -6.578 33.781 -12.969 1 91.62 114 PRO B CA 1
ATOM 6563 C C . PRO B 1 114 ? -5.906 33.219 -11.734 1 91.62 114 PRO B C 1
ATOM 6565 O O . PRO B 1 114 ? -6.352 33.438 -10.609 1 91.62 114 PRO B O 1
ATOM 6568 N N . PHE B 1 115 ? -4.844 32.5 -11.922 1 94.31 115 PHE B N 1
ATOM 6569 C CA . PHE B 1 115 ? -4.223 31.859 -10.773 1 94.31 115 PHE B CA 1
ATOM 6570 C C . PHE B 1 115 ? -2.74 32.188 -10.695 1 94.31 115 PHE B C 1
ATOM 6572 O O . PHE B 1 115 ? -2.324 32.969 -9.836 1 94.31 115 PHE B O 1
ATOM 6579 N N . GLU B 1 116 ? -1.973 31.875 -11.633 1 95.38 116 GLU B N 1
ATOM 6580 C CA . GLU B 1 116 ? -0.517 31.969 -11.578 1 95.38 116 GLU B CA 1
ATOM 6581 C C . GLU B 1 116 ? -0.059 33.438 -11.633 1 95.38 116 GLU B C 1
ATOM 6583 O O . GLU B 1 116 ? 0.972 33.781 -11.062 1 95.38 116 GLU B O 1
ATOM 6588 N N . CYS B 1 117 ? -0.79 34.312 -12.359 1 96.62 117 CYS B N 1
ATOM 6589 C CA . CYS B 1 117 ? -0.356 35.719 -12.547 1 96.62 117 CYS B CA 1
ATOM 6590 C C . CYS B 1 117 ? -1.043 36.625 -11.547 1 96.62 117 CYS B C 1
ATOM 6592 O O . CYS B 1 117 ? -1.357 37.781 -11.875 1 96.62 117 CYS B O 1
ATOM 6594 N N . ARG B 1 118 ? -1.279 36.125 -10.398 1 97.19 118 ARG B N 1
ATOM 6595 C CA . ARG B 1 118 ? -1.779 36.875 -9.266 1 97.19 118 ARG B CA 1
ATOM 6596 C C . ARG B 1 118 ? -0.759 36.906 -8.133 1 97.19 118 ARG B C 1
ATOM 6598 O O . ARG B 1 118 ? 0.369 36.438 -8.289 1 97.19 118 ARG B O 1
ATOM 6605 N N . ASN B 1 119 ? -1.119 37.625 -7.105 1 97.75 119 ASN B N 1
ATOM 6606 C CA . ASN B 1 119 ? -0.229 37.688 -5.953 1 97.75 119 ASN B CA 1
ATOM 6607 C C . ASN B 1 119 ? -0.722 36.781 -4.816 1 97.75 119 ASN B C 1
ATOM 6609 O O . ASN B 1 119 ? -1.616 37.188 -4.062 1 97.75 119 ASN B O 1
ATOM 6613 N N . HIS B 1 120 ? -0.106 35.656 -4.734 1 97.88 120 HIS B N 1
ATOM 6614 C CA . HIS B 1 120 ? -0.418 34.75 -3.631 1 97.88 120 HIS B CA 1
ATOM 6615 C C . HIS B 1 120 ? 0.496 35.031 -2.438 1 97.88 120 HIS B C 1
ATOM 6617 O O . HIS B 1 120 ? 1.719 34.906 -2.553 1 97.88 120 HIS B O 1
ATOM 6623 N N . ILE B 1 121 ? -0.058 35.375 -1.37 1 98.06 121 ILE B N 1
ATOM 6624 C CA . ILE B 1 121 ? 0.726 35.625 -0.165 1 98.06 121 ILE B CA 1
ATOM 6625 C C . ILE B 1 121 ? 1.133 34.281 0.464 1 98.06 121 ILE B C 1
ATOM 6627 O O . ILE B 1 121 ? 0.28 33.531 0.926 1 98.06 121 ILE B O 1
ATOM 6631 N N . ARG B 1 122 ? 2.432 34.094 0.515 1 97.31 122 ARG B N 1
ATOM 6632 C CA . ARG B 1 122 ? 2.898 32.75 0.911 1 97.31 122 ARG B CA 1
ATOM 6633 C C . ARG B 1 122 ? 3.715 32.812 2.197 1 97.31 122 ARG B C 1
ATOM 6635 O O . ARG B 1 122 ? 4 31.797 2.814 1 97.31 122 ARG B O 1
ATOM 6642 N N . VAL B 1 123 ? 4.02 34.062 2.668 1 97.88 123 VAL B N 1
ATOM 6643 C CA . VAL B 1 123 ? 4.797 34.188 3.893 1 97.88 123 VAL B CA 1
ATOM 6644 C C . VAL B 1 123 ? 4.188 35.281 4.777 1 97.88 123 VAL B C 1
ATOM 6646 O O . VAL B 1 123 ? 3.938 36.375 4.316 1 97.88 123 VAL B O 1
ATOM 6649 N N . LEU B 1 124 ? 3.949 34.969 5.934 1 97.62 124 LEU B N 1
ATOM 6650 C CA . LEU B 1 124 ? 3.527 35.875 6.992 1 97.62 124 LEU B CA 1
ATOM 6651 C C . LEU B 1 124 ? 4.336 35.625 8.266 1 97.62 124 LEU B C 1
ATOM 6653 O O . LEU B 1 124 ? 4.254 34.562 8.867 1 97.62 124 LEU B O 1
ATOM 6657 N N . GLN B 1 125 ? 5.125 36.625 8.617 1 96.69 125 GLN B N 1
ATOM 6658 C CA . GLN B 1 125 ? 5.953 36.5 9.812 1 96.69 125 GLN B CA 1
ATOM 6659 C C . GLN B 1 125 ? 5.961 37.781 10.617 1 96.69 125 GLN B C 1
ATOM 6661 O O . GLN B 1 125 ? 6.055 38.875 10.055 1 96.69 125 GLN B O 1
ATOM 6666 N N . PRO B 1 126 ? 5.875 37.656 11.938 1 95.31 126 PRO B N 1
ATOM 6667 C CA . PRO B 1 126 ? 6.027 38.844 12.758 1 95.31 126 PRO B CA 1
ATOM 6668 C C . PRO B 1 126 ? 7.469 39.344 12.828 1 95.31 126 PRO B C 1
ATOM 6670 O O . PRO B 1 126 ? 8.398 38.531 12.898 1 95.31 126 PRO B O 1
ATOM 6673 N N . LEU B 1 127 ? 7.629 40.625 12.859 1 93.12 127 LEU B N 1
ATOM 6674 C CA . LEU B 1 127 ? 8.977 41.188 12.922 1 93.12 127 LEU B CA 1
ATOM 6675 C C . LEU B 1 127 ? 9.539 41.094 14.336 1 93.12 127 LEU B C 1
ATOM 6677 O O . LEU B 1 127 ? 10.75 41.219 14.539 1 93.12 127 LEU B O 1
ATOM 6681 N N . GLY B 1 128 ? 8.695 40.844 15.32 1 87.5 128 GLY B N 1
ATOM 6682 C CA . GLY B 1 128 ? 9.156 40.688 16.688 1 87.5 128 GLY B CA 1
ATOM 6683 C C . GLY B 1 128 ? 8.984 41.938 17.531 1 87.5 128 GLY B C 1
ATOM 6684 O O . GLY B 1 128 ? 9.211 41.906 18.75 1 87.5 128 GLY B O 1
ATOM 6685 N N . ASP B 1 129 ? 8.609 43.031 16.953 1 87.44 129 ASP B N 1
ATOM 6686 C CA . ASP B 1 129 ? 8.453 44.281 17.719 1 87.44 129 ASP B CA 1
ATOM 6687 C C . ASP B 1 129 ? 7.016 44.438 18.219 1 87.44 129 ASP B C 1
ATOM 6689 O O . ASP B 1 129 ? 6.695 45.406 18.891 1 87.44 129 ASP B O 1
ATOM 6693 N N . GLY B 1 130 ? 6.18 43.562 17.859 1 89.38 130 GLY B N 1
ATOM 6694 C CA . GLY B 1 130 ? 4.809 43.562 18.344 1 89.38 130 GLY B CA 1
ATOM 6695 C C . GLY B 1 130 ? 3.893 44.469 17.531 1 89.38 130 GLY B C 1
ATOM 6696 O O . GLY B 1 130 ? 2.691 44.531 17.797 1 89.38 130 GLY B O 1
ATOM 6697 N N . GLU B 1 131 ? 4.406 45.031 16.5 1 91.69 131 GLU B N 1
ATOM 6698 C CA . GLU B 1 131 ? 3.584 46 15.789 1 91.69 131 GLU B CA 1
ATOM 6699 C C . GLU B 1 131 ? 3.561 45.719 14.289 1 91.69 131 GLU B C 1
ATOM 6701 O O . GLU B 1 131 ? 2.639 46.125 13.586 1 91.69 131 GLU B O 1
ATOM 6706 N N . ARG B 1 132 ? 4.551 45.156 13.82 1 95.12 132 ARG B N 1
ATOM 6707 C CA . ARG B 1 132 ? 4.688 45.031 12.375 1 95.12 132 ARG B CA 1
ATOM 6708 C C . ARG B 1 132 ? 4.672 43.562 11.938 1 95.12 132 ARG B C 1
ATOM 6710 O O . ARG B 1 132 ? 5.008 42.688 12.719 1 95.12 132 ARG B O 1
ATOM 6717 N N . LEU B 1 133 ? 4.246 43.406 10.711 1 96.31 133 LEU B N 1
ATOM 6718 C CA . LEU B 1 133 ? 4.102 42.094 10.078 1 96.31 133 LEU B CA 1
ATOM 6719 C C . LEU B 1 133 ? 4.836 42.031 8.742 1 96.31 133 LEU B C 1
ATOM 6721 O O . LEU B 1 133 ? 4.684 42.938 7.918 1 96.31 133 LEU B O 1
ATOM 6725 N N . TYR B 1 134 ? 5.703 41.125 8.641 1 96.94 134 TYR B N 1
ATOM 6726 C CA . TYR B 1 134 ? 6.379 40.844 7.371 1 96.94 134 TYR B CA 1
ATOM 6727 C C . TYR B 1 134 ? 5.5 40.031 6.441 1 96.94 134 TYR B C 1
ATOM 6729 O O . TYR B 1 134 ? 4.957 39 6.848 1 96.94 134 TYR B O 1
ATOM 6737 N N . VAL B 1 135 ? 5.32 40.438 5.191 1 97.75 135 VAL B N 1
ATOM 6738 C CA . VAL B 1 135 ? 4.484 39.781 4.195 1 97.75 135 VAL B CA 1
ATOM 6739 C C . VAL B 1 135 ? 5.273 39.594 2.904 1 97.75 135 VAL B C 1
ATOM 6741 O O . VAL B 1 135 ? 5.98 40.5 2.459 1 97.75 135 VAL B O 1
ATOM 6744 N N . CYS B 1 136 ? 5.227 38.406 2.363 1 97.94 136 CYS B N 1
ATOM 6745 C CA . CYS B 1 136 ? 5.871 38.156 1.078 1 97.94 136 CYS B CA 1
ATOM 6746 C C . CYS B 1 136 ? 4.961 37.344 0.162 1 97.94 136 CYS B C 1
ATOM 6748 O O . CYS B 1 136 ? 4.328 36.375 0.601 1 97.94 136 CYS B O 1
ATOM 6750 N N . GLY B 1 137 ? 4.852 37.75 -1.122 1 97.75 137 GLY B N 1
ATOM 6751 C CA . GLY B 1 137 ? 3.98 37.094 -2.076 1 97.75 137 GLY B CA 1
ATOM 6752 C C . GLY B 1 137 ? 4.648 36.812 -3.414 1 97.75 137 GLY B C 1
ATOM 6753 O O . GLY B 1 137 ? 5.762 37.281 -3.66 1 97.75 137 GLY B O 1
ATOM 6754 N N . THR B 1 138 ? 3.967 36.062 -4.258 1 97.06 138 THR B N 1
ATOM 6755 C CA . THR B 1 138 ? 4.5 35.656 -5.551 1 97.06 138 THR B CA 1
ATOM 6756 C C . THR B 1 138 ? 4.5 36.812 -6.531 1 97.06 138 THR B C 1
ATOM 6758 O O . THR B 1 138 ? 5.371 36.906 -7.398 1 97.06 138 THR B O 1
ATOM 6761 N N . ASN B 1 139 ? 3.471 37.656 -6.496 1 97.19 139 ASN B N 1
ATOM 6762 C CA . ASN B 1 139 ? 3.375 38.875 -7.301 1 97.19 139 ASN B CA 1
ATOM 6763 C C . ASN B 1 139 ? 3.514 38.562 -8.789 1 97.19 139 ASN B C 1
ATOM 6765 O O . ASN B 1 139 ? 4.352 39.156 -9.477 1 97.19 139 ASN B O 1
ATOM 6769 N N . ALA B 1 140 ? 2.736 37.688 -9.312 1 96.44 140 ALA B N 1
ATOM 6770 C CA . ALA B 1 140 ? 2.713 37.312 -10.727 1 96.44 140 ALA B CA 1
ATOM 6771 C C . ALA B 1 140 ? 4.074 36.812 -11.172 1 96.44 140 ALA B C 1
ATOM 6773 O O . ALA B 1 140 ? 4.617 37.25 -12.188 1 96.44 140 ALA B O 1
ATOM 6774 N N . HIS B 1 141 ? 4.652 36 -10.438 1 95 141 HIS B N 1
ATOM 6775 C CA . HIS B 1 141 ? 5.93 35.344 -10.711 1 95 141 HIS B CA 1
ATOM 6776 C C . HIS B 1 141 ? 7.082 36.312 -10.633 1 95 141 HIS B C 1
ATOM 6778 O O . HIS B 1 141 ? 8.039 36.25 -11.406 1 95 141 HIS B O 1
ATOM 6784 N N . SER B 1 142 ? 6.945 37.344 -9.852 1 94.94 142 SER B N 1
ATOM 6785 C CA . SER B 1 142 ? 7.961 38.312 -9.469 1 94.94 142 SER B CA 1
ATOM 6786 C C . SER B 1 142 ? 7.887 38.625 -7.977 1 94.94 142 SER B C 1
ATOM 6788 O O . SER B 1 142 ? 7.402 39.688 -7.582 1 94.94 142 SER B O 1
ATOM 6790 N N . PRO B 1 143 ? 8.43 37.75 -7.223 1 96.81 143 PRO B N 1
ATOM 6791 C CA . PRO B 1 143 ? 8.234 37.812 -5.773 1 96.81 143 PRO B CA 1
ATOM 6792 C C . PRO B 1 143 ? 8.555 39.188 -5.195 1 96.81 143 PRO B C 1
ATOM 6794 O O . PRO B 1 143 ? 9.57 39.812 -5.562 1 96.81 143 PRO B O 1
ATOM 6797 N N . LYS B 1 144 ? 7.688 39.656 -4.324 1 97.12 144 LYS B N 1
ATOM 6798 C CA . LYS B 1 144 ? 7.801 40.938 -3.664 1 97.12 144 LYS B CA 1
ATOM 6799 C C . LYS B 1 144 ? 7.402 40.844 -2.193 1 97.12 144 LYS B C 1
ATOM 6801 O O . LYS B 1 144 ? 6.504 40.062 -1.837 1 97.12 144 LYS B O 1
ATOM 6806 N N . ASP B 1 145 ? 8.117 41.594 -1.365 1 96.88 145 ASP B N 1
ATOM 6807 C CA . ASP B 1 145 ? 7.801 41.562 0.059 1 96.88 145 ASP B CA 1
ATOM 6808 C C . ASP B 1 145 ? 7.461 42.938 0.583 1 96.88 145 ASP B C 1
ATOM 6810 O O . ASP B 1 145 ? 7.781 43.938 -0.059 1 96.88 145 ASP B O 1
ATOM 6814 N N . TRP B 1 146 ? 6.738 42.969 1.67 1 95.62 146 TRP B N 1
ATOM 6815 C CA . TRP B 1 146 ? 6.277 44.188 2.354 1 95.62 146 TRP B CA 1
ATOM 6816 C C . TRP B 1 146 ? 6.414 44.031 3.865 1 95.62 146 TRP B C 1
ATOM 6818 O O . TRP B 1 146 ? 6.535 42.906 4.379 1 95.62 146 TRP B O 1
ATOM 6828 N N . VAL B 1 147 ? 6.512 45.156 4.461 1 96.19 147 VAL B N 1
ATOM 6829 C CA . VAL B 1 147 ? 6.281 45.219 5.898 1 96.19 147 VAL B CA 1
ATOM 6830 C C . VAL B 1 147 ? 5.102 46.156 6.184 1 96.19 147 VAL B C 1
ATOM 6832 O O . VAL B 1 147 ? 5.055 47.281 5.691 1 96.19 147 VAL B O 1
ATOM 6835 N N . VAL B 1 148 ? 4.168 45.656 6.898 1 96.56 148 VAL B N 1
ATOM 6836 C CA . VAL B 1 148 ? 2.969 46.406 7.23 1 96.56 148 VAL B CA 1
ATOM 6837 C C . VAL B 1 148 ? 2.738 46.375 8.742 1 96.56 148 VAL B C 1
ATOM 6839 O O . VAL B 1 148 ? 3.414 45.656 9.461 1 96.56 148 VAL B O 1
ATOM 6842 N N . TYR B 1 149 ? 1.858 47.25 9.164 1 95.88 149 TYR B N 1
ATOM 6843 C CA . TYR B 1 149 ? 1.465 47.188 10.562 1 95.88 149 TYR B CA 1
ATOM 6844 C C . TYR B 1 149 ? 0.531 46 10.805 1 95.88 149 TYR B C 1
ATOM 6846 O O . TYR B 1 149 ? -0.129 45.531 9.883 1 95.88 149 TYR B O 1
ATOM 6854 N N . LEU B 1 150 ? 0.431 45.594 12.016 1 95 150 LEU B N 1
ATOM 6855 C CA . LEU B 1 150 ? -0.399 44.438 12.383 1 95 150 LEU B CA 1
ATOM 6856 C C . LEU B 1 150 ? -1.875 44.75 12.141 1 95 150 LEU B C 1
ATOM 6858 O O . LEU B 1 150 ? -2.689 43.844 12.031 1 95 150 LEU B O 1
ATOM 6862 N N . ASN B 1 151 ? -2.268 46 12.078 1 93.12 151 ASN B N 1
ATOM 6863 C CA . ASN B 1 151 ? -3.648 46.344 11.766 1 93.12 151 ASN B CA 1
ATOM 6864 C C . ASN B 1 151 ? -3.891 46.375 10.258 1 93.12 151 ASN B C 1
ATOM 6866 O O . ASN B 1 151 ? -4.949 46.812 9.805 1 93.12 151 ASN B O 1
ATOM 6870 N N . LEU B 1 152 ? -2.947 45.969 9.516 1 95.56 152 LEU B N 1
ATOM 6871 C CA . LEU B 1 152 ? -2.988 45.812 8.07 1 95.56 152 LEU B CA 1
ATOM 6872 C C . LEU B 1 152 ? -3.031 47.156 7.367 1 95.56 152 LEU B C 1
ATOM 6874 O O . LEU B 1 152 ? -3.779 47.344 6.406 1 95.56 152 LEU B O 1
ATOM 6878 N N . THR B 1 153 ? -2.334 48.062 7.867 1 94.44 153 THR B N 1
ATOM 6879 C CA . THR B 1 153 ? -2.102 49.344 7.191 1 94.44 153 THR B CA 1
ATOM 6880 C C . THR B 1 153 ? -0.645 49.469 6.754 1 94.44 153 THR B C 1
ATOM 6882 O O . THR B 1 153 ? 0.246 48.875 7.375 1 94.44 153 THR B O 1
ATOM 6885 N N . HIS B 1 154 ? -0.479 50.188 5.742 1 94 154 HIS B N 1
ATOM 6886 C CA . HIS B 1 154 ? 0.87 50.375 5.219 1 94 154 HIS B CA 1
ATOM 6887 C C . HIS B 1 154 ? 1.694 51.281 6.125 1 94 154 HIS B C 1
ATOM 6889 O O . HIS B 1 154 ? 1.142 52.125 6.84 1 94 154 HIS B O 1
ATOM 6895 N N . LEU B 1 155 ? 2.939 51.031 6.059 1 93.25 155 LEU B N 1
ATOM 6896 C CA . LEU B 1 155 ? 3.84 51.969 6.746 1 93.25 155 LEU B CA 1
ATOM 6897 C C . LEU B 1 155 ? 3.869 53.312 6.051 1 93.25 155 LEU B C 1
ATOM 6899 O O . LEU B 1 155 ? 3.809 53.406 4.82 1 93.25 155 LEU B O 1
ATOM 6903 N N . PRO B 1 156 ? 3.967 54.312 6.863 1 91.19 156 PRO B N 1
ATOM 6904 C CA . PRO B 1 156 ? 4.094 55.625 6.23 1 91.19 156 PRO B CA 1
ATOM 6905 C C . PRO B 1 156 ? 5.391 55.781 5.441 1 91.19 156 PRO B C 1
ATOM 6907 O O . PRO B 1 156 ? 6.324 55 5.621 1 91.19 156 PRO B O 1
ATOM 6910 N N . ARG B 1 157 ? 5.516 56.781 4.586 1 86 157 ARG B N 1
ATOM 6911 C CA . ARG B 1 157 ? 6.645 56.969 3.688 1 86 157 ARG B CA 1
ATOM 6912 C C . ARG B 1 157 ? 7.922 57.25 4.469 1 86 157 ARG B C 1
ATOM 6914 O O . ARG B 1 157 ? 9.023 56.938 4.016 1 86 157 ARG B O 1
ATOM 6921 N N . HIS B 1 158 ? 7.789 57.75 5.629 1 85.12 158 HIS B N 1
ATOM 6922 C CA . HIS B 1 158 ? 8.969 58.125 6.41 1 85.12 158 HIS B CA 1
ATOM 6923 C C . HIS B 1 158 ? 9.523 56.906 7.156 1 85.12 158 HIS B C 1
ATOM 6925 O O . HIS B 1 158 ? 10.656 56.969 7.656 1 85.12 158 HIS B O 1
ATOM 6931 N N . GLU B 1 159 ? 8.75 55.906 7.219 1 85.5 159 GLU B N 1
ATOM 6932 C CA . GLU B 1 159 ? 9.211 54.656 7.852 1 85.5 159 GLU B CA 1
ATOM 6933 C C . GLU B 1 159 ? 9.57 53.625 6.805 1 85.5 159 GLU B C 1
ATOM 6935 O O . GLU B 1 159 ? 8.742 53.219 5.98 1 85.5 159 GLU B O 1
ATOM 6940 N N . TYR B 1 160 ? 10.883 53.344 6.754 1 82.56 160 TYR B N 1
ATOM 6941 C CA . TYR B 1 160 ? 11.367 52.406 5.762 1 82.56 160 TYR B CA 1
ATOM 6942 C C . TYR B 1 160 ? 12.195 51.281 6.418 1 82.56 160 TYR B C 1
ATOM 6944 O O . TYR B 1 160 ? 12.977 51.562 7.336 1 82.56 160 TYR B O 1
ATOM 6952 N N . ILE B 1 161 ? 11.852 50.094 6.082 1 88.75 161 ILE B N 1
ATOM 6953 C CA . ILE B 1 161 ? 12.648 48.969 6.543 1 88.75 161 ILE B CA 1
ATOM 6954 C C . ILE B 1 161 ? 13.625 48.531 5.453 1 88.75 161 ILE B C 1
ATOM 6956 O O . ILE B 1 161 ? 13.211 48.062 4.391 1 88.75 161 ILE B O 1
ATOM 6960 N N . PRO B 1 162 ? 14.883 48.688 5.703 1 90.56 162 PRO B N 1
ATOM 6961 C CA . PRO B 1 162 ? 15.867 48.312 4.684 1 90.56 162 PRO B CA 1
ATOM 6962 C C . PRO B 1 162 ? 15.805 46.844 4.293 1 90.56 162 PRO B C 1
ATOM 6964 O O . PRO B 1 162 ? 15.578 45.969 5.152 1 90.56 162 PRO B O 1
ATOM 6967 N N . GLY B 1 163 ? 16.047 46.562 3.055 1 89 163 GLY B N 1
ATOM 6968 C CA . GLY B 1 163 ? 16.109 45.219 2.566 1 89 163 GLY B CA 1
ATOM 6969 C C . GLY B 1 163 ? 14.758 44.656 2.166 1 89 163 GLY B C 1
ATOM 6970 O O . GLY B 1 163 ? 14.648 43.469 1.789 1 89 163 GLY B O 1
ATOM 6971 N N . VAL B 1 164 ? 13.758 45.406 2.328 1 91.94 164 VAL B N 1
ATOM 6972 C CA . VAL B 1 164 ? 12.414 44.969 1.97 1 91.94 164 VAL B CA 1
ATOM 6973 C C . VAL B 1 164 ? 12.023 45.562 0.614 1 91.94 164 VAL B C 1
ATOM 6975 O O . VAL B 1 164 ? 12.359 46.719 0.308 1 91.94 164 VAL B O 1
ATOM 6978 N N . GLY B 1 165 ? 11.484 44.781 -0.294 1 91.44 165 GLY B N 1
ATOM 6979 C CA . GLY B 1 165 ? 11.062 45.219 -1.621 1 91.44 165 GLY B CA 1
ATOM 6980 C C . GLY B 1 165 ? 11.227 44.125 -2.668 1 91.44 165 GLY B C 1
ATOM 6981 O O . GLY B 1 165 ? 10.5 44.094 -3.662 1 91.44 165 GLY B O 1
ATOM 6982 N N . LEU B 1 166 ? 12.203 43.375 -2.432 1 92.69 166 LEU B N 1
ATOM 6983 C CA . LEU B 1 166 ? 12.484 42.25 -3.334 1 92.69 166 LEU B CA 1
ATOM 6984 C C . LEU B 1 166 ? 12.258 40.906 -2.633 1 92.69 166 LEU B C 1
ATOM 6986 O O . LEU B 1 166 ? 12.922 40.625 -1.639 1 92.69 166 LEU B O 1
ATOM 6990 N N . GLY B 1 167 ? 11.391 40.156 -3.191 1 96.12 167 GLY B N 1
ATOM 6991 C CA . GLY B 1 167 ? 11.008 38.906 -2.537 1 96.12 167 GLY B CA 1
ATOM 6992 C C . GLY B 1 167 ? 11.742 37.688 -3.08 1 96.12 167 GLY B C 1
ATOM 6993 O O . GLY B 1 167 ? 11.422 36.562 -2.719 1 96.12 167 GLY B O 1
ATOM 6994 N N . VAL B 1 168 ? 12.812 37.906 -3.934 1 95.94 168 VAL B N 1
ATOM 6995 C CA . VAL B 1 168 ? 13.555 36.781 -4.527 1 95.94 168 VAL B CA 1
ATOM 6996 C C . VAL B 1 168 ? 14.25 36 -3.432 1 95.94 168 VAL B C 1
ATOM 6998 O O . VAL B 1 168 ? 14.891 36.562 -2.547 1 95.94 168 VAL B O 1
ATOM 7001 N N . ALA B 1 169 ? 14.102 34.75 -3.42 1 96.81 169 ALA B N 1
ATOM 7002 C CA . ALA B 1 169 ? 14.695 33.781 -2.492 1 96.81 169 ALA B CA 1
ATOM 7003 C C . ALA B 1 169 ? 14 33.844 -1.132 1 96.81 169 ALA B C 1
ATOM 7005 O O . ALA B 1 169 ? 14.398 33.125 -0.201 1 96.81 169 ALA B O 1
ATOM 7006 N N . LYS B 1 170 ? 13 34.688 -1.027 1 97.44 170 LYS B N 1
ATOM 7007 C CA . LYS B 1 170 ? 12.273 34.844 0.231 1 97.44 170 LYS B CA 1
ATOM 7008 C C . LYS B 1 170 ? 10.898 34.188 0.142 1 97.44 170 LYS B C 1
ATOM 7010 O O . LYS B 1 170 ? 10.422 33.594 1.112 1 97.44 170 LYS B O 1
ATOM 7015 N N . CYS B 1 171 ? 10.273 34.312 -0.899 1 95.75 171 CYS B N 1
ATOM 7016 C CA . CYS B 1 171 ? 9.023 33.625 -1.2 1 95.75 171 CYS B CA 1
ATOM 7017 C C . CYS B 1 171 ? 9.031 33.094 -2.619 1 95.75 171 CYS B C 1
ATOM 7019 O O . CYS B 1 171 ? 9.898 33.438 -3.424 1 95.75 171 CYS B O 1
ATOM 7021 N N . PRO B 1 172 ? 8.156 32.219 -2.963 1 96.25 172 PRO B N 1
ATOM 7022 C CA . PRO B 1 172 ? 8.242 31.469 -4.23 1 96.25 172 PRO B CA 1
ATOM 7023 C C . PRO B 1 172 ? 7.738 32.281 -5.418 1 96.25 172 PRO B C 1
ATOM 7025 O O . PRO B 1 172 ? 6.977 33.25 -5.234 1 96.25 172 PRO B O 1
ATOM 7028 N N . TYR B 1 173 ? 8.188 31.891 -6.605 1 95.31 173 TYR B N 1
ATOM 7029 C CA . TYR B 1 173 ? 7.676 32.438 -7.863 1 95.31 173 TYR B CA 1
ATOM 7030 C C . TYR B 1 173 ? 6.301 31.844 -8.18 1 95.31 173 TYR B C 1
ATOM 7032 O O . TYR B 1 173 ? 5.379 32.594 -8.539 1 95.31 173 TYR B O 1
ATOM 7040 N N . ASP B 1 174 ? 6.227 30.578 -8.008 1 95.62 174 ASP B N 1
ATOM 7041 C CA . ASP B 1 174 ? 5.023 29.812 -8.328 1 95.62 174 ASP B CA 1
ATOM 7042 C C . ASP B 1 174 ? 4.164 29.609 -7.086 1 95.62 174 ASP B C 1
ATOM 7044 O O . ASP B 1 174 ? 4.637 29.078 -6.078 1 95.62 174 ASP B O 1
ATOM 7048 N N . PRO B 1 175 ? 2.855 29.969 -7.238 1 95.81 175 PRO B N 1
ATOM 7049 C CA . PRO B 1 175 ? 1.978 29.781 -6.082 1 95.81 175 PRO B CA 1
ATOM 7050 C C . PRO B 1 175 ? 1.831 28.297 -5.695 1 95.81 175 PRO B C 1
ATOM 7052 O O . PRO B 1 175 ? 1.452 28 -4.559 1 95.81 175 PRO B O 1
ATOM 7055 N N . ALA B 1 176 ? 2.113 27.359 -6.52 1 94.44 176 ALA B N 1
ATOM 7056 C CA . ALA B 1 176 ? 1.945 25.938 -6.254 1 94.44 176 ALA B CA 1
ATOM 7057 C C . ALA B 1 176 ? 3.168 25.359 -5.539 1 94.44 176 ALA B C 1
ATOM 7059 O O . ALA B 1 176 ? 3.113 24.266 -4.984 1 94.44 176 ALA B O 1
ATOM 7060 N N . ASP B 1 177 ? 4.199 26.141 -5.449 1 94.38 177 ASP B N 1
ATOM 7061 C CA . ASP B 1 177 ? 5.418 25.656 -4.82 1 94.38 177 ASP B CA 1
ATOM 7062 C C . ASP B 1 177 ? 5.332 25.75 -3.299 1 94.38 177 ASP B C 1
ATOM 7064 O O . ASP B 1 177 ? 4.809 26.734 -2.766 1 94.38 177 ASP B O 1
ATOM 7068 N N . ASN B 1 178 ? 5.887 24.719 -2.688 1 93.75 178 ASN B N 1
ATOM 7069 C CA . ASN B 1 178 ? 6.016 24.781 -1.236 1 93.75 178 ASN B CA 1
ATOM 7070 C C . ASN B 1 178 ? 7.227 25.609 -0.817 1 93.75 178 ASN B C 1
ATOM 7072 O O . ASN B 1 178 ? 8.281 25.547 -1.455 1 93.75 178 ASN B O 1
ATOM 7076 N N . SER B 1 179 ? 7 26.406 0.12 1 95.75 179 SER B N 1
ATOM 7077 C CA . SER B 1 179 ? 8.055 27.25 0.684 1 95.75 179 SER B CA 1
ATOM 7078 C C . SER B 1 179 ? 7.859 27.438 2.184 1 95.75 179 SER B C 1
ATOM 7080 O O . SER B 1 179 ? 6.785 27.172 2.719 1 95.75 179 SER B O 1
ATOM 7082 N N . THR B 1 180 ? 8.93 27.75 2.822 1 97.56 180 THR B N 1
ATOM 7083 C CA . THR B 1 180 ? 8.891 28.016 4.254 1 97.56 180 THR B CA 1
ATOM 7084 C C . THR B 1 180 ? 9.773 29.219 4.609 1 97.56 180 THR B C 1
ATOM 7086 O O . THR B 1 180 ? 10.68 29.578 3.848 1 97.56 180 THR B O 1
ATOM 7089 N N . ALA B 1 181 ? 9.398 29.906 5.652 1 98 181 ALA B N 1
ATOM 7090 C CA . ALA B 1 181 ? 10.195 31.031 6.133 1 98 181 ALA B CA 1
ATOM 7091 C C . ALA B 1 181 ? 9.977 31.25 7.625 1 98 181 ALA B C 1
ATOM 7093 O O . ALA B 1 181 ? 8.906 30.953 8.156 1 98 181 ALA B O 1
ATOM 7094 N N . VAL B 1 182 ? 11.055 31.75 8.258 1 97.56 182 VAL B N 1
ATOM 7095 C CA . VAL B 1 182 ? 10.977 32.062 9.68 1 97.56 182 VAL B CA 1
ATOM 7096 C C . VAL B 1 182 ? 11.789 33.312 9.969 1 97.56 182 VAL B C 1
ATOM 7098 O O . VAL B 1 182 ? 12.898 33.5 9.453 1 97.56 182 VAL B O 1
ATOM 7101 N N . TRP B 1 183 ? 11.172 34.25 10.664 1 97.06 183 TRP B N 1
ATOM 7102 C CA . TRP B 1 183 ? 11.852 35.469 11.094 1 97.06 183 TRP B CA 1
ATOM 7103 C C . TRP B 1 183 ? 12.586 35.25 12.414 1 97.06 183 TRP B C 1
ATOM 7105 O O . TRP B 1 183 ? 11.961 34.938 13.43 1 97.06 183 TRP B O 1
ATOM 7115 N N . VAL B 1 184 ? 13.898 35.438 12.398 1 97.56 184 VAL B N 1
ATOM 7116 C CA . VAL B 1 184 ? 14.727 35.219 13.578 1 97.56 184 VAL B CA 1
ATOM 7117 C C . VAL B 1 184 ? 15.25 36.531 14.117 1 97.56 184 VAL B C 1
ATOM 7119 O O . VAL B 1 184 ? 15.898 37.281 13.391 1 97.56 184 VAL B O 1
ATOM 7122 N N . THR B 1 185 ? 15.047 36.812 15.406 1 94.94 185 THR B N 1
ATOM 7123 C CA . THR B 1 185 ? 15.406 38.094 15.984 1 94.94 185 THR B CA 1
ATOM 7124 C C . THR B 1 185 ? 16.672 37.969 16.828 1 94.94 185 THR B C 1
ATOM 7126 O O . THR B 1 185 ? 17.359 38.969 17.062 1 94.94 185 THR B O 1
ATOM 7129 N N . GLU B 1 186 ? 16.938 36.812 17.266 1 94.56 186 GLU B N 1
ATOM 7130 C CA . GLU B 1 186 ? 18.078 36.625 18.172 1 94.56 186 GLU B CA 1
ATOM 7131 C C . GLU B 1 186 ? 19.078 35.625 17.609 1 94.56 186 GLU B C 1
ATOM 7133 O O . GLU B 1 186 ? 18.688 34.656 16.922 1 94.56 186 GLU B O 1
ATOM 7138 N N . GLY B 1 187 ? 20.312 35.844 17.969 1 94.25 187 GLY B N 1
ATOM 7139 C CA . GLY B 1 187 ? 21.328 34.844 17.656 1 94.25 187 GLY B CA 1
ATOM 7140 C C . GLY B 1 187 ? 22.062 35.156 16.359 1 94.25 187 GLY B C 1
ATOM 7141 O O . GLY B 1 187 ? 23.125 34.562 16.109 1 94.25 187 GLY B O 1
ATOM 7142 N N . ASN B 1 188 ? 21.594 36 15.562 1 96.19 188 ASN B N 1
ATOM 7143 C CA . ASN B 1 188 ? 22.234 36.375 14.305 1 96.19 188 ASN B CA 1
ATOM 7144 C C . ASN B 1 188 ? 23.469 37.25 14.539 1 96.19 188 ASN B C 1
ATOM 7146 O O . ASN B 1 188 ? 23.656 37.781 15.633 1 96.19 188 ASN B O 1
ATOM 7150 N N . PRO B 1 189 ? 24.297 37.312 13.508 1 95.06 189 PRO B N 1
ATOM 7151 C CA . PRO B 1 189 ? 25.453 38.188 13.656 1 95.06 189 PRO B CA 1
ATOM 7152 C C . PRO B 1 189 ? 25.078 39.625 14 1 95.06 189 PRO B C 1
ATOM 7154 O O . PRO B 1 189 ? 24.172 40.219 13.375 1 95.06 189 PRO B O 1
ATOM 7157 N N . GLY B 1 190 ? 25.781 40.125 15.008 1 92.88 190 GLY B N 1
ATOM 7158 C CA . GLY B 1 190 ? 25.531 41.5 15.43 1 92.88 190 GLY B CA 1
ATOM 7159 C C . GLY B 1 190 ? 24.219 41.656 16.188 1 92.88 190 GLY B C 1
ATOM 7160 O O . GLY B 1 190 ? 23.875 42.781 16.594 1 92.88 190 GLY B O 1
ATOM 7161 N N . GLY B 1 191 ? 23.5 40.594 16.344 1 93.19 191 GLY B N 1
ATOM 7162 C CA . GLY B 1 191 ? 22.219 40.656 17.031 1 93.19 191 GLY B CA 1
ATOM 7163 C C . GLY B 1 191 ? 21.109 41.25 16.188 1 93.19 191 GLY B C 1
ATOM 7164 O O . GLY B 1 191 ? 20.141 41.781 16.703 1 93.19 191 GLY B O 1
ATOM 7165 N N . LEU B 1 192 ? 21.266 41.188 14.906 1 94.75 192 LEU B N 1
ATOM 7166 C CA . LEU B 1 192 ? 20.328 41.781 13.969 1 94.75 192 LEU B CA 1
ATOM 7167 C C . LEU B 1 192 ? 19.297 40.781 13.477 1 94.75 192 LEU B C 1
ATOM 7169 O O . LEU B 1 192 ? 19.625 39.625 13.25 1 94.75 192 LEU B O 1
ATOM 7173 N N . PRO B 1 193 ? 18.062 41.219 13.32 1 94.56 193 PRO B N 1
ATOM 7174 C CA . PRO B 1 193 ? 17.047 40.281 12.836 1 94.56 193 PRO B CA 1
ATOM 7175 C C . PRO B 1 193 ? 17.203 39.969 11.352 1 94.56 193 PRO B C 1
ATOM 7177 O O . PRO B 1 193 ? 17.75 40.75 10.594 1 94.56 193 PRO B O 1
ATOM 7180 N N . ALA B 1 194 ? 16.719 38.812 11.008 1 96.19 194 ALA B N 1
ATOM 7181 C CA . ALA B 1 194 ? 16.812 38.344 9.617 1 96.19 194 ALA B CA 1
ATOM 7182 C C . ALA B 1 194 ? 15.734 37.344 9.289 1 96.19 194 ALA B C 1
ATOM 7184 O O . ALA B 1 194 ? 15.227 36.656 10.18 1 96.19 194 ALA B O 1
ATOM 7185 N N . LEU B 1 195 ? 15.422 37.281 8.016 1 97.19 195 LEU B N 1
ATOM 7186 C CA . LEU B 1 195 ? 14.516 36.25 7.512 1 97.19 195 LEU B CA 1
ATOM 7187 C C . LEU B 1 195 ? 15.297 35.062 6.973 1 97.19 195 LEU B C 1
ATOM 7189 O O . LEU B 1 195 ? 16.266 35.219 6.227 1 97.19 195 LEU B O 1
ATOM 7193 N N . TYR B 1 196 ? 15.008 33.906 7.469 1 98.56 196 TYR B N 1
ATOM 7194 C CA . TYR B 1 196 ? 15.477 32.625 6.883 1 98.56 196 TYR B CA 1
ATOM 7195 C C . TYR B 1 196 ? 14.383 32 6.039 1 98.56 196 TYR B C 1
ATOM 7197 O O . TYR B 1 196 ? 13.258 31.797 6.508 1 98.56 196 TYR B O 1
ATOM 7205 N N . ALA B 1 197 ? 14.703 31.656 4.805 1 98.44 197 ALA B N 1
ATOM 7206 C CA . ALA B 1 197 ? 13.672 31.109 3.92 1 98.44 197 ALA B CA 1
ATOM 7207 C C . ALA B 1 197 ? 14.195 29.922 3.119 1 98.44 197 ALA B C 1
ATOM 7209 O O . ALA B 1 197 ? 15.398 29.844 2.85 1 98.44 197 ALA B O 1
ATOM 7210 N N . GLY B 1 198 ? 13.375 28.953 2.914 1 98.38 198 GLY B N 1
ATOM 7211 C CA . GLY B 1 198 ? 13.57 27.875 1.955 1 98.38 198 GLY B CA 1
ATOM 7212 C C . GLY B 1 198 ? 12.578 27.906 0.808 1 98.38 198 GLY B C 1
ATOM 7213 O O . GLY B 1 198 ? 11.375 27.75 1.017 1 98.38 198 GLY B O 1
ATOM 7214 N N . THR B 1 199 ? 13.031 28.172 -0.331 1 97.75 199 THR B N 1
ATOM 7215 C CA . THR B 1 199 ? 12.172 28.312 -1.499 1 97.75 199 THR B CA 1
ATOM 7216 C C . THR B 1 199 ? 12.969 28.141 -2.787 1 97.75 199 THR B C 1
ATOM 7218 O O . THR B 1 199 ? 14.086 27.609 -2.764 1 97.75 199 THR B O 1
ATOM 7221 N N . ASN B 1 200 ? 12.297 28.484 -3.883 1 96.5 200 ASN B N 1
ATOM 7222 C CA . ASN B 1 200 ? 12.984 28.5 -5.172 1 96.5 200 ASN B CA 1
ATOM 7223 C C . ASN B 1 200 ? 13.312 29.922 -5.609 1 96.5 200 ASN B C 1
ATOM 7225 O O . ASN B 1 200 ? 12.43 30.797 -5.645 1 96.5 200 ASN B O 1
ATOM 7229 N N . ALA B 1 201 ? 14.547 30.141 -5.988 1 96.12 201 ALA B N 1
ATOM 7230 C CA . ALA B 1 201 ? 15.008 31.5 -6.27 1 96.12 201 ALA B CA 1
ATOM 7231 C C . ALA B 1 201 ? 14.914 31.828 -7.758 1 96.12 201 ALA B C 1
ATOM 7233 O O . ALA B 1 201 ? 15.305 32.906 -8.195 1 96.12 201 ALA B O 1
ATOM 7234 N N . GLU B 1 202 ? 14.398 30.891 -8.508 1 94.12 202 GLU B N 1
ATOM 7235 C CA . GLU B 1 202 ? 14.297 31.125 -9.945 1 94.12 202 GLU B CA 1
ATOM 7236 C C . GLU B 1 202 ? 12.914 30.734 -10.469 1 94.12 202 GLU B C 1
ATOM 7238 O O . GLU B 1 202 ? 12.273 29.828 -9.945 1 94.12 202 GLU B O 1
ATOM 7243 N N . PHE B 1 203 ? 12.617 31.375 -11.578 1 90.25 203 PHE B N 1
ATOM 7244 C CA . PHE B 1 203 ? 11.352 31.141 -12.266 1 90.25 203 PHE B CA 1
ATOM 7245 C C . PHE B 1 203 ? 11.266 29.719 -12.789 1 90.25 203 PHE B C 1
ATOM 7247 O O . PHE B 1 203 ? 10.195 29.109 -12.781 1 90.25 203 PHE B O 1
ATOM 7254 N N . THR B 1 204 ? 12.328 29.125 -13.172 1 90.56 204 THR B N 1
ATOM 7255 C CA . THR B 1 204 ? 12.383 27.797 -13.766 1 90.56 204 THR B CA 1
ATOM 7256 C C . THR B 1 204 ? 12.344 26.719 -12.688 1 90.56 204 THR B C 1
ATOM 7258 O O . THR B 1 204 ? 12.258 25.531 -13 1 90.56 204 THR B O 1
ATOM 7261 N N . LYS B 1 205 ? 12.438 27.109 -11.469 1 91.06 205 LYS B N 1
ATOM 7262 C CA . LYS B 1 205 ? 12.445 26.188 -10.344 1 91.06 205 LYS B CA 1
ATOM 7263 C C . LYS B 1 205 ? 13.734 25.375 -10.297 1 91.06 205 LYS B C 1
ATOM 7265 O O . LYS B 1 205 ? 13.773 24.281 -9.719 1 91.06 205 LYS B O 1
ATOM 7270 N N . ALA B 1 206 ? 14.797 25.859 -10.836 1 92.44 206 ALA B N 1
ATOM 7271 C CA . ALA B 1 206 ? 16.047 25.125 -10.938 1 92.44 206 ALA B CA 1
ATOM 7272 C C . ALA B 1 206 ? 16.969 25.422 -9.75 1 92.44 206 ALA B C 1
ATOM 7274 O O . ALA B 1 206 ? 17.938 24.719 -9.516 1 92.44 206 ALA B O 1
ATOM 7275 N N . ASP B 1 207 ? 16.5 26.438 -8.953 1 94.81 207 ASP B N 1
ATOM 7276 C CA . ASP B 1 207 ? 17.406 26.859 -7.875 1 94.81 207 ASP B CA 1
ATOM 7277 C C . ASP B 1 207 ? 16.688 26.828 -6.527 1 94.81 207 ASP B C 1
ATOM 7279 O O . ASP B 1 207 ? 16.438 27.891 -5.938 1 94.81 207 ASP B O 1
ATOM 7283 N N . PRO B 1 208 ? 16.469 25.625 -6.012 1 97.12 208 PRO B N 1
ATOM 7284 C CA . PRO B 1 208 ? 16.062 25.609 -4.605 1 97.12 208 PRO B CA 1
ATOM 7285 C C . PRO B 1 208 ? 17.109 26.172 -3.668 1 97.12 208 PRO B C 1
ATOM 7287 O O . PRO B 1 208 ? 18.312 25.922 -3.848 1 97.12 208 PRO B O 1
ATOM 7290 N N . VAL B 1 209 ? 16.656 26.953 -2.643 1 97.88 209 VAL B N 1
ATOM 7291 C CA . VAL B 1 209 ? 17.656 27.656 -1.862 1 97.88 209 VAL B CA 1
ATOM 7292 C C . VAL B 1 209 ? 17.203 27.766 -0.41 1 97.88 209 VAL B C 1
ATOM 7294 O O . VAL B 1 209 ? 16.016 27.938 -0.139 1 97.88 209 VAL B O 1
ATOM 7297 N N . ILE B 1 210 ? 18.062 27.562 0.462 1 98.56 210 ILE B N 1
ATOM 7298 C CA . ILE B 1 210 ? 17.969 28.031 1.838 1 98.56 210 ILE B CA 1
ATOM 7299 C C . ILE B 1 210 ? 18.719 29.359 1.982 1 98.56 210 ILE B C 1
ATOM 7301 O O . ILE B 1 210 ? 19.938 29.406 1.745 1 98.56 210 ILE B O 1
ATOM 7305 N N . PHE B 1 211 ? 17.984 30.375 2.395 1 98.38 211 PHE B N 1
ATOM 7306 C CA . PHE B 1 211 ? 18.453 31.734 2.223 1 98.38 211 PHE B CA 1
ATOM 7307 C C . PHE B 1 211 ? 18.266 32.531 3.502 1 98.38 211 PHE B C 1
ATOM 7309 O O . PHE B 1 211 ? 17.25 32.375 4.191 1 98.38 211 PHE B O 1
ATOM 7316 N N . ARG B 1 212 ? 19.297 33.312 3.85 1 98.31 212 ARG B N 1
ATOM 7317 C CA . ARG B 1 212 ? 19.172 34.375 4.832 1 98.31 212 ARG B CA 1
ATOM 7318 C C . ARG B 1 212 ? 19.453 35.75 4.195 1 98.31 212 ARG B C 1
ATOM 7320 O O . ARG B 1 212 ? 20.5 35.938 3.57 1 98.31 212 ARG B O 1
ATOM 7327 N N . ASN B 1 213 ? 18.641 36.688 4.367 1 96.56 213 ASN B N 1
ATOM 7328 C CA . ASN B 1 213 ? 18.797 37.969 3.723 1 96.56 213 ASN B CA 1
ATOM 7329 C C . ASN B 1 213 ? 19.922 38.781 4.379 1 96.56 213 ASN B C 1
ATOM 7331 O O . ASN B 1 213 ? 20.469 38.375 5.402 1 96.56 213 ASN B O 1
ATOM 7335 N N . ASP B 1 214 ? 20.219 39.906 3.701 1 96.69 214 ASP B N 1
ATOM 7336 C CA . ASP B 1 214 ? 21.219 40.812 4.242 1 96.69 214 ASP B CA 1
ATOM 7337 C C . ASP B 1 214 ? 20.797 41.312 5.633 1 96.69 214 ASP B C 1
ATOM 7339 O O . ASP B 1 214 ? 19.609 41.469 5.918 1 96.69 214 ASP B O 1
ATOM 7343 N N . LEU B 1 215 ? 21.812 41.5 6.402 1 96.31 215 LEU B N 1
ATOM 7344 C CA . LEU B 1 215 ? 21.547 42 7.742 1 96.31 215 LEU B CA 1
ATOM 7345 C C . LEU B 1 215 ? 21.766 43.5 7.816 1 96.31 215 LEU B C 1
ATOM 7347 O O . LEU B 1 215 ? 22.828 44 7.461 1 96.31 215 LEU B O 1
ATOM 7351 N N . PHE B 1 216 ? 20.719 44.156 8.258 1 94.81 216 PHE B N 1
ATOM 7352 C CA . PHE B 1 216 ? 20.766 45.594 8.359 1 94.81 216 PHE B CA 1
ATOM 7353 C C . PHE B 1 216 ? 20.609 46.062 9.805 1 94.81 216 PHE B C 1
ATOM 7355 O O . PHE B 1 216 ? 19.922 45.406 10.594 1 94.81 216 PHE B O 1
ATOM 7362 N N . ASP B 1 217 ? 21.297 47.125 10.094 1 92.44 217 ASP B N 1
ATOM 7363 C CA . ASP B 1 217 ? 20.969 47.844 11.32 1 92.44 217 ASP B CA 1
ATOM 7364 C C . ASP B 1 217 ? 19.766 48.781 11.109 1 92.44 217 ASP B C 1
ATOM 7366 O O . ASP B 1 217 ? 19.844 49.781 10.406 1 92.44 217 ASP B O 1
ATOM 7370 N N . PHE B 1 218 ? 18.703 48.469 11.766 1 85.88 218 PHE B N 1
ATOM 7371 C CA . PHE B 1 218 ? 17.453 49.156 11.508 1 85.88 218 PHE B CA 1
ATOM 7372 C C . PHE B 1 218 ? 17.516 50.594 12.008 1 85.88 218 PHE B C 1
ATOM 7374 O O . PHE B 1 218 ? 16.719 51.438 11.586 1 85.88 218 PHE B O 1
ATOM 7381 N N . ARG B 1 219 ? 18.422 51 12.922 1 85.31 219 ARG B N 1
ATOM 7382 C CA . ARG B 1 219 ? 18.562 52.344 13.438 1 85.31 219 ARG B CA 1
ATOM 7383 C C . ARG B 1 219 ? 19.281 53.25 12.43 1 85.31 219 ARG B C 1
ATOM 7385 O O . ARG B 1 219 ? 18.875 54.375 12.195 1 85.31 219 ARG B O 1
ATOM 7392 N N . THR B 1 220 ? 20.25 52.656 11.797 1 88.38 220 THR B N 1
ATOM 7393 C CA . THR B 1 220 ? 21.062 53.438 10.891 1 88.38 220 THR B CA 1
ATOM 7394 C C . THR B 1 220 ? 20.719 53.125 9.43 1 88.38 220 THR B C 1
ATOM 7396 O O . THR B 1 220 ? 21.047 53.906 8.531 1 88.38 220 THR B O 1
ATOM 7399 N N . GLY B 1 221 ? 20.141 52 9.234 1 88.5 221 GLY B N 1
ATOM 7400 C CA . GLY B 1 221 ? 19.812 51.594 7.875 1 88.5 221 GLY B CA 1
ATOM 7401 C C . GLY B 1 221 ? 20.984 50.969 7.133 1 88.5 221 GLY B C 1
ATOM 7402 O O . GLY B 1 221 ? 20.875 50.594 5.969 1 88.5 221 GLY B O 1
ATOM 7403 N N . GLN B 1 222 ? 22.125 50.844 7.699 1 92.88 222 GLN B N 1
ATOM 7404 C CA . GLN B 1 222 ? 23.344 50.375 7.062 1 92.88 222 GLN B CA 1
ATOM 7405 C C . GLN B 1 222 ? 23.375 48.844 7.027 1 92.88 222 GLN B C 1
ATOM 7407 O O . GLN B 1 222 ? 23 48.188 7.996 1 92.88 222 GLN B O 1
ATOM 7412 N N . LYS B 1 223 ? 23.781 48.344 5.887 1 95 223 LYS B N 1
ATOM 7413 C CA . LYS B 1 223 ? 24.016 46.906 5.754 1 95 223 LYS B CA 1
ATOM 7414 C C . LYS B 1 223 ? 25.266 46.469 6.5 1 95 223 LYS B C 1
ATOM 7416 O O . LYS B 1 223 ? 26.359 47 6.25 1 95 223 LYS B O 1
ATOM 7421 N N . LYS B 1 224 ? 25.188 45.562 7.336 1 95.56 224 LYS B N 1
ATOM 7422 C CA . LYS B 1 224 ? 26.312 45.125 8.164 1 95.56 224 LYS B CA 1
ATOM 7423 C C . LYS B 1 224 ? 26.906 43.812 7.66 1 95.56 224 LYS B C 1
ATOM 7425 O O . LYS B 1 224 ? 28.109 43.594 7.73 1 95.56 224 LYS B O 1
ATOM 7430 N N . PHE B 1 225 ? 26.047 42.875 7.281 1 95.19 225 PHE B N 1
ATOM 7431 C CA . PHE B 1 225 ? 26.484 41.594 6.805 1 95.19 225 PHE B CA 1
ATOM 7432 C C . PHE B 1 225 ? 25.75 41.188 5.527 1 95.19 225 PHE B C 1
ATOM 7434 O O . PHE B 1 225 ? 24.578 41.562 5.352 1 95.19 225 PHE B O 1
ATOM 7441 N N . ASN B 1 226 ? 26.406 40.438 4.684 1 95.31 226 ASN B N 1
ATOM 7442 C CA . ASN B 1 226 ? 25.812 40 3.42 1 95.31 226 ASN B CA 1
ATOM 7443 C C . ASN B 1 226 ? 24.938 38.75 3.605 1 95.31 226 ASN B C 1
ATOM 7445 O O . ASN B 1 226 ? 25.109 38 4.574 1 95.31 226 ASN B O 1
ATOM 7449 N N . PHE B 1 227 ? 24.062 38.562 2.625 1 96.56 227 PHE B N 1
ATOM 7450 C CA . PHE B 1 227 ? 23.172 37.406 2.625 1 96.56 227 PHE B CA 1
ATOM 7451 C C . PHE B 1 227 ? 23.984 36.125 2.547 1 96.56 227 PHE B C 1
ATOM 7453 O O . PHE B 1 227 ? 25.156 36.125 2.193 1 96.56 227 PHE B O 1
ATOM 7460 N N . LYS B 1 228 ? 23.391 35.031 3.018 1 97.69 228 LYS B N 1
ATOM 7461 C CA . LYS B 1 228 ? 23.922 33.688 2.885 1 97.69 228 LYS B CA 1
ATOM 7462 C C . LYS B 1 228 ? 22.922 32.75 2.205 1 97.69 228 LYS B C 1
ATOM 7464 O O . LYS B 1 228 ? 21.719 32.906 2.396 1 97.69 228 LYS B O 1
ATOM 7469 N N . ARG B 1 229 ? 23.391 31.844 1.421 1 97.69 229 ARG B N 1
ATOM 7470 C CA . ARG B 1 229 ? 22.516 30.906 0.708 1 97.69 229 ARG B CA 1
ATOM 7471 C C . ARG B 1 229 ? 23.219 29.562 0.489 1 97.69 229 ARG B C 1
ATOM 7473 O O . ARG B 1 229 ? 24.438 29.469 0.666 1 97.69 229 ARG B O 1
ATOM 7480 N N . THR B 1 230 ? 22.5 28.578 0.137 1 97.88 230 THR B N 1
ATOM 7481 C CA . THR B 1 230 ? 23.062 27.312 -0.299 1 97.88 230 THR B CA 1
ATOM 7482 C C . THR B 1 230 ? 23.688 27.438 -1.689 1 97.88 230 THR B C 1
ATOM 7484 O O . THR B 1 230 ? 23.359 28.375 -2.432 1 97.88 230 THR B O 1
ATOM 7487 N N . LEU B 1 231 ? 24.484 26.5 -2.074 1 95.44 231 LEU B N 1
ATOM 7488 C CA . LEU B 1 231 ? 25.188 26.531 -3.357 1 95.44 231 LEU B CA 1
ATOM 7489 C C . LEU B 1 231 ? 24.219 26.297 -4.508 1 95.44 231 LEU B C 1
ATOM 7491 O O . LEU B 1 231 ? 23.375 25.391 -4.441 1 95.44 231 LEU B O 1
ATOM 7495 N N . LYS B 1 232 ? 24.453 27.094 -5.527 1 91.62 232 LYS B N 1
ATOM 7496 C CA . LYS B 1 232 ? 23.547 27.031 -6.68 1 91.62 232 LYS B CA 1
ATOM 7497 C C . LYS B 1 232 ? 23.891 25.844 -7.578 1 91.62 232 LYS B C 1
ATOM 7499 O O . LYS B 1 232 ? 25.078 25.562 -7.828 1 91.62 232 LYS B O 1
ATOM 7504 N N . TYR B 1 233 ? 22.969 25.094 -8.062 1 88.69 233 TYR B N 1
ATOM 7505 C CA . TYR B 1 233 ? 23.047 24.062 -9.078 1 88.69 233 TYR B CA 1
ATOM 7506 C C . TYR B 1 233 ? 23.922 22.906 -8.617 1 88.69 233 TYR B C 1
ATOM 7508 O O . TYR B 1 233 ? 24.688 22.344 -9.406 1 88.69 233 TYR B O 1
ATOM 7516 N N . ASP B 1 234 ? 23.953 22.688 -7.348 1 92.5 234 ASP B N 1
ATOM 7517 C CA . ASP B 1 234 ? 24.641 21.516 -6.797 1 92.5 234 ASP B CA 1
ATOM 7518 C C . ASP B 1 234 ? 23.641 20.562 -6.137 1 92.5 234 ASP B C 1
ATOM 7520 O O . ASP B 1 234 ? 23.125 20.844 -5.055 1 92.5 234 ASP B O 1
ATOM 7524 N N . SER B 1 235 ? 23.5 19.453 -6.715 1 91.38 235 SER B N 1
ATOM 7525 C CA . SER B 1 235 ? 22.5 18.5 -6.281 1 91.38 235 SER B CA 1
ATOM 7526 C C . SER B 1 235 ? 22.859 17.891 -4.93 1 91.38 235 SER B C 1
ATOM 7528 O O . SER B 1 235 ? 22.016 17.297 -4.262 1 91.38 235 SER B O 1
ATOM 7530 N N . LYS B 1 236 ? 24.141 18.031 -4.531 1 93.5 236 LYS B N 1
ATOM 7531 C CA . LYS B 1 236 ? 24.531 17.5 -3.229 1 93.5 236 LYS B CA 1
ATOM 7532 C C . LYS B 1 236 ? 23.953 18.328 -2.094 1 93.5 236 LYS B C 1
ATOM 7534 O O . LYS B 1 236 ? 23.734 17.828 -0.993 1 93.5 236 LYS B O 1
ATOM 7539 N N . TRP B 1 237 ? 23.734 19.578 -2.379 1 96.69 237 TRP B N 1
ATOM 7540 C CA . TRP B 1 237 ? 23.172 20.469 -1.365 1 96.69 237 TRP B CA 1
ATOM 7541 C C . TRP B 1 237 ? 21.641 20.391 -1.361 1 96.69 237 TRP B C 1
ATOM 7543 O O . TRP B 1 237 ? 21.031 20 -0.356 1 96.69 237 TRP B O 1
ATOM 7553 N N . LEU B 1 238 ? 21.078 20.75 -2.482 1 97.25 238 LEU B N 1
ATOM 7554 C CA . LEU B 1 238 ? 19.625 20.672 -2.67 1 97.25 238 LEU B CA 1
ATOM 7555 C C . LEU B 1 238 ? 19.281 20.203 -4.078 1 97.25 238 LEU B C 1
ATOM 7557 O O . LEU B 1 238 ? 19.938 20.594 -5.047 1 97.25 238 LEU B O 1
ATOM 7561 N N . ASP B 1 239 ? 18.281 19.281 -4.18 1 94.75 239 ASP B N 1
ATOM 7562 C CA . ASP B 1 239 ? 17.875 18.766 -5.48 1 94.75 239 ASP B CA 1
ATOM 7563 C C . ASP B 1 239 ? 16.359 18.625 -5.578 1 94.75 239 ASP B C 1
ATOM 7565 O O . ASP B 1 239 ? 15.773 17.719 -5.004 1 94.75 239 ASP B O 1
ATOM 7569 N N . LYS B 1 240 ? 15.75 19.422 -6.469 1 93 240 LYS B N 1
ATOM 7570 C CA . LYS B 1 240 ? 14.297 19.406 -6.641 1 93 240 LYS B CA 1
ATOM 7571 C C . LYS B 1 240 ? 13.586 19.359 -5.293 1 93 240 LYS B C 1
ATOM 7573 O O . LYS B 1 240 ? 12.75 18.484 -5.059 1 93 240 LYS B O 1
ATOM 7578 N N . THR B 1 241 ? 13.812 20.359 -4.555 1 96.62 241 THR B N 1
ATOM 7579 C CA . THR B 1 241 ? 13.453 20.359 -3.143 1 96.62 241 THR B CA 1
ATOM 7580 C C . THR B 1 241 ? 12.055 20.938 -2.943 1 96.62 241 THR B C 1
ATOM 7582 O O . THR B 1 241 ? 11.664 21.891 -3.613 1 96.62 241 THR B O 1
ATOM 7585 N N . ASN B 1 242 ? 11.258 20.281 -2.125 1 96.31 242 ASN B N 1
ATOM 7586 C CA . ASN B 1 242 ? 9.977 20.781 -1.635 1 96.31 242 ASN B CA 1
ATOM 7587 C C . ASN B 1 242 ? 10.031 21.078 -0.141 1 96.31 242 ASN B C 1
ATOM 7589 O O . ASN B 1 242 ? 9.984 20.172 0.687 1 96.31 242 ASN B O 1
ATOM 7593 N N . PHE B 1 243 ? 10.016 22.359 0.126 1 98.19 243 PHE B N 1
ATOM 7594 C CA . PHE B 1 243 ? 10.188 22.781 1.515 1 98.19 243 PHE B CA 1
ATOM 7595 C C . PHE B 1 243 ? 8.867 22.656 2.279 1 98.19 243 PHE B C 1
ATOM 7597 O O . PHE B 1 243 ? 7.809 23.016 1.758 1 98.19 243 PHE B O 1
ATOM 7604 N N . VAL B 1 244 ? 8.953 22.203 3.512 1 97.75 244 VAL B N 1
ATOM 7605 C CA . VAL B 1 244 ? 7.75 21.891 4.273 1 97.75 244 VAL B CA 1
ATOM 7606 C C . VAL B 1 244 ? 7.676 22.781 5.508 1 97.75 244 VAL B C 1
ATOM 7608 O O . VAL B 1 244 ? 6.605 23.281 5.855 1 97.75 244 VAL B O 1
ATOM 7611 N N . GLY B 1 245 ? 8.844 22.938 6.223 1 97.88 245 GLY B N 1
ATOM 7612 C CA . GLY B 1 245 ? 8.828 23.75 7.43 1 97.88 245 GLY B CA 1
ATOM 7613 C C . GLY B 1 245 ? 10.203 24.219 7.852 1 97.88 245 GLY B C 1
ATOM 7614 O O . GLY B 1 245 ? 11.219 23.609 7.488 1 97.88 245 GLY B O 1
ATOM 7615 N N . SER B 1 246 ? 10.227 25.359 8.617 1 98.38 246 SER B N 1
ATOM 7616 C CA . SER B 1 246 ? 11.445 25.891 9.211 1 98.38 246 SER B CA 1
ATOM 7617 C C . SER B 1 246 ? 11.211 26.328 10.648 1 98.38 246 SER B C 1
ATOM 7619 O O . SER B 1 246 ? 10.125 26.812 10.992 1 98.38 246 SER B O 1
ATOM 7621 N N . PHE B 1 247 ? 12.234 26.156 11.484 1 98.19 247 PHE B N 1
ATOM 7622 C CA . PHE B 1 247 ? 12.078 26.406 12.914 1 98.19 247 PHE B CA 1
ATOM 7623 C C . PHE B 1 247 ? 13.336 27.031 13.492 1 98.19 247 PHE B C 1
ATOM 7625 O O . PHE B 1 247 ? 14.453 26.641 13.156 1 98.19 247 PHE B O 1
ATOM 7632 N N . ASP B 1 248 ? 13.07 28.047 14.297 1 97.44 248 ASP B N 1
ATOM 7633 C CA . ASP B 1 248 ? 14.133 28.688 15.07 1 97.44 248 ASP B CA 1
ATOM 7634 C C . ASP B 1 248 ? 14.352 27.969 16.406 1 97.44 248 ASP B C 1
ATOM 7636 O O . ASP B 1 248 ? 13.531 28.078 17.312 1 97.44 248 ASP B O 1
ATOM 7640 N N . VAL B 1 249 ? 15.523 27.25 16.516 1 97.19 249 VAL B N 1
ATOM 7641 C CA . VAL B 1 249 ? 15.773 26.484 17.734 1 97.19 249 VAL B CA 1
ATOM 7642 C C . VAL B 1 249 ? 17.219 26.688 18.188 1 97.19 249 VAL B C 1
ATOM 7644 O O . VAL B 1 249 ? 18.156 26.234 17.531 1 97.19 249 VAL B O 1
ATOM 7647 N N . GLY B 1 250 ? 17.375 27.297 19.328 1 94.81 250 GLY B N 1
ATOM 7648 C CA . GLY B 1 250 ? 18.703 27.5 19.875 1 94.81 250 GLY B CA 1
ATOM 7649 C C . GLY B 1 250 ? 19.609 28.312 18.953 1 94.81 250 GLY B C 1
ATOM 7650 O O . GLY B 1 250 ? 19.234 29.406 18.516 1 94.81 250 GLY B O 1
ATOM 7651 N N . GLU B 1 251 ? 20.766 27.734 18.656 1 96.25 251 GLU B N 1
ATOM 7652 C CA . GLU B 1 251 ? 21.734 28.422 17.828 1 96.25 251 GLU B CA 1
ATOM 7653 C C . GLU B 1 251 ? 21.547 28.094 16.344 1 96.25 251 GLU B C 1
ATOM 7655 O O . GLU B 1 251 ? 22.266 28.609 15.484 1 96.25 251 GLU B O 1
ATOM 7660 N N . TYR B 1 252 ? 20.594 27.281 16.125 1 97.94 252 TYR B N 1
ATOM 7661 C CA . TYR B 1 252 ? 20.391 26.797 14.758 1 97.94 252 TYR B CA 1
ATOM 7662 C C . TYR B 1 252 ? 19.031 27.203 14.219 1 97.94 252 TYR B C 1
ATOM 7664 O O . TYR B 1 252 ? 18.125 27.531 14.992 1 97.94 252 TYR B O 1
ATOM 7672 N N . VAL B 1 253 ? 18.906 27.266 12.93 1 98.5 253 VAL B N 1
ATOM 7673 C CA . VAL B 1 253 ? 17.641 27.234 12.211 1 98.5 253 VAL B CA 1
ATOM 7674 C C . VAL B 1 253 ? 17.5 25.922 11.445 1 98.5 253 VAL B C 1
ATOM 7676 O O . VAL B 1 253 ? 18.406 25.516 10.727 1 98.5 253 VAL B O 1
ATOM 7679 N N . TYR B 1 254 ? 16.422 25.281 11.672 1 98.69 254 TYR B N 1
ATOM 7680 C CA . TYR B 1 254 ? 16.188 23.969 11.055 1 98.69 254 TYR B CA 1
ATOM 7681 C C . TYR B 1 254 ? 15.227 24.094 9.875 1 98.69 254 TYR B C 1
ATOM 7683 O O . TYR B 1 254 ? 14.289 24.891 9.914 1 98.69 254 TYR B O 1
ATOM 7691 N N . PHE B 1 255 ? 15.453 23.297 8.867 1 98.81 255 PHE B N 1
ATOM 7692 C CA . PHE B 1 255 ? 14.586 23.203 7.695 1 98.81 255 PHE B CA 1
ATOM 7693 C C . PHE B 1 255 ? 14.172 21.766 7.434 1 98.81 255 PHE B C 1
ATOM 7695 O O . PHE B 1 255 ? 15 20.844 7.516 1 98.81 255 PHE B O 1
ATOM 7702 N N . PHE B 1 256 ? 12.953 21.531 7.191 1 98.81 256 PHE B N 1
ATOM 7703 C CA . PHE B 1 256 ? 12.414 20.234 6.816 1 98.81 256 PHE B CA 1
ATOM 7704 C C . PHE B 1 256 ? 11.898 20.25 5.379 1 98.81 256 PHE B C 1
ATOM 7706 O O . PHE B 1 256 ? 11.188 21.172 4.984 1 98.81 256 PHE B O 1
ATOM 7713 N N . PHE B 1 257 ? 12.289 19.234 4.59 1 98.62 257 PHE B N 1
ATOM 7714 C CA . PHE B 1 257 ? 11.906 19.219 3.182 1 98.62 257 PHE B CA 1
ATOM 7715 C C . PHE B 1 257 ? 12.062 17.828 2.596 1 98.62 257 PHE B C 1
ATOM 7717 O O . PHE B 1 257 ? 12.477 16.891 3.291 1 98.62 257 PHE B O 1
ATOM 7724 N N . ARG B 1 258 ? 11.57 17.625 1.503 1 97.19 258 ARG B N 1
ATOM 7725 C CA . ARG B 1 258 ? 11.812 16.422 0.73 1 97.19 258 ARG B CA 1
ATOM 7726 C C . ARG B 1 258 ? 12.523 16.734 -0.581 1 97.19 258 ARG B C 1
ATOM 7728 O O . ARG B 1 258 ? 12.312 17.797 -1.164 1 97.19 258 ARG B O 1
ATOM 7735 N N . GLU B 1 259 ? 13.336 15.836 -1.051 1 96.62 259 GLU B N 1
ATOM 7736 C CA . GLU B 1 259 ? 14.133 16.047 -2.256 1 96.62 259 GLU B CA 1
ATOM 7737 C C . GLU B 1 259 ? 14.484 14.719 -2.918 1 96.62 259 GLU B C 1
ATOM 7739 O O . GLU B 1 259 ? 14.305 13.656 -2.322 1 96.62 259 GLU B O 1
ATOM 7744 N N . THR B 1 260 ? 14.93 14.859 -4.094 1 94.06 260 THR B N 1
ATOM 7745 C CA . THR B 1 260 ? 15.453 13.672 -4.758 1 94.06 260 THR B CA 1
ATOM 7746 C C . THR B 1 260 ? 16.75 13.203 -4.09 1 94.06 260 THR B C 1
ATOM 7748 O O . THR B 1 260 ? 17.656 14.008 -3.852 1 94.06 260 THR B O 1
ATOM 7751 N N . ALA B 1 261 ? 16.812 11.984 -3.777 1 93.38 261 ALA B N 1
ATOM 7752 C CA . ALA B 1 261 ? 17.953 11.445 -3.027 1 93.38 261 ALA B CA 1
ATOM 7753 C C . ALA B 1 261 ? 19.125 11.156 -3.949 1 93.38 261 ALA B C 1
ATOM 7755 O O . ALA B 1 261 ? 19.109 10.188 -4.715 1 93.38 261 ALA B O 1
ATOM 7756 N N . VAL B 1 262 ? 20.156 11.883 -3.768 1 91.69 262 VAL B N 1
ATOM 7757 C CA . VAL B 1 262 ? 21.359 11.711 -4.598 1 91.69 262 VAL B CA 1
ATOM 7758 C C . VAL B 1 262 ? 22.047 10.398 -4.242 1 91.69 262 VAL B C 1
ATOM 7760 O O . VAL B 1 262 ? 22.688 9.773 -5.098 1 91.69 262 VAL B O 1
ATOM 7763 N N . GLU B 1 263 ? 21.906 10 -2.99 1 89.94 263 GLU B N 1
ATOM 7764 C CA . GLU B 1 263 ? 22.562 8.781 -2.533 1 89.94 263 GLU B CA 1
ATOM 7765 C C . GLU B 1 263 ? 21.891 7.539 -3.107 1 89.94 263 GLU B C 1
ATOM 7767 O O . GLU B 1 263 ? 22.422 6.43 -3.014 1 89.94 263 GLU B O 1
ATOM 7772 N N . PHE B 1 264 ? 20.766 7.754 -3.695 1 87 264 PHE B N 1
ATOM 7773 C CA . PHE B 1 264 ? 20.016 6.633 -4.234 1 87 264 PHE B CA 1
ATOM 7774 C C . PHE B 1 264 ? 20.156 6.559 -5.75 1 87 264 PHE B C 1
ATOM 7776 O O . PHE B 1 264 ? 19.594 5.672 -6.391 1 87 264 PHE B O 1
ATOM 7783 N N . MET B 1 265 ? 20.906 7.281 -6.32 1 81.31 265 MET B N 1
ATOM 7784 C CA . MET B 1 265 ? 20.969 7.438 -7.77 1 81.31 265 MET B CA 1
ATOM 7785 C C . MET B 1 265 ? 21.438 6.148 -8.438 1 81.31 265 MET B C 1
ATOM 7787 O O . MET B 1 265 ? 21.047 5.844 -9.562 1 81.31 265 MET B O 1
ATOM 7791 N N . ASN B 1 266 ? 22.234 5.414 -7.695 1 78.69 266 ASN B N 1
ATOM 7792 C CA . ASN B 1 266 ? 22.75 4.18 -8.273 1 78.69 266 ASN B CA 1
ATOM 7793 C C . ASN B 1 266 ? 21.719 3.055 -8.203 1 78.69 266 ASN B C 1
ATOM 7795 O O . ASN B 1 266 ? 21.891 2.016 -8.844 1 78.69 266 ASN B O 1
ATOM 7799 N N . CYS B 1 267 ? 20.719 3.26 -7.496 1 78.69 267 CYS B N 1
ATOM 7800 C CA . CYS B 1 267 ? 19.703 2.23 -7.328 1 78.69 267 CYS B CA 1
ATOM 7801 C C . CYS B 1 267 ? 18.406 2.631 -8.016 1 78.69 267 CYS B C 1
ATOM 7803 O O . CYS B 1 267 ? 17.5 1.804 -8.188 1 78.69 267 CYS B O 1
ATOM 7805 N N . GLY B 1 268 ? 18.312 3.809 -8.43 1 80.5 268 GLY B N 1
ATOM 7806 C CA . GLY B 1 268 ? 17.109 4.355 -9.023 1 80.5 268 GLY B CA 1
ATOM 7807 C C . GLY B 1 268 ? 16.812 5.773 -8.57 1 80.5 268 GLY B C 1
ATOM 7808 O O . GLY B 1 268 ? 17.734 6.559 -8.336 1 80.5 268 GLY B O 1
ATOM 7809 N N . LYS B 1 269 ? 15.555 6.07 -8.75 1 83.06 269 LYS B N 1
ATOM 7810 C CA . LYS B 1 269 ? 15.102 7.379 -8.297 1 83.06 269 LYS B CA 1
ATOM 7811 C C . LYS B 1 269 ? 14.195 7.254 -7.074 1 83.06 269 LYS B C 1
ATOM 7813 O O . LYS B 1 269 ? 13.344 6.367 -7.012 1 83.06 269 LYS B O 1
ATOM 7818 N N . ALA B 1 270 ? 14.555 8.125 -6.141 1 88.31 270 ALA B N 1
ATOM 7819 C CA . ALA B 1 270 ? 13.734 8.117 -4.934 1 88.31 270 ALA B CA 1
ATOM 7820 C C . ALA B 1 270 ? 13.68 9.5 -4.297 1 88.31 270 ALA B C 1
ATOM 7822 O O . ALA B 1 270 ? 14.586 10.312 -4.488 1 88.31 270 ALA B O 1
ATOM 7823 N N . VAL B 1 271 ? 12.586 9.781 -3.648 1 93.31 271 VAL B N 1
ATOM 7824 C CA . VAL B 1 271 ? 12.438 11.008 -2.873 1 93.31 271 VAL B CA 1
ATOM 7825 C C . VAL B 1 271 ? 12.594 10.695 -1.385 1 93.31 271 VAL B C 1
ATOM 7827 O O . VAL B 1 271 ? 11.992 9.75 -0.875 1 93.31 271 VAL B O 1
ATOM 7830 N N . TYR B 1 272 ? 13.453 11.508 -0.725 1 95.5 272 TYR B N 1
ATOM 7831 C CA . TYR B 1 272 ? 13.648 11.336 0.711 1 95.5 272 TYR B CA 1
ATOM 7832 C C . TYR B 1 272 ? 13.289 12.609 1.464 1 95.5 272 TYR B C 1
ATOM 7834 O O . TYR B 1 272 ? 13.43 13.711 0.929 1 95.5 272 TYR B O 1
ATOM 7842 N N . SER B 1 273 ? 12.82 12.406 2.65 1 97.88 273 SER B N 1
ATOM 7843 C CA . SER B 1 273 ? 12.617 13.523 3.568 1 97.88 273 SER B CA 1
ATOM 7844 C C . SER B 1 273 ? 13.906 13.875 4.305 1 97.88 273 SER B C 1
ATOM 7846 O O . SER B 1 273 ? 14.688 12.984 4.668 1 97.88 273 SER B O 1
ATOM 7848 N N . ARG B 1 274 ? 14.039 15.234 4.496 1 98.56 274 ARG B N 1
ATOM 7849 C CA . ARG B 1 274 ? 15.289 15.727 5.074 1 98.56 274 ARG B CA 1
ATOM 7850 C C . ARG B 1 274 ? 15.016 16.703 6.215 1 98.56 274 ARG B C 1
ATOM 7852 O O . ARG B 1 274 ? 13.977 17.359 6.242 1 98.56 274 ARG B O 1
ATOM 7859 N N . VAL B 1 275 ? 15.945 16.703 7.133 1 98.75 275 VAL B N 1
ATOM 7860 C CA . VAL B 1 275 ? 16.094 17.812 8.07 1 98.75 275 VAL B CA 1
ATOM 7861 C C . VAL B 1 275 ? 17.469 18.453 7.887 1 98.75 275 VAL B C 1
ATOM 7863 O O . VAL B 1 275 ? 18.484 17.75 7.809 1 98.75 275 VAL B O 1
ATOM 7866 N N . ALA B 1 276 ? 17.484 19.719 7.691 1 98.75 276 ALA B N 1
ATOM 7867 C CA . ALA B 1 276 ? 18.734 20.469 7.562 1 98.75 276 ALA B CA 1
ATOM 7868 C C . ALA B 1 276 ? 18.844 21.547 8.641 1 98.75 276 ALA B C 1
ATOM 7870 O O . ALA B 1 276 ? 17.844 21.922 9.25 1 98.75 276 ALA B O 1
ATOM 7871 N N . ARG B 1 277 ? 20.094 21.984 8.875 1 98.44 277 ARG B N 1
ATOM 7872 C CA . ARG B 1 277 ? 20.281 23.047 9.844 1 98.44 277 ARG B CA 1
ATOM 7873 C C . ARG B 1 277 ? 21.422 23.969 9.438 1 98.44 277 ARG B C 1
ATOM 7875 O O . ARG B 1 277 ? 22.328 23.562 8.703 1 98.44 277 ARG B O 1
ATOM 7882 N N . VAL B 1 278 ? 21.359 25.219 9.844 1 98.5 278 VAL B N 1
ATOM 7883 C CA . VAL B 1 278 ? 22.406 26.219 9.688 1 98.5 278 VAL B CA 1
ATOM 7884 C C . VAL B 1 278 ? 22.562 27 10.992 1 98.5 278 VAL B C 1
ATOM 7886 O O . VAL B 1 278 ? 21.609 27.203 11.727 1 98.5 278 VAL B O 1
ATOM 7889 N N . CYS B 1 279 ? 23.797 27.359 11.281 1 98.19 279 CYS B N 1
ATOM 7890 C CA . CYS B 1 279 ? 24.062 28.203 12.438 1 98.19 279 CYS B CA 1
ATOM 7891 C C . CYS B 1 279 ? 23.609 29.641 12.172 1 98.19 279 CYS B C 1
ATOM 7893 O O . CYS B 1 279 ? 23.875 30.188 11.102 1 98.19 279 CYS B O 1
ATOM 7895 N N . LYS B 1 280 ? 23.016 30.25 13.156 1 97.62 280 LYS B N 1
ATOM 7896 C CA . LYS B 1 280 ? 22.578 31.641 13.031 1 97.62 280 LYS B CA 1
ATOM 7897 C C . LYS B 1 280 ? 23.781 32.594 12.859 1 97.62 280 LYS B C 1
ATOM 7899 O O . LYS B 1 280 ? 23.703 33.562 12.109 1 97.62 280 LYS B O 1
ATOM 7904 N N . GLN B 1 281 ? 24.891 32.219 13.422 1 96.06 281 GLN B N 1
ATOM 7905 C CA . GLN B 1 281 ? 26.062 33.094 13.414 1 96.06 281 GLN B CA 1
ATOM 7906 C C . GLN B 1 281 ? 26.906 32.844 12.164 1 96.06 281 GLN B C 1
ATOM 7908 O O . GLN B 1 281 ? 28 33.406 12.039 1 96.06 281 GLN B O 1
ATOM 7913 N N . ASP B 1 282 ? 26.453 32.094 11.281 1 97.31 282 ASP B N 1
ATOM 7914 C CA . ASP B 1 282 ? 27.203 31.766 10.07 1 97.31 282 ASP B CA 1
ATOM 7915 C C . ASP B 1 282 ? 27.328 32.969 9.156 1 97.31 282 ASP B C 1
ATOM 7917 O O . ASP B 1 282 ? 26.328 33.5 8.672 1 97.31 282 ASP B O 1
ATOM 7921 N N . ASN B 1 283 ? 28.531 33.406 8.852 1 95.75 283 ASN B N 1
ATOM 7922 C CA . ASN B 1 283 ? 28.797 34.531 7.961 1 95.75 283 ASN B CA 1
ATOM 7923 C C . ASN B 1 283 ? 29.641 34.125 6.762 1 95.75 283 ASN B C 1
ATOM 7925 O O . ASN B 1 283 ? 30.344 34.938 6.176 1 95.75 283 ASN B O 1
ATOM 7929 N N . GLY B 1 284 ? 29.609 32.844 6.48 1 95.88 284 GLY B N 1
ATOM 7930 C CA . GLY B 1 284 ? 30.344 32.344 5.328 1 95.88 284 GLY B CA 1
ATOM 7931 C C . GLY B 1 284 ? 31.844 32.281 5.543 1 95.88 284 GLY B C 1
ATOM 7932 O O . GLY B 1 284 ? 32.312 32.594 6.637 1 95.88 284 GLY B O 1
ATOM 7933 N N . GLY B 1 285 ? 32.531 31.812 4.531 1 93.75 285 GLY B N 1
ATOM 7934 C CA . GLY B 1 285 ? 34 31.797 4.555 1 93.75 285 GLY B CA 1
ATOM 7935 C C . GLY B 1 285 ? 34.594 33.125 4.09 1 93.75 285 GLY B C 1
ATOM 7936 O O . GLY B 1 285 ? 33.906 34 3.59 1 93.75 285 GLY B O 1
ATOM 7937 N N . LYS B 1 286 ? 35.844 33.188 4.281 1 91 286 LYS B N 1
ATOM 7938 C CA . LYS B 1 286 ? 36.531 34.438 3.904 1 91 286 LYS B CA 1
ATOM 7939 C C . LYS B 1 286 ? 36.656 34.531 2.389 1 91 286 LYS B C 1
ATOM 7941 O O . LYS B 1 286 ? 36.25 35.531 1.791 1 91 286 LYS B O 1
ATOM 7946 N N . HIS B 1 287 ? 37.188 33.5 1.75 1 89.69 287 HIS B N 1
ATOM 7947 C CA . HIS B 1 287 ? 37.406 33.5 0.305 1 89.69 287 HIS B CA 1
ATOM 7948 C C . HIS B 1 287 ? 36.562 32.406 -0.366 1 89.69 287 HIS B C 1
ATOM 7950 O O . HIS B 1 287 ? 35.938 32.656 -1.386 1 89.69 287 HIS B O 1
ATOM 7956 N N . ILE B 1 288 ? 36.625 31.281 0.243 1 91.56 288 ILE B N 1
ATOM 7957 C CA . ILE B 1 288 ? 35.844 30.141 -0.218 1 91.56 288 ILE B CA 1
ATOM 7958 C C . ILE B 1 288 ? 34.469 30.172 0.435 1 91.56 288 ILE B C 1
ATOM 7960 O O . ILE B 1 288 ? 34.344 30.375 1.647 1 91.56 288 ILE B O 1
ATOM 7964 N N . LEU B 1 289 ? 33.406 30.016 -0.402 1 95.06 289 LEU B N 1
ATOM 7965 C CA . LEU B 1 289 ? 32.031 30 0.097 1 95.06 289 LEU B CA 1
ATOM 7966 C C . LEU B 1 289 ? 31.703 31.281 0.844 1 95.06 289 LEU B C 1
ATOM 7968 O O . LEU B 1 289 ? 31.156 31.25 1.945 1 95.06 289 LEU B O 1
ATOM 7972 N N . SER B 1 290 ? 32.094 32.406 0.34 1 94.44 290 SER B N 1
ATOM 7973 C CA . SER B 1 290 ? 31.922 33.688 1 1 94.44 290 SER B CA 1
ATOM 7974 C C . SER B 1 290 ? 30.438 34.062 1.092 1 94.44 290 SER B C 1
ATOM 7976 O O . SER B 1 290 ? 30.031 34.75 2.031 1 94.44 290 SER B O 1
ATOM 7978 N N . GLN B 1 291 ? 29.641 33.625 0.189 1 95.06 291 GLN B N 1
ATOM 7979 C CA . GLN B 1 291 ? 28.219 33.938 0.191 1 95.06 291 GLN B CA 1
ATOM 7980 C C . GLN B 1 291 ? 27.375 32.719 0.481 1 95.06 291 GLN B C 1
ATOM 7982 O O . GLN B 1 291 ? 26.156 32.75 0.323 1 95.06 291 GLN B O 1
ATOM 7987 N N . ASN B 1 292 ? 28.047 31.672 0.834 1 97.19 292 ASN B N 1
ATOM 7988 C CA . ASN B 1 292 ? 27.359 30.391 1.068 1 97.19 292 ASN B CA 1
ATOM 7989 C C . ASN B 1 292 ? 27.469 29.953 2.525 1 97.19 292 ASN B C 1
ATOM 7991 O O . ASN B 1 292 ? 28.359 30.422 3.248 1 97.19 292 ASN B O 1
ATOM 7995 N N . TRP B 1 293 ? 26.531 29.125 2.891 1 97.81 293 TRP B N 1
ATOM 7996 C CA . TRP B 1 293 ? 26.578 28.562 4.234 1 97.81 293 TRP B CA 1
ATOM 7997 C C . TRP B 1 293 ? 27.812 27.688 4.418 1 97.81 293 TRP B C 1
ATOM 7999 O O . TRP B 1 293 ? 28.109 26.844 3.57 1 97.81 293 TRP B O 1
ATOM 8009 N N . VAL B 1 294 ? 28.5 27.828 5.523 1 97.38 294 VAL B N 1
ATOM 8010 C CA . VAL B 1 294 ? 29.656 26.969 5.801 1 97.38 294 VAL B CA 1
ATOM 8011 C C . VAL B 1 294 ? 29.328 26.031 6.965 1 97.38 294 VAL B C 1
ATOM 8013 O O . VAL B 1 294 ? 30.156 25.203 7.344 1 97.38 294 VAL B O 1
ATOM 8016 N N . THR B 1 295 ? 28.078 26.094 7.496 1 97.56 295 THR B N 1
ATOM 8017 C CA . THR B 1 295 ? 27.656 25.25 8.602 1 97.56 295 THR B CA 1
ATOM 8018 C C . THR B 1 295 ? 26.469 24.375 8.195 1 97.56 295 THR B C 1
ATOM 8020 O O . THR B 1 295 ? 25.875 23.703 9.031 1 97.56 295 THR B O 1
ATOM 8023 N N . TYR B 1 296 ? 26.141 24.406 6.883 1 97.81 296 TYR B N 1
ATOM 8024 C CA . TYR B 1 296 ? 24.984 23.703 6.363 1 97.81 296 TYR B CA 1
ATOM 8025 C C . TYR B 1 296 ? 25.188 22.188 6.438 1 97.81 296 TYR B C 1
ATOM 8027 O O . TYR B 1 296 ? 26.188 21.672 5.938 1 97.81 296 TYR B O 1
ATOM 8035 N N . LEU B 1 297 ? 24.25 21.469 7.109 1 98.38 297 LEU B N 1
ATOM 8036 C CA . LEU B 1 297 ? 24.188 20.016 7.145 1 98.38 297 LEU B CA 1
ATOM 8037 C C . LEU B 1 297 ? 22.766 19.516 6.926 1 98.38 297 LEU B C 1
ATOM 8039 O O . LEU B 1 297 ? 21.812 20.188 7.301 1 98.38 297 LEU B O 1
ATOM 8043 N N . LYS B 1 298 ? 22.641 18.391 6.332 1 98.38 298 LYS B N 1
ATOM 8044 C CA . LYS B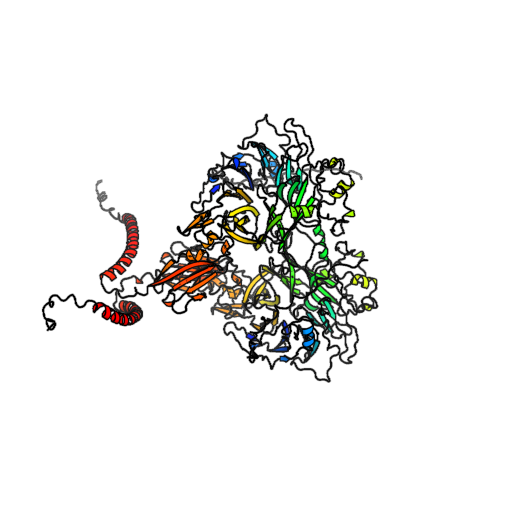 1 298 ? 21.328 17.781 6.191 1 98.38 298 LYS B CA 1
ATOM 8045 C C . LYS B 1 298 ? 21.391 16.281 6.473 1 98.38 298 LYS B C 1
ATOM 8047 O O . LYS B 1 298 ? 22.422 15.656 6.281 1 98.38 298 LYS B O 1
ATOM 8052 N N . ALA B 1 299 ? 20.297 15.75 6.941 1 98.56 299 ALA B N 1
ATOM 8053 C CA . ALA B 1 299 ? 20.156 14.336 7.273 1 98.56 299 ALA B CA 1
ATOM 8054 C C . ALA B 1 299 ? 18.797 13.805 6.84 1 98.56 299 ALA B C 1
ATOM 8056 O O . ALA B 1 299 ? 17.828 14.547 6.773 1 98.56 299 ALA B O 1
ATOM 8057 N N . ARG B 1 300 ? 18.766 12.492 6.527 1 97.69 300 ARG B N 1
ATOM 8058 C CA . ARG B 1 300 ? 17.516 11.844 6.145 1 97.69 300 ARG B CA 1
ATOM 8059 C C . ARG B 1 300 ? 16.609 11.617 7.355 1 97.69 300 ARG B C 1
ATOM 8061 O O . ARG B 1 300 ? 17.094 11.258 8.43 1 97.69 300 ARG B O 1
ATOM 8068 N N . LEU B 1 301 ? 15.312 11.914 7.152 1 98 301 LEU B N 1
ATOM 8069 C CA . LEU B 1 301 ? 14.312 11.594 8.164 1 98 301 LEU B CA 1
ATOM 8070 C C . LEU B 1 301 ? 13.672 10.234 7.883 1 98 301 LEU B C 1
ATOM 8072 O O . LEU B 1 301 ? 13.055 10.039 6.832 1 98 301 LEU B O 1
ATOM 8076 N N . ASN B 1 302 ? 13.805 9.406 8.867 1 96.38 302 ASN B N 1
ATOM 8077 C CA . ASN B 1 302 ? 13.234 8.07 8.68 1 96.38 302 ASN B CA 1
ATOM 8078 C C . ASN B 1 302 ? 11.852 7.961 9.305 1 96.38 302 ASN B C 1
ATOM 8080 O O . ASN B 1 302 ? 11.641 8.375 10.445 1 96.38 302 ASN B O 1
ATOM 8084 N N . CYS B 1 303 ? 10.898 7.484 8.539 1 96.75 303 CYS B N 1
ATOM 8085 C CA . CYS B 1 303 ? 9.594 7.043 9.008 1 96.75 303 CYS B CA 1
ATOM 8086 C C . CYS B 1 303 ? 9.195 5.723 8.352 1 96.75 303 CYS B C 1
ATOM 8088 O O . CYS B 1 303 ? 8.93 5.676 7.152 1 96.75 303 CYS B O 1
ATOM 8090 N N . SER B 1 304 ? 9.234 4.668 9.188 1 92.75 304 SER B N 1
ATOM 8091 C CA . SER B 1 304 ? 9.008 3.354 8.594 1 92.75 304 SER B CA 1
ATOM 8092 C C . SER B 1 304 ? 8.367 2.398 9.594 1 92.75 304 SER B C 1
ATOM 8094 O O . SER B 1 304 ? 8.445 2.617 10.805 1 92.75 304 SER B O 1
ATOM 8096 N N . ILE B 1 305 ? 7.648 1.45 9.062 1 90.06 305 ILE B N 1
ATOM 8097 C CA . ILE B 1 305 ? 7.168 0.331 9.867 1 90.06 305 ILE B CA 1
ATOM 8098 C C . ILE B 1 305 ? 8.289 -0.695 10.039 1 90.06 305 ILE B C 1
ATOM 8100 O O . ILE B 1 305 ? 8.875 -1.152 9.062 1 90.06 305 ILE B O 1
ATOM 8104 N N . PRO B 1 306 ? 8.555 -1.052 11.234 1 86.06 306 PRO B N 1
ATOM 8105 C CA . PRO B 1 306 ? 9.688 -1.945 11.477 1 86.06 306 PRO B CA 1
ATOM 8106 C C . PRO B 1 306 ? 9.477 -3.336 10.883 1 86.06 306 PRO B C 1
ATOM 8108 O O . PRO B 1 306 ? 8.336 -3.779 10.727 1 86.06 306 PRO B O 1
ATOM 8111 N N . GLY B 1 307 ? 10.664 -4.016 10.531 1 81.12 307 GLY B N 1
ATOM 8112 C CA . GLY B 1 307 ? 10.695 -5.348 9.945 1 81.12 307 GLY B CA 1
ATOM 8113 C C . GLY B 1 307 ? 12.023 -5.688 9.305 1 81.12 307 GLY B C 1
ATOM 8114 O O . GLY B 1 307 ? 12.953 -4.875 9.32 1 81.12 307 GLY B O 1
ATOM 8115 N N . GLU B 1 308 ? 12.195 -6.992 8.82 1 78.56 308 GLU B N 1
ATOM 8116 C CA . GLU B 1 308 ? 13.391 -7.367 8.07 1 78.56 308 GLU B CA 1
ATOM 8117 C C . GLU B 1 308 ? 13.57 -6.488 6.832 1 78.56 308 GLU B C 1
ATOM 8119 O O . GLU B 1 308 ? 14.68 -6.066 6.516 1 78.56 308 GLU B O 1
ATOM 8124 N N . PHE B 1 309 ? 12.422 -6.273 6.258 1 80.12 309 PHE B N 1
ATOM 8125 C CA . PHE B 1 309 ? 12.328 -5.312 5.164 1 80.12 309 PHE B CA 1
ATOM 8126 C C . PHE B 1 309 ? 11.336 -4.207 5.5 1 80.12 309 PHE B C 1
ATOM 8128 O O . PHE B 1 309 ? 10.141 -4.344 5.238 1 80.12 309 PHE B O 1
ATOM 8135 N N . PRO B 1 310 ? 11.844 -3.178 5.992 1 84.25 310 PRO B N 1
ATOM 8136 C CA . PRO B 1 310 ? 10.953 -2.121 6.477 1 84.25 310 PRO B CA 1
ATOM 8137 C C . PRO B 1 310 ? 10.156 -1.46 5.352 1 84.25 310 PRO B C 1
ATOM 8139 O O . PRO B 1 310 ? 10.625 -1.402 4.211 1 84.25 310 PRO B O 1
ATOM 8142 N N . PHE B 1 311 ? 8.922 -0.994 5.676 1 85.94 311 PHE B N 1
ATOM 8143 C CA . PHE B 1 311 ? 8.117 -0.185 4.77 1 85.94 311 PHE B CA 1
ATOM 8144 C C . PHE B 1 311 ? 8.297 1.3 5.059 1 85.94 311 PHE B C 1
ATOM 8146 O O . PHE B 1 311 ? 8.047 1.755 6.18 1 85.94 311 PHE B O 1
ATOM 8153 N N . TYR B 1 312 ? 8.602 2.084 4.062 1 88.5 312 TYR B N 1
ATOM 8154 C CA . TYR B 1 312 ? 9.008 3.465 4.297 1 88.5 312 TYR B CA 1
ATOM 8155 C C . TYR B 1 312 ? 7.938 4.438 3.818 1 88.5 312 TYR B C 1
ATOM 8157 O O . TYR B 1 312 ? 7.336 4.238 2.762 1 88.5 312 TYR B O 1
ATOM 8165 N N . PHE B 1 313 ? 7.676 5.422 4.609 1 93.06 313 PHE B N 1
ATOM 8166 C CA . PHE B 1 313 ? 6.977 6.645 4.227 1 93.06 313 PHE B CA 1
ATOM 8167 C C . PHE B 1 313 ? 7.961 7.781 3.99 1 93.06 313 PHE B C 1
ATOM 8169 O O . PHE B 1 313 ? 8.297 8.523 4.918 1 93.06 313 PHE B O 1
ATOM 8176 N N . ASP B 1 314 ? 8.281 8.062 2.797 1 92.81 314 ASP B N 1
ATOM 8177 C CA . ASP B 1 314 ? 9.484 8.836 2.516 1 92.81 314 ASP B CA 1
ATOM 8178 C C . ASP B 1 314 ? 9.141 10.289 2.207 1 92.81 314 ASP B C 1
ATOM 8180 O O . ASP B 1 314 ? 10.031 11.148 2.156 1 92.81 314 ASP B O 1
ATOM 8184 N N . GLU B 1 315 ? 7.973 10.625 2.045 1 95.81 315 GLU B N 1
ATOM 8185 C CA . GLU B 1 315 ? 7.648 11.984 1.632 1 95.81 315 GLU B CA 1
ATOM 8186 C C . GLU B 1 315 ? 6.977 12.758 2.762 1 95.81 315 GLU B C 1
ATOM 8188 O O . GLU B 1 315 ? 5.77 12.633 2.979 1 95.81 315 GLU B O 1
ATOM 8193 N N . ILE B 1 316 ? 7.688 13.656 3.332 1 97.94 316 ILE B N 1
ATOM 8194 C CA . ILE B 1 316 ? 7.164 14.508 4.398 1 97.94 316 ILE B CA 1
ATOM 8195 C C . ILE B 1 316 ? 6.195 15.531 3.814 1 97.94 316 ILE B C 1
ATOM 8197 O O . ILE B 1 316 ? 6.465 16.125 2.771 1 97.94 316 ILE B O 1
ATOM 8201 N N . GLN B 1 317 ? 5.074 15.656 4.48 1 97.12 317 GLN B N 1
ATOM 8202 C CA . GLN B 1 317 ? 4.059 16.578 3.982 1 97.12 317 GLN B CA 1
ATOM 8203 C C . GLN B 1 317 ? 3.879 17.766 4.926 1 97.12 317 GLN B C 1
ATOM 8205 O O . GLN B 1 317 ? 3.471 18.844 4.504 1 97.12 317 GLN B O 1
ATOM 8210 N N . SER B 1 318 ? 4.086 17.516 6.16 1 98.19 318 SER B N 1
ATOM 8211 C CA . SER B 1 318 ? 3.885 18.562 7.164 1 98.19 318 SER B CA 1
ATOM 8212 C C . SER B 1 318 ? 4.707 18.281 8.414 1 98.19 318 SER B C 1
ATOM 8214 O O . SER B 1 318 ? 5.02 17.125 8.719 1 98.19 318 SER B O 1
ATOM 8216 N N . VAL B 1 319 ? 5.105 19.344 9.047 1 98.5 319 VAL B N 1
ATOM 8217 C CA . VAL B 1 319 ? 5.852 19.234 10.305 1 98.5 319 VAL B CA 1
ATOM 8218 C C . VAL B 1 319 ? 5.332 20.266 11.305 1 98.5 319 VAL B C 1
ATOM 8220 O O . VAL B 1 319 ? 4.969 21.391 10.922 1 98.5 319 VAL B O 1
ATOM 8223 N N . HIS B 1 320 ? 5.238 19.844 12.547 1 98.25 320 HIS B N 1
ATOM 8224 C CA . HIS B 1 320 ? 4.719 20.703 13.594 1 98.25 320 HIS B CA 1
ATOM 8225 C C . HIS B 1 320 ? 5.574 20.609 14.852 1 98.25 320 HIS B C 1
ATOM 8227 O O . HIS B 1 320 ? 6.059 19.547 15.203 1 98.25 320 HIS B O 1
ATOM 8233 N N . GLN B 1 321 ? 5.824 21.703 15.406 1 97.69 321 GLN B N 1
ATOM 8234 C CA . GLN B 1 321 ? 6.445 21.828 16.719 1 97.69 321 GLN B CA 1
ATOM 8235 C C . GLN B 1 321 ? 5.512 22.516 17.703 1 97.69 321 GLN B C 1
ATOM 8237 O O . GLN B 1 321 ? 5.004 23.609 17.438 1 97.69 321 GLN B O 1
ATOM 8242 N N . ILE B 1 322 ? 5.289 21.922 18.875 1 95.69 322 ILE B N 1
ATOM 8243 C CA . ILE B 1 322 ? 4.434 22.547 19.875 1 95.69 322 ILE B CA 1
ATOM 8244 C C . ILE B 1 322 ? 5.09 23.812 20.406 1 95.69 322 ILE B C 1
ATOM 8246 O O . ILE B 1 322 ? 6.242 23.797 20.844 1 95.69 322 ILE B O 1
ATOM 8250 N N . PRO B 1 323 ? 4.336 24.906 20.328 1 92.38 323 PRO B N 1
ATOM 8251 C CA . PRO B 1 323 ? 4.926 26.156 20.812 1 92.38 323 PRO B CA 1
ATOM 8252 C C . PRO B 1 323 ? 5.449 26.047 22.25 1 92.38 323 PRO B C 1
ATOM 8254 O O . PRO B 1 323 ? 4.738 25.562 23.125 1 92.38 323 PRO B O 1
ATOM 8257 N N . GLY B 1 324 ? 6.684 26.422 22.406 1 90.25 324 GLY B N 1
ATOM 8258 C CA . GLY B 1 324 ? 7.301 26.391 23.719 1 90.25 324 GLY B CA 1
ATOM 8259 C C . GLY B 1 324 ? 8.055 25.109 23.984 1 90.25 324 GLY B C 1
ATOM 8260 O O . GLY B 1 324 ? 8.805 25.016 24.969 1 90.25 324 GLY B O 1
ATOM 8261 N N . ASP B 1 325 ? 7.852 24.125 23.203 1 94.38 325 ASP B N 1
ATOM 8262 C CA . ASP B 1 325 ? 8.547 22.859 23.359 1 94.38 325 ASP B CA 1
ATOM 8263 C C . ASP B 1 325 ? 9.438 22.562 22.156 1 94.38 325 ASP B C 1
ATOM 8265 O O . ASP B 1 325 ? 8.969 22.031 21.141 1 94.38 325 ASP B O 1
ATOM 8269 N N . THR B 1 326 ? 10.656 22.781 22.266 1 95.81 326 THR B N 1
ATOM 8270 C CA . THR B 1 326 ? 11.578 22.594 21.156 1 95.81 326 THR B CA 1
ATOM 8271 C C . THR B 1 326 ? 12.219 21.203 21.203 1 95.81 326 THR B C 1
ATOM 8273 O O . THR B 1 326 ? 13.141 20.906 20.438 1 95.81 326 THR B O 1
ATOM 8276 N N . SER B 1 327 ? 11.727 20.344 22.031 1 96.38 327 SER B N 1
ATOM 8277 C CA . SER B 1 327 ? 12.391 19.047 22.234 1 96.38 327 SER B CA 1
ATOM 8278 C C . SER B 1 327 ? 11.922 18.016 21.219 1 96.38 327 SER B C 1
ATOM 8280 O O . SER B 1 327 ? 12.555 16.984 21.047 1 96.38 327 SER B O 1
ATOM 8282 N N . ARG B 1 328 ? 10.797 18.375 20.547 1 97 328 ARG B N 1
ATOM 8283 C CA . ARG B 1 328 ? 10.242 17.359 19.656 1 97 328 ARG B CA 1
ATOM 8284 C C . ARG B 1 328 ? 9.672 18 18.391 1 97 328 ARG B C 1
ATOM 8286 O O . ARG B 1 328 ? 9.258 19.172 18.422 1 97 328 ARG B O 1
ATOM 8293 N N . PHE B 1 329 ? 9.711 17.25 17.344 1 98.44 329 PHE B N 1
ATOM 8294 C CA . PHE B 1 329 ? 9.023 17.578 16.094 1 98.44 329 PHE B CA 1
ATOM 8295 C C . PHE B 1 329 ? 8.062 16.453 15.703 1 98.44 329 PHE B C 1
ATOM 8297 O O . PHE B 1 329 ? 8.383 15.281 15.852 1 98.44 329 PHE B O 1
ATOM 8304 N N . TYR B 1 330 ? 6.91 16.797 15.266 1 98.5 330 TYR B N 1
ATOM 8305 C CA . TYR B 1 330 ? 5.898 15.867 14.758 1 98.5 330 TYR B CA 1
ATOM 8306 C C . TYR B 1 330 ? 5.699 16.062 13.258 1 98.5 330 TYR B C 1
ATOM 8308 O O . TYR B 1 330 ? 5.566 17.188 12.781 1 98.5 330 TYR B O 1
ATOM 8316 N N . ALA B 1 331 ? 5.699 14.969 12.531 1 98.69 331 ALA B N 1
ATOM 8317 C CA . ALA B 1 331 ? 5.633 15.125 11.078 1 98.69 331 ALA B CA 1
ATOM 8318 C C . ALA B 1 331 ? 4.695 14.094 10.453 1 98.69 331 ALA B C 1
ATOM 8320 O O . ALA B 1 331 ? 4.582 12.969 10.945 1 98.69 331 ALA B O 1
ATOM 8321 N N . ALA B 1 332 ? 3.996 14.5 9.445 1 98.56 332 ALA B N 1
ATOM 8322 C CA . ALA B 1 332 ? 3.158 13.625 8.633 1 98.56 332 ALA B CA 1
ATOM 8323 C C . ALA B 1 332 ? 3.857 13.25 7.328 1 98.56 332 ALA B C 1
ATOM 8325 O O . ALA B 1 332 ? 4.488 14.094 6.691 1 98.56 332 ALA B O 1
ATOM 8326 N N . PHE B 1 333 ? 3.746 11.984 6.961 1 97.44 333 PHE B N 1
ATOM 8327 C CA . PHE B 1 333 ? 4.41 11.461 5.773 1 97.44 333 PHE B CA 1
ATOM 8328 C C . PHE B 1 333 ? 3.416 10.727 4.879 1 97.44 333 PHE B C 1
ATOM 8330 O O . PHE B 1 333 ? 2.375 10.258 5.348 1 97.44 333 PHE B O 1
ATOM 8337 N N . THR B 1 334 ? 3.674 10.617 3.621 1 95.06 334 THR B N 1
ATOM 8338 C CA . THR B 1 334 ? 2.955 9.797 2.654 1 95.06 334 THR B CA 1
ATOM 8339 C C . THR B 1 334 ? 3.916 8.883 1.896 1 95.06 334 THR B C 1
ATOM 8341 O O . THR B 1 334 ? 5.133 9.047 1.98 1 95.06 334 THR B O 1
ATOM 8344 N N . THR B 1 335 ? 3.135 7.93 1.269 1 87.75 335 THR B N 1
ATOM 8345 C CA . THR B 1 335 ? 3.916 7.078 0.375 1 87.75 335 THR B CA 1
ATOM 8346 C C . THR B 1 335 ? 4.164 7.781 -0.957 1 87.75 335 THR B C 1
ATOM 8348 O O . THR B 1 335 ? 3.42 8.688 -1.334 1 87.75 335 THR B O 1
ATOM 8351 N N . GLY B 1 336 ? 5.238 7.809 -1.549 1 72.88 336 GLY B N 1
ATOM 8352 C CA . GLY B 1 336 ? 5.539 8.43 -2.828 1 72.88 336 GLY B CA 1
ATOM 8353 C C . GLY B 1 336 ? 4.348 8.477 -3.764 1 72.88 336 GLY B C 1
ATOM 8354 O O . GLY B 1 336 ? 3.365 7.758 -3.564 1 72.88 336 GLY B O 1
ATOM 8355 N N . ALA B 1 337 ? 3.99 9.57 -4.535 1 59.44 337 ALA B N 1
ATOM 8356 C CA . ALA B 1 337 ? 2.871 9.906 -5.41 1 59.44 337 ALA B CA 1
ATOM 8357 C C . ALA B 1 337 ? 2.621 8.805 -6.434 1 59.44 337 ALA B C 1
ATOM 8359 O O . ALA B 1 337 ? 1.922 9.016 -7.426 1 59.44 337 ALA B O 1
ATOM 8360 N N . SER B 1 338 ? 3.037 7.602 -6.086 1 58.22 338 SER B N 1
ATOM 8361 C CA . SER B 1 338 ? 2.805 6.688 -7.199 1 58.22 338 SER B CA 1
ATOM 8362 C C . SER B 1 338 ? 1.363 6.188 -7.211 1 58.22 338 SER B C 1
ATOM 8364 O O . SER B 1 338 ? 0.669 6.25 -6.195 1 58.22 338 SER B O 1
ATOM 8366 N N . ASP B 1 339 ? 0.712 6.188 -8.406 1 58.94 339 ASP B N 1
ATOM 8367 C CA . ASP B 1 339 ? -0.599 5.633 -8.727 1 58.94 339 ASP B CA 1
ATOM 8368 C C . ASP B 1 339 ? -0.792 4.266 -8.07 1 58.94 339 ASP B C 1
ATOM 8370 O O . ASP B 1 339 ? -1.847 3.645 -8.219 1 58.94 339 ASP B O 1
ATOM 8374 N N . GLY B 1 340 ? 0.178 3.998 -7.211 1 65.62 340 GLY B N 1
ATOM 8375 C CA . GLY B 1 340 ? 0.036 2.67 -6.637 1 65.62 340 GLY B CA 1
ATOM 8376 C C . GLY B 1 340 ? -0.62 2.68 -5.266 1 65.62 340 GLY B C 1
ATOM 8377 O O . GLY B 1 340 ? -1.678 3.283 -5.086 1 65.62 340 GLY B O 1
ATOM 8378 N N . LEU B 1 341 ? -0.089 1.953 -4.328 1 76.5 341 LEU B N 1
ATOM 8379 C CA . LEU B 1 341 ? -0.588 1.842 -2.961 1 76.5 341 LEU B CA 1
ATOM 8380 C C . LEU B 1 341 ? -0.227 3.08 -2.148 1 76.5 341 LEU B C 1
ATOM 8382 O O . LEU B 1 341 ? 0.952 3.416 -2.01 1 76.5 341 LEU B O 1
ATOM 8386 N N . ILE B 1 342 ? -1.292 3.844 -1.757 1 84.25 342 ILE B N 1
ATOM 8387 C CA . ILE B 1 342 ? -1.096 5.113 -1.064 1 84.25 342 ILE B CA 1
ATOM 8388 C C . ILE B 1 342 ? -1.388 4.938 0.425 1 84.25 342 ILE B C 1
ATOM 8390 O O . ILE B 1 342 ? -2.303 4.203 0.802 1 84.25 342 ILE B O 1
ATOM 8394 N N . GLY B 1 343 ? -0.579 5.574 1.227 1 90.25 343 GLY B N 1
ATOM 8395 C CA . GLY B 1 343 ? -0.76 5.594 2.67 1 90.25 343 GLY B CA 1
ATOM 8396 C C . GLY B 1 343 ? -0.001 6.719 3.352 1 90.25 343 GLY B C 1
ATOM 8397 O O . GLY B 1 343 ? 0.813 7.395 2.721 1 90.25 343 GLY B O 1
ATOM 8398 N N . SER B 1 344 ? -0.366 6.988 4.543 1 95.25 344 SER B N 1
ATOM 8399 C CA . SER B 1 344 ? 0.274 8.047 5.32 1 95.25 344 SER B CA 1
ATOM 8400 C C . SER B 1 344 ? 0.647 7.555 6.715 1 95.25 344 SER B C 1
ATOM 8402 O O . SER B 1 344 ? 0.131 6.535 7.18 1 95.25 344 SER B O 1
ATOM 8404 N N . ALA B 1 345 ? 1.598 8.258 7.273 1 96.38 345 ALA B N 1
ATOM 8405 C CA . ALA B 1 345 ? 2.047 7.957 8.625 1 96.38 345 ALA B CA 1
ATOM 8406 C C . ALA B 1 345 ? 2.461 9.227 9.367 1 96.38 345 ALA B C 1
ATOM 8408 O O . ALA B 1 345 ? 2.748 10.25 8.734 1 96.38 345 ALA B O 1
ATOM 8409 N N . ILE B 1 346 ? 2.34 9.188 10.633 1 98.25 346 ILE B N 1
ATOM 8410 C CA . ILE B 1 346 ? 2.82 10.258 11.508 1 98.25 346 ILE B CA 1
ATOM 8411 C C . ILE B 1 346 ? 3.971 9.742 12.367 1 98.25 346 ILE B C 1
ATOM 8413 O O . ILE B 1 346 ? 3.84 8.711 13.039 1 98.25 346 ILE B O 1
ATOM 8417 N N . CYS B 1 347 ? 5.07 10.438 12.297 1 98.06 347 CYS B N 1
ATOM 8418 C CA . CYS B 1 347 ? 6.23 10.07 13.102 1 98.06 347 CYS B CA 1
ATOM 8419 C C . CYS B 1 347 ? 6.703 11.25 13.945 1 98.06 347 CYS B C 1
ATOM 8421 O O . CYS B 1 347 ? 6.508 12.406 13.562 1 98.06 347 CYS B O 1
ATOM 8423 N N . THR B 1 348 ? 7.266 10.922 15.062 1 97.44 348 THR B N 1
ATOM 8424 C CA . THR B 1 348 ? 7.781 11.922 15.992 1 97.44 348 THR B CA 1
ATOM 8425 C C . THR B 1 348 ? 9.305 11.836 16.094 1 97.44 348 THR B C 1
ATOM 8427 O O . THR B 1 348 ? 9.867 10.734 16.109 1 97.44 348 THR B O 1
ATOM 8430 N N . TYR B 1 349 ? 9.953 12.984 16.172 1 98.31 349 TYR B N 1
ATOM 8431 C CA . TYR B 1 349 ? 11.406 13.047 16.266 1 98.31 349 TYR B CA 1
ATOM 8432 C C . TYR B 1 349 ? 11.828 13.859 17.484 1 98.31 349 TYR B C 1
ATOM 8434 O O . TYR B 1 349 ? 11.312 14.961 17.719 1 98.31 349 TYR B O 1
ATOM 8442 N N . THR B 1 350 ? 12.734 13.359 18.234 1 97.81 350 THR B N 1
ATOM 8443 C CA . THR B 1 350 ? 13.289 14.109 19.344 1 97.81 350 THR B CA 1
ATOM 8444 C C . THR B 1 350 ? 14.516 14.906 18.906 1 97.81 350 THR B C 1
ATOM 8446 O O . THR B 1 350 ? 15.211 14.508 17.969 1 97.81 350 THR B O 1
ATOM 8449 N N . MET B 1 351 ? 14.742 16.031 19.594 1 97.75 351 MET B N 1
ATOM 8450 C CA . MET B 1 351 ? 15.914 16.844 19.281 1 97.75 351 MET B CA 1
ATOM 8451 C C . MET B 1 351 ? 17.203 16.047 19.531 1 97.75 351 MET B C 1
ATOM 8453 O O . MET B 1 351 ? 18.188 16.219 18.812 1 97.75 351 MET B O 1
ATOM 8457 N N . ASP B 1 352 ? 17.125 15.141 20.422 1 97.25 352 ASP B N 1
ATOM 8458 C CA . ASP B 1 352 ? 18.281 14.297 20.703 1 97.25 352 ASP B CA 1
ATOM 8459 C C . ASP B 1 352 ? 18.609 13.398 19.516 1 97.25 352 ASP B C 1
ATOM 8461 O O . ASP B 1 352 ? 19.766 13.234 19.141 1 97.25 352 ASP B O 1
ATOM 8465 N N . ASP B 1 353 ? 17.641 12.812 18.984 1 97.62 353 ASP B N 1
ATOM 8466 C CA . ASP B 1 353 ? 17.828 11.953 17.828 1 97.62 353 ASP B CA 1
ATOM 8467 C C . ASP B 1 353 ? 18.359 12.758 16.641 1 97.62 353 ASP B C 1
ATOM 8469 O O . ASP B 1 353 ? 19.203 12.273 15.875 1 97.62 353 ASP B O 1
ATOM 8473 N N . ILE B 1 354 ? 17.875 13.914 16.453 1 98.12 354 ILE B N 1
ATOM 8474 C CA . ILE B 1 354 ? 18.328 14.781 15.383 1 98.12 354 ILE B CA 1
ATOM 8475 C C . ILE B 1 354 ? 19.781 15.164 15.602 1 98.12 354 ILE B C 1
ATOM 8477 O O . ILE B 1 354 ? 20.594 15.086 14.672 1 98.12 354 ILE B O 1
ATOM 8481 N N . GLN B 1 355 ? 20.125 15.5 16.828 1 97.38 355 GLN B N 1
ATOM 8482 C CA . GLN B 1 355 ? 21.5 15.875 17.141 1 97.38 355 GLN B CA 1
ATOM 8483 C C . GLN B 1 355 ? 22.453 14.688 16.969 1 97.38 355 GLN B C 1
ATOM 8485 O O . GLN B 1 355 ? 23.594 14.852 16.547 1 97.38 355 GLN B O 1
ATOM 8490 N N . GLU B 1 356 ? 21.969 13.562 17.297 1 97.5 356 GLU B N 1
ATOM 8491 C CA . GLU B 1 356 ? 22.766 12.359 17.125 1 97.5 356 GLU B CA 1
ATOM 8492 C C . GLU B 1 356 ? 23.125 12.133 15.656 1 97.5 356 GLU B C 1
ATOM 8494 O O . GLU B 1 356 ? 24.25 11.758 15.336 1 97.5 356 GLU B O 1
ATOM 8499 N N . ALA B 1 357 ? 22.203 12.32 14.812 1 97.81 357 ALA B N 1
ATOM 8500 C CA . ALA B 1 357 ? 22.453 12.172 13.383 1 97.81 357 ALA B CA 1
ATOM 8501 C C . ALA B 1 357 ? 23.469 13.195 12.891 1 97.81 357 ALA B C 1
ATOM 8503 O O . ALA B 1 357 ? 24.375 12.867 12.125 1 97.81 357 ALA B O 1
ATOM 8504 N N . PHE B 1 358 ? 23.375 14.445 13.367 1 97.81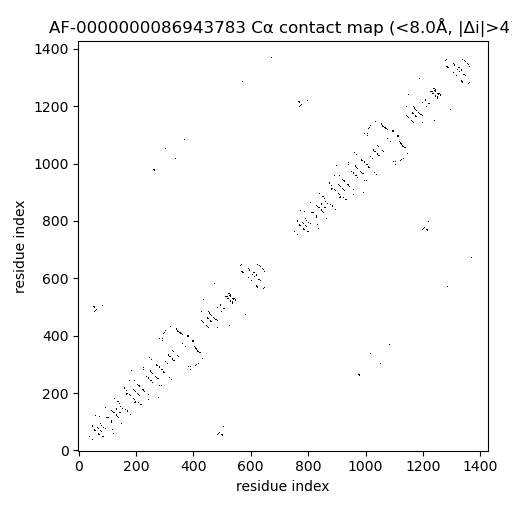 358 PHE B N 1
ATOM 8505 C CA . PHE B 1 358 ? 24.266 15.508 12.922 1 97.81 358 PHE B CA 1
ATOM 8506 C C . PHE B 1 358 ? 25.656 15.344 13.539 1 97.81 358 PHE B C 1
ATOM 8508 O O . PHE B 1 358 ? 26.641 15.859 13.008 1 97.81 358 PHE B O 1
ATOM 8515 N N . ALA B 1 359 ? 25.703 14.641 14.633 1 96.44 359 ALA B N 1
ATOM 8516 C CA . ALA B 1 359 ? 27 14.367 15.266 1 96.44 359 ALA B CA 1
ATOM 8517 C C . ALA B 1 359 ? 27.641 13.109 14.688 1 96.44 359 ALA B C 1
ATOM 8519 O O . ALA B 1 359 ? 28.797 12.789 15 1 96.44 359 ALA B O 1
ATOM 8520 N N . GLY B 1 360 ? 26.875 12.445 13.867 1 96.5 360 GLY B N 1
ATOM 8521 C CA . GLY B 1 360 ? 27.359 11.195 13.305 1 96.5 360 GLY B CA 1
ATOM 8522 C C . GLY B 1 360 ? 28.312 11.391 12.133 1 96.5 360 GLY B C 1
ATOM 8523 O O . GLY B 1 360 ? 28.922 12.453 12 1 96.5 360 GLY B O 1
ATOM 8524 N N . ARG B 1 361 ? 28.594 10.391 11.312 1 96.62 361 ARG B N 1
ATOM 8525 C CA . ARG B 1 361 ? 29.531 10.406 10.195 1 96.62 361 ARG B CA 1
ATOM 8526 C C . ARG B 1 361 ? 28.938 11.109 8.984 1 96.62 361 ARG B C 1
ATOM 8528 O O . ARG B 1 361 ? 27.719 11.148 8.82 1 96.62 361 ARG B O 1
ATOM 8535 N N . PHE B 1 362 ? 29.781 11.625 8.203 1 97.62 362 PHE B N 1
ATOM 8536 C CA . PHE B 1 362 ? 29.375 12.227 6.938 1 97.62 362 PHE B CA 1
ATOM 8537 C C . PHE B 1 362 ? 29.266 11.164 5.848 1 97.62 362 PHE B C 1
ATOM 8539 O O . PHE B 1 362 ? 29.766 10.047 6.012 1 97.62 362 PHE B O 1
ATOM 8546 N N . LYS B 1 363 ? 28.531 11.422 4.867 1 95.25 363 LYS B N 1
ATOM 8547 C CA . LYS B 1 363 ? 28.406 10.523 3.719 1 95.25 363 LYS B CA 1
ATOM 8548 C C . LYS B 1 363 ? 29.109 11.102 2.492 1 95.25 363 LYS B C 1
ATOM 8550 O O . LYS B 1 363 ? 29.047 12.312 2.252 1 95.25 363 LYS B O 1
ATOM 8555 N N . GLU B 1 364 ? 29.766 10.266 1.696 1 91.62 364 GLU B N 1
ATOM 8556 C CA . GLU B 1 364 ? 30.484 10.773 0.533 1 91.62 364 GLU B CA 1
ATOM 8557 C C . GLU B 1 364 ? 30.438 9.781 -0.624 1 91.62 364 GLU B C 1
ATOM 8559 O O . GLU B 1 364 ? 30.156 8.594 -0.419 1 91.62 364 GLU B O 1
ATOM 8564 N N . GLN B 1 365 ? 30.5 10.336 -1.729 1 88.38 365 GLN B N 1
ATOM 8565 C CA . GLN B 1 365 ? 30.766 9.586 -2.951 1 88.38 365 GLN B CA 1
ATOM 8566 C C . GLN B 1 365 ? 32.125 9.953 -3.531 1 88.38 365 GLN B C 1
ATOM 8568 O O . GLN B 1 365 ? 32.312 11.062 -4.031 1 88.38 365 GLN B O 1
ATOM 8573 N N . ALA B 1 366 ? 33.031 9.016 -3.482 1 83.12 366 ALA B N 1
ATOM 8574 C CA . ALA B 1 366 ? 34.438 9.305 -3.869 1 83.12 366 ALA B CA 1
ATOM 8575 C C . ALA B 1 366 ? 34.5 9.703 -5.34 1 83.12 366 ALA B C 1
ATOM 8577 O O . ALA B 1 366 ? 35.219 10.641 -5.695 1 83.12 366 ALA B O 1
ATOM 8578 N N . SER B 1 367 ? 33.844 9.016 -6.113 1 83 367 SER B N 1
ATOM 8579 C CA . SER B 1 367 ? 33.75 9.312 -7.539 1 83 367 SER B CA 1
ATOM 8580 C C . SER B 1 367 ? 32.312 9.07 -8.047 1 83 367 SER B C 1
ATOM 8582 O O . SER B 1 367 ? 31.484 8.5 -7.336 1 83 367 SER B O 1
ATOM 8584 N N . SER B 1 368 ? 32.125 9.539 -9.234 1 79.5 368 SER B N 1
ATOM 8585 C CA . SER B 1 368 ? 30.781 9.398 -9.805 1 79.5 368 SER B CA 1
ATOM 8586 C C . SER B 1 368 ? 30.391 7.93 -9.961 1 79.5 368 SER B C 1
ATOM 8588 O O . SER B 1 368 ? 29.219 7.598 -10.047 1 79.5 368 SER B O 1
ATOM 8590 N N . SER B 1 369 ? 31.359 7.078 -9.906 1 81.62 369 SER B N 1
ATOM 8591 C CA . SER B 1 369 ? 31.094 5.656 -10.094 1 81.62 369 SER B CA 1
ATOM 8592 C C . SER B 1 369 ? 31.172 4.906 -8.766 1 81.62 369 SER B C 1
ATOM 8594 O O . SER B 1 369 ? 30.938 3.695 -8.719 1 81.62 369 SER B O 1
ATOM 8596 N N . SER B 1 370 ? 31.438 5.703 -7.758 1 83.62 370 SER B N 1
ATOM 8597 C CA . SER B 1 370 ? 31.562 5.066 -6.453 1 83.62 370 SER B CA 1
ATOM 8598 C C . SER B 1 370 ? 30.234 5.066 -5.703 1 83.62 370 SER B C 1
ATOM 8600 O O . SER B 1 370 ? 29.344 5.867 -6.004 1 83.62 370 SER B O 1
ATOM 8602 N N . ALA B 1 371 ? 30.172 4.109 -4.793 1 86.75 371 ALA B N 1
ATOM 8603 C CA . ALA B 1 371 ? 29 4.055 -3.916 1 86.75 371 ALA B CA 1
ATOM 8604 C C . ALA B 1 371 ? 29.062 5.137 -2.84 1 86.75 371 ALA B C 1
ATOM 8606 O O . ALA B 1 371 ? 30.141 5.68 -2.566 1 86.75 371 ALA B O 1
ATOM 8607 N N . TRP B 1 372 ? 27.922 5.586 -2.354 1 89.5 372 TRP B N 1
ATOM 8608 C CA . TRP B 1 372 ? 27.859 6.488 -1.208 1 89.5 372 TRP B CA 1
ATOM 8609 C C . TRP B 1 372 ? 28.203 5.75 0.083 1 89.5 372 TRP B C 1
ATOM 8611 O O . TRP B 1 372 ? 27.531 4.785 0.451 1 89.5 372 TRP B O 1
ATOM 8621 N N . LEU B 1 373 ? 29.266 6.152 0.715 1 90.69 373 LEU B N 1
ATOM 8622 C CA . LEU B 1 373 ? 29.766 5.469 1.903 1 90.69 373 LEU B CA 1
ATOM 8623 C C . LEU B 1 373 ? 30.062 6.465 3.021 1 90.69 373 LEU B C 1
ATOM 8625 O O . LEU B 1 373 ? 30.234 7.66 2.766 1 90.69 373 LEU B O 1
ATOM 8629 N N . PRO B 1 374 ? 30.078 6.004 4.246 1 93.44 374 PRO B N 1
ATOM 8630 C CA . PRO B 1 374 ? 30.438 6.887 5.355 1 93.44 374 PRO B CA 1
ATOM 8631 C C . PRO B 1 374 ? 31.906 7.312 5.316 1 93.44 374 PRO B C 1
ATOM 8633 O O . PRO B 1 374 ? 32.781 6.52 4.949 1 93.44 374 PRO B O 1
ATOM 8636 N N . VAL B 1 375 ? 32.156 8.539 5.668 1 95.19 375 VAL B N 1
ATOM 8637 C CA . VAL B 1 375 ? 33.5 9.062 5.754 1 95.19 375 VAL B CA 1
ATOM 8638 C C . VAL B 1 375 ? 34.156 8.609 7.059 1 95.19 375 VAL B C 1
ATOM 8640 O O . VAL B 1 375 ? 33.531 8.664 8.117 1 95.19 375 VAL B O 1
ATOM 8643 N N . LEU B 1 376 ? 35.375 8.156 6.918 1 93.75 376 LEU B N 1
ATOM 8644 C CA . LEU B 1 376 ? 36.094 7.738 8.109 1 93.75 376 LEU B CA 1
ATOM 8645 C C . LEU B 1 376 ? 36.344 8.93 9.031 1 93.75 376 LEU B C 1
ATOM 8647 O O . LEU B 1 376 ? 36.625 10.031 8.562 1 93.75 376 LEU B O 1
ATOM 8651 N N . ARG B 1 377 ? 36.344 8.719 10.32 1 92.56 377 ARG B N 1
ATOM 8652 C CA . ARG B 1 377 ? 36.5 9.773 11.32 1 92.56 377 ARG B CA 1
ATOM 8653 C C . ARG B 1 377 ? 37.844 10.484 11.172 1 92.56 377 ARG B C 1
ATOM 8655 O O . ARG B 1 377 ? 37.938 11.695 11.398 1 92.56 377 ARG B O 1
ATOM 8662 N N . ALA B 1 378 ? 38.812 9.727 10.734 1 93.06 378 ALA B N 1
ATOM 8663 C CA . ALA B 1 378 ? 40.156 10.273 10.609 1 93.06 378 ALA B CA 1
ATOM 8664 C C . ALA B 1 378 ? 40.25 11.281 9.469 1 93.06 378 ALA B C 1
ATOM 8666 O O . ALA B 1 378 ? 41.094 12.156 9.469 1 93.06 378 ALA B O 1
ATOM 8667 N N . ARG B 1 379 ? 39.312 11.242 8.617 1 94.69 379 ARG B N 1
ATOM 8668 C CA . ARG B 1 379 ? 39.375 12.102 7.445 1 94.69 379 ARG B CA 1
ATOM 8669 C C . ARG B 1 379 ? 38.531 13.367 7.664 1 94.69 379 ARG B C 1
ATOM 8671 O O . ARG B 1 379 ? 38.562 14.281 6.836 1 94.69 379 ARG B O 1
ATOM 8678 N N . VAL B 1 380 ? 37.844 13.469 8.68 1 96.38 380 VAL B N 1
ATOM 8679 C CA . VAL B 1 380 ? 37.062 14.648 8.992 1 96.38 380 VAL B CA 1
ATOM 8680 C C . VAL B 1 380 ? 37.938 15.734 9.602 1 96.38 380 VAL B C 1
ATOM 8682 O O . VAL B 1 380 ? 38.594 15.5 10.609 1 96.38 380 VAL B O 1
ATOM 8685 N N . PRO B 1 381 ? 37.906 16.859 9.094 1 96.31 381 PRO B N 1
ATOM 8686 C CA . PRO B 1 381 ? 38.75 17.938 9.602 1 96.31 381 PRO B CA 1
ATOM 8687 C C . PRO B 1 381 ? 38.281 18.5 10.93 1 96.31 381 PRO B C 1
ATOM 8689 O O . PRO B 1 381 ? 37.156 18.234 11.344 1 96.31 381 PRO B O 1
ATOM 8692 N N . VAL B 1 382 ? 39.188 19.266 11.609 1 93.5 382 VAL B N 1
ATOM 8693 C CA . VAL B 1 382 ? 38.906 19.984 12.844 1 93.5 382 VAL B CA 1
ATOM 8694 C C . VAL B 1 382 ? 39.031 21.5 12.594 1 93.5 382 VAL B C 1
ATOM 8696 O O . VAL B 1 382 ? 40 21.953 11.992 1 93.5 382 VAL B O 1
ATOM 8699 N N . PRO B 1 383 ? 38.25 22.297 13.125 1 94.06 383 PRO B N 1
ATOM 8700 C CA . PRO B 1 383 ? 37.031 21.922 13.867 1 94.06 383 PRO B CA 1
ATOM 8701 C C . PRO B 1 383 ? 36.031 21.188 13.008 1 94.06 383 PRO B C 1
ATOM 8703 O O . PRO B 1 383 ? 36.031 21.344 11.781 1 94.06 383 PRO B O 1
ATOM 8706 N N . ARG B 1 384 ? 35.219 20.391 13.641 1 95.38 384 ARG B N 1
ATOM 8707 C CA . ARG B 1 384 ? 34.25 19.562 12.914 1 95.38 384 ARG B CA 1
ATOM 8708 C C . ARG B 1 384 ? 33.312 20.422 12.086 1 95.38 384 ARG B C 1
ATOM 8710 O O . ARG B 1 384 ? 32.688 21.344 12.609 1 95.38 384 ARG B O 1
ATOM 8717 N N . PRO B 1 385 ? 33.188 20.141 10.867 1 95.12 385 PRO B N 1
ATOM 8718 C CA . PRO B 1 385 ? 32.25 20.906 10.039 1 95.12 385 PRO B CA 1
ATOM 8719 C C . PRO B 1 385 ? 30.797 20.828 10.555 1 95.12 385 PRO B C 1
ATOM 8721 O O . PRO B 1 385 ? 30.359 19.781 11.008 1 95.12 385 PRO B O 1
ATOM 8724 N N . GLY B 1 386 ? 30.047 22.016 10.484 1 94.62 386 GLY B N 1
ATOM 8725 C CA . GLY B 1 386 ? 28.656 22.062 10.906 1 94.62 386 GLY B CA 1
ATOM 8726 C C . GLY B 1 386 ? 28.484 22.578 12.32 1 94.62 386 GLY B C 1
ATOM 8727 O O . GLY B 1 386 ? 27.375 22.922 12.734 1 94.62 386 GLY B O 1
ATOM 8728 N N . THR B 1 387 ? 29.531 22.656 13.055 1 93.81 387 THR B N 1
ATOM 8729 C CA . THR B 1 387 ? 29.484 23.203 14.406 1 93.81 387 THR B CA 1
ATOM 8730 C C . THR B 1 387 ? 29.484 24.719 14.383 1 93.81 387 THR B C 1
ATOM 8732 O O . THR B 1 387 ? 30.156 25.328 13.555 1 93.81 387 THR B O 1
ATOM 8735 N N . CYS B 1 388 ? 28.672 25.266 15.289 1 95.25 388 CYS B N 1
ATOM 8736 C CA . CYS B 1 388 ? 28.609 26.719 15.352 1 95.25 388 CYS B CA 1
ATOM 8737 C C . CYS B 1 388 ? 29.844 27.297 16.031 1 95.25 388 CYS B C 1
ATOM 8739 O O . CYS B 1 388 ? 30.188 26.906 17.141 1 95.25 388 CYS B O 1
ATOM 8741 N N . VAL B 1 389 ? 30.484 28.125 15.305 1 93.06 389 VAL B N 1
ATOM 8742 C CA . VAL B 1 389 ? 31.656 28.812 15.82 1 93.06 389 VAL B CA 1
ATOM 8743 C C . VAL B 1 389 ? 31.422 30.328 15.836 1 93.06 389 VAL B C 1
ATOM 8745 O O . VAL B 1 389 ? 30.516 30.812 15.156 1 93.06 389 VAL B O 1
ATOM 8748 N N . ASN B 1 390 ? 32.156 31.016 16.562 1 87.62 390 ASN B N 1
ATOM 8749 C CA . ASN B 1 390 ? 31.969 32.438 16.719 1 87.62 390 ASN B CA 1
ATOM 8750 C C . ASN B 1 390 ? 32.312 33.188 15.422 1 87.62 390 ASN B C 1
ATOM 8752 O O . ASN B 1 390 ? 31.641 34.156 15.078 1 87.62 390 ASN B O 1
ATOM 8756 N N . LYS B 1 391 ? 33.406 32.781 14.781 1 92.19 391 LYS B N 1
ATOM 8757 C CA . LYS B 1 391 ? 33.812 33.438 13.531 1 92.19 391 LYS B CA 1
ATOM 8758 C C . LYS B 1 391 ? 34.031 32.406 12.438 1 92.19 391 LYS B C 1
ATOM 8760 O O . LYS B 1 391 ? 35.125 31.859 12.305 1 92.19 391 LYS B O 1
ATOM 8765 N N . THR B 1 392 ? 33.062 32.375 11.539 1 94.75 392 THR B N 1
ATOM 8766 C CA . THR B 1 392 ? 33.125 31.359 10.484 1 94.75 392 THR B CA 1
ATOM 8767 C C . THR B 1 392 ? 34.156 31.766 9.438 1 94.75 392 THR B C 1
ATOM 8769 O O . THR B 1 392 ? 34.719 30.922 8.727 1 94.75 392 THR B O 1
ATOM 8772 N N . GLU B 1 393 ? 34.5 33.062 9.352 1 93.06 393 GLU B N 1
ATOM 8773 C CA . GLU B 1 393 ? 35.469 33.562 8.383 1 93.06 393 GLU B CA 1
ATOM 8774 C C . GLU B 1 393 ? 36.875 33.062 8.727 1 93.06 393 GLU B C 1
ATOM 8776 O O . GLU B 1 393 ? 37.75 33.062 7.863 1 93.06 393 GLU B O 1
ATOM 8781 N N . ALA B 1 394 ? 37.031 32.656 9.938 1 92.94 394 ALA B N 1
ATOM 8782 C CA . ALA B 1 394 ? 38.344 32.219 10.406 1 92.94 394 ALA B CA 1
ATOM 8783 C C . ALA B 1 394 ? 38.5 30.719 10.211 1 92.94 394 ALA B C 1
ATOM 8785 O O . ALA B 1 394 ? 39.562 30.156 10.477 1 92.94 394 ALA B O 1
ATOM 8786 N N . LEU B 1 395 ? 37.531 30.031 9.703 1 95.12 395 LEU B N 1
ATOM 8787 C CA . LEU B 1 395 ? 37.625 28.594 9.477 1 95.12 395 LEU B CA 1
ATOM 8788 C C . LEU B 1 395 ? 38.688 28.281 8.414 1 95.12 395 LEU B C 1
ATOM 8790 O O . LEU B 1 395 ? 38.781 28.984 7.41 1 95.12 395 LEU B O 1
ATOM 8794 N N . PRO B 1 396 ? 39.469 27.266 8.648 1 94.88 396 PRO B N 1
ATOM 8795 C CA . PRO B 1 396 ? 40.5 26.891 7.672 1 94.88 396 PRO B CA 1
ATOM 8796 C C . PRO B 1 396 ? 39.906 26.406 6.352 1 94.88 396 PRO B C 1
ATOM 8798 O O . PRO B 1 396 ? 38.781 25.922 6.316 1 94.88 396 PRO B O 1
ATOM 8801 N N . ASP B 1 397 ? 40.688 26.438 5.289 1 94.5 397 ASP B N 1
ATOM 8802 C CA . ASP B 1 397 ? 40.25 26.078 3.939 1 94.5 397 ASP B CA 1
ATOM 8803 C C . ASP B 1 397 ? 39.875 24.609 3.852 1 94.5 397 ASP B C 1
ATOM 8805 O O . ASP B 1 397 ? 38.969 24.234 3.086 1 94.5 397 ASP B O 1
ATOM 8809 N N . ASN B 1 398 ? 40.594 23.797 4.543 1 94.75 398 ASN B N 1
ATOM 8810 C CA . ASN B 1 398 ? 40.312 22.375 4.484 1 94.75 398 ASN B CA 1
ATOM 8811 C C . ASN B 1 398 ? 38.906 22.078 5.023 1 94.75 398 ASN B C 1
ATOM 8813 O O . ASN B 1 398 ? 38.188 21.219 4.492 1 94.75 398 ASN B O 1
ATOM 8817 N N . VAL B 1 399 ? 38.562 22.797 6.027 1 95.69 399 VAL B N 1
ATOM 8818 C CA . VAL B 1 399 ? 37.219 22.625 6.59 1 95.69 399 VAL B CA 1
ATOM 8819 C C . VAL B 1 399 ? 36.156 23.141 5.598 1 95.69 399 VAL B C 1
ATOM 8821 O O . VAL B 1 399 ? 35.156 22.484 5.375 1 95.69 399 VAL B O 1
ATOM 8824 N N . LEU B 1 400 ? 36.438 24.234 4.965 1 96 400 LEU B N 1
ATOM 8825 C CA . LEU B 1 400 ? 35.5 24.844 4.012 1 96 400 LEU B CA 1
ATOM 8826 C C . LEU B 1 400 ? 35.312 23.953 2.789 1 96 400 LEU B C 1
ATOM 8828 O O . LEU B 1 400 ? 34.188 23.781 2.303 1 96 400 LEU B O 1
ATOM 8832 N N . ASN B 1 401 ? 36.375 23.391 2.297 1 94.88 401 ASN B N 1
ATOM 8833 C CA . ASN B 1 401 ? 36.281 22.484 1.146 1 94.88 401 ASN B CA 1
ATOM 8834 C C . ASN B 1 401 ? 35.562 21.188 1.489 1 94.88 401 ASN B C 1
ATOM 8836 O O . ASN B 1 401 ? 34.844 20.641 0.656 1 94.88 401 ASN B O 1
ATOM 8840 N N . PHE B 1 402 ? 35.781 20.75 2.652 1 95.62 402 PHE B N 1
ATOM 8841 C CA . PHE B 1 402 ? 35.094 19.531 3.094 1 95.62 402 PHE B CA 1
ATOM 8842 C C . PHE B 1 402 ? 33.594 19.75 3.127 1 95.62 402 PHE B C 1
ATOM 8844 O O . PHE B 1 402 ? 32.812 18.922 2.617 1 95.62 402 PHE B O 1
ATOM 8851 N N . ILE B 1 403 ? 33.156 20.797 3.688 1 93.5 403 ILE B N 1
ATOM 8852 C CA . ILE B 1 403 ? 31.719 21.078 3.832 1 93.5 403 ILE B CA 1
ATOM 8853 C C . ILE B 1 403 ? 31.078 21.266 2.455 1 93.5 403 ILE B C 1
ATOM 8855 O O . ILE B 1 403 ? 29.938 20.875 2.238 1 93.5 403 ILE B O 1
ATOM 8859 N N . ARG B 1 404 ? 31.781 21.844 1.597 1 94.31 404 ARG B N 1
ATOM 8860 C CA . ARG B 1 404 ? 31.281 22.078 0.246 1 94.31 404 ARG B CA 1
ATOM 8861 C C . ARG B 1 404 ? 30.891 20.781 -0.43 1 94.31 404 ARG B C 1
ATOM 8863 O O . ARG B 1 404 ? 29.875 20.719 -1.137 1 94.31 404 ARG B O 1
ATOM 8870 N N . SER B 1 405 ? 31.578 19.719 -0.088 1 93.81 405 SER B N 1
ATOM 8871 C CA . SER B 1 405 ? 31.359 18.469 -0.801 1 93.81 405 SER B CA 1
ATOM 8872 C C . SER B 1 405 ? 30.641 17.438 0.079 1 93.81 405 SER B C 1
ATOM 8874 O O . SER B 1 405 ? 30.141 16.438 -0.416 1 93.81 405 SER B O 1
ATOM 8876 N N . HIS B 1 406 ? 30.562 17.75 1.41 1 95.69 406 HIS B N 1
ATOM 8877 C CA . HIS B 1 406 ? 30.016 16.734 2.318 1 95.69 406 HIS B CA 1
ATOM 8878 C C . HIS B 1 406 ? 28.906 17.328 3.186 1 95.69 406 HIS B C 1
ATOM 8880 O O . HIS B 1 406 ? 28.953 17.219 4.414 1 95.69 406 HIS B O 1
ATOM 8886 N N . PRO B 1 407 ? 27.828 17.766 2.578 1 96.5 407 PRO B N 1
ATOM 8887 C CA . PRO B 1 407 ? 26.75 18.312 3.406 1 96.5 407 PRO B CA 1
ATOM 8888 C C . PRO B 1 407 ? 25.844 17.219 3.967 1 96.5 407 PRO B C 1
ATOM 8890 O O . PRO B 1 407 ? 25.062 17.484 4.895 1 96.5 407 PRO B O 1
ATOM 8893 N N . LEU B 1 408 ? 25.891 15.984 3.486 1 97.5 408 LEU B N 1
ATOM 8894 C CA . LEU B 1 408 ? 24.953 14.906 3.797 1 97.5 408 LEU B CA 1
ATOM 8895 C C . LEU B 1 408 ? 25.5 14.008 4.895 1 97.5 408 LEU B C 1
ATOM 8897 O O . LEU B 1 408 ? 26.656 13.562 4.82 1 97.5 408 LEU B O 1
ATOM 8901 N N . MET B 1 409 ? 24.641 13.781 5.922 1 98.06 409 MET B N 1
ATOM 8902 C CA . MET B 1 409 ? 24.984 12.844 6.984 1 98.06 409 MET B CA 1
ATOM 8903 C C . MET B 1 409 ? 24.703 11.406 6.559 1 98.06 409 MET B C 1
ATOM 8905 O O . MET B 1 409 ? 23.797 11.164 5.762 1 98.06 409 MET B O 1
ATOM 8909 N N . ASP B 1 410 ? 25.422 10.516 7.133 1 96 410 ASP B N 1
ATOM 8910 C CA . ASP B 1 410 ? 25.266 9.109 6.773 1 96 410 ASP B CA 1
ATOM 8911 C C . ASP B 1 410 ? 24.062 8.492 7.484 1 96 410 ASP B C 1
ATOM 8913 O O . ASP B 1 410 ? 23.266 7.777 6.863 1 96 410 ASP B O 1
ATOM 8917 N N . SER B 1 411 ? 23.938 8.75 8.719 1 95.5 411 SER B N 1
ATOM 8918 C CA . SER B 1 411 ? 22.859 8.164 9.508 1 95.5 411 SER B CA 1
ATOM 8919 C C . SER B 1 411 ? 21.547 8.922 9.312 1 95.5 411 SER B C 1
ATOM 8921 O O . SER B 1 411 ? 21.547 10.156 9.227 1 95.5 411 SER B O 1
ATOM 8923 N N . ALA B 1 412 ? 20.484 8.156 9.281 1 96.31 412 ALA B N 1
ATOM 8924 C CA . ALA B 1 412 ? 19.156 8.766 9.242 1 96.31 412 ALA B CA 1
ATOM 8925 C C . ALA B 1 412 ? 18.641 9.055 10.648 1 96.31 412 ALA B C 1
ATOM 8927 O O . ALA B 1 412 ? 19 8.352 11.602 1 96.31 412 ALA B O 1
ATOM 8928 N N . VAL B 1 413 ? 17.875 10.102 10.719 1 98.31 413 VAL B N 1
ATOM 8929 C CA . VAL B 1 413 ? 17.25 10.422 12 1 98.31 413 VAL B CA 1
ATOM 8930 C C . VAL B 1 413 ? 16.203 9.375 12.344 1 98.31 413 VAL B C 1
ATOM 8932 O O . VAL B 1 413 ? 15.273 9.148 11.562 1 98.31 413 VAL B O 1
ATOM 8935 N N . ARG B 1 414 ? 16.344 8.805 13.445 1 95.56 414 ARG B N 1
ATOM 8936 C CA . ARG B 1 414 ? 15.383 7.797 13.898 1 95.56 414 ARG B CA 1
ATOM 8937 C C . ARG B 1 414 ? 14.133 8.453 14.469 1 95.56 414 ARG B C 1
ATOM 8939 O O . ARG B 1 414 ? 14.211 9.5 15.109 1 95.56 414 ARG B O 1
ATOM 8946 N N . HIS B 1 415 ? 13.031 7.852 14.164 1 94.44 415 HIS B N 1
ATOM 8947 C CA . HIS B 1 415 ? 11.812 8.336 14.797 1 94.44 415 HIS B CA 1
ATOM 8948 C C . HIS B 1 415 ? 11.625 7.711 16.172 1 94.44 415 HIS B C 1
ATOM 8950 O O . HIS B 1 415 ? 12.18 6.648 16.469 1 94.44 415 HIS B O 1
ATOM 8956 N N . ASP B 1 416 ? 10.852 8.367 16.891 1 92.88 416 ASP B N 1
ATOM 8957 C CA . ASP B 1 416 ? 10.641 7.988 18.281 1 92.88 416 ASP B CA 1
ATOM 8958 C C . ASP B 1 416 ? 9.922 6.645 18.391 1 92.88 416 ASP B C 1
ATOM 8960 O O . ASP B 1 416 ? 8.922 6.418 17.703 1 92.88 416 ASP B O 1
ATOM 8964 N N . GLY B 1 417 ? 10.461 5.727 19.188 1 89.69 417 GLY B N 1
ATOM 8965 C CA . GLY B 1 417 ? 9.859 4.422 19.422 1 89.69 417 GLY B CA 1
ATOM 8966 C C . GLY B 1 417 ? 10.102 3.447 18.281 1 89.69 417 GLY B C 1
ATOM 8967 O O . GLY B 1 417 ? 9.641 2.305 18.328 1 89.69 417 GLY B O 1
ATOM 8968 N N . ASP B 1 418 ? 10.695 3.854 17.203 1 90.38 418 ASP B N 1
ATOM 8969 C CA . ASP B 1 418 ? 11.039 3.045 16.047 1 90.38 418 ASP B CA 1
ATOM 8970 C C . ASP B 1 418 ? 9.781 2.525 15.344 1 90.38 418 ASP B C 1
ATOM 8972 O O . ASP B 1 418 ? 9.805 1.464 14.719 1 90.38 418 ASP B O 1
ATOM 8976 N N . ALA B 1 419 ? 8.742 3.137 15.633 1 91.75 419 ALA B N 1
ATOM 8977 C CA . ALA B 1 419 ? 7.473 2.891 14.945 1 91.75 419 ALA B CA 1
ATOM 8978 C C . ALA B 1 419 ? 6.688 4.184 14.773 1 91.75 419 ALA B C 1
ATOM 8980 O O . ALA B 1 419 ? 6.805 5.105 15.586 1 91.75 419 ALA B O 1
ATOM 8981 N N . PRO B 1 420 ? 5.953 4.262 13.703 1 94.69 420 PRO B N 1
ATOM 8982 C CA . PRO B 1 420 ? 5.129 5.465 13.547 1 94.69 420 PRO B CA 1
ATOM 8983 C C . PRO B 1 420 ? 4.074 5.598 14.641 1 94.69 420 PRO B C 1
ATOM 8985 O O . PRO B 1 420 ? 3.602 4.594 15.18 1 94.69 420 PRO B O 1
ATOM 8988 N N . ALA B 1 421 ? 3.73 6.77 14.93 1 95.56 421 ALA B N 1
ATOM 8989 C CA . ALA B 1 421 ? 2.652 7.008 15.883 1 95.56 421 ALA B CA 1
ATOM 8990 C C . ALA B 1 421 ? 1.303 6.598 15.305 1 95.56 421 ALA B C 1
ATOM 8992 O O . ALA B 1 421 ? 0.407 6.176 16.047 1 95.56 421 ALA B O 1
ATOM 8993 N N . PHE B 1 422 ? 1.226 6.77 14.172 1 94.62 422 PHE B N 1
ATOM 8994 C CA . PHE B 1 422 ? 0.009 6.434 13.445 1 94.62 422 PHE B CA 1
ATOM 8995 C C . PHE B 1 422 ? 0.317 6.156 11.977 1 94.62 422 PHE B C 1
ATOM 8997 O O . PHE B 1 422 ? 1.184 6.805 11.383 1 94.62 422 PHE 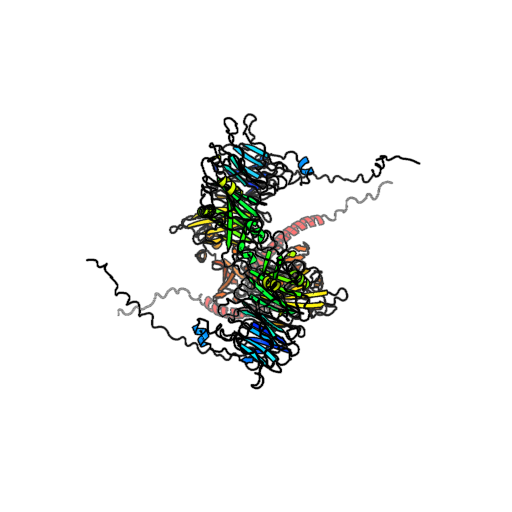B O 1
ATOM 9004 N N . TYR B 1 423 ? -0.369 5.223 11.383 1 93.88 423 TYR B N 1
ATOM 9005 C CA . TYR B 1 423 ? -0.314 5.012 9.945 1 93.88 423 TYR B CA 1
ATOM 9006 C C . TYR B 1 423 ? -1.608 4.391 9.438 1 93.88 423 TYR B C 1
ATOM 9008 O O . TYR B 1 423 ? -2.318 3.717 10.188 1 93.88 423 TYR B O 1
ATOM 9016 N N . LYS B 1 424 ? -1.954 4.703 8.242 1 91.88 424 LYS B N 1
ATOM 9017 C CA . LYS B 1 424 ? -3.174 4.191 7.629 1 91.88 424 LYS B CA 1
ATOM 9018 C C . LYS B 1 424 ? -3.031 4.113 6.109 1 91.88 424 LYS B C 1
ATOM 9020 O O . LYS B 1 424 ? -2.43 4.992 5.492 1 91.88 424 LYS B O 1
ATOM 9025 N N . ARG B 1 425 ? -3.627 3.088 5.578 1 86.19 425 ARG B N 1
ATOM 9026 C CA . ARG B 1 425 ? -3.66 2.918 4.129 1 86.19 425 ARG B CA 1
ATOM 9027 C C . ARG B 1 425 ? -4.766 3.764 3.506 1 86.19 425 ARG B C 1
ATOM 9029 O O . ARG B 1 425 ? -5.754 4.09 4.168 1 86.19 425 ARG B O 1
ATOM 9036 N N . ASP B 1 426 ? -4.617 4.133 2.285 1 86.38 426 ASP B N 1
ATOM 9037 C CA . ASP B 1 426 ? -5.582 4.875 1.48 1 86.38 426 ASP B CA 1
ATOM 9038 C C . ASP B 1 426 ? -5.918 6.219 2.127 1 86.38 426 ASP B C 1
ATOM 9040 O O . ASP B 1 426 ? -7.078 6.633 2.143 1 86.38 426 ASP B O 1
ATOM 9044 N N . LEU B 1 427 ? -5.008 6.688 2.777 1 91.88 427 LEU B N 1
ATOM 9045 C CA . LEU B 1 427 ? -5.129 7.988 3.42 1 91.88 427 LEU B CA 1
ATOM 9046 C C . LEU B 1 427 ? -3.971 8.898 3.023 1 91.88 427 LEU B C 1
ATOM 9048 O O . LEU B 1 427 ? -2.816 8.469 2.992 1 91.88 427 LEU B O 1
ATOM 9052 N N . VAL B 1 428 ? -4.336 10.094 2.635 1 94.75 428 VAL B N 1
ATOM 9053 C CA . VAL B 1 428 ? -3.309 11.07 2.297 1 94.75 428 VAL B CA 1
ATOM 9054 C C . VAL B 1 428 ? -3.383 12.258 3.264 1 94.75 428 VAL B C 1
ATOM 9056 O O . VAL B 1 428 ? -4.293 13.078 3.176 1 94.75 428 VAL B O 1
ATOM 9059 N N . LEU B 1 429 ? -2.416 12.32 4.105 1 97.31 429 LEU B N 1
ATOM 9060 C CA . LEU B 1 429 ? -2.334 13.438 5.043 1 97.31 429 LEU B CA 1
ATOM 9061 C C . LEU B 1 429 ? -1.617 14.625 4.414 1 97.31 429 LEU B C 1
ATOM 9063 O O . LEU B 1 429 ? -0.614 14.453 3.717 1 97.31 429 LEU B O 1
ATOM 9067 N N . THR B 1 430 ? -2.129 15.805 4.707 1 97.06 430 THR B N 1
ATOM 9068 C CA . THR B 1 430 ? -1.558 17 4.098 1 97.06 430 THR B CA 1
ATOM 9069 C C . THR B 1 430 ? -0.978 17.922 5.164 1 97.06 430 THR B C 1
ATOM 9071 O O . THR B 1 430 ? 0.009 18.625 4.918 1 97.06 430 THR B O 1
ATOM 9074 N N . THR B 1 431 ? -1.614 17.984 6.27 1 97.94 431 THR B N 1
ATOM 9075 C CA . THR B 1 431 ? -1.233 18.938 7.309 1 97.94 431 THR B CA 1
ATOM 9076 C C . THR B 1 431 ? -1.335 18.297 8.688 1 97.94 431 THR B C 1
ATOM 9078 O O . THR B 1 431 ? -2.062 17.312 8.875 1 97.94 431 THR B O 1
ATOM 9081 N N . LEU B 1 432 ? -0.607 18.875 9.617 1 98.5 432 LEU B N 1
ATOM 9082 C CA . LEU B 1 432 ? -0.562 18.297 10.953 1 98.5 432 LEU B CA 1
ATOM 9083 C C . LEU B 1 432 ? -0.342 19.375 12.016 1 98.5 432 LEU B C 1
ATOM 9085 O O . LEU B 1 432 ? 0.465 20.281 11.82 1 98.5 432 LEU B O 1
ATOM 9089 N N . VAL B 1 433 ? -1.098 19.344 13.023 1 98.25 433 VAL B N 1
ATOM 9090 C CA . VAL B 1 433 ? -0.841 20.094 14.25 1 98.25 433 VAL B CA 1
ATOM 9091 C C . VAL B 1 433 ? -1.03 19.203 15.461 1 98.25 433 VAL B C 1
ATOM 9093 O O . VAL B 1 433 ? -1.74 18.188 15.391 1 98.25 433 VAL B O 1
ATOM 9096 N N . VAL B 1 434 ? -0.39 19.5 16.562 1 97.94 434 VAL B N 1
ATOM 9097 C CA . VAL B 1 434 ? -0.379 18.594 17.719 1 97.94 434 VAL B CA 1
ATOM 9098 C C . VAL B 1 434 ? -0.683 19.391 18.984 1 97.94 434 VAL B C 1
ATOM 9100 O O . VAL B 1 434 ? -0.256 20.531 19.141 1 97.94 434 VAL B O 1
ATOM 9103 N N . ASP B 1 435 ? -1.411 18.766 19.844 1 96.5 435 ASP B N 1
ATOM 9104 C CA . ASP B 1 435 ? -1.735 19.312 21.156 1 96.5 435 ASP B CA 1
ATOM 9105 C C . ASP B 1 435 ? -1.402 18.312 22.266 1 96.5 435 ASP B C 1
ATOM 9107 O O . ASP B 1 435 ? -1.146 17.141 21.984 1 96.5 435 ASP B O 1
ATOM 9111 N N . LYS B 1 436 ? -1.233 18.859 23.469 1 94.69 436 LYS B N 1
ATOM 9112 C CA . LYS B 1 436 ? -1.082 18.031 24.672 1 94.69 436 LYS B CA 1
ATOM 9113 C C . LYS B 1 436 ? -2.223 18.266 25.656 1 94.69 436 LYS B C 1
ATOM 9115 O O . LYS B 1 436 ? -2.516 19.406 26 1 94.69 436 LYS B O 1
ATOM 9120 N N . GLN B 1 437 ? -2.885 17.188 26 1 93.81 437 GLN B N 1
ATOM 9121 C CA . GLN B 1 437 ? -4.016 17.297 26.922 1 93.81 437 GLN B CA 1
ATOM 9122 C C . GLN B 1 437 ? -3.75 16.531 28.203 1 93.81 437 GLN B C 1
ATOM 9124 O O . GLN B 1 437 ? -3.645 15.297 28.203 1 93.81 437 GLN B O 1
ATOM 9129 N N . PHE B 1 438 ? -3.682 17.281 29.266 1 92.88 438 PHE B N 1
ATOM 9130 C CA . PHE B 1 438 ? -3.512 16.703 30.594 1 92.88 438 PHE B CA 1
ATOM 9131 C C . PHE B 1 438 ? -4.863 16.375 31.219 1 92.88 438 PHE B C 1
ATOM 9133 O O . PHE B 1 438 ? -5.773 17.203 31.219 1 92.88 438 PHE B O 1
ATOM 9140 N N . VAL B 1 439 ? -5.055 15.18 31.656 1 92.19 439 VAL B N 1
ATOM 9141 C CA . VAL B 1 439 ? -6.293 14.734 32.281 1 92.19 439 VAL B CA 1
ATOM 9142 C C . VAL B 1 439 ? -6.008 14.242 33.719 1 92.19 439 VAL B C 1
ATOM 9144 O O . VAL B 1 439 ? -5.227 13.312 33.906 1 92.19 439 VAL B O 1
ATOM 9147 N N . ASP B 1 440 ? -6.691 14.859 34.625 1 90.19 440 ASP B N 1
ATOM 9148 C CA . ASP B 1 440 ? -6.613 14.453 36.031 1 90.19 440 ASP B CA 1
ATOM 9149 C C . ASP B 1 440 ? -7.578 13.312 36.344 1 90.19 440 ASP B C 1
ATOM 9151 O O . ASP B 1 440 ? -8.789 13.523 36.438 1 90.19 440 ASP B O 1
ATOM 9155 N N . MET B 1 441 ? -7.117 12.148 36.5 1 83.56 441 MET B N 1
ATOM 9156 C CA . MET B 1 441 ? -7.957 10.977 36.75 1 83.56 441 MET B CA 1
ATOM 9157 C C . MET B 1 441 ? -8.102 10.688 38.219 1 83.56 441 MET B C 1
ATOM 9159 O O . MET B 1 441 ? -8.516 9.594 38.625 1 83.56 441 MET B O 1
ATOM 9163 N N . LEU B 1 442 ? -7.867 11.688 39.094 1 77.25 442 LEU B N 1
ATOM 9164 C CA . LEU B 1 442 ? -7.926 11.547 40.562 1 77.25 442 LEU B CA 1
ATOM 9165 C C . LEU B 1 442 ? -7.039 10.398 41.031 1 77.25 442 LEU B C 1
ATOM 9167 O O . LEU B 1 442 ? -7.289 9.812 42.062 1 77.25 442 LEU B O 1
ATOM 9171 N N . GLY B 1 443 ? -6.066 9.961 40.312 1 73.56 443 GLY B N 1
ATOM 9172 C CA . GLY B 1 443 ? -5.039 8.961 40.562 1 73.56 443 GLY B CA 1
ATOM 9173 C C . GLY B 1 443 ? -3.852 9.078 39.625 1 73.56 443 GLY B C 1
ATOM 9174 O O . GLY B 1 443 ? -3.027 9.984 39.781 1 73.56 443 GLY B O 1
ATOM 9175 N N . ASP B 1 444 ? -3.918 8.258 38.656 1 79.25 444 ASP B N 1
ATOM 9176 C CA . ASP B 1 444 ? -2.824 8.266 37.688 1 79.25 444 ASP B CA 1
ATOM 9177 C C . ASP B 1 444 ? -3.111 9.234 36.531 1 79.25 444 ASP B C 1
ATOM 9179 O O . ASP B 1 444 ? -3.84 8.891 35.594 1 79.25 444 ASP B O 1
ATOM 9183 N N . ASP B 1 445 ? -2.527 10.414 36.719 1 86.12 445 ASP B N 1
ATOM 9184 C CA . ASP B 1 445 ? -2.693 11.422 35.656 1 86.12 445 ASP B CA 1
ATOM 9185 C C . ASP B 1 445 ? -2.111 10.945 34.344 1 86.12 445 ASP B C 1
ATOM 9187 O O . ASP B 1 445 ? -1.15 10.172 34.312 1 86.12 445 ASP B O 1
ATOM 9191 N N . ILE B 1 446 ? -2.857 11.289 33.344 1 90 446 ILE B N 1
ATOM 9192 C CA . ILE B 1 446 ? -2.418 10.891 32 1 90 446 ILE B CA 1
ATOM 9193 C C . ILE B 1 446 ? -2.33 12.125 31.109 1 90 446 ILE B C 1
ATOM 9195 O O . ILE B 1 446 ? -3.186 13.008 31.172 1 90 446 ILE B O 1
ATOM 9199 N N . THR B 1 447 ? -1.253 12.242 30.422 1 93.31 447 THR B N 1
ATOM 9200 C CA . THR B 1 447 ? -1.127 13.258 29.375 1 93.31 447 THR B CA 1
ATOM 9201 C C . THR B 1 447 ? -1.205 12.633 27.984 1 93.31 447 THR B C 1
ATOM 9203 O O . THR B 1 447 ? -0.418 11.742 27.656 1 93.31 447 THR B O 1
ATOM 9206 N N . TYR B 1 448 ? -2.195 13.109 27.281 1 95.19 448 TYR B N 1
ATOM 9207 C CA . TYR B 1 448 ? -2.385 12.602 25.938 1 95.19 448 TYR B CA 1
ATOM 9208 C C . TYR B 1 448 ? -1.739 13.523 24.906 1 95.19 448 TYR B C 1
ATOM 9210 O O . TYR B 1 448 ? -1.764 14.75 25.062 1 95.19 448 TYR B O 1
ATOM 9218 N N . THR B 1 449 ? -1.106 12.945 23.922 1 96.25 449 THR B N 1
ATOM 9219 C CA . THR B 1 449 ? -0.75 13.68 22.719 1 96.25 449 THR B CA 1
ATOM 9220 C C . THR B 1 449 ? -1.852 13.562 21.672 1 96.25 449 THR B C 1
ATOM 9222 O O . THR B 1 449 ? -2.205 12.453 21.25 1 96.25 449 THR B O 1
ATOM 9225 N N . VAL B 1 450 ? -2.395 14.641 21.281 1 97.12 450 VAL B N 1
ATOM 9226 C CA . VAL B 1 450 ? -3.514 14.625 20.344 1 97.12 450 VAL B CA 1
ATOM 9227 C C . VAL B 1 450 ? -3.074 15.219 19 1 97.12 450 VAL B C 1
ATOM 9229 O O . VAL B 1 450 ? -2.701 16.391 18.922 1 97.12 450 VAL B O 1
ATOM 9232 N N . PHE B 1 451 ? -3.115 14.406 17.953 1 98.12 451 PHE B N 1
ATOM 9233 C CA . PHE B 1 451 ? -2.779 14.844 16.609 1 98.12 451 PHE B CA 1
ATOM 9234 C C . PHE B 1 451 ? -4.031 15.273 15.844 1 98.12 451 PHE B C 1
ATOM 9236 O O . PHE B 1 451 ? -5.023 14.547 15.82 1 98.12 451 PHE B O 1
ATOM 9243 N N . TYR B 1 452 ? -4.012 16.438 15.344 1 98.06 452 TYR B N 1
ATOM 9244 C CA . TYR B 1 452 ? -4.992 16.859 14.352 1 98.06 452 TYR B CA 1
ATOM 9245 C C . TYR B 1 452 ? -4.379 16.859 12.953 1 98.06 452 TYR B C 1
ATOM 9247 O O . TYR B 1 452 ? -3.516 17.688 12.656 1 98.06 452 TYR B O 1
ATOM 9255 N N . ALA B 1 453 ? -4.836 15.93 12.133 1 98.44 453 ALA B N 1
ATOM 9256 C CA . ALA B 1 453 ? -4.238 15.75 10.812 1 98.44 453 ALA B CA 1
ATOM 9257 C C . ALA B 1 453 ? -5.262 16 9.703 1 98.44 453 ALA B C 1
ATOM 9259 O O . ALA B 1 453 ? -6.309 15.359 9.656 1 98.44 453 ALA B O 1
ATOM 9260 N N . GLY B 1 454 ? -4.938 16.984 8.875 1 98.25 454 GLY B N 1
ATOM 9261 C CA . GLY B 1 454 ? -5.781 17.234 7.719 1 98.25 454 GLY B CA 1
ATOM 9262 C C . GLY B 1 454 ? -5.492 16.328 6.551 1 98.25 454 GLY B C 1
ATOM 9263 O O . GLY B 1 454 ? -4.359 15.867 6.375 1 98.25 454 GLY B O 1
ATOM 9264 N N . THR B 1 455 ? -6.551 16.062 5.723 1 97.5 455 THR B N 1
ATOM 9265 C CA . THR B 1 455 ? -6.414 15.164 4.582 1 97.5 455 THR B CA 1
ATOM 9266 C C . THR B 1 455 ? -6.707 15.898 3.277 1 97.5 455 THR B C 1
ATOM 9268 O O . THR B 1 455 ? -7.16 17.047 3.295 1 97.5 455 THR B O 1
ATOM 9271 N N . ASN B 1 456 ? -6.453 15.219 2.154 1 95.69 456 ASN B N 1
ATOM 9272 C CA . ASN B 1 456 ? -6.73 15.789 0.839 1 95.69 456 ASN B CA 1
ATOM 9273 C C . ASN B 1 456 ? -8.211 15.664 0.481 1 95.69 456 ASN B C 1
ATOM 9275 O O . ASN B 1 456 ? -8.672 16.281 -0.478 1 95.69 456 ASN B O 1
ATOM 9279 N N . ALA B 1 457 ? -8.938 14.977 1.307 1 94.88 457 ALA B N 1
ATOM 9280 C CA . ALA B 1 457 ? -10.367 14.797 1.057 1 94.88 457 ALA B CA 1
ATOM 9281 C C . ALA B 1 457 ? -11.195 15.766 1.903 1 94.88 457 ALA B C 1
ATOM 9283 O O . ALA B 1 457 ? -12.422 15.742 1.854 1 94.88 457 ALA B O 1
ATOM 9284 N N . GLY B 1 458 ? -10.555 16.5 2.725 1 96.44 458 GLY B N 1
ATOM 9285 C CA . GLY B 1 458 ? -11.25 17.516 3.508 1 96.44 458 GLY B CA 1
ATOM 9286 C C . GLY B 1 458 ? -11.617 17.047 4.902 1 96.44 458 GLY B C 1
ATOM 9287 O O . GLY B 1 458 ? -12.438 17.656 5.578 1 96.44 458 GLY B O 1
ATOM 9288 N N . GLU B 1 459 ? -11.016 15.961 5.289 1 96.69 459 GLU B N 1
ATOM 9289 C CA . GLU B 1 459 ? -11.242 15.43 6.629 1 96.69 459 GLU B CA 1
ATOM 9290 C C . GLU B 1 459 ? -10.109 15.812 7.578 1 96.69 459 GLU B C 1
ATOM 9292 O O . GLU B 1 459 ? -8.977 16.016 7.145 1 96.69 459 GLU B O 1
ATOM 9297 N N . VAL B 1 460 ? -10.5 15.914 8.805 1 97 460 VAL B N 1
ATOM 9298 C CA . VAL B 1 460 ? -9.5 16.094 9.852 1 97 460 VAL B CA 1
ATOM 9299 C C . VAL B 1 460 ? -9.547 14.922 10.828 1 97 460 VAL B C 1
ATOM 9301 O O . VAL B 1 460 ? -10.562 14.703 11.492 1 97 460 VAL B O 1
ATOM 9304 N N . TYR B 1 461 ? -8.492 14.234 10.875 1 97.19 461 TYR B N 1
ATOM 9305 C CA . TYR B 1 461 ? -8.383 13.117 11.797 1 97.19 461 TYR B CA 1
ATOM 9306 C C . TYR B 1 461 ? -7.918 13.586 13.172 1 97.19 461 TYR B C 1
ATOM 9308 O O . TYR B 1 461 ? -6.961 14.352 13.281 1 97.19 461 TYR B O 1
ATOM 9316 N N . LYS B 1 462 ? -8.648 13.18 14.125 1 96.5 462 LYS B N 1
ATOM 9317 C CA . LYS B 1 462 ? -8.227 13.336 15.516 1 96.5 462 LYS B CA 1
ATOM 9318 C C . LYS B 1 462 ? -7.648 12.039 16.062 1 96.5 462 LYS B C 1
ATOM 9320 O O . LYS B 1 462 ? -8.383 11.07 16.297 1 96.5 462 LYS B O 1
ATOM 9325 N N . ILE B 1 463 ? -6.375 12.062 16.328 1 97.38 463 ILE B N 1
ATOM 9326 C CA . ILE B 1 463 ? -5.676 10.852 16.75 1 97.38 463 ILE B CA 1
ATOM 9327 C C . ILE B 1 463 ? -5.09 11.055 18.141 1 97.38 463 ILE B C 1
ATOM 9329 O O . ILE B 1 463 ? -4.41 12.055 18.406 1 97.38 463 ILE B O 1
ATOM 9333 N N . VAL B 1 464 ? -5.34 10.109 18.984 1 96.81 464 VAL B N 1
ATOM 9334 C CA . VAL B 1 464 ? -4.887 10.211 20.359 1 96.81 464 VAL B CA 1
ATOM 9335 C C . VAL B 1 464 ? -3.785 9.188 20.625 1 96.81 464 VAL B C 1
ATOM 9337 O O . VAL B 1 464 ? -3.93 8.016 20.281 1 96.81 464 VAL B O 1
ATOM 9340 N N . GLN B 1 465 ? -2.701 9.68 21.156 1 95.94 465 GLN B N 1
ATOM 9341 C CA . GLN B 1 465 ? -1.591 8.828 21.562 1 95.94 465 GLN B CA 1
ATOM 9342 C C . GLN B 1 465 ? -1.302 8.977 23.062 1 95.94 465 GLN B C 1
ATOM 9344 O O . GLN B 1 465 ? -1.4 10.07 23.609 1 95.94 465 GLN B O 1
ATOM 9349 N N . TRP B 1 466 ? -1.021 7.902 23.703 1 93.12 466 TRP B N 1
ATOM 9350 C CA . TRP B 1 466 ? -0.705 7.945 25.125 1 93.12 466 TRP B CA 1
ATOM 9351 C C . TRP B 1 466 ? 0.592 7.199 25.422 1 93.12 466 TRP B C 1
ATOM 9353 O O . TRP B 1 466 ? 1.235 6.676 24.516 1 93.12 466 TRP B O 1
ATOM 9363 N N . ALA B 1 467 ? 0.943 7.254 26.656 1 83.81 467 ALA B N 1
ATOM 9364 C CA . ALA B 1 467 ? 2.215 6.652 27.047 1 83.81 467 ALA B CA 1
ATOM 9365 C C . ALA B 1 467 ? 2.219 5.152 26.781 1 83.81 467 ALA B C 1
ATOM 9367 O O . ALA B 1 467 ? 1.2 4.48 26.953 1 83.81 467 ALA B O 1
ATOM 9368 N N . GLY B 1 468 ? 3.215 4.527 26.234 1 77.31 468 GLY B N 1
ATOM 9369 C CA . GLY B 1 468 ? 3.324 3.109 25.922 1 77.31 468 GLY B CA 1
ATOM 9370 C C . GLY B 1 468 ? 3.213 2.814 24.438 1 77.31 468 GLY B C 1
ATOM 9371 O O . GLY B 1 468 ? 3.328 1.66 24.016 1 77.31 468 GLY B O 1
ATOM 9372 N N . GLY B 1 469 ? 2.947 3.895 23.75 1 75.5 469 GLY B N 1
ATOM 9373 C CA . GLY B 1 469 ? 3.029 3.758 22.297 1 75.5 469 GLY B CA 1
ATOM 9374 C C . GLY B 1 469 ? 1.69 3.467 21.656 1 75.5 469 GLY B C 1
ATOM 9375 O O . GLY B 1 469 ? 1.612 3.271 20.438 1 75.5 469 GLY B O 1
ATOM 9376 N N . GLY B 1 470 ? 0.663 3.359 22.359 1 86.31 470 GLY B N 1
ATOM 9377 C CA . GLY B 1 470 ? -0.646 3.133 21.766 1 86.31 470 GLY B CA 1
ATOM 9378 C C . GLY B 1 470 ? -1.248 4.383 21.156 1 86.31 470 GLY B C 1
ATOM 9379 O O . GLY B 1 470 ? -1.042 5.488 21.656 1 86.31 470 GLY B O 1
ATOM 9380 N N . ALA B 1 471 ? -1.883 4.238 19.984 1 92.25 471 ALA B N 1
ATOM 9381 C CA . ALA B 1 471 ? -2.559 5.344 19.312 1 92.25 471 ALA B CA 1
ATOM 9382 C C . ALA B 1 471 ? -3.863 4.883 18.672 1 92.25 471 ALA B C 1
ATOM 9384 O O . ALA B 1 471 ? -4 3.715 18.297 1 92.25 471 ALA B O 1
ATOM 9385 N N . ARG B 1 472 ? -4.785 5.777 18.672 1 91.88 472 ARG B N 1
ATOM 9386 C CA . ARG B 1 472 ? -6.082 5.453 18.078 1 91.88 472 ARG B CA 1
ATOM 9387 C C . ARG B 1 472 ? -6.734 6.695 17.484 1 91.88 472 ARG B C 1
ATOM 9389 O O . ARG B 1 472 ? -6.539 7.805 17.969 1 91.88 472 ARG B O 1
ATOM 9396 N N . VAL B 1 473 ? -7.512 6.438 16.469 1 94.88 473 VAL B N 1
ATOM 9397 C CA . VAL B 1 473 ? -8.32 7.52 15.922 1 94.88 473 VAL B CA 1
ATOM 9398 C C . VAL B 1 473 ? -9.523 7.785 16.828 1 94.88 473 VAL B C 1
ATOM 9400 O O . VAL B 1 473 ? -10.359 6.902 17.031 1 94.88 473 VAL B O 1
ATOM 9403 N N . ALA B 1 474 ? -9.57 8.898 17.359 1 94.06 474 ALA B N 1
ATOM 9404 C CA . ALA B 1 474 ? -10.672 9.25 18.25 1 94.06 474 ALA B CA 1
ATOM 9405 C C . ALA B 1 474 ? -11.891 9.719 17.469 1 94.06 474 ALA B C 1
ATOM 9407 O O . ALA B 1 474 ? -13.023 9.391 17.797 1 94.06 474 ALA B O 1
ATOM 9408 N N . ASP B 1 475 ? -11.57 10.516 16.5 1 93.75 475 ASP B N 1
ATOM 9409 C CA . ASP B 1 475 ? -12.656 11.07 15.695 1 93.75 475 ASP B CA 1
ATOM 9410 C C . ASP B 1 475 ? -12.164 11.531 14.328 1 93.75 475 ASP B C 1
ATOM 9412 O O . ASP B 1 475 ? -10.961 11.734 14.133 1 93.75 475 ASP B O 1
ATOM 9416 N N . VAL B 1 476 ? -13.062 11.555 13.391 1 94.81 476 VAL B N 1
ATOM 9417 C CA . VAL B 1 476 ? -12.812 12.102 12.062 1 94.81 476 VAL B CA 1
ATOM 9418 C C . VAL B 1 476 ? -13.852 13.18 11.742 1 94.81 476 VAL B C 1
ATOM 9420 O O . VAL B 1 476 ? -15.047 12.906 11.711 1 94.81 476 VAL B O 1
ATOM 9423 N N . TRP B 1 477 ? -13.383 14.391 11.484 1 92 477 TRP B N 1
ATOM 9424 C CA . TRP B 1 477 ? -14.258 15.516 11.172 1 92 477 TRP B CA 1
ATOM 9425 C C . TRP B 1 477 ? -14.312 15.758 9.672 1 92 477 TRP B C 1
ATOM 9427 O O . TRP B 1 477 ? -13.273 15.891 9.016 1 92 477 TRP B O 1
ATOM 9437 N N . LEU B 1 478 ? -15.484 15.719 9.148 1 89.06 478 LEU B N 1
ATOM 9438 C CA . LEU B 1 478 ? -15.633 16.219 7.785 1 89.06 478 LEU B CA 1
ATOM 9439 C C . LEU B 1 478 ? -15.695 17.734 7.766 1 89.06 478 LEU B C 1
ATOM 9441 O O . LEU B 1 478 ? -16.766 18.328 7.941 1 89.06 478 LEU B O 1
ATOM 9445 N N . ALA B 1 479 ? -14.617 18.312 7.562 1 85.94 479 ALA B N 1
ATOM 9446 C CA . ALA B 1 479 ? -14.5 19.75 7.711 1 85.94 479 ALA B CA 1
ATOM 9447 C C . ALA B 1 479 ? -14.844 20.469 6.406 1 85.94 479 ALA B C 1
ATOM 9449 O O . ALA B 1 479 ? -15.516 21.5 6.418 1 85.94 479 ALA B O 1
ATOM 9450 N N . ALA B 1 480 ? -14.367 20.016 5.32 1 87.81 480 ALA B N 1
ATOM 9451 C CA . ALA B 1 480 ? -14.617 20.594 4 1 87.81 480 ALA B CA 1
ATOM 9452 C C . ALA B 1 480 ? -14.695 19.5 2.936 1 87.81 480 ALA B C 1
ATOM 9454 O O . ALA B 1 480 ? -13.695 19.188 2.277 1 87.81 480 ALA B O 1
ATOM 9455 N N . ALA B 1 481 ? -15.867 19.078 2.713 1 85.81 481 ALA B N 1
ATOM 9456 C CA . ALA B 1 481 ? -16.062 17.906 1.871 1 85.81 481 ALA B CA 1
ATOM 9457 C C . ALA B 1 481 ? -15.43 18.109 0.495 1 85.81 481 ALA B C 1
ATOM 9459 O O . ALA B 1 481 ? -15.742 19.062 -0.203 1 85.81 481 ALA B O 1
ATOM 9460 N N . ALA B 1 482 ? -14.539 17.297 0.146 1 88.75 482 ALA B N 1
ATOM 9461 C CA . ALA B 1 482 ? -13.914 17.188 -1.168 1 88.75 482 ALA B CA 1
ATOM 9462 C C . ALA B 1 482 ? -12.961 18.344 -1.424 1 88.75 482 ALA B C 1
ATOM 9464 O O . ALA B 1 482 ? -12.727 18.719 -2.574 1 88.75 482 ALA B O 1
ATOM 9465 N N . GLU B 1 483 ? -12.57 19.031 -0.37 1 94.12 483 GLU B N 1
ATOM 9466 C CA . GLU B 1 483 ? -11.555 20.078 -0.455 1 94.12 483 GLU B CA 1
ATOM 9467 C C . GLU B 1 483 ? -10.32 19.719 0.363 1 94.12 483 GLU B C 1
ATOM 9469 O O . GLU B 1 483 ? -10.406 19.516 1.576 1 94.12 483 GLU B O 1
ATOM 9474 N N . PRO B 1 484 ? -9.242 19.672 -0.322 1 96.62 484 PRO B N 1
ATOM 9475 C CA . PRO B 1 484 ? -8.031 19.375 0.447 1 96.62 484 PRO B CA 1
ATOM 9476 C C . PRO B 1 484 ? -7.734 20.422 1.514 1 96.62 484 PRO B C 1
ATOM 9478 O O . PRO B 1 484 ? -7.898 21.625 1.268 1 96.62 484 PRO B O 1
ATOM 9481 N N . ILE B 1 485 ? -7.395 19.969 2.666 1 97.94 485 ILE B N 1
ATOM 9482 C CA . ILE B 1 485 ? -6.977 20.875 3.729 1 97.94 485 ILE B CA 1
ATOM 9483 C C . ILE B 1 485 ? -5.555 21.375 3.461 1 97.94 485 ILE B C 1
ATOM 9485 O O . ILE B 1 485 ? -4.625 20.562 3.35 1 97.94 485 ILE B O 1
ATOM 9489 N N . ARG B 1 486 ? -5.426 22.703 3.416 1 97.25 486 ARG B N 1
ATOM 9490 C CA . ARG B 1 486 ? -4.156 23.281 2.992 1 97.25 486 ARG B CA 1
ATOM 9491 C C . ARG B 1 486 ? -3.344 23.75 4.191 1 97.25 486 ARG B C 1
ATOM 9493 O O . ARG B 1 486 ? -2.111 23.797 4.137 1 97.25 486 ARG B O 1
ATOM 9500 N N . ALA B 1 487 ? -3.984 24.125 5.191 1 97.38 487 ALA B N 1
ATOM 9501 C CA . ALA B 1 487 ? -3.303 24.609 6.387 1 97.38 487 ALA B CA 1
ATOM 9502 C C . ALA B 1 487 ? -4.129 24.344 7.641 1 97.38 487 ALA B C 1
ATOM 9504 O O . ALA B 1 487 ? -5.359 24.312 7.586 1 97.38 487 ALA B O 1
ATOM 9505 N N . LEU B 1 488 ? -3.422 24.141 8.719 1 97.38 488 LEU B N 1
ATOM 9506 C CA . LEU B 1 488 ? -4.016 23.969 10.039 1 97.38 488 LEU B CA 1
ATOM 9507 C C . LEU B 1 488 ? -3.303 24.828 11.078 1 97.38 488 LEU B C 1
ATOM 9509 O O . LEU B 1 488 ? -2.084 25 11.016 1 97.38 488 LEU B O 1
ATOM 9513 N N . ALA B 1 489 ? -4.039 25.375 11.922 1 97.25 489 ALA B N 1
ATOM 9514 C CA . ALA B 1 489 ? -3.498 26.094 13.07 1 97.25 489 ALA B CA 1
ATOM 9515 C C . ALA B 1 489 ? -4.293 25.797 14.336 1 97.25 489 ALA B C 1
ATOM 9517 O O . ALA B 1 489 ? -5.52 25.688 14.297 1 97.25 489 ALA B O 1
ATOM 9518 N N . LEU B 1 490 ? -3.588 25.609 15.445 1 96.88 490 LEU B N 1
ATOM 9519 C CA . LEU B 1 490 ? -4.219 25.266 16.719 1 96.88 490 LEU B CA 1
ATOM 9520 C C . LEU B 1 490 ? -3.961 26.344 17.766 1 96.88 490 LEU B C 1
ATOM 9522 O O . LEU B 1 490 ? -2.809 26.672 18.047 1 96.88 490 LEU B O 1
ATOM 9526 N N . ALA B 1 491 ? -5.016 26.891 18.25 1 95.5 491 ALA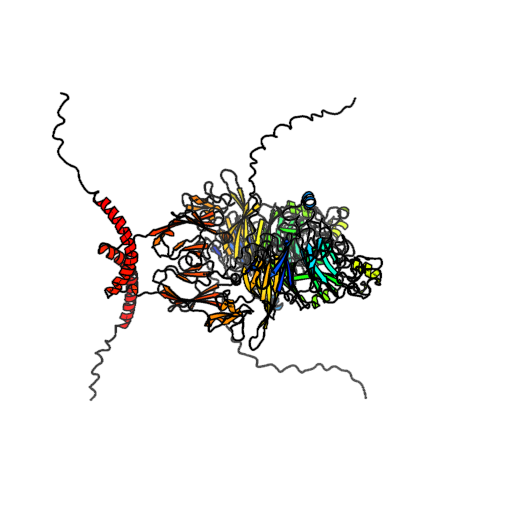 B N 1
ATOM 9527 C CA . ALA B 1 491 ? -4.922 27.875 19.328 1 95.5 491 ALA B CA 1
ATOM 9528 C C . ALA B 1 491 ? -5.145 27.203 20.688 1 95.5 491 ALA B C 1
ATOM 9530 O O . ALA B 1 491 ? -6.25 26.75 20.984 1 95.5 491 ALA B O 1
ATOM 9531 N N . ARG B 1 492 ? -4.238 27.281 21.516 1 90.81 492 ARG B N 1
ATOM 9532 C CA . ARG B 1 492 ? -4.316 26.594 22.797 1 90.81 492 ARG B CA 1
ATOM 9533 C C . ARG B 1 492 ? -5.168 27.391 23.797 1 90.81 492 ARG B C 1
ATOM 9535 O O . ARG B 1 492 ? -5.93 26.812 24.562 1 90.81 492 ARG B O 1
ATOM 9542 N N . THR B 1 493 ? -5.012 28.656 23.719 1 89.69 493 THR B N 1
ATOM 9543 C CA . THR B 1 493 ? -5.73 29.516 24.656 1 89.69 493 THR B CA 1
ATOM 9544 C C . THR B 1 493 ? -7.227 29.5 24.359 1 89.69 493 THR B C 1
ATOM 9546 O O . THR B 1 493 ? -8.047 29.406 25.281 1 89.69 493 THR B O 1
ATOM 9549 N N . GLN B 1 494 ? -7.547 29.562 23.141 1 89.75 494 GLN B N 1
ATOM 9550 C CA . GLN B 1 494 ? -8.953 29.609 22.734 1 89.75 494 GLN B CA 1
ATOM 9551 C C . GLN B 1 494 ? -9.523 28.203 22.578 1 89.75 494 GLN B C 1
ATOM 9553 O O . GLN B 1 494 ? -10.734 28.031 22.438 1 89.75 494 GLN B O 1
ATOM 9558 N N . HIS B 1 495 ? -8.672 27.234 22.625 1 91.81 495 HIS B N 1
ATOM 9559 C CA . HIS B 1 495 ? -9.078 25.859 22.406 1 91.81 495 HIS B CA 1
ATOM 9560 C C . HIS B 1 495 ? -9.852 25.703 21.109 1 91.81 495 HIS B C 1
ATOM 9562 O O . HIS B 1 495 ? -10.969 25.172 21.109 1 91.81 495 HIS B O 1
ATOM 9568 N N . ALA B 1 496 ? -9.195 26.172 20.078 1 95.12 496 ALA B N 1
ATOM 9569 C CA . ALA B 1 496 ? -9.836 26.156 18.766 1 95.12 496 ALA B CA 1
ATOM 9570 C C . ALA B 1 496 ? -8.859 25.703 17.688 1 95.12 496 ALA B C 1
ATOM 9572 O O . ALA B 1 496 ? -7.656 25.953 17.781 1 95.12 496 ALA B O 1
ATOM 9573 N N . LEU B 1 497 ? -9.43 25 16.75 1 96.5 497 LEU B N 1
ATOM 9574 C CA . LEU B 1 497 ? -8.68 24.578 15.57 1 96.5 497 LEU B CA 1
ATOM 9575 C C . LEU B 1 497 ? -9.141 25.344 14.344 1 96.5 497 LEU B C 1
ATOM 9577 O O . LEU B 1 497 ? -10.344 25.484 14.094 1 96.5 497 LEU B O 1
ATOM 9581 N N . TYR B 1 498 ? -8.203 25.938 13.633 1 97.31 498 TYR B N 1
ATOM 9582 C CA . TYR B 1 498 ? -8.5 26.656 12.391 1 97.31 498 TYR B CA 1
ATOM 9583 C C . TYR B 1 498 ? -7.992 25.891 11.18 1 97.31 498 TYR B C 1
ATOM 9585 O O . TYR B 1 498 ? -6.852 25.422 11.172 1 97.31 498 TYR B O 1
ATOM 9593 N N . LEU B 1 499 ? -8.82 25.641 10.25 1 97.06 499 LEU B N 1
ATOM 9594 C CA . LEU B 1 499 ? -8.406 24.984 9.023 1 97.06 499 LEU B CA 1
ATOM 9595 C C . LEU B 1 499 ? -8.711 25.859 7.805 1 97.06 499 LEU B C 1
ATOM 9597 O O . LEU B 1 499 ? -9.688 26.594 7.801 1 97.06 499 LEU B O 1
ATOM 9601 N N . ALA B 1 500 ? -7.852 25.734 6.824 1 97.88 500 ALA B N 1
ATOM 9602 C CA . ALA B 1 500 ? -7.992 26.531 5.609 1 97.88 500 ALA B CA 1
ATOM 9603 C C . ALA B 1 500 ? -7.926 25.656 4.363 1 97.88 500 ALA B C 1
ATOM 9605 O O . ALA B 1 500 ? -7.176 24.672 4.324 1 97.88 500 ALA B O 1
ATOM 9606 N N . THR B 1 501 ? -8.773 25.938 3.434 1 97.56 501 THR B N 1
ATOM 9607 C CA . THR B 1 501 ? -8.766 25.344 2.1 1 97.56 501 THR B CA 1
ATOM 9608 C C . THR B 1 501 ? -8.57 26.406 1.032 1 97.56 501 THR B C 1
ATOM 9610 O O . THR B 1 501 ? -8.273 27.562 1.35 1 97.56 501 THR B O 1
ATOM 9613 N N . ASP B 1 502 ? -8.656 26.047 -0.179 1 97.5 502 ASP B N 1
ATOM 9614 C CA . ASP B 1 502 ? -8.555 27.016 -1.256 1 97.5 502 ASP B CA 1
ATOM 9615 C C . ASP B 1 502 ? -9.82 27.875 -1.35 1 97.5 502 ASP B C 1
ATOM 9617 O O . ASP B 1 502 ? -9.812 28.938 -1.967 1 97.5 502 ASP B O 1
ATOM 9621 N N . HIS B 1 503 ? -10.844 27.5 -0.535 1 96.75 503 HIS B N 1
ATOM 9622 C CA . HIS B 1 503 ? -12.148 28.125 -0.745 1 96.75 503 HIS B CA 1
ATOM 9623 C C . HIS B 1 503 ? -12.641 28.812 0.528 1 96.75 503 HIS B C 1
ATOM 9625 O O . HIS B 1 503 ? -13.43 29.75 0.467 1 96.75 503 HIS B O 1
ATOM 9631 N N . ARG B 1 504 ? -12.172 28.297 1.627 1 96.62 504 ARG B N 1
ATOM 9632 C CA . ARG B 1 504 ? -12.766 28.797 2.857 1 96.62 504 ARG B CA 1
ATOM 9633 C C . ARG B 1 504 ? -11.883 28.5 4.062 1 96.62 504 ARG B C 1
ATOM 9635 O O . ARG B 1 504 ? -10.898 27.75 3.947 1 96.62 504 ARG B O 1
ATOM 9642 N N . LEU B 1 505 ? -12.242 29.172 5.172 1 96.88 505 LEU B N 1
ATOM 9643 C CA . LEU B 1 505 ? -11.688 28.875 6.492 1 96.88 505 LEU B CA 1
ATOM 9644 C C . LEU B 1 505 ? -12.781 28.375 7.438 1 96.88 505 LEU B C 1
ATOM 9646 O O . LEU B 1 505 ? -13.922 28.828 7.359 1 96.88 505 LEU B O 1
ATOM 9650 N N . ARG B 1 506 ? -12.383 27.453 8.242 1 96.25 506 ARG B N 1
ATOM 9651 C CA . ARG B 1 506 ? -13.312 26.938 9.25 1 96.25 506 ARG B CA 1
ATOM 9652 C C . ARG B 1 506 ? -12.656 26.922 10.633 1 96.25 506 ARG B C 1
ATOM 9654 O O . ARG B 1 506 ? -11.445 26.734 10.742 1 96.25 506 ARG B O 1
ATOM 9661 N N . GLU B 1 507 ? -13.445 27.219 11.594 1 95.94 507 GLU B N 1
ATOM 9662 C CA . GLU B 1 507 ? -13.055 27.172 13 1 95.94 507 GLU B CA 1
ATOM 9663 C C . GLU B 1 507 ? -13.789 26.062 13.734 1 95.94 507 GLU B C 1
ATOM 9665 O O . GLU B 1 507 ? -15.016 26.016 13.758 1 95.94 507 GLU B O 1
ATOM 9670 N N . LEU B 1 508 ? -12.969 25.156 14.312 1 93 508 LEU B N 1
ATOM 9671 C CA . LEU B 1 508 ? -13.516 24.016 15.047 1 93 508 LEU B CA 1
ATOM 9672 C C . LEU B 1 508 ? -13.133 24.094 16.516 1 93 508 LEU B C 1
ATOM 9674 O O . LEU B 1 508 ? -11.961 24.25 16.859 1 93 508 LEU B O 1
ATOM 9678 N N . PRO B 1 509 ? -14.125 23.938 17.359 1 92.5 509 PRO B N 1
ATOM 9679 C CA . PRO B 1 509 ? -13.789 23.906 18.781 1 92.5 509 PRO B CA 1
ATOM 9680 C C . PRO B 1 509 ? -13.141 22.594 19.203 1 92.5 509 PRO B C 1
ATOM 9682 O O . PRO B 1 509 ? -13.625 21.516 18.859 1 92.5 509 PRO B O 1
ATOM 9685 N N . LEU B 1 510 ? -12.078 22.641 19.984 1 92.56 510 LEU B N 1
ATOM 9686 C CA . LEU B 1 510 ? -11.383 21.438 20.422 1 92.56 510 LEU B CA 1
ATOM 9687 C C . LEU B 1 510 ? -12.203 20.688 21.469 1 92.56 510 LEU B C 1
ATOM 9689 O O . LEU B 1 510 ? -12.156 19.453 21.531 1 92.56 510 LEU B O 1
ATOM 9693 N N . ARG B 1 511 ? -12.922 21.438 22.266 1 90.31 511 ARG B N 1
ATOM 9694 C CA . ARG B 1 511 ? -13.727 20.844 23.328 1 90.31 511 ARG B CA 1
ATOM 9695 C C . ARG B 1 511 ? -15.188 20.703 22.891 1 90.31 511 ARG B C 1
ATOM 9697 O O . ARG B 1 511 ? -16.094 21.078 23.625 1 90.31 511 ARG B O 1
ATOM 9704 N N . ALA B 1 512 ? -15.297 20.25 21.672 1 89.25 512 ALA B N 1
ATOM 9705 C CA . ALA B 1 512 ? -16.641 20 21.172 1 89.25 512 ALA B CA 1
ATOM 9706 C C . ALA B 1 512 ? -17.172 18.672 21.703 1 89.25 512 ALA B C 1
ATOM 9708 O O . ALA B 1 512 ? -17.094 17.641 21.031 1 89.25 512 ALA B O 1
ATOM 9709 N N . CYS B 1 513 ? -17.688 18.734 22.875 1 92.69 513 CYS B N 1
ATOM 9710 C CA . CYS B 1 513 ? -18.141 17.5 23.516 1 92.69 513 CYS B CA 1
ATOM 9711 C C . CYS B 1 513 ? -19.656 17.359 23.391 1 92.69 513 CYS B C 1
ATOM 9713 O O . CYS B 1 513 ? -20.141 16.438 22.719 1 92.69 513 CYS B O 1
ATOM 9715 N N . ALA B 1 514 ? -20.234 18.547 23.781 1 85.25 514 ALA B N 1
ATOM 9716 C CA . ALA B 1 514 ? -21.703 18.516 23.75 1 85.25 514 ALA B CA 1
ATOM 9717 C C . ALA B 1 514 ? -22.203 18.516 22.312 1 85.25 514 ALA B C 1
ATOM 9719 O O . ALA B 1 514 ? -21.656 19.219 21.453 1 85.25 514 ALA B O 1
ATOM 9720 N N . HIS B 1 515 ? -22.984 17.641 21.844 1 78.12 515 HIS B N 1
ATOM 9721 C CA . HIS B 1 515 ? -23.641 17.578 20.547 1 78.12 515 HIS B CA 1
ATOM 9722 C C . HIS B 1 515 ? -22.828 16.766 19.547 1 78.12 515 HIS B C 1
ATOM 9724 O O . HIS B 1 515 ? -23.359 16.297 18.531 1 78.12 515 HIS B O 1
ATOM 9730 N N . ARG B 1 516 ? -21.453 16.859 19.875 1 87.06 516 ARG B N 1
ATOM 9731 C CA . ARG B 1 516 ? -20.641 16.047 18.984 1 87.06 516 ARG B CA 1
ATOM 9732 C C . ARG B 1 516 ? -20.812 14.562 19.297 1 87.06 516 ARG B C 1
ATOM 9734 O O . ARG B 1 516 ? -20.875 13.734 18.375 1 87.06 516 ARG B O 1
ATOM 9741 N N . TYR B 1 517 ? -20.797 14.344 20.547 1 90.31 517 TYR B N 1
ATOM 9742 C CA . TYR B 1 517 ? -20.938 12.961 20.969 1 90.31 517 TYR B CA 1
ATOM 9743 C C . TYR B 1 517 ? -22.281 12.734 21.672 1 90.31 517 TYR B C 1
ATOM 9745 O O . TYR B 1 517 ? -22.578 13.383 22.672 1 90.31 517 TYR B O 1
ATOM 9753 N N . ASP B 1 518 ? -23.062 11.828 21.125 1 83 518 ASP B N 1
ATOM 9754 C CA . ASP B 1 518 ? -24.391 11.555 21.672 1 83 518 ASP B CA 1
ATOM 9755 C C . ASP B 1 518 ? -24.391 10.242 22.453 1 83 518 ASP B C 1
ATOM 9757 O O . ASP B 1 518 ? -25.438 9.781 22.906 1 83 518 ASP B O 1
ATOM 9761 N N . SER B 1 519 ? -23.266 9.656 22.562 1 86.12 519 SER B N 1
ATOM 9762 C CA . SER B 1 519 ? -23.172 8.391 23.281 1 86.12 519 SER B CA 1
ATOM 9763 C C . SER B 1 519 ? -21.953 8.359 24.188 1 86.12 519 SER B C 1
ATOM 9765 O O . SER B 1 519 ? -20.938 8.984 23.891 1 86.12 519 SER B O 1
ATOM 9767 N N . CYS B 1 520 ? -22.125 7.645 25.281 1 90.75 520 CYS B N 1
ATOM 9768 C CA . CYS B 1 520 ? -21.047 7.5 26.25 1 90.75 520 CYS B CA 1
ATOM 9769 C C . CYS B 1 520 ? -19.812 6.895 25.594 1 90.75 520 CYS B C 1
ATOM 9771 O O . CYS B 1 520 ? -18.688 7.344 25.844 1 90.75 520 CYS B O 1
ATOM 9773 N N . VAL B 1 521 ? -20 5.961 24.734 1 89 521 VAL B N 1
ATOM 9774 C CA . VAL B 1 521 ? -18.891 5.191 24.141 1 89 521 VAL B CA 1
ATOM 9775 C C . VAL B 1 521 ? -18 6.113 23.312 1 89 521 VAL B C 1
ATOM 9777 O O . VAL B 1 521 ? -16.781 5.992 23.344 1 89 521 VAL B O 1
ATOM 9780 N N . ARG B 1 522 ? -18.594 7.008 22.641 1 91.19 522 ARG B N 1
ATOM 9781 C CA . ARG B 1 522 ? -17.812 7.934 21.828 1 91.19 522 ARG B CA 1
ATOM 9782 C C . ARG B 1 522 ? -17.219 9.055 22.672 1 91.19 522 ARG B C 1
ATOM 9784 O O . ARG B 1 522 ? -16.109 9.508 22.406 1 91.19 522 ARG B O 1
ATOM 9791 N N . CYS B 1 523 ? -17.953 9.438 23.656 1 93.81 523 CYS B N 1
ATOM 9792 C CA . CYS B 1 523 ? -17.562 10.555 24.516 1 93.81 523 CYS B CA 1
ATOM 9793 C C . CYS B 1 523 ? -16.312 10.227 25.312 1 93.81 523 CYS B C 1
ATOM 9795 O O . CYS B 1 523 ? -15.367 11.016 25.359 1 93.81 523 CYS B O 1
ATOM 9797 N N . VAL B 1 524 ? -16.25 9.078 25.859 1 93.88 524 VAL B N 1
ATOM 9798 C CA . VAL B 1 524 ? -15.195 8.734 26.812 1 93.88 524 VAL B CA 1
ATOM 9799 C C . VAL B 1 524 ? -13.867 8.562 26.062 1 93.88 524 VAL B C 1
ATOM 9801 O O . VAL B 1 524 ? -12.797 8.594 26.688 1 93.88 524 VAL B O 1
ATOM 9804 N N . LEU B 1 525 ? -13.938 8.398 24.781 1 92.5 525 LEU B N 1
ATOM 9805 C CA . LEU B 1 525 ? -12.742 8.117 23.984 1 92.5 525 LEU B CA 1
ATOM 9806 C C . LEU B 1 525 ? -12.031 9.414 23.594 1 92.5 525 LEU B C 1
ATOM 9808 O O . LEU B 1 525 ? -10.906 9.375 23.094 1 92.5 525 LEU B O 1
ATOM 9812 N N . ASP B 1 526 ? -12.617 10.531 23.781 1 95.12 526 ASP B N 1
ATOM 9813 C CA . ASP B 1 526 ? -12.016 11.828 23.484 1 95.12 526 ASP B CA 1
ATOM 9814 C C . ASP B 1 526 ? -11.289 12.391 24.703 1 95.12 526 ASP B C 1
ATOM 9816 O O . ASP B 1 526 ? -11.883 12.562 25.766 1 95.12 526 ASP B O 1
ATOM 9820 N N . PRO B 1 527 ? -10.078 12.742 24.531 1 95.25 527 PRO B N 1
ATOM 9821 C CA . PRO B 1 527 ? -9.289 13.211 25.656 1 95.25 527 PRO B CA 1
ATOM 9822 C C . PRO B 1 527 ? -9.82 14.516 26.25 1 95.25 527 PRO B C 1
ATOM 9824 O O . PRO B 1 527 ? -9.5 14.859 27.391 1 95.25 527 PRO B O 1
ATOM 9827 N N . TYR B 1 528 ? -10.594 15.305 25.562 1 96 528 TYR B N 1
ATOM 9828 C CA . TYR B 1 528 ? -11.086 16.594 26.031 1 96 528 TYR B CA 1
ATOM 9829 C C . TYR B 1 528 ? -12.43 16.438 26.734 1 96 528 TYR B C 1
ATOM 9831 O O . TYR B 1 528 ? -12.93 17.391 27.344 1 96 528 TYR B O 1
ATOM 9839 N N . CYS B 1 529 ? -12.977 15.242 26.641 1 96.25 529 CYS B N 1
ATOM 9840 C CA . CYS B 1 529 ? -14.367 15.109 27.047 1 96.25 529 CYS B CA 1
ATOM 9841 C C . CYS B 1 529 ? -14.516 14.047 28.141 1 96.25 529 CYS B C 1
ATOM 9843 O O . CYS B 1 529 ? -13.578 13.289 28.406 1 96.25 529 CYS B O 1
ATOM 9845 N N . GLY B 1 530 ? -15.625 14.094 28.781 1 95.62 530 GLY B N 1
ATOM 9846 C CA . GLY B 1 530 ? -16.078 13.133 29.781 1 95.62 530 GLY B CA 1
ATOM 9847 C C . GLY B 1 530 ? -17.594 12.984 29.812 1 95.62 530 GLY B C 1
ATOM 9848 O O . GLY B 1 530 ? -18.312 13.945 29.531 1 95.62 530 GLY B O 1
ATOM 9849 N N . TRP B 1 531 ? -18 11.797 30.172 1 94.69 531 TRP B N 1
ATOM 9850 C CA . TRP B 1 531 ? -19.422 11.508 30.188 1 94.69 531 TRP B CA 1
ATOM 9851 C C . TRP B 1 531 ? -20 11.734 31.594 1 94.69 531 TRP B C 1
ATOM 9853 O O . TRP B 1 531 ? -19.5 11.18 32.562 1 94.69 531 TRP B O 1
ATOM 9863 N N . ASP B 1 532 ? -21 12.594 31.578 1 93.88 532 ASP B N 1
ATOM 9864 C CA . ASP B 1 532 ? -21.719 12.812 32.812 1 93.88 532 ASP B CA 1
ATOM 9865 C C . ASP B 1 532 ? -22.828 11.773 33 1 93.88 532 ASP B C 1
ATOM 9867 O O . ASP B 1 532 ? -23.875 11.867 32.375 1 93.88 532 ASP B O 1
ATOM 9871 N N . LYS B 1 533 ? -22.703 10.969 33.906 1 89.5 533 LYS B N 1
ATOM 9872 C CA . LYS B 1 533 ? -23.625 9.867 34.125 1 89.5 533 LYS B CA 1
ATOM 9873 C C . LYS B 1 533 ? -24.984 10.367 34.625 1 89.5 533 LYS B C 1
ATOM 9875 O O . LYS B 1 533 ? -26.016 9.797 34.281 1 89.5 533 LYS B O 1
ATOM 9880 N N . GLU B 1 534 ? -24.969 11.32 35.375 1 88.62 534 GLU B N 1
ATOM 9881 C CA . GLU B 1 534 ? -26.203 11.828 36 1 88.62 534 GLU B CA 1
ATOM 9882 C C . GLU B 1 534 ? -27.078 12.516 34.969 1 88.62 534 GLU B C 1
ATOM 9884 O O . GLU B 1 534 ? -28.297 12.289 34.906 1 88.62 534 GLU B O 1
ATOM 9889 N N . VAL B 1 535 ? -26.469 13.289 34.125 1 87.44 535 VAL B N 1
ATOM 9890 C CA . VAL B 1 535 ? -27.219 14.062 33.156 1 87.44 535 VAL B CA 1
ATOM 9891 C C . VAL B 1 535 ? -27.359 13.266 31.859 1 87.44 535 VAL B C 1
ATOM 9893 O O . VAL B 1 535 ? -28.297 13.461 31.094 1 87.44 535 VAL B O 1
ATOM 9896 N N . GLY B 1 536 ? -26.438 12.406 31.609 1 87.44 536 GLY B N 1
ATOM 9897 C CA . GLY B 1 536 ? -26.422 11.641 30.375 1 87.44 536 GLY B CA 1
ATOM 9898 C C . GLY B 1 536 ? -25.969 12.445 29.172 1 87.44 536 GLY B C 1
ATOM 9899 O O . GLY B 1 536 ? -26.609 12.406 28.109 1 87.44 536 GLY B O 1
ATOM 9900 N N . ALA B 1 537 ? -25.047 13.211 29.391 1 91.69 537 ALA B N 1
ATOM 9901 C CA . ALA B 1 537 ? -24.531 14.078 28.328 1 91.69 537 ALA B CA 1
ATOM 9902 C C . ALA B 1 537 ? -23.016 14.133 28.359 1 91.69 537 ALA B C 1
ATOM 9904 O O . ALA B 1 537 ? -22.391 13.891 29.391 1 91.69 537 ALA B O 1
ATOM 9905 N N . CYS B 1 538 ? -22.516 14.359 27.219 1 95.06 538 CYS B N 1
ATOM 9906 C CA . CYS B 1 538 ? -21.062 14.523 27.094 1 95.06 538 CYS B CA 1
ATOM 9907 C C . CYS B 1 538 ? -20.656 15.961 27.375 1 95.06 538 CYS B C 1
ATOM 9909 O O . CYS B 1 538 ? -21.266 16.906 26.875 1 95.06 538 CYS B O 1
ATOM 9911 N N . ARG B 1 539 ? -19.641 16.156 28.25 1 95.19 539 ARG B N 1
ATOM 9912 C CA . ARG B 1 539 ? -19.156 17.469 28.641 1 95.19 539 ARG B CA 1
ATOM 9913 C C . ARG B 1 539 ? -17.625 17.516 28.625 1 95.19 539 ARG B C 1
ATOM 9915 O O . ARG B 1 539 ? -16.969 16.484 28.562 1 95.19 539 ARG B O 1
ATOM 9922 N N . PRO B 1 540 ? -17.094 18.797 28.547 1 94.75 540 PRO B N 1
ATOM 9923 C CA . PRO B 1 540 ? -15.641 18.875 28.734 1 94.75 540 PRO B CA 1
ATOM 9924 C C . PRO B 1 540 ? -15.188 18.219 30.031 1 94.75 540 PRO B C 1
ATOM 9926 O O . PRO B 1 540 ? -15.867 18.328 31.062 1 94.75 540 PRO B O 1
ATOM 9929 N N . TYR B 1 541 ? -14.188 17.578 30.031 1 95 541 TYR B N 1
ATOM 9930 C CA . TYR B 1 541 ? -13.773 16.719 31.125 1 95 541 TYR B CA 1
ATOM 9931 C C . TYR B 1 541 ? -13.539 17.531 32.406 1 95 541 TYR B C 1
ATOM 9933 O O . TYR B 1 541 ? -12.875 18.562 32.375 1 95 541 TYR B O 1
ATOM 9941 N N . THR B 1 542 ? -14.031 17.125 33.406 1 93.44 542 THR B N 1
ATOM 9942 C CA . THR B 1 542 ? -13.766 17.5 34.781 1 93.44 542 THR B CA 1
ATOM 9943 C C . THR B 1 542 ? -13.664 16.266 35.656 1 93.44 542 THR B C 1
ATOM 9945 O O . THR B 1 542 ? -14.312 15.258 35.406 1 93.44 542 THR B O 1
ATOM 9948 N N . PRO B 1 543 ? -12.781 16.406 36.594 1 92.56 543 PRO B N 1
ATOM 9949 C CA . PRO B 1 543 ? -12.648 15.219 37.438 1 92.56 543 PRO B CA 1
ATOM 9950 C C . PRO B 1 543 ? -14 14.711 37.938 1 92.56 543 PRO B C 1
ATOM 9952 O O . PRO B 1 543 ? -14.836 15.5 38.375 1 92.56 543 PRO B O 1
ATOM 9955 N N . GLY B 1 544 ? -14.195 13.438 37.812 1 90.25 544 GLY B N 1
ATOM 9956 C CA . GLY B 1 544 ? -15.453 12.82 38.219 1 90.25 544 GLY B CA 1
ATOM 9957 C C . GLY B 1 544 ? -16.266 12.289 37.062 1 90.25 544 GLY B C 1
ATOM 9958 O O . GLY B 1 544 ? -17.109 11.406 37.219 1 90.25 544 GLY B O 1
ATOM 9959 N N . LEU B 1 545 ? -16.078 12.828 35.938 1 93.5 545 LEU B N 1
ATOM 9960 C CA . LEU B 1 545 ? -16.75 12.344 34.719 1 93.5 545 LEU B CA 1
ATOM 9961 C C . LEU B 1 545 ? -16.094 11.07 34.219 1 93.5 545 LEU B C 1
ATOM 9963 O O . LEU B 1 545 ? -14.914 10.828 34.469 1 93.5 545 LEU B O 1
ATOM 9967 N N . LEU B 1 546 ? -16.859 10.273 33.531 1 93.38 546 LEU B N 1
ATOM 9968 C CA . LEU B 1 546 ? -16.297 9.047 32.969 1 93.38 546 LEU B CA 1
ATOM 9969 C C . LEU B 1 546 ? -15.383 9.367 31.781 1 93.38 546 LEU B C 1
ATOM 9971 O O . LEU B 1 546 ? -15.758 10.141 30.891 1 93.38 546 LEU B O 1
ATOM 9975 N N . HIS B 1 547 ? -14.258 8.82 31.859 1 93.62 547 HIS B N 1
ATOM 9976 C CA . HIS B 1 547 ? -13.258 9.094 30.828 1 93.62 547 HIS B CA 1
ATOM 9977 C C . HIS B 1 547 ? -12.359 7.879 30.609 1 93.62 547 HIS B C 1
ATOM 9979 O O . HIS B 1 547 ? -11.914 7.246 31.578 1 93.62 547 HIS B O 1
ATOM 9985 N N . ASP B 1 548 ? -12.148 7.531 29.281 1 91.88 548 ASP B N 1
ATOM 9986 C CA . ASP B 1 548 ? -11.25 6.438 28.938 1 91.88 548 ASP B CA 1
ATOM 9987 C C . ASP B 1 548 ? -10.758 6.562 27.5 1 91.88 548 ASP B C 1
ATOM 9989 O O . ASP B 1 548 ? -11.07 5.719 26.656 1 91.88 548 ASP B O 1
ATOM 9993 N N . ALA B 1 549 ? -9.93 7.492 27.281 1 92.31 549 ALA B N 1
ATOM 9994 C CA . ALA B 1 549 ? -9.469 7.754 25.922 1 92.31 549 ALA B CA 1
ATOM 9995 C C . ALA B 1 549 ? -8.539 6.641 25.438 1 92.31 549 ALA B C 1
ATOM 9997 O O . ALA B 1 549 ? -8.289 6.516 24.234 1 92.31 549 ALA B O 1
ATOM 9998 N N . THR B 1 550 ? -8.016 5.746 26.266 1 90.12 550 THR B N 1
ATOM 9999 C CA . THR B 1 550 ? -7.168 4.617 25.891 1 90.12 550 THR B CA 1
ATOM 10000 C C . THR B 1 550 ? -8.016 3.4 25.531 1 90.12 550 THR B C 1
ATOM 10002 O O . THR B 1 550 ? -7.512 2.434 24.969 1 90.12 550 THR B O 1
ATOM 10005 N N . ASN B 1 551 ? -9.273 3.455 25.766 1 87.56 551 ASN B N 1
ATOM 10006 C CA . ASN B 1 551 ? -10.188 2.328 25.578 1 87.56 551 ASN B CA 1
ATOM 10007 C C . ASN B 1 551 ? -9.711 1.099 26.359 1 87.56 551 ASN B C 1
ATOM 10009 O O . ASN B 1 551 ? -9.75 -0.018 25.828 1 87.56 551 ASN B O 1
ATOM 10013 N N . SER B 1 552 ? -9.203 1.259 27.516 1 87 552 SER B N 1
ATOM 10014 C CA . SER B 1 552 ? -8.68 0.18 28.344 1 87 552 SER B CA 1
ATOM 10015 C C . SER B 1 552 ? -9.797 -0.51 29.125 1 87 552 SER B C 1
ATOM 10017 O O . SER B 1 552 ? -9.664 -1.666 29.531 1 87 552 SER B O 1
ATOM 10019 N N . THR B 1 553 ? -10.852 0.186 29.328 1 87.5 553 THR B N 1
ATOM 10020 C CA . THR B 1 553 ? -12.008 -0.362 30.031 1 87.5 553 THR B CA 1
ATOM 10021 C C . THR B 1 553 ? -13.242 -0.35 29.156 1 87.5 553 THR B C 1
ATOM 10023 O O . THR B 1 553 ? -14.148 0.471 29.344 1 87.5 553 THR B O 1
ATOM 10026 N N . PRO B 1 554 ? -13.398 -1.347 28.391 1 81.56 554 PRO B N 1
ATOM 10027 C CA . PRO B 1 554 ? -14.5 -1.335 27.438 1 81.56 554 PRO B CA 1
ATOM 10028 C C . PRO B 1 554 ? -15.867 -1.334 28.109 1 81.56 554 PRO B C 1
ATOM 10030 O O . PRO B 1 554 ? -16.859 -0.914 27.5 1 81.56 554 PRO B O 1
ATOM 10033 N N . SER B 1 555 ? -16.016 -1.662 29.359 1 86.06 555 SER B N 1
ATOM 10034 C CA . SER B 1 555 ? -17.297 -1.762 30.031 1 86.06 555 SER B CA 1
ATOM 10035 C C . SER B 1 555 ? -17.656 -0.456 30.734 1 86.06 555 SER B C 1
ATOM 10037 O O . SER B 1 555 ? -18.703 -0.361 31.391 1 86.06 555 SER B O 1
ATOM 10039 N N . ILE B 1 556 ? -16.922 0.516 30.547 1 88.62 556 ILE B N 1
ATOM 10040 C CA . ILE B 1 556 ? -17.062 1.766 31.297 1 88.62 556 ILE B CA 1
ATOM 10041 C C . ILE B 1 556 ? -18.422 2.389 30.984 1 88.62 556 ILE B C 1
ATOM 10043 O O . ILE B 1 556 ? -19.016 3.066 31.828 1 88.62 556 ILE B O 1
ATOM 10047 N N . CYS B 1 557 ? -18.969 2.17 29.781 1 89.69 557 CYS B N 1
ATOM 10048 C CA . CYS B 1 557 ? -20.203 2.816 29.375 1 89.69 557 CYS B CA 1
ATOM 10049 C C . CYS B 1 557 ? -21.391 1.857 29.484 1 89.69 557 CYS B C 1
ATOM 10051 O O . CYS B 1 557 ? -22.5 2.178 29.047 1 89.69 557 CYS B O 1
ATOM 10053 N N . GLU B 1 558 ? -21.25 0.742 30.062 1 84.75 558 GLU B N 1
ATOM 10054 C CA . GLU B 1 558 ? -22.312 -0.257 30.078 1 84.75 558 GLU B CA 1
ATOM 10055 C C . GLU B 1 558 ? -23.5 0.234 30.891 1 84.75 558 GLU B C 1
ATOM 10057 O O . GLU B 1 558 ? -24.656 0.013 30.516 1 84.75 558 GLU B O 1
ATOM 10062 N N . ALA B 1 559 ? -23.141 0.884 31.922 1 78.12 559 ALA B N 1
ATOM 10063 C CA . ALA B 1 559 ? -24.219 1.369 32.781 1 78.12 559 ALA B CA 1
ATOM 10064 C C . ALA B 1 559 ? -24.953 2.545 32.156 1 78.12 559 ALA B C 1
ATOM 10066 O O . ALA B 1 559 ? -26.094 2.834 32.469 1 78.12 559 ALA B O 1
ATOM 10067 N N . SER B 1 560 ? -24.297 3.182 31.234 1 78.62 560 SER B N 1
ATOM 10068 C CA . SER B 1 560 ? -24.875 4.375 30.625 1 78.62 560 SER B CA 1
ATOM 10069 C C . SER B 1 560 ? -25.5 4.051 29.266 1 78.62 560 SER B C 1
ATOM 10071 O O . SER B 1 560 ? -26.016 4.938 28.578 1 78.62 560 SER B O 1
ATOM 10073 N N . ALA B 1 561 ? -25.375 2.838 28.859 1 74.31 561 ALA B N 1
ATOM 10074 C CA . ALA B 1 561 ? -26 2.477 27.594 1 74.31 561 ALA B CA 1
ATOM 10075 C C . ALA B 1 561 ? -27.516 2.404 27.719 1 74.31 561 ALA B C 1
ATOM 10077 O O . ALA B 1 561 ? -28.031 1.642 28.531 1 74.31 561 ALA B O 1
ATOM 10078 N N . PRO B 1 562 ? -28.125 3.396 27.109 1 71.38 562 PRO B N 1
ATOM 10079 C CA . PRO B 1 562 ? -29.594 3.416 27.266 1 71.38 562 PRO B CA 1
ATOM 10080 C C . PRO B 1 562 ? -30.266 2.18 26.672 1 71.38 562 PRO B C 1
ATOM 10082 O O . PRO B 1 562 ? -29.906 1.739 25.578 1 71.38 562 PRO B O 1
ATOM 10085 N N . LEU B 1 563 ? -30.906 1.542 27.5 1 83.88 563 LEU B N 1
ATOM 10086 C CA . LEU B 1 563 ? -31.781 0.485 27.016 1 83.88 563 LEU B CA 1
ATOM 10087 C C . LEU B 1 563 ? -33.062 1.071 26.422 1 83.88 563 LEU B C 1
ATOM 10089 O O . LEU B 1 563 ? -33.844 1.735 27.125 1 83.88 563 LEU B O 1
ATOM 10093 N N . LYS B 1 564 ? -33.125 1.027 25.125 1 88.5 564 LYS B N 1
ATOM 10094 C CA . LYS B 1 564 ? -34.344 1.534 24.453 1 88.5 564 LYS B CA 1
ATOM 10095 C C . LYS B 1 564 ? -35.344 0.418 24.203 1 88.5 564 LYS B C 1
ATOM 10097 O O . LYS B 1 564 ? -34.969 -0.678 23.781 1 88.5 564 LYS B O 1
ATOM 10102 N N . THR B 1 565 ? -36.5 0.664 24.578 1 92.12 565 THR B N 1
ATOM 10103 C CA . THR B 1 565 ? -37.531 -0.324 24.344 1 92.12 565 THR B CA 1
ATOM 10104 C C . THR B 1 565 ? -38.281 -0.037 23.047 1 92.12 565 THR B C 1
ATOM 10106 O O . THR B 1 565 ? -38.75 1.082 22.812 1 92.12 565 THR B O 1
ATOM 10109 N N . VAL B 1 566 ? -38.219 -0.921 22.219 1 92.5 566 VAL B N 1
ATOM 10110 C CA . VAL B 1 566 ? -38.938 -0.83 20.938 1 92.5 566 VAL B CA 1
ATOM 10111 C C . VAL B 1 566 ? -40.156 -1.749 20.953 1 92.5 566 VAL B C 1
ATOM 10113 O O . VAL B 1 566 ? -40.031 -2.938 21.266 1 92.5 566 VAL B O 1
ATOM 10116 N N . LYS B 1 567 ? -41.281 -1.138 20.719 1 88.88 567 LYS B N 1
ATOM 10117 C CA . LYS B 1 567 ? -42.5 -1.915 20.656 1 88.88 567 LYS B CA 1
ATOM 10118 C C . LYS B 1 567 ? -42.938 -2.16 19.203 1 88.88 567 LYS B C 1
ATOM 10120 O O . LYS B 1 567 ? -42.844 -1.258 18.375 1 88.88 567 LYS B O 1
ATOM 10125 N N . ALA B 1 568 ? -43.188 -3.379 18.984 1 87.5 568 ALA B N 1
ATOM 10126 C CA . ALA B 1 568 ? -43.625 -3.754 17.641 1 87.5 568 ALA B CA 1
ATOM 10127 C C . ALA B 1 568 ? -44.812 -4.73 17.703 1 87.5 568 ALA B C 1
ATOM 10129 O O . ALA B 1 568 ? -45.031 -5.379 18.734 1 87.5 568 ALA B O 1
ATOM 10130 N N . SER B 1 569 ? -45.594 -4.598 16.641 1 81.75 569 SER B N 1
ATOM 10131 C CA . SER B 1 569 ? -46.656 -5.574 16.5 1 81.75 569 SER B CA 1
ATOM 10132 C C . SER B 1 569 ? -46.188 -6.797 15.719 1 81.75 569 SER B C 1
ATOM 10134 O O . SER B 1 569 ? -45.25 -6.719 14.953 1 81.75 569 SER B O 1
ATOM 10136 N N . TYR B 1 570 ? -46.969 -7.848 15.969 1 81.44 570 TYR B N 1
ATOM 10137 C CA . TYR B 1 570 ? -46.656 -9.078 15.25 1 81.44 570 TYR B CA 1
ATOM 10138 C C . TYR B 1 570 ? -46.688 -8.844 13.742 1 81.44 570 TYR B C 1
ATOM 10140 O O . TYR B 1 570 ? -47.625 -8.242 13.211 1 81.44 570 TYR B O 1
ATOM 10148 N N . GLY B 1 571 ? -45.625 -9.195 13.031 1 79.62 571 GLY B N 1
ATOM 10149 C CA . GLY B 1 571 ? -45.531 -9.07 11.586 1 79.62 571 GLY B CA 1
ATOM 10150 C C . GLY B 1 571 ? -44.906 -7.762 11.141 1 79.62 571 GLY B C 1
ATOM 10151 O O . GLY B 1 571 ? -44.594 -7.594 9.969 1 79.62 571 GLY B O 1
ATOM 10152 N N . GLN B 1 572 ? -44.719 -6.902 12.109 1 82.81 572 GLN B N 1
ATOM 10153 C CA . GLN B 1 572 ? -44.125 -5.621 11.797 1 82.81 572 GLN B CA 1
ATOM 10154 C C . GLN B 1 572 ? -42.594 -5.762 11.656 1 82.81 572 GLN B C 1
ATOM 10156 O O . GLN B 1 572 ? -42.031 -6.758 12.094 1 82.81 572 GLN B O 1
ATOM 10161 N N . SER B 1 573 ? -42.062 -4.859 10.883 1 89.94 573 SER B N 1
ATOM 10162 C CA . SER B 1 573 ? -40.594 -4.84 10.758 1 89.94 573 SER B CA 1
ATOM 10163 C C . SER B 1 573 ? -40 -3.727 11.594 1 89.94 573 SER B C 1
ATOM 10165 O O . SER B 1 573 ? -40.594 -2.66 11.758 1 89.94 573 SER B O 1
ATOM 10167 N N . VAL B 1 574 ? -38.781 -4.047 12.148 1 91.44 574 VAL B N 1
ATOM 10168 C CA . VAL B 1 574 ? -38.156 -3.072 13.031 1 91.44 574 VAL B CA 1
ATOM 10169 C C . VAL B 1 574 ? -36.688 -2.859 12.602 1 91.44 574 VAL B C 1
ATOM 10171 O O . VAL B 1 574 ? -36.062 -3.766 12.062 1 91.44 574 VAL B O 1
ATOM 10174 N N . HIS B 1 575 ? -36.281 -1.679 12.727 1 93 575 HIS B N 1
ATOM 10175 C CA . HIS B 1 575 ? -34.875 -1.315 12.547 1 93 575 HIS B CA 1
ATOM 10176 C C . HIS B 1 575 ? -34.219 -0.925 13.867 1 93 575 HIS B C 1
ATOM 10178 O O . HIS B 1 575 ? -34.656 0.032 14.516 1 93 575 HIS B O 1
ATOM 10184 N N . LEU B 1 576 ? -33.312 -1.731 14.297 1 93.62 576 LEU B N 1
ATOM 10185 C CA . LEU B 1 576 ? -32.5 -1.41 15.469 1 93.62 576 LEU B CA 1
ATOM 10186 C C . LEU B 1 576 ? -31.172 -0.788 15.055 1 93.62 576 LEU B C 1
ATOM 10188 O O . LEU B 1 576 ? -30.234 -1.5 14.68 1 93.62 576 LEU B O 1
ATOM 10192 N N . ALA B 1 577 ? -31.094 0.464 15.141 1 90.62 577 ALA B N 1
ATOM 10193 C CA . ALA B 1 577 ? -29.922 1.195 14.68 1 90.62 577 ALA B CA 1
ATOM 10194 C C . ALA B 1 577 ? -28.844 1.224 15.75 1 90.62 577 ALA B C 1
ATOM 10196 O O . ALA B 1 577 ? -29.141 1.343 16.938 1 90.62 577 ALA B O 1
ATOM 10197 N N . ALA B 1 578 ? -27.656 0.922 15.32 1 88.44 578 ALA B N 1
ATOM 10198 C CA . ALA B 1 578 ? -26.547 1.156 16.234 1 88.44 578 ALA B CA 1
ATOM 10199 C C . ALA B 1 578 ? -26.203 2.641 16.312 1 88.44 578 ALA B C 1
ATOM 10201 O O . ALA B 1 578 ? -26.016 3.186 17.406 1 88.44 578 ALA B O 1
ATOM 10202 N N . PHE B 1 579 ? -26.031 3.211 15.117 1 85.25 579 PHE B N 1
ATOM 10203 C CA . PHE B 1 579 ? -25.859 4.645 14.914 1 85.25 579 PHE B CA 1
ATOM 10204 C C . PHE B 1 579 ? -26.75 5.137 13.773 1 85.25 579 PHE B C 1
ATOM 10206 O O . PHE B 1 579 ? -27.172 4.352 12.93 1 85.25 579 PHE B O 1
ATOM 10213 N N . GLY B 1 580 ? -27.188 6.324 13.898 1 78.88 580 GLY B N 1
ATOM 10214 C CA . GLY B 1 580 ? -27.734 6.863 12.664 1 78.88 580 GLY B CA 1
ATOM 10215 C C . GLY B 1 580 ? -26.781 6.742 11.484 1 78.88 580 GLY B C 1
ATOM 10216 O O . GLY B 1 580 ? -27.062 6.023 10.531 1 78.88 580 GLY B O 1
ATOM 10217 N N . LYS B 1 581 ? -25.734 7.328 11.586 1 84.44 581 LYS B N 1
ATOM 10218 C CA . LYS B 1 581 ? -24.578 7.176 10.719 1 84.44 581 LYS B CA 1
ATOM 10219 C C . LYS B 1 581 ? -23.359 6.719 11.508 1 84.44 581 LYS B C 1
ATOM 10221 O O . LYS B 1 581 ? -22.969 7.359 12.484 1 84.44 581 LYS B O 1
ATOM 10226 N N . THR B 1 582 ? -22.859 5.629 11.078 1 89.12 582 THR B N 1
ATOM 10227 C CA . THR B 1 582 ? -21.688 5.105 11.773 1 89.12 582 THR B CA 1
ATOM 10228 C C . THR B 1 582 ? -20.516 6.078 11.688 1 89.12 582 THR B C 1
ATOM 10230 O O . THR B 1 582 ? -20.156 6.531 10.594 1 89.12 582 THR B O 1
ATOM 10233 N N . PRO B 1 583 ? -20.016 6.383 12.82 1 89.31 583 PRO B N 1
ATOM 10234 C CA . PRO B 1 583 ? -18.859 7.281 12.797 1 89.31 583 PRO B CA 1
ATOM 10235 C C . PRO B 1 583 ? -17.672 6.695 12.031 1 89.31 583 PRO B C 1
ATOM 10237 O O . PRO B 1 583 ? -17.406 5.492 12.117 1 89.31 583 PRO B O 1
ATOM 10240 N N . ASP B 1 584 ? -16.969 7.539 11.336 1 88.12 584 ASP B N 1
ATOM 10241 C CA . ASP B 1 584 ? -15.852 7.121 10.492 1 88.12 584 ASP B CA 1
ATOM 10242 C C . ASP B 1 584 ? -14.758 6.461 11.328 1 88.12 584 ASP B C 1
ATOM 10244 O O . ASP B 1 584 ? -14.07 5.551 10.859 1 88.12 584 ASP B O 1
ATOM 10248 N N . ALA B 1 585 ? -14.633 6.891 12.508 1 88.81 585 ALA B N 1
ATOM 10249 C CA . ALA B 1 585 ? -13.586 6.359 13.375 1 88.81 585 ALA B CA 1
ATOM 10250 C C . ALA B 1 585 ? -13.867 4.906 13.75 1 88.81 585 ALA B C 1
ATOM 10252 O O . ALA B 1 585 ? -12.961 4.18 14.164 1 88.81 585 ALA B O 1
ATOM 10253 N N . LEU B 1 586 ? -15.07 4.488 13.602 1 89.44 586 LEU B N 1
ATOM 10254 C CA . LEU B 1 586 ? -15.453 3.15 14.039 1 89.44 586 LEU B CA 1
ATOM 10255 C C . LEU B 1 586 ? -15.742 2.248 12.844 1 89.44 586 LEU B C 1
ATOM 10257 O O . LEU B 1 586 ? -16.094 1.08 13.016 1 89.44 586 LEU B O 1
ATOM 10261 N N . LYS B 1 587 ? -15.578 2.703 11.688 1 87.25 587 LYS B N 1
ATOM 10262 C CA . LYS B 1 587 ? -15.984 1.994 10.477 1 87.25 587 LYS B CA 1
ATOM 10263 C C . LYS B 1 587 ? -15.211 0.688 10.312 1 87.25 587 LYS B C 1
ATOM 10265 O O . LYS B 1 587 ? -15.734 -0.284 9.766 1 87.25 587 LYS B O 1
ATOM 10270 N N . ASP B 1 588 ? -14.055 0.642 10.828 1 83.06 588 ASP B N 1
ATOM 10271 C CA . ASP B 1 588 ? -13.219 -0.537 10.617 1 83.06 588 ASP B CA 1
ATOM 10272 C C . ASP B 1 588 ? -13.367 -1.532 11.766 1 83.06 588 ASP B C 1
ATOM 10274 O O . ASP B 1 588 ? -12.766 -2.607 11.742 1 83.06 588 ASP B O 1
ATOM 10278 N N . GLN B 1 589 ? -14.258 -1.237 12.656 1 87.88 589 GLN B N 1
ATOM 10279 C CA . GLN B 1 589 ? -14.414 -2.131 13.805 1 87.88 589 GLN B CA 1
ATOM 10280 C C . GLN B 1 589 ? -15.328 -3.307 13.461 1 87.88 589 GLN B C 1
ATOM 10282 O O . GLN B 1 589 ? -16.234 -3.172 12.641 1 87.88 589 GLN B O 1
ATOM 10287 N N . TYR B 1 590 ? -15.031 -4.398 14.109 1 90.75 590 TYR B N 1
ATOM 10288 C CA . TYR B 1 590 ? -15.883 -5.574 13.977 1 90.75 590 TYR B CA 1
ATOM 10289 C C . TYR B 1 590 ? -17.172 -5.406 14.789 1 90.75 590 TYR B C 1
ATOM 10291 O O . TYR B 1 590 ? -17.125 -5.059 15.969 1 90.75 590 TYR B O 1
ATOM 10299 N N . VAL B 1 591 ? -18.281 -5.59 14.102 1 94.06 591 VAL B N 1
ATOM 10300 C CA . VAL B 1 591 ? -19.562 -5.359 14.758 1 94.06 591 VAL B CA 1
ATOM 10301 C C . VAL B 1 591 ? -20.312 -6.68 14.906 1 94.06 591 VAL B C 1
ATOM 10303 O O . VAL B 1 591 ? -20.359 -7.48 13.969 1 94.06 591 VAL B O 1
ATOM 10306 N N . VAL B 1 592 ? -20.859 -6.91 16.156 1 95.44 592 VAL B N 1
ATOM 10307 C CA . VAL B 1 592 ? -21.609 -8.133 16.422 1 95.44 592 VAL B CA 1
ATOM 10308 C C . VAL B 1 592 ? -22.906 -7.781 17.141 1 95.44 592 VAL B C 1
ATOM 10310 O O . VAL B 1 592 ? -22.938 -6.898 18.016 1 95.44 592 VAL B O 1
ATOM 10313 N N . TRP B 1 593 ? -24 -8.406 16.781 1 96.25 593 TRP B N 1
ATOM 10314 C CA . TRP B 1 593 ? -25.281 -8.281 17.453 1 96.25 593 TRP B CA 1
ATOM 10315 C C . TRP B 1 593 ? -25.609 -9.539 18.25 1 96.25 593 TRP B C 1
ATOM 10317 O O . TRP B 1 593 ? -25.391 -10.656 17.766 1 96.25 593 TRP B O 1
ATOM 10327 N N . PHE B 1 594 ? -26.047 -9.359 19.5 1 96.38 594 PHE B N 1
ATOM 10328 C CA . PHE B 1 594 ? -26.484 -10.461 20.344 1 96.38 594 PHE B CA 1
ATOM 10329 C C . PHE B 1 594 ? -27.984 -10.367 20.641 1 96.38 594 PHE B C 1
ATOM 10331 O O . PHE B 1 594 ? -28.516 -9.266 20.797 1 96.38 594 PHE B O 1
ATOM 10338 N N . HIS B 1 595 ? -28.625 -11.461 20.641 1 95.94 595 HIS B N 1
ATOM 10339 C CA . HIS B 1 595 ? -30.016 -11.578 21.047 1 95.94 595 HIS B CA 1
ATOM 10340 C C . HIS B 1 595 ? -30.156 -12.422 22.312 1 95.94 595 HIS B C 1
ATOM 10342 O O . HIS B 1 595 ? -29.688 -13.555 22.359 1 95.94 595 HIS B O 1
ATOM 10348 N N . HIS B 1 596 ? -30.672 -11.789 23.266 1 94.31 596 HIS B N 1
ATOM 10349 C CA . HIS B 1 596 ? -31 -12.5 24.5 1 94.31 596 HIS B CA 1
ATOM 10350 C C . HIS B 1 596 ? -32.469 -12.898 24.516 1 94.31 596 HIS B C 1
ATOM 10352 O O . HIS B 1 596 ? -33.344 -12.102 24.875 1 94.31 596 HIS B O 1
ATOM 10358 N N . SER B 1 597 ? -32.656 -14.094 24.141 1 88.62 597 SER B N 1
ATOM 10359 C CA . SER B 1 597 ? -34.031 -14.586 24.125 1 88.62 597 SER B CA 1
ATOM 10360 C C . SER B 1 597 ? -34.375 -15.367 25.391 1 88.62 597 SER B C 1
ATOM 10362 O O . SER B 1 597 ? -33.469 -15.836 26.078 1 88.62 597 SER B O 1
ATOM 10364 N N . ARG B 1 598 ? -35.625 -15.531 25.703 1 82.31 598 ARG B N 1
ATOM 10365 C CA . ARG B 1 598 ? -36.062 -16.281 26.875 1 82.31 598 ARG B CA 1
ATOM 10366 C C . ARG B 1 598 ? -35.844 -17.766 26.688 1 82.31 598 ARG B C 1
ATOM 10368 O O . ARG B 1 598 ? -35.469 -18.469 27.641 1 82.31 598 ARG B O 1
ATOM 10375 N N . GLU B 1 599 ? -35.969 -18.203 25.469 1 82.44 599 GLU B N 1
ATOM 10376 C CA . GLU B 1 599 ? -35.875 -19.641 25.188 1 82.44 599 GLU B CA 1
ATOM 10377 C C . GLU B 1 599 ? -34.438 -20.078 25 1 82.44 599 GLU B C 1
ATOM 10379 O O . GLU B 1 599 ? -34 -21.078 25.562 1 82.44 599 GLU B O 1
ATOM 10384 N N . LYS B 1 600 ? -33.656 -19.391 24.188 1 85.56 600 LYS B N 1
ATOM 10385 C CA . LYS B 1 600 ? -32.344 -19.859 23.734 1 85.56 600 LYS B CA 1
ATOM 10386 C C . LYS B 1 600 ? -31.234 -19.156 24.5 1 85.56 600 LYS B C 1
ATOM 10388 O O . LYS B 1 600 ? -30.062 -19.516 24.359 1 85.56 600 LYS B O 1
ATOM 10393 N N . GLY B 1 601 ? -31.578 -18.234 25.328 1 89.12 601 GLY B N 1
ATOM 10394 C CA . GLY B 1 601 ? -30.531 -17.469 25.984 1 89.12 601 GLY B CA 1
ATOM 10395 C C . GLY B 1 601 ? -29.844 -16.469 25.078 1 89.12 601 GLY B C 1
ATOM 10396 O O . GLY B 1 601 ? -30.484 -15.914 24.172 1 89.12 601 GLY B O 1
ATOM 10397 N N . ARG B 1 602 ? -28.516 -16.234 25.391 1 92.75 602 ARG B N 1
ATOM 10398 C CA . ARG B 1 602 ? -27.75 -15.25 24.625 1 92.75 602 ARG B CA 1
ATOM 10399 C C . ARG B 1 602 ? -27.016 -15.922 23.453 1 92.75 602 ARG B C 1
ATOM 10401 O O . ARG B 1 602 ? -26.266 -16.875 23.656 1 92.75 602 ARG B O 1
ATOM 10408 N N . TYR B 1 603 ? -27.266 -15.438 22.266 1 93.62 603 TYR B N 1
ATOM 10409 C CA . TYR B 1 603 ? -26.531 -15.977 21.125 1 93.62 603 TYR B CA 1
ATOM 10410 C C . TYR B 1 603 ? -26.219 -14.883 20.109 1 93.62 603 TYR B C 1
ATOM 10412 O O . TYR B 1 603 ? -26.906 -13.859 20.062 1 93.62 603 TYR B O 1
ATOM 10420 N N . LYS B 1 604 ? -25.188 -15.094 19.375 1 95 604 LYS B N 1
ATOM 10421 C CA . LYS B 1 604 ? -24.781 -14.172 18.312 1 95 604 LYS B CA 1
ATOM 10422 C C . LYS B 1 604 ? -25.734 -14.25 17.125 1 95 604 LYS B C 1
ATOM 10424 O O . LYS B 1 604 ? -26.109 -15.344 16.688 1 95 604 LYS B O 1
ATOM 10429 N N . ILE B 1 605 ? -26.172 -13.117 16.625 1 94.44 605 ILE B N 1
ATOM 10430 C CA . ILE B 1 605 ? -27.125 -13.055 15.516 1 94.44 605 ILE B CA 1
ATOM 10431 C C . ILE B 1 605 ? -26.406 -13.336 14.195 1 94.44 605 ILE B C 1
ATOM 10433 O O . ILE B 1 605 ? -25.375 -12.734 13.906 1 94.44 605 ILE B O 1
ATOM 10437 N N . ASN B 1 606 ? -26.922 -14.297 13.5 1 92.44 606 ASN B N 1
ATOM 10438 C CA . ASN B 1 606 ? -26.469 -14.555 12.133 1 92.44 606 ASN B CA 1
ATOM 10439 C C . ASN B 1 606 ? -27.406 -13.906 11.109 1 92.44 606 ASN B C 1
ATOM 10441 O O . ASN B 1 606 ? -28.609 -14.172 11.102 1 92.44 606 ASN B O 1
ATOM 10445 N N . PHE B 1 607 ? -26.859 -13.078 10.375 1 90.31 607 PHE B N 1
ATOM 10446 C CA . PHE B 1 607 ? -27.656 -12.375 9.375 1 90.31 607 PHE B CA 1
ATOM 10447 C C . PHE B 1 607 ? -28.047 -13.32 8.242 1 90.31 607 PHE B C 1
ATOM 10449 O O . PHE B 1 607 ? -27.328 -14.258 7.922 1 90.31 607 PHE B O 1
ATOM 10456 N N . ASN B 1 608 ? -29.141 -13.078 7.871 1 84.06 608 ASN B N 1
ATOM 10457 C CA . ASN B 1 608 ? -29.594 -13.828 6.699 1 84.06 608 ASN B CA 1
ATOM 10458 C C . ASN B 1 608 ? -30.141 -12.898 5.617 1 84.06 608 ASN B C 1
ATOM 10460 O O . ASN B 1 608 ? -30.203 -11.688 5.812 1 84.06 608 ASN B O 1
ATOM 10464 N N . TRP B 1 609 ? -30.359 -13.289 4.469 1 76.38 609 TRP B N 1
ATOM 10465 C CA . TRP B 1 609 ? -30.719 -12.445 3.334 1 76.38 609 TRP B CA 1
ATOM 10466 C C . TRP B 1 609 ? -32.219 -12.219 3.273 1 76.38 609 TRP B C 1
ATOM 10468 O O . TRP B 1 609 ? -32.719 -11.336 2.551 1 76.38 609 TRP B O 1
ATOM 10478 N N . ASP B 1 610 ? -32.969 -12.797 4.172 1 80.69 610 ASP B N 1
ATOM 10479 C CA . ASP B 1 610 ? -34.406 -12.75 4.004 1 80.69 610 ASP B CA 1
ATOM 10480 C C . ASP B 1 610 ? -35.062 -11.898 5.086 1 80.69 610 ASP B C 1
ATOM 10482 O O . ASP B 1 610 ? -35.844 -10.969 4.781 1 80.69 610 ASP B O 1
ATOM 10486 N N . ARG B 1 611 ? -34.719 -12.242 6.312 1 88.19 611 ARG B N 1
ATOM 10487 C CA . ARG B 1 611 ? -35.5 -11.625 7.387 1 88.19 611 ARG B CA 1
ATOM 10488 C C . ARG B 1 611 ? -34.594 -10.797 8.305 1 88.19 611 ARG B C 1
ATOM 10490 O O . ARG B 1 611 ? -34.969 -9.703 8.734 1 88.19 611 ARG B O 1
ATOM 10497 N N . VAL B 1 612 ? -33.469 -11.32 8.648 1 93.62 612 VAL B N 1
ATOM 10498 C CA . VAL B 1 612 ? -32.562 -10.656 9.562 1 93.62 612 VAL B CA 1
ATOM 10499 C C . VAL B 1 612 ? -31.422 -10 8.766 1 93.62 612 VAL B C 1
ATOM 10501 O O . VAL B 1 612 ? -30.484 -10.68 8.344 1 93.62 612 VAL B O 1
ATOM 10504 N N . LEU B 1 613 ? -31.516 -8.719 8.648 1 93.44 613 LEU B N 1
ATOM 10505 C CA . LEU B 1 613 ? -30.609 -8.008 7.754 1 93.44 613 LEU B CA 1
ATOM 10506 C C . LEU B 1 613 ? -29.719 -7.039 8.531 1 93.44 613 LEU B C 1
ATOM 10508 O O . LEU B 1 613 ? -30.125 -6.52 9.578 1 93.44 613 LEU B O 1
ATOM 10512 N N . GLN B 1 614 ? -28.547 -6.828 7.98 1 92.88 614 GLN B N 1
ATOM 10513 C CA . GLN B 1 614 ? -27.656 -5.793 8.492 1 92.88 614 GLN B CA 1
ATOM 10514 C C . GLN B 1 614 ? -27.625 -4.586 7.566 1 92.88 614 GLN B C 1
ATOM 10516 O O . GLN B 1 614 ? -27.531 -4.734 6.344 1 92.88 614 GLN B O 1
ATOM 10521 N N . THR B 1 615 ? -27.75 -3.465 8.102 1 91.94 615 THR B N 1
ATOM 10522 C CA . THR B 1 615 ? -27.703 -2.252 7.289 1 91.94 615 THR B CA 1
ATOM 10523 C C . THR B 1 615 ? -26.266 -1.853 6.988 1 91.94 615 THR B C 1
ATOM 10525 O O . THR B 1 615 ? -25.328 -2.35 7.621 1 91.94 615 THR B O 1
ATOM 10528 N N . SER B 1 616 ? -26.078 -0.952 6.008 1 89.94 616 SER B N 1
ATOM 10529 C CA . SER B 1 616 ? -24.766 -0.426 5.668 1 89.94 616 SER B CA 1
ATOM 10530 C C . SER B 1 616 ? -24.156 0.327 6.844 1 89.94 616 SER B C 1
ATOM 10532 O O . SER B 1 616 ? -22.922 0.403 6.969 1 89.94 616 SER B O 1
ATOM 10534 N N . GLU B 1 617 ? -25 0.815 7.73 1 91.19 617 GLU B N 1
ATOM 10535 C CA . GLU B 1 617 ? -24.547 1.507 8.93 1 91.19 617 GLU B CA 1
ATOM 10536 C C . GLU B 1 617 ? -24.438 0.545 10.109 1 91.19 617 GLU B C 1
ATOM 10538 O O . GLU B 1 617 ? -24.328 0.975 11.258 1 91.19 617 GLU B O 1
ATOM 10543 N N . ARG B 1 618 ? -24.5 -0.731 9.867 1 92.12 618 ARG B N 1
ATOM 10544 C CA . ARG B 1 618 ? -24.25 -1.829 10.797 1 92.12 618 ARG B CA 1
ATOM 10545 C C . ARG B 1 618 ? -25.406 -1.983 11.789 1 92.12 618 ARG B C 1
ATOM 10547 O O . ARG B 1 618 ? -25.203 -2.443 12.914 1 92.12 618 ARG B O 1
ATOM 10554 N N . GLY B 1 619 ? -26.516 -1.5 11.414 1 92.81 619 GLY B N 1
ATOM 10555 C CA . GLY B 1 619 ? -27.719 -1.742 12.195 1 92.81 619 GLY B CA 1
ATOM 10556 C C . GLY B 1 619 ? -28.375 -3.076 11.891 1 92.81 619 GLY B C 1
ATOM 10557 O O . GLY B 1 619 ? -27.938 -3.803 11 1 92.81 619 GLY B O 1
ATOM 10558 N N . LEU B 1 620 ? -29.422 -3.412 12.711 1 95.19 620 LEU B N 1
ATOM 10559 C CA . LEU B 1 620 ? -30.141 -4.672 12.555 1 95.19 620 LEU B CA 1
ATOM 10560 C C . LEU B 1 620 ? -31.578 -4.426 12.125 1 95.19 620 LEU B C 1
ATOM 10562 O O . LEU B 1 620 ? -32.281 -3.617 12.727 1 95.19 620 LEU B O 1
ATOM 10566 N N . VAL B 1 621 ? -31.922 -5.023 11.047 1 93.81 621 VAL B N 1
ATOM 10567 C CA . VAL B 1 621 ? -33.312 -4.949 10.586 1 93.81 621 VAL B CA 1
ATOM 10568 C C . VAL B 1 621 ? -33.969 -6.32 10.703 1 93.81 621 VAL B C 1
ATOM 10570 O O . VAL B 1 621 ? -33.438 -7.316 10.203 1 93.81 621 VAL B O 1
ATOM 10573 N N . LEU B 1 622 ? -35.031 -6.383 11.445 1 94.38 622 LEU B N 1
ATOM 10574 C CA . LEU B 1 622 ? -35.844 -7.586 11.562 1 94.38 622 LEU B CA 1
ATOM 10575 C C . LEU B 1 622 ? -37.156 -7.43 10.805 1 94.38 622 LEU B C 1
ATOM 10577 O O . LEU B 1 622 ? -38.031 -6.621 11.18 1 94.38 622 LEU B O 1
ATOM 10581 N N . LEU B 1 623 ? -37.219 -8.148 9.766 1 91.19 623 LEU B N 1
ATOM 10582 C CA . LEU B 1 623 ? -38.438 -8.102 9 1 91.19 623 LEU B CA 1
ATOM 10583 C C . LEU B 1 623 ? -39.469 -9.07 9.562 1 91.19 623 LEU B C 1
ATOM 10585 O O . LEU B 1 623 ? -39.125 -10.172 9.984 1 91.19 623 LEU B O 1
ATOM 10589 N N . SER B 1 624 ? -40.688 -8.688 9.633 1 86.12 624 SER B N 1
ATOM 10590 C CA . SER B 1 624 ? -41.812 -9.516 10.07 1 86.12 624 SER B CA 1
ATOM 10591 C C . SER B 1 624 ? -41.5 -10.195 11.406 1 86.12 624 SER B C 1
ATOM 10593 O O . SER B 1 624 ? -41.438 -11.422 11.477 1 86.12 624 SER B O 1
ATOM 10595 N N . VAL B 1 625 ? -41.5 -9.414 12.414 1 89.94 625 VAL B N 1
ATOM 10596 C CA . VAL B 1 625 ? -41.094 -9.891 13.734 1 89.94 625 VAL B CA 1
ATOM 10597 C C . VAL B 1 625 ? -42.156 -10.82 14.305 1 89.94 625 VAL B C 1
ATOM 10599 O O . VAL B 1 625 ? -43.344 -10.641 14.039 1 89.94 625 VAL B O 1
ATOM 10602 N N . SER B 1 626 ? -41.688 -11.844 15.016 1 87.75 626 SER B N 1
ATOM 10603 C CA . SER B 1 626 ? -42.562 -12.805 15.695 1 87.75 626 SER B CA 1
ATOM 10604 C C . SER B 1 626 ? -42.25 -12.867 17.188 1 87.75 626 SER B C 1
ATOM 10606 O O . SER B 1 626 ? -41.375 -12.125 17.672 1 87.75 626 SER B O 1
ATOM 10608 N N . ASP B 1 627 ? -42.969 -13.758 17.875 1 85.69 627 ASP B N 1
ATOM 10609 C CA . ASP B 1 627 ? -42.812 -13.883 19.328 1 85.69 627 ASP B CA 1
ATOM 10610 C C . ASP B 1 627 ? -41.406 -14.336 19.688 1 85.69 627 ASP B C 1
ATOM 10612 O O . ASP B 1 627 ? -40.906 -13.992 20.75 1 85.69 627 ASP B O 1
ATOM 10616 N N . SER B 1 628 ? -40.812 -15.055 18.781 1 88.44 628 SER B N 1
ATOM 10617 C CA . SER B 1 628 ? -39.469 -15.562 19.062 1 88.44 628 SER B CA 1
ATOM 10618 C C . SER B 1 628 ? -38.438 -14.4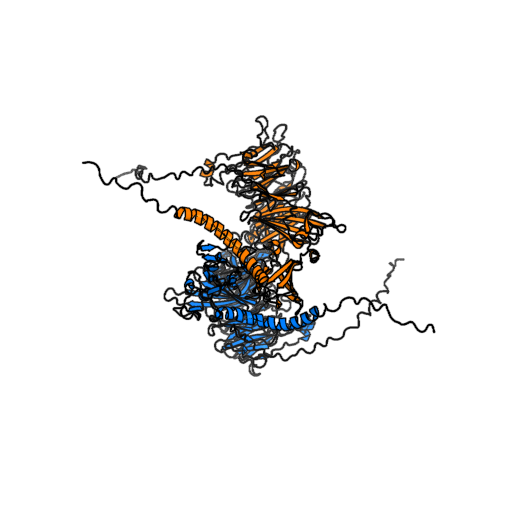45 19.016 1 88.44 628 SER B C 1
ATOM 10620 O O . SER B 1 628 ? -37.312 -14.609 19.5 1 88.44 628 SER B O 1
ATOM 10622 N N . ASP B 1 629 ? -38.844 -13.344 18.453 1 92.44 629 ASP B N 1
ATOM 10623 C CA . ASP B 1 629 ? -37.906 -12.227 18.312 1 92.44 629 ASP B CA 1
ATOM 10624 C C . ASP B 1 629 ? -37.938 -11.336 19.547 1 92.44 629 ASP B C 1
ATOM 10626 O O . ASP B 1 629 ? -37.125 -10.391 19.656 1 92.44 629 ASP B O 1
ATOM 10630 N N . ARG B 1 630 ? -38.75 -11.617 20.453 1 91.75 630 ARG B N 1
ATOM 10631 C CA . ARG B 1 630 ? -38.812 -10.82 21.688 1 91.75 630 ARG B CA 1
ATOM 10632 C C . ARG B 1 630 ? -37.531 -10.984 22.5 1 91.75 630 ARG B C 1
ATOM 10634 O O . ARG B 1 630 ? -36.938 -12.062 22.516 1 91.75 630 ARG B O 1
ATOM 10641 N N . GLY B 1 631 ? -37.188 -9.898 23.125 1 93.56 631 GLY B N 1
ATOM 10642 C CA . GLY B 1 631 ? -36.031 -9.977 24 1 93.56 631 GLY B CA 1
ATOM 10643 C C . GLY B 1 631 ? -35.125 -8.773 23.875 1 93.56 631 GLY B C 1
ATOM 10644 O O . GLY B 1 631 ? -35.531 -7.727 23.359 1 93.56 631 GLY B O 1
ATOM 10645 N N . ARG B 1 632 ? -33.969 -9.047 24.469 1 94.81 632 ARG B N 1
ATOM 10646 C CA . ARG B 1 632 ? -32.969 -7.969 24.484 1 94.81 632 ARG B CA 1
ATOM 10647 C C . ARG B 1 632 ? -31.953 -8.125 23.359 1 94.81 632 ARG B C 1
ATOM 10649 O O . ARG B 1 632 ? -31.469 -9.227 23.109 1 94.81 632 ARG B O 1
ATOM 10656 N N . TYR B 1 633 ? -31.719 -7.074 22.656 1 95.75 633 TYR B N 1
ATOM 10657 C CA . TYR B 1 633 ? -30.719 -7.027 21.594 1 95.75 633 TYR B CA 1
ATOM 10658 C C . TYR B 1 633 ? -29.578 -6.082 21.953 1 95.75 633 TYR B C 1
ATOM 10660 O O . TYR B 1 633 ? -29.828 -4.973 22.453 1 95.75 633 TYR B O 1
ATOM 10668 N N . GLU B 1 634 ? -28.375 -6.594 21.766 1 93.81 634 GLU B N 1
ATOM 10669 C CA . GLU B 1 634 ? -27.188 -5.801 22.078 1 93.81 634 GLU B CA 1
ATOM 10670 C C . GLU B 1 634 ? -26.25 -5.715 20.875 1 93.81 634 GLU B C 1
ATOM 10672 O O . GLU B 1 634 ? -26.031 -6.711 20.172 1 93.81 634 GLU B O 1
ATOM 10677 N N . CYS B 1 635 ? -25.766 -4.566 20.594 1 93.81 635 CYS B N 1
ATOM 10678 C CA . CYS B 1 635 ? -24.812 -4.344 19.516 1 93.81 635 CYS B CA 1
ATOM 10679 C C . CYS B 1 635 ? -23.453 -3.979 20.062 1 93.81 635 CYS B C 1
ATOM 10681 O O . CYS B 1 635 ? -23.312 -3.021 20.828 1 93.81 635 CYS B O 1
ATOM 10683 N N . TYR B 1 636 ? -22.422 -4.73 19.641 1 92.06 636 TYR B N 1
ATOM 10684 C CA . TYR B 1 636 ? -21.062 -4.488 20.094 1 92.06 636 TYR B CA 1
ATOM 10685 C C . TYR B 1 636 ? -20.172 -4.031 18.938 1 92.06 636 TYR B C 1
ATOM 10687 O O . TYR B 1 636 ? -20.203 -4.621 17.859 1 92.06 636 TYR B O 1
ATOM 10695 N N . PHE B 1 637 ? -19.516 -2.967 19.109 1 90.5 637 PHE B N 1
ATOM 10696 C CA . PHE B 1 637 ? -18.391 -2.572 18.266 1 90.5 637 PHE B CA 1
ATOM 10697 C C . PHE B 1 637 ? -17.078 -2.939 18.953 1 90.5 637 PHE B C 1
ATOM 10699 O O . PHE B 1 637 ? -16.656 -2.297 19.922 1 90.5 637 PHE B O 1
ATOM 10706 N N . GLY B 1 638 ? -16.438 -3.941 18.375 1 89.25 638 GLY B N 1
ATOM 10707 C CA . GLY B 1 638 ? -15.344 -4.5 19.156 1 89.25 638 GLY B CA 1
ATOM 10708 C C . GLY B 1 638 ? -15.773 -4.977 20.531 1 89.25 638 GLY B C 1
ATOM 10709 O O . GLY B 1 638 ? -16.734 -5.738 20.656 1 89.25 638 GLY B O 1
ATOM 10710 N N . PRO B 1 639 ? -15.094 -4.504 21.5 1 87.06 639 PRO B N 1
ATOM 10711 C CA . PRO B 1 639 ? -15.453 -4.938 22.844 1 87.06 639 PRO B CA 1
ATOM 10712 C C . PRO B 1 639 ? -16.469 -4.012 23.516 1 87.06 639 PRO B C 1
ATOM 10714 O O . PRO B 1 639 ? -16.953 -4.309 24.609 1 87.06 639 PRO B O 1
ATOM 10717 N N . SER B 1 640 ? -16.891 -2.965 22.859 1 87.06 640 SER B N 1
ATOM 10718 C CA . SER B 1 640 ? -17.719 -1.945 23.5 1 87.06 640 SER B CA 1
ATOM 10719 C C . SER B 1 640 ? -19.188 -2.1 23.125 1 87.06 640 SER B C 1
ATOM 10721 O O . SER B 1 640 ? -19.516 -2.279 21.953 1 87.06 640 SER B O 1
ATOM 10723 N N . LEU B 1 641 ? -20.031 -2.09 24.125 1 89.81 641 LEU B N 1
ATOM 10724 C CA . LEU B 1 641 ? -21.469 -2.102 23.891 1 89.81 641 LEU B CA 1
ATOM 10725 C C . LEU B 1 641 ? -21.953 -0.732 23.438 1 89.81 641 LEU B C 1
ATOM 10727 O O . LEU B 1 641 ? -21.797 0.258 24.156 1 89.81 641 LEU B O 1
ATOM 10731 N N . VAL B 1 642 ? -22.562 -0.63 22.281 1 87.94 642 VAL B N 1
ATOM 10732 C CA . VAL B 1 642 ? -22.922 0.658 21.688 1 87.94 642 VAL B CA 1
ATOM 10733 C C . VAL B 1 642 ? -24.422 0.89 21.828 1 87.94 642 VAL B C 1
ATOM 10735 O O . VAL B 1 642 ? -24.859 2.023 22.031 1 87.94 642 VAL B O 1
ATOM 10738 N N . ALA B 1 643 ? -25.203 -0.156 21.672 1 89.81 643 ALA B N 1
ATOM 10739 C CA . ALA B 1 643 ? -26.656 -0.021 21.719 1 89.81 643 ALA B CA 1
ATOM 10740 C C . ALA B 1 643 ? -27.297 -1.266 22.328 1 89.81 643 ALA B C 1
ATOM 10742 O O . ALA B 1 643 ? -26.781 -2.377 22.156 1 89.81 643 ALA B O 1
ATOM 10743 N N . SER B 1 644 ? -28.344 -1.003 23.062 1 91.5 644 SER B N 1
ATOM 10744 C CA . SER B 1 644 ? -29.156 -2.062 23.656 1 91.5 644 SER B CA 1
ATOM 10745 C C . SER B 1 644 ? -30.641 -1.798 23.484 1 91.5 644 SER B C 1
ATOM 10747 O O . SER B 1 644 ? -31.109 -0.681 23.719 1 91.5 644 SER B O 1
ATOM 10749 N N . TYR B 1 645 ? -31.297 -2.73 23 1 94.25 645 TYR B N 1
ATOM 10750 C CA . TYR B 1 645 ? -32.719 -2.609 22.75 1 94.25 645 TYR B CA 1
ATOM 10751 C C . TYR B 1 645 ? -33.5 -3.736 23.438 1 94.25 645 TYR B C 1
ATOM 10753 O O . TYR B 1 645 ? -33 -4.867 23.516 1 94.25 645 TYR B O 1
ATOM 10761 N N . ASN B 1 646 ? -34.594 -3.367 23.984 1 94.31 646 ASN B N 1
ATOM 10762 C CA . ASN B 1 646 ? -35.594 -4.355 24.391 1 94.31 646 ASN B CA 1
ATOM 10763 C C . ASN B 1 646 ? -36.75 -4.387 23.438 1 94.31 646 ASN B C 1
ATOM 10765 O O . ASN B 1 646 ? -37.5 -3.416 23.328 1 94.31 646 ASN B O 1
ATOM 10769 N N . LEU B 1 647 ? -36.812 -5.418 22.688 1 94.62 647 LEU B N 1
ATOM 10770 C CA . LEU B 1 647 ? -37.875 -5.543 21.719 1 94.62 647 LEU B CA 1
ATOM 10771 C C . LEU B 1 647 ? -39.062 -6.266 22.328 1 94.62 647 LEU B C 1
ATOM 10773 O O . LEU B 1 647 ? -39 -7.445 22.672 1 94.62 647 LEU B O 1
ATOM 10777 N N . ASP B 1 648 ? -40.125 -5.465 22.453 1 90.62 648 ASP B N 1
ATOM 10778 C CA . ASP B 1 648 ? -41.406 -6.012 22.953 1 90.62 648 ASP B CA 1
ATOM 10779 C C . ASP B 1 648 ? -42.406 -6.148 21.828 1 90.62 648 ASP B C 1
ATOM 10781 O O . ASP B 1 648 ? -42.625 -5.219 21.047 1 90.62 648 ASP B O 1
ATOM 10785 N N . ILE B 1 649 ? -42.906 -7.242 21.719 1 88.25 649 ILE B N 1
ATOM 10786 C CA . ILE B 1 649 ? -43.875 -7.512 20.656 1 88.25 649 ILE B CA 1
ATOM 10787 C C . ILE B 1 649 ? -45.25 -7.699 21.25 1 88.25 649 ILE B C 1
ATOM 10789 O O . ILE B 1 649 ? -45.438 -8.539 22.141 1 88.25 649 ILE B O 1
ATOM 10793 N N . ASP B 1 650 ? -46.125 -6.785 21 1 77.81 650 ASP B N 1
ATOM 10794 C CA . ASP B 1 650 ? -47.531 -6.867 21.453 1 77.81 650 ASP B CA 1
ATOM 10795 C C . ASP B 1 650 ? -48.281 -7.973 20.703 1 77.81 650 ASP B C 1
ATOM 10797 O O . ASP B 1 650 ? -48.5 -7.875 19.5 1 77.81 650 ASP B O 1
ATOM 10801 N N . ILE B 1 651 ? -48.406 -8.969 21.438 1 57.5 651 ILE B N 1
ATOM 10802 C CA . ILE B 1 651 ? -49.125 -10.094 20.844 1 57.5 651 ILE B CA 1
ATOM 10803 C C . ILE B 1 651 ? -50.625 -9.852 20.922 1 57.5 651 ILE B C 1
ATOM 10805 O O . ILE B 1 651 ? -51.406 -10.516 20.234 1 57.5 651 ILE B O 1
ATOM 10809 N N . HIS B 1 652 ? -51.125 -8.977 22.047 1 47.88 652 HIS B N 1
ATOM 10810 C CA . HIS B 1 652 ? -52.531 -8.898 22.406 1 47.88 652 HIS B CA 1
ATOM 10811 C C . HIS B 1 652 ? -53.375 -8.453 21.219 1 47.88 652 HIS B C 1
ATOM 10813 O O . HIS B 1 652 ? -54.562 -8.797 21.125 1 47.88 652 HIS B O 1
ATOM 10819 N N . ARG B 1 653 ? -53 -7.223 20.719 1 42.97 653 ARG B N 1
ATOM 10820 C CA . ARG B 1 653 ? -54.094 -6.543 20.031 1 42.97 653 ARG B CA 1
ATOM 10821 C C . ARG B 1 653 ? -54.719 -7.43 18.953 1 42.97 653 ARG B C 1
ATOM 10823 O O . ARG B 1 653 ? -55.594 -6.996 18.203 1 42.97 653 ARG B O 1
ATOM 10830 N N . CYS B 1 654 ? -54.094 -8.32 18.625 1 38.44 654 CYS B N 1
ATOM 10831 C CA . CYS B 1 654 ? -54.969 -9.125 17.766 1 38.44 654 CYS B CA 1
ATOM 10832 C C . CYS B 1 654 ? -56.094 -9.766 18.578 1 38.44 654 CYS B C 1
ATOM 10834 O O . CYS B 1 654 ? -56.562 -10.844 18.219 1 38.44 654 CYS B O 1
ATOM 10836 N N . THR B 1 655 ? -56.344 -9.227 19.875 1 35.69 655 THR B N 1
ATOM 10837 C CA . THR B 1 655 ? -57.5 -9.719 20.562 1 35.69 655 THR B CA 1
ATOM 10838 C C . THR B 1 655 ? -58.781 -9.164 19.938 1 35.69 655 THR B C 1
ATOM 10840 O O . THR B 1 655 ? -58.781 -8.062 19.375 1 35.69 655 THR B O 1
ATOM 10843 N N . GLN B 1 656 ? -59.938 -9.867 19.734 1 34.06 656 GLN B N 1
ATOM 10844 C CA . GLN B 1 656 ? -61.25 -9.477 19.25 1 34.06 656 GLN B CA 1
ATOM 10845 C C . GLN B 1 656 ? -61.781 -8.281 20.031 1 34.06 656 GLN B C 1
ATOM 10847 O O . GLN B 1 656 ? -61.812 -8.305 21.266 1 34.06 656 GLN B O 1
ATOM 10852 N N . PRO B 1 657 ? -61.688 -6.906 19.562 1 38.06 657 PRO B N 1
ATOM 10853 C CA . PRO B 1 657 ? -62.438 -5.914 20.328 1 38.06 657 PRO B CA 1
ATOM 10854 C C . PRO B 1 657 ? -63.781 -6.445 20.812 1 38.06 657 PRO B C 1
ATOM 10856 O O . PRO B 1 657 ? -64.438 -7.289 20.156 1 38.06 657 PRO B O 1
ATOM 10859 N N . SER B 1 658 ? -64 -6.66 22.094 1 39.41 658 SER B N 1
ATOM 10860 C CA . SER B 1 658 ? -65.312 -7.09 22.578 1 39.41 658 SER B CA 1
ATOM 10861 C C . SER B 1 658 ? -66.375 -6.004 22.375 1 39.41 658 SER B C 1
ATOM 10863 O O . SER B 1 658 ? -67.562 -6.301 22.125 1 39.41 658 SER B O 1
ATOM 10865 N N . LYS B 1 659 ? -66.25 -4.707 23.031 1 39.44 659 LYS B N 1
ATOM 10866 C CA . LYS B 1 659 ? -67.312 -3.697 23.016 1 39.44 659 LYS B CA 1
ATOM 10867 C C . LYS B 1 659 ? -67.188 -2.797 21.797 1 39.44 659 LYS B C 1
ATOM 10869 O O . LYS B 1 659 ? -66.125 -2.668 21.219 1 39.44 659 LYS B O 1
ATOM 10874 N N . THR B 1 660 ? -68.5 -2.322 21.297 1 37.88 660 THR B N 1
ATOM 10875 C CA . THR B 1 660 ? -68.688 -1.442 20.156 1 37.88 660 THR B CA 1
ATOM 10876 C C . THR B 1 660 ? -67.75 -0.259 20.188 1 37.88 660 THR B C 1
ATOM 10878 O O . THR B 1 660 ? -67.188 0.143 19.156 1 37.88 660 THR B O 1
ATOM 10881 N N . GLN B 1 661 ? -67.562 0.257 21.469 1 38.31 661 GLN B N 1
ATOM 10882 C CA . GLN B 1 661 ? -66.812 1.511 21.562 1 38.31 661 GLN B CA 1
ATOM 10883 C C . GLN B 1 661 ? -65.312 1.299 21.266 1 38.31 661 GLN B C 1
ATOM 10885 O O . GLN B 1 661 ? -64.688 2.158 20.672 1 38.31 661 GLN B O 1
ATOM 10890 N N . GLU B 1 662 ? -64.875 0.169 21.797 1 41.66 662 GLU B N 1
ATOM 10891 C CA . GLU B 1 662 ? -63.469 -0.019 21.625 1 41.66 662 GLU B CA 1
ATOM 10892 C C . GLU B 1 662 ? -63.094 -0.336 20.188 1 41.66 662 GLU B C 1
ATOM 10894 O O . GLU B 1 662 ? -62.031 0.076 19.688 1 41.66 662 GLU B O 1
ATOM 10899 N N . TYR B 1 663 ? -64.062 -1.088 19.484 1 38.19 663 TYR B N 1
ATOM 10900 C CA . TYR B 1 663 ? -64 -1.151 18.016 1 38.19 663 TYR B CA 1
ATOM 10901 C C . TYR B 1 663 ? -64.062 0.246 17.406 1 38.19 663 TYR B C 1
ATOM 10903 O O . TYR B 1 663 ? -63.312 0.536 16.453 1 38.19 663 TYR B O 1
ATOM 10911 N N . LYS B 1 664 ? -64.875 1.038 18.094 1 40.34 664 LYS B N 1
ATOM 10912 C CA . LYS B 1 664 ? -65 2.428 17.656 1 40.34 664 LYS B CA 1
ATOM 10913 C C . LYS B 1 664 ? -63.688 3.17 17.891 1 40.34 664 LYS B C 1
ATOM 10915 O O . LYS B 1 664 ? -63.281 3.977 17.062 1 40.34 664 LYS B O 1
ATOM 10920 N N . GLN B 1 665 ? -63.125 2.926 19.047 1 42.69 665 GLN B N 1
ATOM 10921 C CA . GLN B 1 665 ? -61.906 3.676 19.328 1 42.69 665 GLN B CA 1
ATOM 10922 C C . GLN B 1 665 ? -60.75 3.191 18.453 1 42.69 665 GLN B C 1
ATOM 10924 O O . GLN B 1 665 ? -59.969 4 17.938 1 42.69 665 GLN B O 1
ATOM 10929 N N . VAL B 1 666 ? -60.625 1.887 18.297 1 42.97 666 VAL B N 1
ATOM 10930 C CA . VAL B 1 666 ? -59.625 1.395 17.359 1 42.97 666 VAL B CA 1
ATOM 10931 C C . VAL B 1 666 ? -59.969 1.835 15.938 1 42.97 666 VAL B C 1
ATOM 10933 O O . VAL B 1 666 ? -59.094 2.252 15.18 1 42.97 666 VAL B O 1
ATOM 10936 N N . TYR B 1 667 ? -61.344 1.775 15.688 1 39.62 667 TYR B N 1
ATOM 10937 C CA . TYR B 1 667 ? -61.875 2.434 14.492 1 39.62 667 TYR B CA 1
ATOM 10938 C C . TYR B 1 667 ? -61.688 3.943 14.57 1 39.62 667 TYR B C 1
ATOM 10940 O O . TYR B 1 667 ? -61.25 4.574 13.602 1 39.62 667 TYR B O 1
ATOM 10948 N N . SER B 1 668 ? -61.938 4.535 15.742 1 41.31 668 SER B N 1
ATOM 10949 C CA . SER B 1 668 ? -61.719 5.965 15.922 1 41.31 668 SER B CA 1
ATOM 10950 C C . SER B 1 668 ? -60.25 6.32 15.82 1 41.31 668 SER B C 1
ATOM 10952 O O . SER B 1 668 ? -59.875 7.305 15.18 1 41.31 668 SER B O 1
ATOM 10954 N N . ASP B 1 669 ? -59.375 5.656 16.422 1 43.56 669 ASP B N 1
ATOM 10955 C CA . ASP B 1 669 ? -57.938 5.945 16.328 1 43.56 669 ASP B CA 1
ATOM 10956 C C . ASP B 1 669 ? -57.438 5.668 14.922 1 43.56 669 ASP B C 1
ATOM 10958 O O . ASP B 1 669 ? -56.594 6.426 14.398 1 43.56 669 ASP B O 1
ATOM 10962 N N . TRP B 1 670 ? -58.031 4.703 14.32 1 42.22 670 TRP B N 1
ATOM 10963 C CA . TRP B 1 670 ? -57.875 4.469 12.891 1 42.22 670 TRP B CA 1
ATOM 10964 C C . TRP B 1 670 ? -58.562 5.566 12.086 1 42.22 670 TRP B C 1
ATOM 10966 O O . TRP B 1 670 ? -58 6.074 11.109 1 42.22 670 TRP B O 1
ATOM 10976 N N . CYS B 1 671 ? -59.781 5.898 12.531 1 39.47 671 CYS B N 1
ATOM 10977 C CA . CYS B 1 671 ? -60.531 7.031 11.969 1 39.47 671 CYS B CA 1
ATOM 10978 C C . CYS B 1 671 ? -59.781 8.336 12.242 1 39.47 671 CYS B C 1
ATOM 10980 O O . CYS B 1 671 ? -59.719 9.203 11.367 1 39.47 671 CYS B O 1
ATOM 10982 N N . HIS B 1 672 ? -59.219 8.539 13.406 1 43.25 672 HIS B N 1
ATOM 10983 C CA . HIS B 1 672 ? -58.469 9.742 13.711 1 43.25 672 HIS B CA 1
ATOM 10984 C C . HIS B 1 672 ? -57.188 9.836 12.852 1 43.25 672 HIS B C 1
ATOM 10986 O O . HIS B 1 672 ? -56.875 10.898 12.328 1 43.25 672 HIS B O 1
ATOM 10992 N N . GLU B 1 673 ? -56.531 8.812 12.68 1 41.69 673 GLU B N 1
ATOM 10993 C CA . GLU B 1 673 ? -55.406 8.844 11.734 1 41.69 673 GLU B CA 1
ATOM 10994 C C . GLU B 1 673 ? -55.906 8.945 10.297 1 41.69 673 GLU B C 1
ATOM 10996 O O . GLU B 1 673 ? -55.344 9.656 9.477 1 41.69 673 GLU B O 1
ATOM 11001 N N . PHE B 1 674 ? -57.125 8.461 10.047 1 40.44 674 PHE B N 1
ATOM 11002 C CA . PHE B 1 674 ? -57.906 8.664 8.812 1 40.44 674 PHE B CA 1
ATOM 11003 C C . PHE B 1 674 ? -58.469 10.086 8.75 1 40.44 674 PHE B C 1
ATOM 11005 O O . PHE B 1 674 ? -58.438 10.719 7.691 1 40.44 674 PHE B O 1
ATOM 11012 N N . GLU B 1 675 ? -58.906 10.641 9.875 1 42.25 675 GLU B N 1
ATOM 11013 C CA . GLU B 1 675 ? -59.344 12.031 9.977 1 42.25 675 GLU B CA 1
ATOM 11014 C C . GLU B 1 675 ? -58.188 13 9.773 1 42.25 675 GLU B C 1
ATOM 11016 O O . GLU B 1 675 ? -58.375 14.062 9.18 1 42.25 675 GLU B O 1
ATOM 11021 N N . LYS B 1 676 ? -56.969 12.641 10.125 1 41.75 676 LYS B N 1
ATOM 11022 C CA . LYS B 1 676 ? -55.812 13.461 9.758 1 41.75 676 LYS B CA 1
ATOM 11023 C C . LYS B 1 676 ? -55.594 13.461 8.25 1 41.75 676 LYS B C 1
ATOM 11025 O O . LYS B 1 676 ? -55.312 14.5 7.656 1 41.75 676 LYS B O 1
ATOM 11030 N N . TYR B 1 677 ? -56 12.367 7.637 1 37.44 677 TYR B N 1
ATOM 11031 C CA . TYR B 1 677 ? -56.031 12.422 6.18 1 37.44 677 TYR B CA 1
ATOM 11032 C C . TYR B 1 677 ? -57.312 13.125 5.699 1 37.44 677 TYR B C 1
ATOM 11034 O O . TYR B 1 677 ? -57.25 13.914 4.754 1 37.44 677 TYR B O 1
ATOM 11042 N N . LYS B 1 678 ? -58.438 12.875 6.379 1 39.19 678 LYS B N 1
ATOM 11043 C CA . LYS B 1 678 ? -59.656 13.594 6.016 1 39.19 678 LYS B CA 1
ATOM 11044 C C . LYS B 1 678 ? -59.469 15.094 6.242 1 39.19 678 LYS B C 1
ATOM 11046 O O . LYS B 1 678 ? -59.875 15.906 5.402 1 39.19 678 LYS B O 1
ATOM 11051 N N . ASN B 1 679 ? -58.75 15.477 7.297 1 43.41 679 ASN B N 1
ATOM 11052 C CA . ASN B 1 679 ? -58.438 16.891 7.5 1 43.41 679 ASN B CA 1
ATOM 11053 C C . ASN B 1 679 ? -57.438 17.391 6.473 1 43.41 679 ASN B C 1
ATOM 11055 O O . ASN B 1 679 ? -57.594 18.5 5.953 1 43.41 679 ASN B O 1
ATOM 11059 N N . ALA B 1 680 ? -56.594 16.531 6.012 1 37.75 680 ALA B N 1
ATOM 11060 C CA . ALA B 1 680 ? -55.75 16.906 4.879 1 37.75 680 ALA B CA 1
ATOM 11061 C C . ALA B 1 680 ? -56.562 16.906 3.578 1 37.75 680 ALA B C 1
ATOM 11063 O O . ALA B 1 680 ? -56.344 17.781 2.723 1 37.75 680 ALA B O 1
ATOM 11064 N N . MET B 1 681 ? -57.531 16.016 3.549 1 38.66 681 MET B N 1
ATOM 11065 C CA . MET B 1 681 ? -58.469 16.078 2.436 1 38.66 681 MET B CA 1
ATOM 11066 C C . MET B 1 681 ? -59.344 17.312 2.545 1 38.66 681 MET B C 1
ATOM 11068 O O . MET B 1 681 ? -59.625 17.984 1.543 1 38.66 681 MET B O 1
ATOM 11072 N N . LYS B 1 682 ? -59.75 17.625 3.723 1 42.91 682 LYS B N 1
ATOM 11073 C CA . LYS B 1 682 ? -60.562 18.844 3.93 1 42.91 682 LYS B CA 1
ATOM 11074 C C . LYS B 1 682 ? -59.719 20.078 3.607 1 42.91 682 LYS B C 1
ATOM 11076 O O . LYS B 1 682 ? -60.219 21.016 2.986 1 42.91 682 LYS B O 1
ATOM 11081 N N . VAL B 1 683 ? -58.406 20.016 3.912 1 41.97 683 VAL B N 1
ATOM 11082 C CA . VAL B 1 683 ? -57.562 21.125 3.504 1 41.97 683 VAL B CA 1
ATOM 11083 C C . VAL B 1 683 ? -57.375 21.094 1.988 1 41.97 683 VAL B C 1
ATOM 11085 O O . VAL B 1 683 ? -57.438 22.141 1.331 1 41.97 683 VAL B O 1
ATOM 11088 N N . TRP B 1 684 ? -57.406 19.891 1.402 1 35.44 684 TRP B N 1
ATOM 11089 C CA . TRP B 1 684 ? -57.406 19.766 -0.051 1 35.44 684 TRP B CA 1
ATOM 11090 C C . TRP B 1 684 ? -58.781 20.109 -0.625 1 35.44 684 TRP B C 1
ATOM 11092 O O . TRP B 1 684 ? -58.875 20.875 -1.588 1 35.44 684 TRP B O 1
ATOM 11102 N N . GLU B 1 685 ? -59.781 19.531 -0.003 1 41.06 685 GLU B N 1
ATOM 11103 C CA . GLU B 1 685 ? -61.125 19.875 -0.488 1 41.06 685 GLU B CA 1
ATOM 11104 C C . GLU B 1 685 ? -61.406 21.359 -0.333 1 41.06 685 GLU B C 1
ATOM 11106 O O . GLU B 1 685 ? -61.969 21.984 -1.219 1 41.06 685 GLU B O 1
ATOM 11111 N N . SER B 1 686 ? -60.906 21.891 0.771 1 43.12 686 SER B N 1
ATOM 11112 C CA . SER B 1 686 ? -61 23.344 0.938 1 43.12 686 SER B CA 1
ATOM 11113 C C . SER B 1 686 ? -60.156 24.078 -0.106 1 43.12 686 SER B C 1
ATOM 11115 O O . SER B 1 686 ? -60.594 25.109 -0.627 1 43.12 686 SER B O 1
ATOM 11117 N N . ARG B 1 687 ? -59.094 23.391 -0.487 1 37.66 687 ARG B N 1
ATOM 11118 C CA . ARG B 1 687 ? -58.344 23.969 -1.603 1 37.66 687 ARG B CA 1
ATOM 11119 C C . ARG B 1 687 ? -59 23.656 -2.934 1 37.66 687 ARG B C 1
ATOM 11121 O O . ARG B 1 687 ? -59.031 24.484 -3.834 1 37.66 687 ARG B O 1
ATOM 11128 N N . GLN B 1 688 ? -59.594 22.406 -2.969 1 35.34 688 GLN B N 1
ATOM 11129 C CA . GLN B 1 688 ? -60.375 22.141 -4.18 1 35.34 688 GLN B CA 1
ATOM 11130 C C . GLN B 1 688 ? -61.625 23.016 -4.238 1 35.34 688 GLN B C 1
ATOM 11132 O O . GLN B 1 688 ? -61.969 23.531 -5.305 1 35.34 688 GLN B O 1
ATOM 11137 N N . MET B 1 689 ? -62.312 22.984 -3.061 1 37.47 689 MET B N 1
ATOM 11138 C CA . MET B 1 689 ? -63.438 23.906 -3.053 1 37.47 689 MET B CA 1
ATOM 11139 C C . MET B 1 689 ? -62.969 25.328 -3.352 1 37.47 689 MET B C 1
ATOM 11141 O O . MET B 1 689 ? -63.75 26.141 -3.895 1 37.47 689 MET B O 1
ATOM 11145 N N . GLN B 1 690 ? -61.75 25.609 -2.824 1 35.91 690 GLN B N 1
ATOM 11146 C CA . GLN B 1 690 ? -61.281 26.906 -3.293 1 35.91 690 GLN B CA 1
ATOM 11147 C C . GLN B 1 690 ? -61 26.875 -4.793 1 35.91 690 GLN B C 1
ATOM 11149 O O . GLN B 1 690 ? -61.25 27.859 -5.496 1 35.91 690 GLN B O 1
ATOM 11154 N N . CYS B 1 691 ? -60.469 25.641 -5.23 1 29.41 691 CYS B N 1
ATOM 11155 C CA . CYS B 1 691 ? -60.344 25.594 -6.68 1 29.41 691 CYS B CA 1
ATOM 11156 C C . CYS B 1 691 ? -61.656 25.234 -7.352 1 29.41 691 CYS B C 1
ATOM 11158 O O . CYS B 1 691 ? -61.844 25.5 -8.539 1 29.41 691 CYS B O 1
ATOM 11160 N N . ALA B 1 692 ? -62.375 24.219 -6.809 1 30.89 692 ALA B N 1
ATOM 11161 C CA . ALA B 1 692 ? -63.656 24.031 -7.504 1 30.89 692 ALA B CA 1
ATOM 11162 C C . ALA B 1 692 ? -64.5 25.297 -7.441 1 30.89 692 ALA B C 1
ATOM 11164 O O . ALA B 1 692 ? -65.25 25.594 -8.375 1 30.89 692 ALA B O 1
ATOM 11165 N N . LYS B 1 693 ? -64.625 25.812 -6.176 1 34.72 693 LYS B N 1
ATOM 11166 C CA . LYS B 1 693 ? -65.312 27.094 -6.195 1 34.72 693 LYS B CA 1
ATOM 11167 C C . LYS B 1 693 ? -64.625 28.062 -7.184 1 34.72 693 LYS B C 1
ATOM 11169 O O . LYS B 1 693 ? -65.188 29.109 -7.496 1 34.72 693 LYS B O 1
ATOM 11174 N N . GLY B 1 694 ? -63.375 27.844 -7.469 1 27.47 694 GLY B N 1
ATOM 11175 C CA . GLY B 1 694 ? -63.125 28.484 -8.742 1 27.47 694 GLY B CA 1
ATOM 11176 C C . GLY B 1 694 ? -63.719 27.734 -9.922 1 27.47 694 GLY B C 1
ATOM 11177 O O . GLY B 1 694 ? -63.656 28.219 -11.062 1 27.47 694 GLY B O 1
ATOM 11178 N N . MET B 1 695 ? -63.844 26.359 -9.695 1 27.22 695 MET B N 1
ATOM 11179 C CA . MET B 1 695 ? -64.438 25.906 -10.945 1 27.22 695 MET B CA 1
ATOM 11180 C C . MET B 1 695 ? -65.938 26.359 -11.031 1 27.22 695 MET B C 1
ATOM 11182 O O . MET B 1 695 ? -66.5 26.391 -12.117 1 27.22 695 MET B O 1
ATOM 11186 N N . ASN B 1 696 ? -66.75 26.281 -9.844 1 23.75 696 ASN B N 1
ATOM 11187 C CA . ASN B 1 696 ? -68.188 26.438 -10.039 1 23.75 696 ASN B CA 1
ATOM 11188 C C . ASN B 1 696 ? -68.562 27.766 -10.703 1 23.75 696 ASN B C 1
ATOM 11190 O O . ASN B 1 696 ? -69.688 28.047 -11.023 1 23.75 696 ASN B O 1
ATOM 11194 N N . ALA B 1 697 ? -68.188 28.859 -9.969 1 27.12 697 ALA B N 1
ATOM 11195 C CA . ALA B 1 697 ? -68.938 30.047 -10.445 1 27.12 697 ALA B CA 1
ATOM 11196 C C . ALA B 1 697 ? -68.875 30.109 -11.969 1 27.12 697 ALA B C 1
ATOM 11198 O O . ALA B 1 697 ? -67.875 30.406 -12.578 1 27.12 697 ALA B O 1
ATOM 11199 N N . SER B 1 698 ? -69.688 29.109 -12.547 1 25.02 698 SER B N 1
ATOM 11200 C CA . SER B 1 698 ? -70.188 28.391 -13.711 1 25.02 698 SER B CA 1
ATOM 11201 C C . SER B 1 698 ? -70.75 29.375 -14.742 1 25.02 698 SER B C 1
ATOM 11203 O O . SER B 1 698 ? -70.312 29.344 -15.906 1 25.02 698 SER B O 1
ATOM 11205 N N . SER B 1 699 ? -72.188 29.438 -14.695 1 23.56 699 SER B N 1
ATOM 11206 C CA . SER B 1 699 ? -73.375 29.5 -15.508 1 23.56 699 SER B CA 1
ATOM 11207 C C . SER B 1 699 ? -73.812 30.938 -15.797 1 23.56 699 SER B C 1
ATOM 11209 O O . SER B 1 699 ? -74.625 31.203 -16.672 1 23.56 699 SER B O 1
ATOM 11211 N N . GLN B 1 700 ? -73.875 31.797 -14.68 1 21.23 700 GLN B N 1
ATOM 11212 C CA . GLN B 1 700 ? -74.688 33 -14.953 1 21.23 700 GLN B CA 1
ATOM 11213 C C . GLN B 1 700 ? -74.188 33.719 -16.203 1 21.23 700 GLN B C 1
ATOM 11215 O O . GLN B 1 700 ? -73.438 34.719 -16.078 1 21.23 700 GLN B O 1
ATOM 11220 N N . GLN B 1 701 ? -73.75 32.969 -17.109 1 21.78 701 GLN B N 1
ATOM 11221 C CA . GLN B 1 701 ? -73.875 33.625 -18.406 1 21.78 701 GLN B CA 1
ATOM 11222 C C . GLN B 1 701 ? -75.375 33.781 -18.75 1 21.78 701 GLN B C 1
ATOM 11224 O O . GLN B 1 701 ? -75.875 33.219 -19.734 1 21.78 701 GLN B O 1
ATOM 11229 N N . ASN B 1 702 ? -76.25 33.438 -17.703 1 19.97 702 ASN B N 1
ATOM 11230 C CA . ASN B 1 702 ? -77.625 33.531 -18.203 1 19.97 702 ASN B CA 1
ATOM 11231 C C . ASN B 1 702 ? -77.812 34.875 -18.906 1 19.97 702 ASN B C 1
ATOM 11233 O O . ASN B 1 702 ? -77 35.781 -18.797 1 19.97 702 ASN B O 1
ATOM 11237 N N . SER B 1 703 ? -78.938 35.625 -18.375 1 21.7 703 SER B N 1
ATOM 11238 C CA . SER B 1 703 ? -80.125 36.406 -18.781 1 21.7 703 SER B CA 1
ATOM 11239 C C . SER B 1 703 ? -79.812 37.906 -18.859 1 21.7 703 SER B C 1
ATOM 11241 O O . SER B 1 703 ? -80.688 38.719 -19.109 1 21.7 703 SER B O 1
ATOM 11243 N N . MET B 1 704 ? -79 38.531 -18.344 1 19.12 704 MET B N 1
ATOM 11244 C CA . MET B 1 704 ? -79.5 39.781 -18.875 1 19.12 704 MET B CA 1
ATOM 11245 C C . MET B 1 704 ? -79.562 39.75 -20.406 1 19.12 704 MET B C 1
ATOM 11247 O O . MET B 1 704 ? -80.562 40.188 -20.984 1 19.12 704 MET B O 1
ATOM 11251 N N . ASN B 1 705 ? -78.375 39.812 -21.172 1 19.03 705 ASN B N 1
ATOM 11252 C CA . ASN B 1 705 ? -78.188 40.469 -22.453 1 19.03 705 ASN B CA 1
ATOM 11253 C C . ASN B 1 705 ? -78.75 39.656 -23.594 1 19.03 705 ASN B C 1
ATOM 11255 O O . ASN B 1 705 ? -78.188 38.688 -24.062 1 19.03 705 ASN B O 1
ATOM 11259 N N . ASN B 1 706 ? -80.062 39.375 -23.812 1 17.58 706 ASN B N 1
ATOM 11260 C CA . ASN B 1 706 ? -81.5 39.219 -24.156 1 17.58 706 ASN B CA 1
ATOM 11261 C C . ASN B 1 706 ? -81.75 39.688 -25.578 1 17.58 706 ASN B C 1
ATOM 11263 O O . ASN B 1 706 ? -80.938 40.344 -26.203 1 17.58 706 ASN B O 1
ATOM 11267 N N . GLU B 1 707 ? -83 40.656 -25.938 1 18.58 707 GLU B N 1
ATOM 11268 C CA . GLU B 1 707 ? -83.875 41.656 -26.609 1 18.58 707 GLU B CA 1
ATOM 11269 C C . GLU B 1 707 ? -83.125 42.938 -26.922 1 18.58 707 GLU B C 1
ATOM 11271 O O . GLU B 1 707 ? -83.688 44 -26.984 1 18.58 707 GLU B O 1
ATOM 11276 N N . ILE B 1 708 ? -81.812 43.094 -27.25 1 16.89 708 ILE B N 1
ATOM 11277 C CA . ILE B 1 708 ? -81.375 43.5 -28.578 1 16.89 708 ILE B CA 1
ATOM 11278 C C . ILE B 1 708 ? -81.812 42.469 -29.609 1 16.89 708 ILE B C 1
ATOM 11280 O O . ILE B 1 708 ? -81 41.656 -30.062 1 16.89 708 ILE B O 1
ATOM 11284 N N . VAL B 1 709 ? -83 41.938 -29.656 1 18.62 709 VAL B N 1
ATOM 11285 C CA . VAL B 1 709 ? -83.875 41.531 -30.75 1 18.62 709 VAL B CA 1
ATOM 11286 C C . VAL B 1 709 ? -84.125 42.719 -31.688 1 18.62 709 VAL B C 1
ATOM 11288 O O . VAL B 1 709 ? -83.938 42.594 -32.906 1 18.62 709 VAL B O 1
ATOM 11291 N N . ALA B 1 710 ? -85.125 43.875 -31.422 1 17.78 710 ALA B N 1
ATOM 11292 C CA . ALA B 1 710 ? -86.125 44.656 -32.062 1 17.78 710 ALA B CA 1
ATOM 11293 C C . ALA B 1 710 ? -85.562 45.75 -32.938 1 17.78 710 ALA B C 1
ATOM 11295 O O . ALA B 1 710 ? -85.938 45.906 -34.094 1 17.78 710 ALA B O 1
ATOM 11296 N N . SER B 1 711 ? -85.562 47.125 -32.375 1 18.47 711 SER B N 1
ATOM 11297 C CA . SER B 1 711 ? -86.188 48.406 -32.625 1 18.47 711 SER B CA 1
ATOM 11298 C C . SER B 1 711 ? -85.375 49.219 -33.656 1 18.47 711 SER B C 1
ATOM 11300 O O . SER B 1 711 ? -85.688 50.375 -33.906 1 18.47 711 SER B O 1
ATOM 11302 N N . LEU B 1 712 ? -84.438 49.312 -34.5 1 20.47 712 LEU B N 1
ATOM 11303 C CA . LEU B 1 712 ? -84.812 50.188 -35.625 1 20.47 712 LEU B CA 1
ATOM 11304 C C . LEU B 1 712 ? -85.562 49.438 -36.688 1 20.47 712 LEU B C 1
ATOM 11306 O O . LEU B 1 712 ? -85.062 48.438 -37.188 1 20.47 712 LEU B O 1
ATOM 11310 N N . ARG B 1 713 ? -86.875 49.844 -36.781 1 16.44 713 ARG B N 1
ATOM 11311 C CA . ARG B 1 713 ? -87.625 50.5 -37.875 1 16.44 713 ARG B CA 1
ATOM 11312 C C . ARG B 1 713 ? -86.812 51.688 -38.406 1 16.44 713 ARG B C 1
ATOM 11314 O O . ARG B 1 713 ? -86.312 52.5 -37.625 1 16.44 713 ARG B O 1
#

Sequence (1426 aa):
MGGGGQWTTGILWIVVAAALADSWTAYQEQPCCRPVSHHRVRHHRDHIREFSCGTLFYRTLYMNEERNTLYVGAMDRVFKLNMSDISQSHCERDALLLEASNVARCVSKGKSEPFECRNHIRVLQPLGDGERLYVCGTNAHSPKDWVVYLNLTHLPRHEYIPGVGLGVAKCPYDPADNSTAVWVTEGNPGGLPALYAGTNAEFTKADPVIFRNDLFDFRTGQKKFNFKRTLKYDSKWLDKTNFVGSFDVGEYVYFFFRETAVEFMNCGKAVYSRVARVCKQDNGGKHILSQNWVTYLKARLNCSIPGEFPFYFDEIQSVHQIPGDTSRFYAAFTTGASDGLIGSAICTYTMDDIQEAFAGRFKEQASSSSAWLPVLRARVPVPRPGTCVNKTEALPDNVLNFIRSHPLMDSAVRHDGDAPAFYKRDLVLTTLVVDKQFVDMLGDDITYTVFYAGTNAGEVYKIVQWAGGGARVADVWLAAAAEPIRALALARTQHALYLATDHRLRELPLRACAHRYDSCVRCVLDPYCGWDKEVGACRPYTPGLLHDATNSTPSICEASAPLKTVKASYGQSVHLAAFGKTPDALKDQYVVWFHHSREKGRYKINFNWDRVLQTSERGLVLLSVSDSDRGRYECYFGPSLVASYNLDIDIHRCTQPSKTQEYKQVYSDWCHEFEKYKNAMKVWESRQMQCAKGMNASSQQNSMNNEIVASLRMGGGGQWTTGILWIVVAAALADSWTAYQEQPCCRPVSHHRVRHHRDHIREFSCGTLFYRTLYMNEERNTLYVGAMDRVFKLNMSDISQSHCERDALLLEASNVARCVSKGKSEPFECRNHIRVLQPLGDGERLYVCGTNAHSPKDWVVYLNLTHLPRHEYIPGVGLGVAKCPYDPADNSTAVWVTEGNPGGLPALYAGTNAEFTKADPVIFRNDLFDFRTGQKKFNFKRTLKYDSKWLDKTNFVGSFDVGEYVYFFFRETAVEFMNCGKAVYSRVARVCKQDNGGKHILSQNWVTYLKARLNCSIPGEFPFYFDEIQSVHQIPGDTSRFYAAFTTGASDGLIGSAICTYTMDDIQEAFAGRFKEQASSSSAWLPVLRARVPVPRPGTCVNKTEALPDNVLNFIRSHPLMDSAVRHDGDAPAFYKRDLVLTTLVVDKQFVDMLGDDITYTVFYAGTNAGEVYKIVQWAGGGARVADVWLAAAAEPIRALALARTQHALYLATDHRLRELPLRACAHRYDSCVRCVLDPYCGWDKEVGACRPYTPGLLHDATNSTPSICEASAPLKTVKASYGQSVHLAAFGKTPDALKDQYVVWFHHSREKGRYKINFNWDRVLQTSERGLVLLSVSDSDRGRYECYFGPSLVASYNLDIDIHRCTQPSKTQEYKQVYSDWCHEFEKYKNAMKVWESRQMQCAKGMNASSQQNSMNNEIVASLR